Protein 4ZFO (pdb70)

Nearest PDB structures (foldseek):
  4zfo-assembly2_H  TM=1.005E+00  e=1.029E-42  Mus musculus
  4zfo-assembly1_A  TM=9.899E-01  e=5.109E-40  Mus musculus
  8qya-assembly1_H  TM=8.800E-01  e=1.101E-37  Mus musculus
  7t86-assembly1_H  TM=9.365E-01  e=1.621E-33  Homo sapiens
  6mxs-assembly1_H  TM=7.721E-01  e=2.731E-33  Homo sapiens

Solvent-accessible surface area: 40859 Å² total; per-residue (Å²): 80,180,39,74,82,80,59,22,76,1,42,7,5,30,16,37,0,39,0,106,84,6,38,116,29,106,52,45,26,93,96,0,71,100,92,70,137,8,90,8,70,6,74,87,119,88,44,78,8,40,82,46,60,172,3,43,1,68,2,113,3,76,87,71,0,82,6,36,0,0,0,4,14,9,56,64,200,99,31,4,97,0,1,0,2,1,3,32,20,112,3,52,77,8,47,74,42,4,73,9,60,22,48,19,42,83,2,33,0,10,0,50,63,0,70,72,108,1,46,5,18,0,0,0,2,0,3,58,60,105,14,10,24,28,2,49,0,1,74,6,12,41,139,73,104,83,20,45,11,59,11,38,20,2,58,12,14,118,74,2,29,191,88,36,42,0,2,0,0,0,0,0,8,51,0,10,31,91,148,22,104,26,45,7,44,8,62,124,55,104,39,106,85,44,51,73,83,13,26,17,92,44,35,111,190,56,16,6,8,0,3,8,3,27,0,61,20,53,94,58,77,9,63,132,73,105,47,0,8,0,34,0,56,6,127,29,33,128,71,73,50,68,88,63,32,41,85,79,119,132,122,33,50,9,35,4,58,55,21,30,24,9,45,64,50,14,67,27,109,0,30,0,33,3,3,43,59,74,0,23,160,24,45,3,12,0,6,14,58,17,99,87,132,19,11,70,10,0,0,7,0,17,36,107,45,88,52,61,29,30,10,87,90,10,123,120,30,1,104,1,41,27,46,57,104,136,13,13,0,35,0,52,0,23,111,0,129,75,112,2,27,2,68,0,14,0,1,0,13,12,43,56,206,52,64,4,42,28,57,39,0,102,10,10,58,1,18,6,16,84,16,56,14,82,17,13,47,12,24,19,4,32,5,80,127,99,85,9,2,0,0,0,6,0,14,35,0,2,11,74,83,17,82,26,41,2,33,100,40,93,35,103,90,35,37,24,55,3,65,26,39,94,25,131,74,21,31,25,13,15,4,0,0,0,28,7,80,43,104,18,34,80,110,89,53,13,51,0,28,3,38,0,116,33,3,8,36,140,45,98,53,122,5,90,60,139,118,3,89,8,67,10,75,86,191,79,43,75,12,38,85,40,73,169,8,45,1,66,2,114,4,74,91,63,0,91,14,36,0,0,0,3,14,8,54,66,213,98,32,3,82,0,0,0,3,2,2,33,18,112,2,50,73,6,41,74,42,4,69,10,62,21,48,20,48,77,2,36,0,14,0,38,87,0,64,74,110,2,45,7,24,0,0,0,3,0,6,58,56,100,19,11,27,27,2,77,4,0,54,7,10,37,146,76,103,74,21,40,9,58,12,26,30,4,58,13,16,108,68,2,31,185,85,30,40,0,2,0,0,0,0,0,4,51,0,12,22,66,119,29,107,27,51,6,30,10,62,132,55,115,48,105,83,45,49,71,87,16,30,15,85,38,39,114,193,56,18,5,10,0,3,8,3,23,0,55,25,52,84,73,62,6,76,137,67,120,48,1,8,0,40,0,57,8,130,31,33,129,72,70,45,62,82,60,31,46,84,80,180,102,46,36,8,45,6,63,44,17,30,28,15,54,67,57,20,65,13,104,0,25,0,40,4,6,45,25,75,1,49,123,15,54,0,9,0,6,14,59,12,104,92,117,18,9,42,8,0,0,6,0,15,31,106,46,89,50,58,31,25,9,81,80,5,107,120,32,1,102,1,38,24,51,49,99,141,39,11,0,39,0,48,0,30,120,0,148,80,111,1,23,6,66,0,5,0,0,0,12,16,41,29,177,55,70,6,42,26,59,40,0,102,14,12,63,1,14,8,16,88,16,56,13,80,17,12,45,9,24,18,4,46,53,113,67,61,61,10,4,0,0,0,5,0,14,36,0,1,8,75,85,17,84,25,43,2,34,100,41,91,34,99,85,34,40,22,55,4,68,23,30,97,23,132,75,20,32,22,9,15,3,0,0,0,30,9,76,36,106,17,38,84,114,92,60,12,42,0,18,1,45,0,102,32,3,5,29,118,49,98,58,140,4,108,112,185,39,58,98,75,48,19,76,0,35,10,5,32,19,37,0,51,0,106,79,3,42,114,37,96,57,43,20,96,81,0,68,105,107,72

GO terms:
  GO:0005886 plasma membrane (C, TAS)
  GO:0016020 membrane (C, TAS)
  GO:0038023 signaling receptor activity (F, TAS)
  GO:0007165 signal transduction (P, TAS)
  GO:0005515 protein binding (F, IPI)

Structure (mmCIF, N/CA/C/O backbone):
data_4ZFO
#
_entry.id   4ZFO
#
_cell.length_a   72.801
_cell.length_b   110.139
_cell.length_c   137.279
_cell.angle_alpha   90.00
_cell.angle_beta   90.00
_cell.angle_gamma   90.00
#
_symmetry.space_group_name_H-M   'P 21 21 21'
#
loop_
_entity.id
_entity.type
_entity.pdbx_description
1 polymer 'Tumor necrosis factor receptor superfamily member 17'
2 polymer 'J22.9-xi Fab, Light Chain'
3 polymer 'J22.9-xi Fab, Heavy Chain'
4 polymer 'J22.9-xi Fab, Light Chain'
5 non-polymer 'COPPER (II) ION'
6 non-polymer 2-[BIS-(2-HYDROXY-ETHYL)-AMINO]-2-HYDROXYMETHYL-PROPANE-1,3-DIOL
7 water water
#
loop_
_atom_site.group_PDB
_atom_site.id
_atom_site.type_symbol
_atom_site.label_atom_id
_atom_site.label_alt_id
_atom_site.label_comp_id
_atom_site.label_asym_id
_atom_site.label_entity_id
_atom_site.label_seq_id
_atom_site.pdbx_PDB_ins_code
_atom_site.Cartn_x
_atom_site.Cartn_y
_atom_site.Cartn_z
_atom_site.occupancy
_atom_site.B_iso_or_equiv
_atom_site.auth_seq_id
_atom_site.auth_comp_id
_atom_site.auth_asym_id
_atom_site.auth_atom_id
_atom_site.pdbx_PDB_model_num
ATOM 1 N N . GLY A 1 6 ? -56.947 4.964 -46.535 1.00 53.87 6 GLY F N 1
ATOM 2 C CA . GLY A 1 6 ? -56.066 5.638 -47.473 1.00 56.43 6 GLY F CA 1
ATOM 3 C C . GLY A 1 6 ? -56.610 5.695 -48.892 1.00 58.27 6 GLY F C 1
ATOM 4 O O . GLY A 1 6 ? -57.345 4.805 -49.323 1.00 59.19 6 GLY F O 1
ATOM 5 N N . GLN A 1 7 ? -56.243 6.748 -49.619 1.00 58.65 7 GLN F N 1
ATOM 6 C CA . GLN A 1 7 ? -56.674 6.952 -51.000 1.00 56.34 7 GLN F CA 1
ATOM 7 C C . GLN A 1 7 ? -55.812 6.164 -51.991 1.00 49.80 7 GLN F C 1
ATOM 8 O O . GLN A 1 7 ? -54.639 6.482 -52.184 1.00 52.09 7 GLN F O 1
ATOM 14 N N . CYS A 1 8 ? -56.390 5.141 -52.621 1.00 43.87 8 CYS F N 1
ATOM 15 C CA . CYS A 1 8 ? -55.682 4.367 -53.643 1.00 37.58 8 CYS F CA 1
ATOM 16 C C . CYS A 1 8 ? -56.365 4.481 -55.003 1.00 37.68 8 CYS F C 1
ATOM 17 O O . CYS A 1 8 ? -57.571 4.704 -55.076 1.00 40.54 8 CYS F O 1
ATOM 20 N N . SER A 1 9 ? -55.600 4.338 -56.082 1.00 37.27 9 SER F N 1
ATOM 21 C CA . SER A 1 9 ? -56.198 4.284 -57.419 1.00 40.09 9 SER F CA 1
ATOM 22 C C . SER A 1 9 ? -57.026 2.998 -57.558 1.00 38.83 9 SER F C 1
ATOM 23 O O . SER A 1 9 ? -56.911 2.090 -56.733 1.00 35.03 9 SER F O 1
ATOM 26 N N . GLN A 1 10 ? -57.850 2.923 -58.600 1.00 40.71 10 GLN F N 1
ATOM 27 C CA . GLN A 1 10 ? -58.799 1.823 -58.770 1.00 40.76 10 GLN F CA 1
ATOM 28 C C . GLN A 1 10 ? -58.106 0.469 -58.892 1.00 38.65 10 GLN F C 1
ATOM 29 O O . GLN A 1 10 ? -58.691 -0.558 -58.563 1.00 37.68 10 GLN F O 1
ATOM 31 N N . ASN A 1 11 ? -56.855 0.463 -59.342 1.00 38.66 11 ASN F N 1
ATOM 32 C CA . ASN A 1 11 ? -56.115 -0.789 -59.497 1.00 39.48 11 ASN F CA 1
ATOM 33 C C . ASN A 1 11 ? -55.411 -1.247 -58.212 1.00 36.10 11 ASN F C 1
ATOM 34 O O . ASN A 1 11 ? -54.749 -2.296 -58.183 1.00 32.12 11 ASN F O 1
ATOM 39 N N . GLU A 1 12 ? -55.567 -0.465 -57.146 1.00 23.11 12 GLU F N 1
ATOM 40 C CA . GLU A 1 12 ? -54.936 -0.802 -55.870 1.00 22.65 12 GLU F CA 1
ATOM 41 C C . GLU A 1 12 ? -55.950 -0.774 -54.723 1.00 20.60 12 GLU F C 1
ATOM 42 O O . GLU A 1 12 ? -57.058 -0.272 -54.883 1.00 22.70 12 GLU F O 1
ATOM 48 N N . TYR A 1 13 ? -55.567 -1.314 -53.572 1.00 17.53 13 TYR F N 1
ATOM 49 C CA . TYR A 1 13 ? -56.410 -1.291 -52.381 1.00 18.31 13 TYR F CA 1
ATOM 50 C C . TYR A 1 13 ? -55.539 -1.042 -51.152 1.00 18.59 13 TYR F C 1
ATOM 51 O O . TYR A 1 13 ? -54.351 -1.365 -51.145 1.00 20.04 13 TYR F O 1
ATOM 60 N N . PHE A 1 14 ? -56.123 -0.477 -50.107 1.00 17.19 14 PHE F N 1
ATOM 61 C CA . PHE A 1 14 ? -55.331 -0.055 -48.953 1.00 17.02 14 PHE F CA 1
ATOM 62 C C . PHE A 1 14 ? -55.241 -1.162 -47.920 1.00 16.08 14 PHE F C 1
ATOM 63 O O . PHE A 1 14 ? -56.251 -1.702 -47.512 1.00 18.78 14 PHE F O 1
ATOM 71 N N . ASP A 1 15 ? -54.024 -1.530 -47.527 1.00 16.25 15 ASP F N 1
ATOM 72 C CA . ASP A 1 15 ? -53.838 -2.471 -46.417 1.00 17.00 15 ASP F CA 1
ATOM 73 C C . ASP A 1 15 ? -53.367 -1.713 -45.180 1.00 15.52 15 ASP F C 1
ATOM 74 O O . ASP A 1 15 ? -52.304 -1.078 -45.204 1.00 16.43 15 ASP F O 1
ATOM 79 N N . SER A 1 16 ? -54.137 -1.793 -44.095 1.00 14.43 16 SER F N 1
ATOM 80 C CA . SER A 1 16 ? -53.883 -0.914 -42.950 1.00 13.34 16 SER F CA 1
ATOM 81 C C . SER A 1 16 ? -52.884 -1.488 -41.937 1.00 12.83 16 SER F C 1
ATOM 82 O O . SER A 1 16 ? -52.482 -0.795 -40.991 1.00 16.09 16 SER F O 1
ATOM 85 N N . LEU A 1 17 ? -52.484 -2.746 -42.104 1.00 11.30 17 LEU F N 1
ATOM 86 C CA . LEU A 1 17 ? -51.329 -3.263 -41.358 1.00 11.34 17 LEU F CA 1
ATOM 87 C C . LEU A 1 17 ? -50.032 -2.657 -41.896 1.00 15.23 17 LEU F C 1
ATOM 88 O O . LEU A 1 17 ? -49.149 -2.267 -41.123 1.00 17.12 17 LEU F O 1
ATOM 93 N N . LEU A 1 18 ? -49.904 -2.599 -43.218 1.00 13.34 18 LEU F N 1
ATOM 94 C CA . LEU A 1 18 ? -48.705 -2.022 -43.829 1.00 14.93 18 LEU F CA 1
ATOM 95 C C . LEU A 1 18 ? -48.886 -0.532 -44.089 1.00 13.17 18 LEU F C 1
ATOM 96 O O . LEU A 1 18 ? -47.918 0.184 -44.361 1.00 14.95 18 LEU F O 1
ATOM 101 N N . HIS A 1 19 ? -50.134 -0.085 -44.008 1.00 13.05 19 HIS F N 1
ATOM 102 C CA . HIS A 1 19 ? -50.483 1.320 -44.212 1.00 17.98 19 HIS F CA 1
ATOM 103 C C . HIS A 1 19 ? -50.035 1.760 -45.586 1.00 18.30 19 HIS F C 1
ATOM 104 O O . HIS A 1 19 ? -49.281 2.721 -45.732 1.00 19.94 19 HIS F O 1
ATOM 111 N N . ALA A 1 20 ? -50.496 1.045 -46.600 1.00 17.07 20 ALA F N 1
ATOM 112 C CA . ALA A 1 20 ? -50.024 1.280 -47.949 1.00 19.53 20 ALA F CA 1
ATOM 113 C C . ALA A 1 20 ? -51.031 0.792 -48.959 1.00 21.69 20 ALA F C 1
ATOM 114 O O . ALA A 1 20 ? -51.787 -0.142 -48.687 1.00 19.24 20 ALA F O 1
ATOM 116 N N . CYS A 1 21 ? -51.034 1.425 -50.129 1.00 22.03 21 CYS F N 1
ATOM 117 C CA . CYS A 1 21 ? -51.808 0.912 -51.250 1.00 22.69 21 CYS F CA 1
ATOM 118 C C . CYS A 1 21 ? -51.103 -0.279 -51.852 1.00 20.57 21 CYS F C 1
ATOM 119 O O . CYS A 1 21 ? -49.915 -0.216 -52.158 1.00 22.23 21 CYS F O 1
ATOM 122 N N . ILE A 1 22 ? -51.856 -1.349 -52.047 1.00 18.76 22 ILE F N 1
ATOM 123 C CA . ILE A 1 22 ? -51.324 -2.625 -52.526 1.00 18.39 22 ILE F CA 1
ATOM 124 C C . ILE A 1 22 ? -51.870 -2.899 -53.934 1.00 17.64 22 ILE F C 1
ATOM 125 O O . ILE A 1 22 ? -53.038 -2.626 -54.186 1.00 18.41 22 ILE F O 1
ATOM 130 N N . PRO A 1 23 ? -51.039 -3.420 -54.859 1.00 21.62 23 PRO F N 1
ATOM 131 C CA . PRO A 1 23 ? -51.632 -3.748 -56.174 1.00 23.38 23 PRO F CA 1
ATOM 132 C C . PRO A 1 23 ? -52.697 -4.836 -56.095 1.00 22.81 23 PRO F C 1
ATOM 133 O O . PRO A 1 23 ? -52.465 -5.880 -55.499 1.00 20.44 23 PRO F O 1
ATOM 137 N N . CYS A 1 24 ? -53.850 -4.591 -56.709 1.00 23.64 24 CYS F N 1
ATOM 138 C CA . CYS A 1 24 ? -54.888 -5.608 -56.855 1.00 24.56 24 CYS F CA 1
ATOM 139 C C . CYS A 1 24 ? -54.368 -6.896 -57.483 1.00 27.13 24 CYS F C 1
ATOM 140 O O . CYS A 1 24 ? -54.836 -7.990 -57.157 1.00 29.76 24 CYS F O 1
ATOM 143 N N . GLN A 1 25 ? -53.402 -6.760 -58.384 1.00 28.84 25 GLN F N 1
ATOM 144 C CA . GLN A 1 25 ? -52.870 -7.908 -59.112 1.00 32.02 25 GLN F CA 1
ATOM 145 C C . GLN A 1 25 ? -52.356 -8.990 -58.163 1.00 29.76 25 GLN F C 1
ATOM 146 O O . GLN A 1 25 ? -52.449 -10.182 -58.460 1.00 30.52 25 GLN F O 1
ATOM 152 N N . LEU A 1 26 ? -51.839 -8.571 -57.014 1.00 27.20 26 LEU F N 1
ATOM 153 C CA . LEU A 1 26 ? -51.371 -9.511 -56.013 1.00 26.74 26 LEU F CA 1
ATOM 154 C C . LEU A 1 26 ? -52.508 -10.391 -55.494 1.00 27.60 26 LEU F C 1
ATOM 155 O O . LEU A 1 26 ? -52.268 -11.521 -55.076 1.00 27.95 26 LEU F O 1
ATOM 160 N N . ARG A 1 27 ? -53.740 -9.884 -55.551 1.00 27.56 27 ARG F N 1
ATOM 161 C CA . ARG A 1 27 ? -54.893 -10.592 -54.972 1.00 30.94 27 ARG F CA 1
ATOM 162 C C . ARG A 1 27 ? -55.790 -11.318 -55.990 1.00 34.43 27 ARG F C 1
ATOM 163 O O . ARG A 1 27 ? -56.741 -12.010 -55.608 1.00 34.87 27 ARG F O 1
ATOM 171 N N . CYS A 1 28 ? -55.497 -11.163 -57.279 1.00 39.92 28 CYS F N 1
ATOM 172 C CA . CYS A 1 28 ? -56.380 -11.690 -58.317 1.00 43.10 28 CYS F CA 1
ATOM 173 C C . CYS A 1 28 ? -56.521 -13.213 -58.307 1.00 43.46 28 CYS F C 1
ATOM 174 O O . CYS A 1 28 ? -57.590 -13.741 -58.631 1.00 43.99 28 CYS F O 1
ATOM 177 N N . SER A 1 29 ? -55.452 -13.913 -57.932 1.00 41.53 29 SER F N 1
ATOM 178 C CA . SER A 1 29 ? -55.452 -15.380 -57.979 1.00 44.10 29 SER F CA 1
ATOM 179 C C . SER A 1 29 ? -56.219 -15.969 -56.798 1.00 45.20 29 SER F C 1
ATOM 180 O O . SER A 1 29 ? -56.632 -17.125 -56.825 1.00 47.94 29 SER F O 1
ATOM 183 N N . SER A 1 30 ? -56.407 -15.157 -55.764 1.00 43.81 30 SER F N 1
ATOM 184 C CA . SER A 1 30 ? -57.190 -15.556 -54.603 1.00 43.79 30 SER F CA 1
ATOM 185 C C . SER A 1 30 ? -58.664 -15.693 -54.969 1.00 45.93 30 SER F C 1
ATOM 186 O O . SER A 1 30 ? -59.168 -14.976 -55.842 1.00 47.58 30 SER F O 1
ATOM 189 N N . ASN A 1 31 ? -59.351 -16.615 -54.302 1.00 45.24 31 ASN F N 1
ATOM 190 C CA . ASN A 1 31 ? -60.792 -16.736 -54.458 1.00 46.47 31 ASN F CA 1
ATOM 191 C C . ASN A 1 31 ? -61.498 -15.519 -53.868 1.00 41.91 31 ASN F C 1
ATOM 192 O O . ASN A 1 31 ? -62.650 -15.258 -54.183 1.00 44.30 31 ASN F O 1
ATOM 194 N N . THR A 1 32 ? -60.801 -14.760 -53.025 1.00 38.84 32 THR F N 1
ATOM 195 C CA . THR A 1 32 ? -61.440 -13.656 -52.320 1.00 37.57 32 THR F CA 1
ATOM 196 C C . THR A 1 32 ? -60.642 -12.344 -52.372 1.00 35.72 32 THR F C 1
ATOM 197 O O . THR A 1 32 ? -60.139 -11.894 -51.357 1.00 33.38 32 THR F O 1
ATOM 201 N N . PRO A 1 33 ? -60.541 -11.726 -53.561 1.00 38.08 33 PRO F N 1
ATOM 202 C CA . PRO A 1 33 ? -59.900 -10.415 -53.690 1.00 38.08 33 PRO F CA 1
ATOM 203 C C . PRO A 1 33 ? -60.805 -9.320 -53.138 1.00 37.44 33 PRO F C 1
ATOM 204 O O . PRO A 1 33 ? -62.007 -9.554 -53.035 1.00 38.01 33 PRO F O 1
ATOM 208 N N . PRO A 1 34 ? -60.242 -8.146 -52.796 1.00 35.09 34 PRO F N 1
ATOM 209 C CA . PRO A 1 34 ? -61.054 -7.010 -52.340 1.00 36.45 34 PRO F CA 1
ATOM 210 C C . PRO A 1 34 ? -62.148 -6.691 -53.348 1.00 40.71 34 PRO F C 1
ATOM 211 O O . PRO A 1 34 ? -61.965 -6.956 -54.543 1.00 43.45 34 PRO F O 1
ATOM 215 N N . LEU A 1 35 ? -63.274 -6.158 -52.884 1.00 45.60 35 LEU F N 1
ATOM 216 C CA . LEU A 1 35 ? -64.401 -5.900 -53.778 1.00 50.25 35 LEU F CA 1
ATOM 217 C C . LEU A 1 35 ? -64.001 -4.873 -54.835 1.00 52.68 35 LEU F C 1
ATOM 218 O O . LEU A 1 35 ? -64.383 -4.991 -55.998 1.00 56.28 35 LEU F O 1
ATOM 220 N N . THR A 1 36 ? -63.204 -3.887 -54.424 1.00 49.87 36 THR F N 1
ATOM 221 C CA . THR A 1 36 ? -62.766 -2.801 -55.307 1.00 51.52 36 THR F CA 1
ATOM 222 C C . THR A 1 36 ? -61.777 -3.266 -56.378 1.00 49.67 36 THR F C 1
ATOM 223 O O . THR A 1 36 ? -61.548 -2.567 -57.372 1.00 49.85 36 THR F O 1
ATOM 227 N N . CYS A 1 37 ? -61.199 -4.449 -56.176 1.00 47.18 37 CYS F N 1
ATOM 228 C CA . CYS A 1 37 ? -60.286 -5.028 -57.156 1.00 46.62 37 CYS F CA 1
ATOM 229 C C . CYS A 1 37 ? -61.021 -5.864 -58.210 1.00 53.37 37 CYS F C 1
ATOM 230 O O . CYS A 1 37 ? -60.396 -6.409 -59.120 1.00 55.62 37 CYS F O 1
ATOM 233 N N . GLN A 1 38 ? -62.342 -5.955 -58.088 1.00 56.41 38 GLN F N 1
ATOM 234 C CA . GLN A 1 38 ? -63.153 -6.720 -59.035 1.00 62.21 38 GLN F CA 1
ATOM 235 C C . GLN A 1 38 ? -62.969 -6.215 -60.464 1.00 66.65 38 GLN F C 1
ATOM 236 O O . GLN A 1 38 ? -62.756 -7.010 -61.382 1.00 69.32 38 GLN F O 1
ATOM 238 N N . ARG A 1 39 ? -63.039 -4.896 -60.641 1.00 67.06 39 ARG F N 1
ATOM 239 C CA . ARG A 1 39 ? -62.927 -4.286 -61.966 1.00 70.21 39 ARG F CA 1
ATOM 240 C C . ARG A 1 39 ? -61.595 -4.633 -62.628 1.00 67.25 39 ARG F C 1
ATOM 241 O O . ARG A 1 39 ? -61.558 -5.025 -63.795 1.00 69.83 39 ARG F O 1
ATOM 243 N N . TYR A 1 40 ? -60.506 -4.502 -61.876 1.00 62.31 40 TYR F N 1
ATOM 244 C CA . TYR A 1 40 ? -59.180 -4.824 -62.397 1.00 59.55 40 TYR F CA 1
ATOM 245 C C . TYR A 1 40 ? -58.978 -6.325 -62.610 1.00 60.16 40 TYR F C 1
ATOM 246 O O . TYR A 1 40 ? -58.413 -6.737 -63.624 1.00 63.07 40 TYR F O 1
ATOM 255 N N . CYS A 1 41 ? -59.413 -7.134 -61.645 1.00 57.93 41 CYS F N 1
ATOM 256 C CA . CYS A 1 41 ? -59.272 -8.587 -61.738 1.00 57.04 41 CYS F CA 1
ATOM 257 C C . CYS A 1 41 ? -60.361 -9.193 -62.609 1.00 60.32 41 CYS F C 1
ATOM 258 O O . CYS A 1 41 ? -60.275 -9.144 -63.830 1.00 65.61 41 CYS F O 1
ATOM 261 N N . ASP B 2 1 ? 9.437 -1.700 -28.135 1.00 21.27 1 ASP L N 1
ATOM 262 C CA . ASP B 2 1 ? 8.228 -1.004 -28.541 1.00 19.99 1 ASP L CA 1
ATOM 263 C C . ASP B 2 1 ? 8.516 0.476 -28.544 1.00 21.20 1 ASP L C 1
ATOM 264 O O . ASP B 2 1 ? 9.192 0.963 -27.653 1.00 20.62 1 ASP L O 1
ATOM 269 N N . ILE B 2 2 ? 8.025 1.191 -29.541 1.00 18.55 2 ILE L N 1
ATOM 270 C CA . ILE B 2 2 ? 8.311 2.616 -29.614 1.00 18.30 2 ILE L CA 1
ATOM 271 C C . ILE B 2 2 ? 7.529 3.363 -28.538 1.00 19.96 2 ILE L C 1
ATOM 272 O O . ILE B 2 2 ? 6.346 3.118 -28.347 1.00 20.91 2 ILE L O 1
ATOM 277 N N . VAL B 2 3 ? 8.220 4.233 -27.810 1.00 18.49 3 VAL L N 1
ATOM 278 C CA . VAL B 2 3 ? 7.601 5.019 -26.763 1.00 18.35 3 VAL L CA 1
ATOM 279 C C . VAL B 2 3 ? 7.275 6.385 -27.333 1.00 17.60 3 VAL L C 1
ATOM 280 O O . VAL B 2 3 ? 8.139 7.041 -27.885 1.00 18.16 3 VAL L O 1
ATOM 284 N N . MET B 2 4 ? 6.014 6.777 -27.231 1.00 18.45 4 MET L N 1
ATOM 285 C CA . MET B 2 4 ? 5.552 8.098 -27.664 1.00 17.28 4 MET L CA 1
ATOM 286 C C . MET B 2 4 ? 5.312 8.935 -26.428 1.00 18.34 4 MET L C 1
ATOM 287 O O . MET B 2 4 ? 4.417 8.640 -25.642 1.00 19.68 4 MET L O 1
ATOM 292 N N . THR B 2 5 ? 6.113 9.974 -26.245 1.00 17.96 5 THR L N 1
ATOM 293 C CA . THR B 2 5 ? 6.040 10.754 -25.029 1.00 17.70 5 THR L CA 1
ATOM 294 C C . THR B 2 5 ? 5.291 12.067 -25.246 1.00 19.49 5 THR L C 1
ATOM 295 O O . THR B 2 5 ? 5.763 12.954 -25.969 1.00 17.24 5 THR L O 1
ATOM 299 N N . GLN B 2 6 ? 4.112 12.164 -24.630 1.00 16.26 6 GLN L N 1
ATOM 300 C CA . GLN B 2 6 ? 3.402 13.433 -24.493 1.00 18.76 6 GLN L CA 1
ATOM 301 C C . GLN B 2 6 ? 3.726 13.955 -23.110 1.00 21.28 6 GLN L C 1
ATOM 302 O O . GLN B 2 6 ? 3.181 13.478 -22.117 1.00 20.86 6 GLN L O 1
ATOM 308 N N . SER B 2 7 ? 4.644 14.915 -23.051 1.00 22.31 7 SER L N 1
ATOM 309 C CA . SER B 2 7 ? 5.179 15.382 -21.774 1.00 25.26 7 SER L CA 1
ATOM 310 C C . SER B 2 7 ? 4.143 16.124 -20.923 1.00 24.36 7 SER L C 1
ATOM 311 O O . SER B 2 7 ? 4.298 16.223 -19.700 1.00 24.59 7 SER L O 1
ATOM 314 N N . GLN B 2 8 ? 3.094 16.641 -21.561 1.00 21.56 8 GLN L N 1
ATOM 315 C CA . GLN B 2 8 ? 2.064 17.377 -20.834 1.00 23.71 8 GLN L CA 1
ATOM 316 C C . GLN B 2 8 ? 0.779 16.562 -20.717 1.00 24.00 8 GLN L C 1
ATOM 317 O O . GLN B 2 8 ? 0.015 16.466 -21.670 1.00 22.94 8 GLN L O 1
ATOM 323 N N . ARG B 2 9 ? 0.551 15.979 -19.543 1.00 24.07 9 ARG L N 1
ATOM 324 C CA . ARG B 2 9 ? -0.648 15.187 -19.293 1.00 23.89 9 ARG L CA 1
ATOM 325 C C . ARG B 2 9 ? -1.888 16.078 -19.243 1.00 20.71 9 ARG L C 1
ATOM 326 O O . ARG B 2 9 ? -2.983 15.679 -19.672 1.00 18.15 9 ARG L O 1
ATOM 334 N N . PHE B 2 10 ? -1.703 17.291 -18.726 1.00 18.88 10 PHE L N 1
ATOM 335 C CA . PHE B 2 10 ? -2.746 18.314 -18.729 1.00 18.89 10 PHE L CA 1
ATOM 336 C C . PHE B 2 10 ? -2.211 19.596 -19.346 1.00 18.29 10 PHE L C 1
ATOM 337 O O . PHE B 2 10 ? -1.076 19.989 -19.075 1.00 21.08 10 PHE L O 1
ATOM 345 N N . MET B 2 11 ? -3.027 20.268 -20.146 1.00 16.24 11 MET L N 1
ATOM 346 C CA . MET B 2 11 ? -2.653 21.597 -20.617 1.00 20.74 11 MET L CA 1
ATOM 347 C C . MET B 2 11 ? -3.762 22.569 -20.300 1.00 19.43 11 MET L C 1
ATOM 348 O O . MET B 2 11 ? -4.934 22.299 -20.590 1.00 18.09 11 MET L O 1
ATOM 353 N N . THR B 2 12 ? -3.379 23.706 -19.734 1.00 16.56 12 THR L N 1
ATOM 354 C CA . THR B 2 12 ? -4.333 24.741 -19.397 1.00 16.56 12 THR L CA 1
ATOM 355 C C . THR B 2 12 ? -4.470 25.686 -20.570 1.00 17.42 12 THR L C 1
ATOM 356 O O . THR B 2 12 ? -3.469 26.176 -21.079 1.00 19.29 12 THR L O 1
ATOM 360 N N . THR B 2 13 ? -5.700 25.924 -21.018 1.00 16.78 13 THR L N 1
ATOM 361 C CA . THR B 2 13 ? -5.947 26.733 -22.208 1.00 18.05 13 THR L CA 1
ATOM 362 C C . THR B 2 13 ? -7.190 27.628 -22.060 1.00 17.74 13 THR L C 1
ATOM 363 O O . THR B 2 13 ? -7.910 27.549 -21.062 1.00 19.19 13 THR L O 1
ATOM 367 N N . SER B 2 14 ? -7.424 28.499 -23.038 1.00 18.09 14 SER L N 1
ATOM 368 C CA . SER B 2 14 ? -8.615 29.348 -23.030 1.00 18.14 14 SER L CA 1
ATOM 369 C C . SER B 2 14 ? -9.311 29.231 -24.368 1.00 18.57 14 SER L C 1
ATOM 370 O O . SER B 2 14 ? -8.650 29.073 -25.396 1.00 17.90 14 SER L O 1
ATOM 373 N N . VAL B 2 15 ? -10.637 29.303 -24.360 1.00 18.15 15 VAL L N 1
ATOM 374 C CA . VAL B 2 15 ? -11.394 29.265 -25.611 1.00 16.23 15 VAL L CA 1
ATOM 375 C C . VAL B 2 15 ? -10.931 30.407 -26.522 1.00 16.25 15 VAL L C 1
ATOM 376 O O . VAL B 2 15 ? -10.840 31.555 -26.086 1.00 16.58 15 VAL L O 1
ATOM 380 N N . GLY B 2 16 ? -10.574 30.069 -27.766 1.00 13.78 16 GLY L N 1
ATOM 381 C CA . GLY B 2 16 ? -10.007 31.026 -28.706 1.00 17.64 16 GLY L CA 1
ATOM 382 C C . GLY B 2 16 ? -8.492 30.922 -28.882 1.00 19.40 16 GLY L C 1
ATOM 383 O O . GLY B 2 16 ? -7.953 31.402 -29.875 1.00 21.30 16 GLY L O 1
ATOM 384 N N . ASP B 2 17 ? -7.817 30.323 -27.902 1.00 18.04 17 ASP L N 1
ATOM 385 C CA . ASP B 2 17 ? -6.353 30.134 -27.886 1.00 20.71 17 ASP L CA 1
ATOM 386 C C . ASP B 2 17 ? -5.827 29.231 -28.985 1.00 18.02 17 ASP L C 1
ATOM 387 O O . ASP B 2 17 ? -6.483 28.263 -29.354 1.00 15.77 17 ASP L O 1
ATOM 392 N N . ARG B 2 18 ? -4.626 29.530 -29.467 1.00 17.30 18 ARG L N 1
ATOM 393 C CA . ARG B 2 18 ? -3.820 28.558 -30.192 1.00 18.68 18 ARG L CA 1
ATOM 394 C C . ARG B 2 18 ? -3.279 27.559 -29.185 1.00 19.24 18 ARG L C 1
ATOM 395 O O . ARG B 2 18 ? -2.713 27.959 -28.161 1.00 20.21 18 ARG L O 1
ATOM 403 N N . VAL B 2 19 ? -3.488 26.271 -29.443 1.00 14.94 19 VAL L N 1
ATOM 404 C CA . VAL B 2 19 ? -2.989 25.225 -28.552 1.00 17.93 19 VAL L CA 1
ATOM 405 C C . VAL B 2 19 ? -2.136 24.268 -29.365 1.00 16.60 19 VAL L C 1
ATOM 406 O O . VAL B 2 19 ? -2.543 23.851 -30.442 1.00 18.45 19 VAL L O 1
ATOM 410 N N . SER B 2 20 ? -0.951 23.939 -28.861 1.00 15.97 20 SER L N 1
ATOM 411 C CA . SER B 2 20 ? -0.109 22.932 -29.493 1.00 18.06 20 SER L CA 1
ATOM 412 C C . SER B 2 20 ? 0.217 21.796 -28.534 1.00 18.00 20 SER L C 1
ATOM 413 O O . SER B 2 20 ? 0.801 22.002 -27.472 1.00 17.47 20 SER L O 1
ATOM 416 N N . VAL B 2 21 ? -0.161 20.592 -28.926 1.00 17.43 21 VAL L N 1
ATOM 417 C CA . VAL B 2 21 ? 0.130 19.408 -28.132 1.00 18.28 21 VAL L CA 1
ATOM 418 C C . VAL B 2 21 ? 1.357 18.704 -28.697 1.00 18.91 21 VAL L C 1
ATOM 419 O O . VAL B 2 21 ? 1.393 18.386 -29.886 1.00 15.22 21 VAL L O 1
ATOM 423 N N . THR B 2 22 ? 2.354 18.449 -27.854 1.00 18.81 22 THR L N 1
ATOM 424 C CA . THR B 2 22 ? 3.580 17.837 -28.347 1.00 18.71 22 THR L CA 1
ATOM 425 C C . THR B 2 22 ? 3.639 16.332 -28.087 1.00 18.23 22 THR L C 1
ATOM 426 O O . THR B 2 22 ? 2.998 15.808 -27.184 1.00 16.93 22 THR L O 1
ATOM 430 N N . CYS B 2 23 ? 4.441 15.662 -28.899 1.00 16.03 23 CYS L N 1
ATOM 431 C CA . CYS B 2 23 ? 4.613 14.221 -28.810 1.00 16.90 23 CYS L CA 1
ATOM 432 C C . CYS B 2 23 ? 5.968 13.867 -29.409 1.00 19.95 23 CYS L C 1
ATOM 433 O O . CYS B 2 23 ? 6.284 14.278 -30.531 1.00 19.50 23 CYS L O 1
ATOM 436 N N . LYS B 2 24 ? 6.771 13.133 -28.641 1.00 20.93 24 LYS L N 1
ATOM 437 C CA . LYS B 2 24 ? 8.141 12.799 -29.021 1.00 20.12 24 LYS L CA 1
ATOM 438 C C . LYS B 2 24 ? 8.335 11.299 -29.046 1.00 22.44 24 LYS L C 1
ATOM 439 O O . LYS B 2 24 ? 8.102 10.622 -28.041 1.00 18.56 24 LYS L O 1
ATOM 445 N N . ALA B 2 25 ? 8.746 10.792 -30.206 1.00 19.14 25 ALA L N 1
ATOM 446 C CA . ALA B 2 25 ? 8.949 9.369 -30.394 1.00 21.41 25 ALA L CA 1
ATOM 447 C C . ALA B 2 25 ? 10.350 9.013 -29.937 1.00 23.02 25 ALA L C 1
ATOM 448 O O . ALA B 2 25 ? 11.287 9.784 -30.154 1.00 22.23 25 ALA L O 1
ATOM 450 N N . SER B 2 26 ? 10.483 7.829 -29.339 1.00 22.45 26 SER L N 1
ATOM 451 C CA . SER B 2 26 ? 11.756 7.337 -28.812 1.00 23.76 26 SER L CA 1
ATOM 452 C C . SER B 2 26 ? 12.743 7.013 -29.929 1.00 24.60 26 SER L C 1
ATOM 453 O O . SER B 2 26 ? 13.951 6.944 -29.707 1.00 27.26 26 SER L O 1
ATOM 456 N N . GLN B 2 27 ? 12.226 6.814 -31.131 1.00 23.16 27 GLN L N 1
ATOM 457 C CA . GLN B 2 27 ? 13.087 6.670 -32.290 1.00 23.83 27 GLN L CA 1
ATOM 458 C C . GLN B 2 27 ? 12.382 7.294 -33.484 1.00 25.93 27 GLN L C 1
ATOM 459 O O . GLN B 2 27 ? 11.193 7.589 -33.409 1.00 21.86 27 GLN L O 1
ATOM 465 N N . SER B 2 28 ? 13.119 7.506 -34.570 1.00 25.01 28 SER L N 1
ATOM 466 C CA . SER B 2 28 ? 12.558 8.141 -35.754 1.00 31.15 28 SER L CA 1
ATOM 467 C C . SER B 2 28 ? 11.442 7.293 -36.350 1.00 28.50 28 SER L C 1
ATOM 468 O O . SER B 2 28 ? 11.593 6.076 -36.520 1.00 28.39 28 SER L O 1
ATOM 471 N N . VAL B 2 29 ? 10.318 7.943 -36.647 1.00 26.44 29 VAL L N 1
ATOM 472 C CA . VAL B 2 29 ? 9.159 7.262 -37.213 1.00 24.29 29 VAL L CA 1
ATOM 473 C C . VAL B 2 29 ? 8.665 7.923 -38.501 1.00 23.92 29 VAL L C 1
ATOM 474 O O . VAL B 2 29 ? 7.497 7.785 -38.871 1.00 22.46 29 VAL L O 1
ATOM 478 N N . ASP B 2 30 ? 9.565 8.631 -39.180 1.00 25.06 30 ASP L N 1
ATOM 479 C CA . ASP B 2 30 ? 9.257 9.262 -40.449 1.00 27.84 30 ASP L CA 1
ATOM 480 C C . ASP B 2 30 ? 8.053 10.188 -40.253 1.00 25.41 30 ASP L C 1
ATOM 481 O O . ASP B 2 30 ? 8.031 11.009 -39.335 1.00 24.55 30 ASP L O 1
ATOM 486 N N . SER B 2 31 ? 7.037 10.035 -41.090 1.00 25.62 31 SER L N 1
ATOM 487 C CA . SER B 2 31 ? 5.800 10.777 -40.877 1.00 24.58 31 SER L CA 1
ATOM 488 C C . SER B 2 31 ? 4.635 9.850 -40.535 1.00 22.92 31 SER L C 1
ATOM 489 O O . SER B 2 31 ? 3.464 10.215 -40.671 1.00 22.58 31 SER L O 1
ATOM 492 N N . ASN B 2 32 ? 4.956 8.653 -40.069 1.00 22.14 32 ASN L N 1
ATOM 493 C CA . ASN B 2 32 ? 3.930 7.678 -39.739 1.00 21.04 32 ASN L CA 1
ATOM 494 C C . ASN B 2 32 ? 3.368 7.898 -38.343 1.00 19.07 32 ASN L C 1
ATOM 495 O O . ASN B 2 32 ? 3.536 7.085 -37.442 1.00 18.15 32 ASN L O 1
ATOM 500 N N . VAL B 2 33 ? 2.698 9.033 -38.183 1.00 16.14 33 VAL L N 1
ATOM 501 C CA . VAL B 2 33 ? 2.116 9.420 -36.909 1.00 15.58 33 VAL L CA 1
ATOM 502 C C . VAL B 2 33 ? 0.674 9.850 -37.103 1.00 15.45 33 VAL L C 1
ATOM 503 O O . VAL B 2 33 ? 0.336 10.540 -38.072 1.00 15.03 33 VAL L O 1
ATOM 507 N N . ALA B 2 34 ? -0.183 9.413 -36.185 1.00 15.47 34 ALA L N 1
ATOM 508 C CA . ALA B 2 34 ? -1.586 9.792 -36.205 1.00 14.71 34 ALA L CA 1
ATOM 509 C C . ALA B 2 34 ? -1.954 10.470 -34.898 1.00 14.44 34 ALA L C 1
ATOM 510 O O . ALA B 2 34 ? -1.270 10.290 -33.890 1.00 15.33 34 ALA L O 1
ATOM 512 N N . TRP B 2 35 ? -3.038 11.245 -34.925 1.00 12.99 35 TRP L N 1
ATOM 513 C CA . TRP B 2 35 ? -3.579 11.875 -33.721 1.00 12.95 35 TRP L CA 1
ATOM 514 C C . TRP B 2 35 ? -5.037 11.535 -33.550 1.00 12.36 35 TRP L C 1
ATOM 515 O O . TRP B 2 35 ? -5.803 11.506 -34.521 1.00 13.45 35 TRP L O 1
ATOM 526 N N . TYR B 2 36 ? -5.426 11.335 -32.303 1.00 11.27 36 TYR L N 1
ATOM 527 C CA . TYR B 2 36 ? -6.799 11.000 -31.980 1.00 12.62 36 TYR L CA 1
ATOM 528 C C . TYR B 2 36 ? -7.327 11.910 -30.895 1.00 11.48 36 TYR L C 1
ATOM 529 O O . TYR B 2 36 ? -6.557 12.409 -30.072 1.00 12.35 36 TYR L O 1
ATOM 538 N N . GLN B 2 37 ? -8.641 12.095 -30.895 1.00 9.52 37 GLN L N 1
ATOM 539 C CA . GLN B 2 37 ? -9.338 12.804 -29.840 1.00 11.47 37 GLN L CA 1
ATOM 540 C C . GLN B 2 37 ? -10.270 11.858 -29.083 1.00 11.22 37 GLN L C 1
ATOM 541 O O . GLN B 2 37 ? -10.871 10.957 -29.669 1.00 13.29 37 GLN L O 1
ATOM 547 N N . GLN B 2 38 ? -10.417 12.068 -27.789 1.00 10.41 38 GLN L N 1
ATOM 548 C CA . GLN B 2 38 ? -11.472 11.359 -27.088 1.00 12.22 38 GLN L CA 1
ATOM 549 C C . GLN B 2 38 ? -12.031 12.218 -25.972 1.00 14.95 38 GLN L C 1
ATOM 550 O O . GLN B 2 38 ? -11.301 12.939 -25.295 1.00 15.16 38 GLN L O 1
ATOM 556 N N . LYS B 2 39 ? -13.345 12.156 -25.816 1.00 19.17 39 LYS L N 1
ATOM 557 C CA . LYS B 2 39 ? -14.040 12.831 -24.727 1.00 23.10 39 LYS L CA 1
ATOM 558 C C . LYS B 2 39 ? -14.565 11.789 -23.779 1.00 25.06 39 LYS L C 1
ATOM 559 O O . LYS B 2 39 ? -14.680 10.628 -24.158 1.00 24.29 39 LYS L O 1
ATOM 565 N N . PRO B 2 40 ? -14.878 12.189 -22.536 1.00 25.41 40 PRO L N 1
ATOM 566 C CA . PRO B 2 40 ? -15.430 11.179 -21.635 1.00 26.05 40 PRO L CA 1
ATOM 567 C C . PRO B 2 40 ? -16.734 10.613 -22.179 1.00 24.60 40 PRO L C 1
ATOM 568 O O . PRO B 2 40 ? -17.523 11.341 -22.783 1.00 24.34 40 PRO L O 1
ATOM 572 N N . ARG B 2 41 ? -16.922 9.315 -21.988 1.00 23.68 41 ARG L N 1
ATOM 573 C CA . ARG B 2 41 ? -18.154 8.643 -22.381 1.00 24.33 41 ARG L CA 1
ATOM 574 C C . ARG B 2 41 ? -18.402 8.724 -23.884 1.00 19.65 41 ARG L C 1
ATOM 575 O O . ARG B 2 41 ? -19.521 8.499 -24.333 1.00 17.40 41 ARG L O 1
ATOM 583 N N . GLN B 2 42 ? -17.363 9.041 -24.654 1.00 20.08 42 GLN L N 1
ATOM 584 C CA . GLN B 2 42 ? -17.446 8.934 -26.108 1.00 19.04 42 GLN L CA 1
ATOM 585 C C . GLN B 2 42 ? -16.311 8.109 -26.673 1.00 18.02 42 GLN L C 1
ATOM 586 O O . GLN B 2 42 ? -15.267 7.949 -26.041 1.00 17.58 42 GLN L O 1
ATOM 592 N N . SER B 2 43 ? -16.514 7.599 -27.886 1.00 15.42 43 SER L N 1
ATOM 593 C CA A SER B 2 43 ? -15.481 6.824 -28.566 0.77 13.05 43 SER L CA 1
ATOM 594 C CA B SER B 2 43 ? -15.479 6.818 -28.555 0.23 13.30 43 SER L CA 1
ATOM 595 C C . SER B 2 43 ? -14.388 7.745 -29.079 1.00 12.49 43 SER L C 1
ATOM 596 O O . SER B 2 43 ? -14.603 8.947 -29.196 1.00 11.64 43 SER L O 1
ATOM 601 N N . PRO B 2 44 ? -13.199 7.189 -29.373 1.00 12.29 44 PRO L N 1
ATOM 602 C CA . PRO B 2 44 ? -12.147 8.005 -29.983 1.00 11.17 44 PRO L CA 1
ATOM 603 C C . PRO B 2 44 ? -12.569 8.498 -31.356 1.00 11.07 44 PRO L C 1
ATOM 604 O O . PRO B 2 44 ? -13.516 7.979 -31.954 1.00 11.99 44 PRO L O 1
ATOM 608 N N . LYS B 2 45 ? -11.870 9.512 -31.830 1.00 9.92 45 LYS L N 1
ATOM 609 C CA . LYS B 2 45 ? -12.094 10.051 -33.152 1.00 12.14 45 LYS L CA 1
ATOM 610 C C . LYS B 2 45 ? -10.730 10.308 -33.749 1.00 13.87 45 LYS L C 1
ATOM 611 O O . LYS B 2 45 ? -9.868 10.896 -33.091 1.00 12.10 45 LYS L O 1
ATOM 617 N N . ALA B 2 46 ? -10.513 9.860 -34.983 1.00 13.09 46 ALA L N 1
ATOM 618 C CA . ALA B 2 46 ? -9.225 10.059 -35.609 1.00 10.98 46 ALA L CA 1
ATOM 619 C C . ALA B 2 46 ? -9.166 11.472 -36.183 1.00 11.23 46 ALA L C 1
ATOM 620 O O . ALA B 2 46 ? -10.112 11.916 -36.819 1.00 12.16 46 ALA L O 1
ATOM 622 N N . LEU B 2 47 ? -8.055 12.169 -35.968 1.00 9.71 47 LEU L N 1
ATOM 623 C CA . LEU B 2 47 ? -7.920 13.553 -36.456 1.00 9.44 47 LEU L CA 1
ATOM 624 C C . LEU B 2 47 ? -6.929 13.664 -37.592 1.00 13.13 47 LEU L C 1
ATOM 625 O O . LEU B 2 47 ? -7.199 14.283 -38.610 1.00 13.94 47 LEU L O 1
ATOM 630 N N . ILE B 2 48 ? -5.764 13.054 -37.403 1.00 13.23 48 ILE L N 1
ATOM 631 C CA . ILE B 2 48 ? -4.638 13.239 -38.309 1.00 11.97 48 ILE L CA 1
ATOM 632 C C . ILE B 2 48 ? -4.035 11.888 -38.657 1.00 13.83 48 ILE L C 1
ATOM 633 O O . ILE B 2 48 ? -3.983 11.001 -37.814 1.00 13.08 48 ILE L O 1
ATOM 638 N N . PHE B 2 49 ? -3.566 11.732 -39.895 1.00 14.14 49 PHE L N 1
ATOM 639 C CA . PHE B 2 49 ? -2.696 10.606 -40.233 1.00 15.39 49 PHE L CA 1
ATOM 640 C C . PHE B 2 49 ? -1.565 11.161 -41.086 1.00 17.17 49 PHE L C 1
ATOM 641 O O . PHE B 2 49 ? -1.656 12.300 -41.566 1.00 16.44 49 PHE L O 1
ATOM 649 N N . SER B 2 50 ? -0.502 10.377 -41.259 1.00 17.33 50 SER L N 1
ATOM 650 C CA . SER B 2 50 ? 0.670 10.824 -42.016 1.00 17.95 50 SER L CA 1
ATOM 651 C C . SER B 2 50 ? 1.236 12.127 -41.455 1.00 18.12 50 SER L C 1
ATOM 652 O O . SER B 2 50 ? 1.698 12.968 -42.224 1.00 17.49 50 SER L O 1
ATOM 655 N N . ALA B 2 51 ? 1.151 12.294 -40.133 1.00 16.45 51 ALA L N 1
ATOM 656 C CA . ALA B 2 51 ? 1.652 13.463 -39.395 1.00 17.60 51 ALA L CA 1
ATOM 657 C C . ALA B 2 51 ? 0.882 14.762 -39.634 1.00 17.16 51 ALA L C 1
ATOM 658 O O . ALA B 2 51 ? 0.755 15.572 -38.715 1.00 17.95 51 ALA L O 1
ATOM 660 N N . SER B 2 52 ? 0.380 14.987 -40.842 1.00 18.00 52 SER L N 1
ATOM 661 C CA . SER B 2 52 ? -0.152 16.325 -41.145 1.00 17.15 52 SER L CA 1
ATOM 662 C C . SER B 2 52 ? -1.454 16.337 -41.934 1.00 17.30 52 SER L C 1
ATOM 663 O O . SER B 2 52 ? -1.932 17.423 -42.298 1.00 15.99 52 SER L O 1
ATOM 666 N N . LEU B 2 53 ? -2.009 15.156 -42.229 1.00 15.22 53 LEU L N 1
ATOM 667 C CA . LEU B 2 53 ? -3.197 15.089 -43.078 1.00 14.49 53 LEU L CA 1
ATOM 668 C C . LEU B 2 53 ? -4.445 14.793 -42.271 1.00 13.19 53 LEU L C 1
ATOM 669 O O . LEU B 2 53 ? -4.473 13.884 -41.456 1.00 12.94 53 LEU L O 1
ATOM 674 N N . ARG B 2 54 ? -5.487 15.578 -42.500 1.00 13.00 54 ARG L N 1
ATOM 675 C CA . ARG B 2 54 ? -6.703 15.433 -41.720 1.00 10.86 54 ARG L CA 1
ATOM 676 C C . ARG B 2 54 ? -7.577 14.293 -42.234 1.00 13.30 54 ARG L C 1
ATOM 677 O O . ARG B 2 54 ? -7.675 14.061 -43.444 1.00 11.19 54 ARG L O 1
ATOM 685 N N . PHE B 2 55 ? -8.254 13.629 -41.307 1.00 12.76 55 PHE L N 1
ATOM 686 C CA . PHE B 2 55 ? -9.318 12.696 -41.657 1.00 12.76 55 PHE L CA 1
ATOM 687 C C . PHE B 2 55 ? -10.506 13.485 -42.156 1.00 15.44 55 PHE L C 1
ATOM 688 O O . PHE B 2 55 ? -10.673 14.656 -41.808 1.00 16.04 55 PHE L O 1
ATOM 696 N N . SER B 2 56 ? -11.313 12.848 -42.990 1.00 15.98 56 SER L N 1
ATOM 697 C CA . SER B 2 56 ? -12.510 13.468 -43.512 1.00 17.98 56 SER L CA 1
ATOM 698 C C . SER B 2 56 ? -13.381 14.041 -42.403 1.00 19.08 56 SER L C 1
ATOM 699 O O . SER B 2 56 ? -13.608 13.392 -41.388 1.00 19.55 56 SER L O 1
ATOM 702 N N . GLY B 2 57 ? -13.845 15.272 -42.596 1.00 20.70 57 GLY L N 1
ATOM 703 C CA . GLY B 2 57 ? -14.751 15.918 -41.658 1.00 21.18 57 GLY L CA 1
ATOM 704 C C . GLY B 2 57 ? -14.101 16.552 -40.433 1.00 21.24 57 GLY L C 1
ATOM 705 O O . GLY B 2 57 ? -14.785 17.190 -39.639 1.00 23.21 57 GLY L O 1
ATOM 706 N N . VAL B 2 58 ? -12.797 16.376 -40.254 1.00 16.44 58 VAL L N 1
ATOM 707 C CA . VAL B 2 58 ? -12.085 17.062 -39.170 1.00 14.23 58 VAL L CA 1
ATOM 708 C C . VAL B 2 58 ? -11.963 18.560 -39.504 1.00 13.44 58 VAL L C 1
ATOM 709 O O . VAL B 2 58 ? -11.547 18.906 -40.598 1.00 11.83 58 VAL L O 1
ATOM 713 N N . PRO B 2 59 ? -12.324 19.448 -38.565 1.00 14.87 59 PRO L N 1
ATOM 714 C CA . PRO B 2 59 ? -12.280 20.890 -38.872 1.00 18.97 59 PRO L CA 1
ATOM 715 C C . PRO B 2 59 ? -10.886 21.409 -39.236 1.00 16.06 59 PRO L C 1
ATOM 716 O O . PRO B 2 59 ? -9.891 20.889 -38.758 1.00 13.28 59 PRO L O 1
ATOM 720 N N . ALA B 2 60 ? -10.824 22.474 -40.031 1.00 17.23 60 ALA L N 1
ATOM 721 C CA . ALA B 2 60 ? -9.546 22.979 -40.536 1.00 15.72 60 ALA L CA 1
ATOM 722 C C . ALA B 2 60 ? -8.654 23.564 -39.432 1.00 15.22 60 ALA L C 1
ATOM 723 O O . ALA B 2 60 ? -7.453 23.728 -39.623 1.00 15.21 60 ALA L O 1
ATOM 725 N N . ARG B 2 61 ? -9.227 23.870 -38.266 1.00 15.34 61 ARG L N 1
ATOM 726 C CA . ARG B 2 61 ? -8.429 24.479 -37.199 1.00 14.21 61 ARG L CA 1
ATOM 727 C C . ARG B 2 61 ? -7.419 23.484 -36.607 1.00 15.14 61 ARG L C 1
ATOM 728 O O . ARG B 2 61 ? -6.483 23.859 -35.879 1.00 14.54 61 ARG L O 1
ATOM 736 N N . PHE B 2 62 ? -7.595 22.208 -36.940 1.00 14.22 62 PHE L N 1
ATOM 737 C CA . PHE B 2 62 ? -6.670 21.156 -36.523 1.00 13.40 62 PHE L CA 1
ATOM 738 C C . PHE B 2 62 ? -5.591 20.990 -37.571 1.00 14.17 62 PHE L C 1
ATOM 739 O O . PHE B 2 62 ? -5.906 20.750 -38.734 1.00 15.18 62 PHE L O 1
ATOM 747 N N . THR B 2 63 ? -4.332 21.115 -37.168 1.00 15.23 63 THR L N 1
ATOM 748 C CA . THR B 2 63 ? -3.225 20.829 -38.076 1.00 15.92 63 THR L CA 1
ATOM 749 C C . THR B 2 63 ? -2.249 19.912 -37.382 1.00 15.92 63 THR L C 1
ATOM 750 O O . THR B 2 63 ? -2.197 19.867 -36.152 1.00 14.05 63 THR L O 1
ATOM 754 N N . GLY B 2 64 ? -1.478 19.170 -38.169 1.00 15.42 64 GLY L N 1
ATOM 755 C CA . GLY B 2 64 ? -0.478 18.291 -37.597 1.00 15.31 64 GLY L CA 1
ATOM 756 C C . GLY B 2 64 ? 0.827 18.635 -38.259 1.00 14.95 64 GLY L C 1
ATOM 757 O O . GLY B 2 64 ? 0.837 19.010 -39.432 1.00 14.14 64 GLY L O 1
ATOM 758 N N . SER B 2 65 ? 1.925 18.550 -37.518 1.00 15.79 65 SER L N 1
ATOM 759 C CA . SER B 2 65 ? 3.233 18.759 -38.123 1.00 19.19 65 SER L CA 1
ATOM 760 C C . SER B 2 65 ? 4.287 17.874 -37.490 1.00 17.68 65 SER L C 1
ATOM 761 O O . SER B 2 65 ? 4.066 17.282 -36.434 1.00 15.27 65 SER L O 1
ATOM 764 N N . GLY B 2 66 ? 5.436 17.798 -38.152 1.00 17.27 66 GLY L N 1
ATOM 765 C CA . GLY B 2 66 ? 6.596 17.117 -37.618 1.00 19.26 66 GLY L CA 1
ATOM 766 C C . GLY B 2 66 ? 6.987 15.922 -38.462 1.00 19.85 66 GLY L C 1
ATOM 767 O O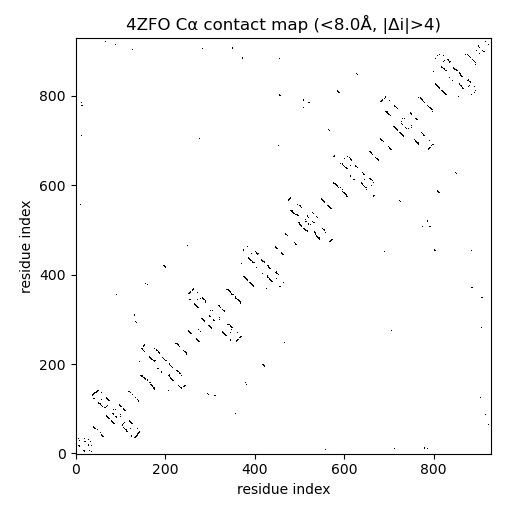 . GLY B 2 66 ? 6.161 15.374 -39.197 1.00 19.73 66 GLY L O 1
ATOM 768 N N A SER B 2 67 ? 8.257 15.556 -38.367 0.53 20.22 67 SER L N 1
ATOM 769 N N B SER B 2 67 ? 8.256 15.514 -38.353 0.47 20.19 67 SER L N 1
ATOM 770 C CA A SER B 2 67 ? 8.756 14.312 -38.916 0.53 19.87 67 SER L CA 1
ATOM 771 C CA B SER B 2 67 ? 8.796 14.334 -39.048 0.47 20.12 67 SER L CA 1
ATOM 772 C C A SER B 2 67 ? 9.956 13.892 -38.095 0.53 20.29 67 SER L C 1
ATOM 773 C C B SER B 2 67 ? 10.130 13.876 -38.448 0.47 20.66 67 SER L C 1
ATOM 774 O O A SER B 2 67 ? 10.632 14.721 -37.471 0.53 21.16 67 SER L O 1
ATOM 775 O O B SER B 2 67 ? 11.073 14.661 -38.348 0.47 21.58 67 SER L O 1
ATOM 780 N N . GLY B 2 68 ? 10.220 12.597 -38.083 1.00 20.12 68 GLY L N 1
ATOM 781 C CA . GLY B 2 68 ? 11.361 12.087 -37.351 1.00 22.25 68 GLY L CA 1
ATOM 782 C C . GLY B 2 68 ? 10.890 11.707 -35.967 1.00 23.37 68 GLY L C 1
ATOM 783 O O . GLY B 2 68 ? 10.292 10.643 -35.794 1.00 23.97 68 GLY L O 1
ATOM 784 N N . THR B 2 69 ? 11.130 12.575 -34.981 1.00 22.93 69 THR L N 1
ATOM 785 C CA . THR B 2 69 ? 10.752 12.256 -33.607 1.00 20.42 69 THR L CA 1
ATOM 786 C C . THR B 2 69 ? 9.830 13.267 -32.927 1.00 21.95 69 THR L C 1
ATOM 787 O O . THR B 2 69 ? 9.142 12.910 -31.977 1.00 23.15 69 THR L O 1
ATOM 791 N N . ASP B 2 70 ? 9.796 14.508 -33.402 1.00 21.74 70 ASP L N 1
ATOM 792 C CA . ASP B 2 70 ? 9.033 15.551 -32.710 1.00 22.15 70 ASP L CA 1
ATOM 793 C C . ASP B 2 70 ? 7.758 15.913 -33.462 1.00 20.24 70 ASP L C 1
ATOM 794 O O . ASP B 2 70 ? 7.816 16.454 -34.565 1.00 21.49 70 ASP L O 1
ATOM 799 N N . PHE B 2 71 ? 6.604 15.633 -32.864 1.00 17.85 71 PHE L N 1
ATOM 800 C CA . PHE B 2 71 ? 5.352 15.873 -33.552 1.00 16.09 71 PHE L CA 1
ATOM 801 C C . PHE B 2 71 ? 4.473 16.802 -32.756 1.00 17.47 71 PHE L C 1
ATOM 802 O O . PHE B 2 71 ? 4.565 16.868 -31.516 1.00 15.61 71 PHE L O 1
ATOM 810 N N . THR B 2 72 ? 3.639 17.538 -33.485 1.00 14.59 72 THR L N 1
ATOM 811 C CA . THR B 2 72 ? 2.786 18.529 -32.851 1.00 13.59 72 THR L CA 1
ATOM 812 C C . THR B 2 72 ? 1.413 18.528 -33.492 1.00 13.97 72 THR L C 1
ATOM 813 O O . THR B 2 72 ? 1.291 18.538 -34.708 1.00 16.07 72 THR L O 1
ATOM 817 N N . LEU B 2 73 ? 0.393 18.468 -32.653 1.00 13.36 73 LEU L N 1
ATOM 818 C CA . LEU B 2 73 ? -0.983 18.708 -33.059 1.00 13.82 73 LEU L CA 1
ATOM 819 C C . LEU B 2 73 ? -1.315 20.126 -32.649 1.00 13.22 73 LEU L C 1
ATOM 820 O O . LEU B 2 73 ? -1.190 20.458 -31.474 1.00 11.66 73 LEU L O 1
ATOM 825 N N . THR B 2 74 ? -1.718 20.965 -33.599 1.00 11.83 74 THR L N 1
ATOM 826 C CA . THR B 2 74 ? -2.074 22.342 -33.253 1.00 13.82 74 THR L CA 1
ATOM 827 C C . THR B 2 74 ? -3.544 22.637 -33.528 1.00 15.49 74 THR L C 1
ATOM 828 O O . THR B 2 74 ? -4.071 22.276 -34.581 1.00 14.55 74 THR L O 1
ATOM 832 N N . ILE B 2 75 ? -4.205 23.279 -32.569 1.00 15.15 75 ILE L N 1
ATOM 833 C CA . ILE B 2 75 ? -5.550 23.801 -32.780 1.00 15.34 75 ILE L CA 1
ATOM 834 C C . ILE B 2 75 ? -5.400 25.299 -32.885 1.00 13.38 75 ILE L C 1
ATOM 835 O O . ILE B 2 75 ? -4.928 25.918 -31.950 1.00 15.22 75 ILE L O 1
ATOM 840 N N . SER B 2 76 ? -5.761 25.867 -34.031 1.00 13.12 76 SER L N 1
ATOM 841 C CA . SER B 2 76 ? -5.454 27.267 -34.321 1.00 14.11 76 SER L CA 1
ATOM 842 C C . SER B 2 76 ? -6.198 28.213 -33.383 1.00 17.54 76 SER L C 1
ATOM 843 O O . SER B 2 76 ? -5.635 29.203 -32.899 1.00 17.32 76 SER L O 1
ATOM 846 N N . ASN B 2 77 ? -7.469 27.918 -33.136 1.00 14.73 77 ASN L N 1
ATOM 847 C CA . ASN B 2 77 ? -8.256 28.703 -32.203 1.00 13.96 77 ASN L CA 1
ATOM 848 C C . ASN B 2 77 ? -9.230 27.757 -31.509 1.00 15.01 77 ASN L C 1
ATOM 849 O O . ASN B 2 77 ? -10.179 27.265 -32.113 1.00 13.99 77 ASN L O 1
ATOM 854 N N . LEU B 2 78 ? -8.960 27.479 -30.241 1.00 13.21 78 LEU L N 1
ATOM 855 C CA . LEU B 2 78 ? -9.691 26.458 -29.506 1.00 14.62 78 LEU L CA 1
ATOM 856 C C . LEU B 2 78 ? -11.198 26.754 -29.399 1.00 15.82 78 LEU L C 1
ATOM 857 O O . LEU B 2 78 ? -11.589 27.821 -28.947 1.00 13.92 78 LEU L O 1
ATOM 862 N N . GLN B 2 79 ? -12.020 25.784 -29.782 1.00 13.16 79 GLN L N 1
ATOM 863 C CA . GLN B 2 79 ? -13.458 25.845 -29.539 1.00 14.73 79 GLN L CA 1
ATOM 864 C C . GLN B 2 79 ? -13.787 25.030 -28.293 1.00 17.24 79 GLN L C 1
ATOM 865 O O . GLN B 2 79 ? -13.072 24.061 -27.975 1.00 16.22 79 GLN L O 1
ATOM 871 N N . SER B 2 80 ? -14.855 25.416 -27.599 1.00 15.53 80 SER L N 1
ATOM 872 C CA . SER B 2 80 ? -15.318 24.689 -26.414 1.00 18.32 80 SER L CA 1
ATOM 873 C C . SER B 2 80 ? -15.324 23.193 -26.607 1.00 18.34 80 SER L C 1
ATOM 874 O O . SER B 2 80 ? -14.862 22.463 -25.745 1.00 20.03 80 SER L O 1
ATOM 877 N N . GLU B 2 81 ? -15.851 22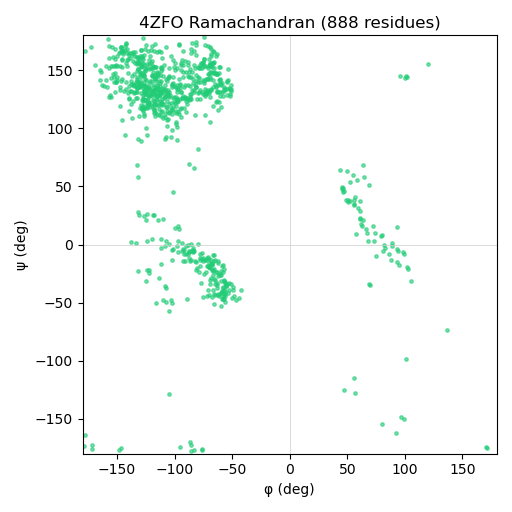.750 -27.740 1.00 17.74 81 GLU L N 1
ATOM 878 C CA . GLU B 2 81 ? -15.982 21.321 -28.012 1.00 20.04 81 GLU L CA 1
ATOM 879 C C . GLU B 2 81 ? -14.635 20.617 -28.162 1.00 19.94 81 GLU L C 1
ATOM 880 O O . GLU B 2 81 ? -14.587 19.382 -28.253 1.00 18.85 81 GLU L O 1
ATOM 886 N N . ASP B 2 82 ? -13.545 21.390 -28.216 1.00 15.85 82 ASP L N 1
ATOM 887 C CA . ASP B 2 82 ? -12.211 20.809 -28.348 1.00 15.45 82 ASP L CA 1
ATOM 888 C C . ASP B 2 82 ? -11.617 20.472 -26.985 1.00 15.72 82 ASP L C 1
ATOM 889 O O . ASP B 2 82 ? -10.528 19.872 -26.902 1.00 15.91 82 ASP L O 1
ATOM 894 N N . LEU B 2 83 ? -12.312 20.858 -25.917 1.00 15.97 83 LEU L N 1
ATOM 895 C CA . LEU B 2 83 ? -11.858 20.467 -24.581 1.00 16.85 83 LEU L CA 1
ATOM 896 C C . LEU B 2 83 ? -12.053 18.969 -24.444 1.00 18.75 83 LEU L C 1
ATOM 897 O O . LEU B 2 83 ? -13.179 18.463 -24.330 1.00 18.88 83 LEU L O 1
ATOM 902 N N . ALA B 2 84 ? -10.941 18.254 -24.503 1.00 16.13 84 ALA L N 1
ATOM 903 C CA . ALA B 2 84 ? -10.979 16.812 -24.631 1.00 14.15 84 ALA L CA 1
ATOM 904 C C . ALA B 2 84 ? -9.567 16.310 -24.460 1.00 13.38 84 ALA L C 1
ATOM 905 O O . ALA B 2 84 ? -8.659 17.095 -24.206 1.00 11.39 84 ALA L O 1
ATOM 907 N N . GLU B 2 85 ? -9.382 15.007 -24.624 1.00 11.25 85 GLU L N 1
ATOM 908 C CA . GLU B 2 85 ? -8.071 14.417 -24.488 1.00 12.24 85 GLU L CA 1
ATOM 909 C C . GLU B 2 85 ? -7.548 14.060 -25.871 1.00 13.29 85 GLU L C 1
ATOM 910 O O . GLU B 2 85 ? -8.320 13.662 -26.754 1.00 16.35 85 GLU L O 1
ATOM 916 N N . TYR B 2 86 ? -6.244 14.230 -26.068 1.00 11.46 86 TYR L N 1
ATOM 917 C CA . TYR B 2 86 ? -5.622 13.980 -27.363 1.00 11.18 86 TYR L CA 1
ATOM 918 C C . TYR B 2 86 ? -4.467 13.002 -27.228 1.00 13.41 86 TYR L C 1
ATOM 919 O O . TYR B 2 86 ? -3.638 13.131 -26.323 1.00 15.28 86 TYR L O 1
ATOM 928 N N . PHE B 2 87 ? -4.408 12.057 -28.163 1.00 11.22 87 PHE L N 1
ATOM 929 C CA . PHE B 2 87 ? -3.396 11.005 -28.160 1.00 12.77 87 PHE L CA 1
ATOM 930 C C . PHE B 2 87 ? -2.645 10.971 -29.479 1.00 13.81 87 PHE L C 1
ATOM 931 O O . PHE B 2 87 ? -3.272 10.927 -30.528 1.00 14.44 87 PHE L O 1
ATOM 939 N N . CYS B 2 88 ? -1.314 10.971 -29.433 1.00 13.20 88 CYS L N 1
ATOM 940 C CA . CYS B 2 88 ? -0.549 10.654 -30.626 1.00 10.98 88 CYS L CA 1
ATOM 941 C C . CYS B 2 88 ? -0.407 9.152 -30.705 1.00 11.64 88 CYS L C 1
ATOM 942 O O . CYS B 2 88 ? -0.668 8.438 -29.734 1.00 13.51 88 CYS L O 1
ATOM 945 N N . GLN B 2 89 ? -0.020 8.690 -31.885 1.00 12.23 89 GLN L N 1
ATOM 946 C CA . GLN B 2 89 ? 0.178 7.280 -32.137 1.00 14.16 89 GLN L CA 1
ATOM 947 C C . GLN B 2 89 ? 1.244 7.165 -33.205 1.00 16.12 89 GLN L C 1
ATOM 948 O O . GLN B 2 89 ? 1.230 7.952 -34.151 1.00 14.36 89 GLN L O 1
ATOM 954 N N . GLN B 2 90 ? 2.156 6.205 -33.078 1.00 16.91 90 GLN L N 1
ATOM 955 C CA . GLN B 2 90 ? 3.033 5.898 -34.203 1.00 18.31 90 GLN L CA 1
ATOM 956 C C . GLN B 2 90 ? 2.576 4.598 -34.843 1.00 17.64 90 GLN L C 1
ATOM 957 O O . GLN B 2 90 ? 2.126 3.676 -34.153 1.00 13.77 90 GLN L O 1
ATOM 963 N N . TYR B 2 91 ? 2.704 4.521 -36.163 1.00 13.10 91 TYR L N 1
ATOM 964 C CA . TYR B 2 91 ? 2.462 3.260 -36.848 1.00 13.37 91 TYR L CA 1
ATOM 965 C C . TYR B 2 91 ? 3.599 2.947 -37.811 1.00 16.68 91 TYR L C 1
ATOM 966 O O . TYR B 2 91 ? 3.409 2.252 -38.816 1.00 18.48 91 TYR L O 1
ATOM 975 N N . ASN B 2 92 ? 4.791 3.440 -37.490 1.00 15.85 92 ASN L N 1
ATOM 976 C CA . ASN B 2 92 ? 5.985 3.067 -38.240 1.00 17.22 92 ASN L CA 1
ATOM 977 C C . ASN B 2 92 ? 6.368 1.579 -38.072 1.00 16.77 92 ASN L C 1
ATOM 978 O O . ASN B 2 92 ? 6.798 0.917 -39.021 1.00 15.47 92 ASN L O 1
ATOM 983 N N . ASN B 2 93 ? 6.207 1.090 -36.843 1.00 13.82 93 ASN L N 1
ATOM 984 C CA . ASN B 2 93 ? 6.575 -0.253 -36.411 1.00 19.38 93 ASN L CA 1
ATOM 985 C C . ASN B 2 93 ? 5.357 -0.900 -35.775 1.00 19.39 93 ASN L C 1
ATOM 986 O O . ASN B 2 93 ? 4.569 -0.208 -35.117 1.00 21.04 93 ASN L O 1
ATOM 991 N N . TYR B 2 94 ? 5.203 -2.210 -35.944 1.00 18.66 94 TYR L N 1
ATOM 992 C CA . TYR B 2 94 ? 4.301 -2.974 -35.095 1.00 18.05 94 TYR L CA 1
ATOM 993 C C . TYR B 2 94 ? 5.014 -3.329 -33.797 1.00 18.54 94 TYR L C 1
ATOM 994 O O . TYR B 2 94 ? 6.180 -3.709 -33.825 1.00 18.10 94 TYR L O 1
ATOM 1003 N N . PRO B 2 95 ? 4.321 -3.212 -32.653 1.00 19.09 95 PRO L N 1
ATOM 1004 C CA . PRO B 2 95 ? 2.924 -2.795 -32.499 1.00 16.47 95 PRO L CA 1
ATOM 1005 C C . PRO B 2 95 ? 2.767 -1.287 -32.602 1.00 16.03 95 PRO L C 1
ATOM 1006 O O . PRO B 2 95 ? 3.701 -0.563 -32.256 1.00 13.58 95 PRO L O 1
ATOM 1010 N N . LEU B 2 96 ? 1.606 -0.826 -33.051 1.00 15.81 96 LEU L N 1
ATOM 1011 C CA . LEU B 2 96 ? 1.292 0.589 -32.956 1.00 12.23 96 LEU L CA 1
ATOM 1012 C C . LEU B 2 96 ? 1.195 0.951 -31.474 1.00 15.75 96 LEU L C 1
ATOM 1013 O O . LEU B 2 96 ? 0.624 0.212 -30.671 1.00 12.72 96 LEU L O 1
ATOM 1018 N N . THR B 2 97 ? 1.750 2.098 -31.120 1.00 14.01 97 THR L N 1
ATOM 1019 C CA . THR B 2 97 ? 1.751 2.550 -29.740 1.00 14.34 97 THR L CA 1
ATOM 1020 C C . THR B 2 97 ? 1.221 3.989 -29.641 1.00 15.13 97 THR L C 1
ATOM 1021 O O . THR B 2 97 ? 1.474 4.810 -30.527 1.00 15.09 97 THR L O 1
ATOM 1025 N N . PHE B 2 98 ? 0.500 4.262 -28.557 1.00 13.10 98 PHE L N 1
ATOM 1026 C CA . PHE B 2 98 ? -0.072 5.564 -28.233 1.00 16.98 98 PHE L CA 1
ATOM 1027 C C . PHE B 2 98 ? 0.771 6.317 -27.220 1.00 16.74 98 PHE L C 1
ATOM 1028 O O . PHE B 2 98 ? 1.401 5.710 -26.342 1.00 16.13 98 PHE L O 1
ATOM 1036 N N . GLY B 2 99 ? 0.733 7.641 -27.301 1.00 14.77 99 GLY L N 1
ATOM 1037 C CA . GLY B 2 99 ? 1.224 8.470 -26.220 1.00 15.17 99 GLY L CA 1
ATOM 1038 C C . GLY B 2 99 ? 0.242 8.333 -25.068 1.00 15.78 99 GLY L C 1
ATOM 1039 O O . GLY B 2 99 ? -0.840 7.755 -25.240 1.00 14.65 99 GLY L O 1
ATOM 1040 N N . ALA B 2 100 ? 0.600 8.872 -23.904 1.00 15.03 100 ALA L N 1
ATOM 1041 C CA . ALA B 2 100 ? -0.212 8.691 -22.694 1.00 16.38 100 ALA L CA 1
ATOM 1042 C C . ALA B 2 100 ? -1.445 9.595 -22.656 1.00 16.64 100 ALA L C 1
ATOM 1043 O O . ALA B 2 100 ? -2.301 9.445 -21.782 1.00 16.07 100 ALA L O 1
ATOM 1045 N N . GLY B 2 101 ? -1.549 10.535 -23.597 1.00 15.90 101 GLY L N 1
ATOM 1046 C CA . GLY B 2 101 ? -2.685 11.437 -23.619 1.00 13.11 101 GLY L CA 1
ATOM 1047 C C . GLY B 2 101 ? -2.393 12.813 -23.015 1.00 14.61 101 GLY L C 1
ATOM 1048 O O . GLY B 2 101 ? -1.642 12.959 -22.045 1.00 14.47 101 GLY L O 1
ATOM 1049 N N . THR B 2 102 ? -2.993 13.827 -23.622 1.00 13.42 102 THR L N 1
ATOM 1050 C CA . THR B 2 102 ? -2.949 15.203 -23.124 1.00 12.62 102 THR L CA 1
ATOM 1051 C C . THR B 2 102 ? -4.379 15.717 -22.989 1.00 14.27 102 THR L C 1
ATOM 1052 O O . THR B 2 102 ? -5.097 15.779 -23.978 1.00 16.75 102 THR L O 1
ATOM 1056 N N . LYS B 2 103 ? -4.804 16.040 -21.774 1.00 12.23 103 LYS L N 1
ATOM 1057 C CA . LYS B 2 103 ? -6.129 16.610 -21.560 1.00 13.77 103 LYS L CA 1
ATOM 1058 C C . LYS B 2 103 ? -6.098 18.139 -21.554 1.00 13.38 103 LYS L C 1
ATOM 1059 O O . LYS B 2 103 ? -5.357 18.747 -20.772 1.00 12.67 103 LYS L O 1
ATOM 1065 N N . LEU B 2 104 ? -6.919 18.750 -22.394 1.00 10.51 104 LEU L N 1
ATOM 1066 C CA . LEU B 2 104 ? -7.081 20.212 -22.369 1.00 12.01 104 LEU L CA 1
ATOM 1067 C C . LEU B 2 104 ? -8.146 20.598 -21.361 1.00 16.13 104 LEU L C 1
ATOM 1068 O O . LEU B 2 104 ? -9.245 20.046 -21.377 1.00 18.39 104 LEU L O 1
ATOM 1073 N N . GLU B 2 105 ? -7.812 21.543 -20.489 1.00 14.30 105 GLU L N 1
ATOM 1074 C CA . GLU B 2 105 ? -8.748 22.062 -19.493 1.00 14.60 105 GLU L CA 1
ATOM 1075 C C . GLU B 2 105 ? -8.755 23.593 -19.569 1.00 16.83 105 GLU L C 1
ATOM 1076 O O . GLU B 2 105 ? -7.890 24.192 -20.211 1.00 16.74 105 GLU L O 1
ATOM 1082 N N . LEU B 2 106 ? -9.739 24.213 -18.918 1.00 16.83 106 LEU L N 1
ATOM 1083 C CA . LEU B 2 106 ? -9.991 25.636 -19.072 1.00 17.92 106 LEU L CA 1
ATOM 1084 C C . LEU B 2 106 ? -9.371 26.442 -17.957 1.00 18.14 106 LEU L C 1
ATOM 1085 O O . LEU B 2 106 ? -9.547 26.128 -16.781 1.00 17.08 106 LEU L O 1
ATOM 1090 N N . LYS B 2 107 ? -8.653 27.490 -18.332 1.00 19.98 107 LYS L N 1
ATOM 1091 C CA . LYS B 2 107 ? -8.093 28.387 -17.351 1.00 20.26 107 LYS L CA 1
ATOM 1092 C C . LYS B 2 107 ? -9.231 29.122 -16.651 1.00 21.44 107 LYS L C 1
ATOM 1093 O O . LYS B 2 107 ? -10.237 29.459 -17.268 1.00 22.16 107 LYS L O 1
ATOM 1099 N N . ARG B 2 108 ? -9.087 29.325 -15.348 1.00 21.66 108 ARG L N 1
ATOM 1100 C CA . ARG B 2 108 ? -9.919 30.283 -14.644 1.00 20.93 108 ARG L CA 1
ATOM 1101 C C . ARG B 2 108 ? -9.075 30.844 -13.514 1.00 20.12 108 ARG L C 1
ATOM 1102 O O . ARG B 2 108 ? -7.897 30.506 -13.381 1.00 16.35 108 ARG L O 1
ATOM 1110 N N . THR B 2 109 ? -9.658 31.704 -12.698 1.00 18.40 109 THR L N 1
ATOM 1111 C CA . THR B 2 109 ? -8.884 32.294 -11.614 1.00 20.54 109 THR L CA 1
ATOM 1112 C C . THR B 2 109 ? -8.660 31.270 -10.508 1.00 19.32 109 THR L C 1
ATOM 1113 O O . THR B 2 109 ? -9.454 30.343 -10.331 1.00 18.27 109 THR L O 1
ATOM 1117 N N . VAL B 2 110 ? -7.581 31.441 -9.754 1.00 20.82 110 VAL L N 1
ATOM 1118 C CA . VAL B 2 110 ? -7.302 30.546 -8.641 1.00 20.91 110 VAL L CA 1
ATOM 1119 C C . VAL B 2 110 ? -8.417 30.593 -7.605 1.00 20.13 110 VAL L C 1
ATOM 1120 O O . VAL B 2 110 ? -8.860 31.669 -7.193 1.00 16.66 110 VAL L O 1
ATOM 1124 N N . ALA B 2 111 ? -8.881 29.411 -7.210 1.00 18.23 111 ALA L N 1
ATOM 1125 C CA . ALA B 2 111 ? -9.925 29.268 -6.204 1.00 19.47 111 ALA L CA 1
ATOM 1126 C C . ALA B 2 111 ? -9.490 28.265 -5.130 1.00 18.29 111 ALA L C 1
ATOM 1127 O O . ALA B 2 111 ? -9.266 27.113 -5.441 1.00 16.42 111 ALA L O 1
ATOM 1129 N N . ALA B 2 112 ? -9.349 28.696 -3.876 1.00 18.59 112 ALA L N 1
ATOM 1130 C CA . ALA B 2 112 ? -8.986 27.745 -2.821 1.00 17.04 112 ALA L CA 1
ATOM 1131 C C . ALA B 2 112 ? -10.148 26.792 -2.563 1.00 16.79 112 ALA L C 1
ATOM 1132 O O . ALA B 2 112 ? -11.295 27.168 -2.737 1.00 16.19 112 ALA L O 1
ATOM 1134 N N . PRO B 2 113 ? -9.854 25.544 -2.166 1.00 17.96 113 PRO L N 1
ATOM 1135 C CA . PRO B 2 113 ? -10.936 24.599 -1.845 1.00 18.25 113 PRO L CA 1
ATOM 1136 C C . PRO B 2 113 ? -11.644 24.968 -0.541 1.00 19.53 113 PRO L C 1
ATOM 1137 O O . PRO B 2 113 ? -10.988 25.477 0.373 1.00 19.55 113 PRO L O 1
ATOM 1141 N N . SER B 2 114 ? -12.962 24.778 -0.496 1.00 18.60 114 SER L N 1
ATOM 1142 C CA . SER B 2 114 ? -13.685 24.709 0.772 1.00 18.80 114 SER L CA 1
ATOM 1143 C C . SER B 2 114 ? -13.525 23.278 1.244 1.00 15.95 114 SER L C 1
ATOM 1144 O O . SER B 2 114 ? -13.738 22.360 0.470 1.00 17.27 114 SER L O 1
ATOM 1147 N N . VAL B 2 115 ? -13.142 23.097 2.503 1.00 17.38 115 VAL L N 1
ATOM 1148 C CA . VAL B 2 115 ? -12.749 21.784 3.008 1.00 16.47 115 VAL L CA 1
ATOM 1149 C C . VAL B 2 115 ? -13.705 21.361 4.107 1.00 18.19 115 VAL L C 1
ATOM 1150 O O . VAL B 2 115 ? -14.059 22.173 4.978 1.00 18.98 115 VAL L O 1
ATOM 1154 N N . PHE B 2 116 ? -14.153 20.111 4.030 1.00 17.54 116 PHE L N 1
ATOM 1155 C CA . PHE B 2 116 ? -15.121 19.567 4.977 1.00 17.31 116 PHE L CA 1
ATOM 1156 C C . PHE B 2 116 ? -14.681 18.198 5.385 1.00 15.66 116 PHE L C 1
ATOM 1157 O O . PHE B 2 116 ? -14.262 17.418 4.525 1.00 14.36 116 PHE L O 1
ATOM 1165 N N . ILE B 2 117 ? -14.803 17.875 6.677 1.00 14.94 117 ILE L N 1
ATOM 1166 C CA . ILE B 2 117 ? -14.533 16.498 7.110 1.00 14.51 117 ILE L CA 1
ATOM 1167 C C . ILE B 2 117 ? -15.799 15.857 7.670 1.00 15.21 117 ILE L C 1
ATOM 1168 O O . ILE B 2 117 ? -16.587 16.510 8.351 1.00 15.19 117 ILE L O 1
ATOM 1173 N N . PHE B 2 118 ? -15.992 14.576 7.352 1.00 15.94 118 PHE L N 1
ATOM 1174 C CA . PHE B 2 118 ? -17.170 13.819 7.774 1.00 15.50 118 PHE L CA 1
ATOM 1175 C C . PHE B 2 118 ? -16.793 12.555 8.550 1.00 15.80 118 PHE L C 1
ATOM 1176 O O . PHE B 2 118 ? -16.134 11.662 7.997 1.00 13.25 118 PHE L O 1
ATOM 1184 N N . PRO B 2 119 ? -17.220 12.460 9.822 1.00 14.51 119 PRO L N 1
ATOM 1185 C CA . PRO B 2 119 ? -16.959 11.214 10.561 1.00 13.39 119 PRO L CA 1
ATOM 1186 C C . PRO B 2 119 ? -17.770 10.065 9.980 1.00 12.36 119 PRO L C 1
ATOM 1187 O O . PRO B 2 119 ? -18.747 10.314 9.302 1.00 13.19 119 PRO L O 1
ATOM 1191 N N . PRO B 2 120 ? -17.394 8.823 10.274 1.00 17.39 120 PRO L N 1
ATOM 1192 C CA . PRO B 2 120 ? -18.301 7.745 9.847 1.00 15.64 120 PRO L CA 1
ATOM 1193 C C . PRO B 2 120 ? -19.643 7.862 10.554 1.00 16.38 120 PRO L C 1
ATOM 1194 O O . PRO B 2 120 ? -19.705 8.312 11.707 1.00 14.95 120 PRO L O 1
ATOM 1198 N N . SER B 2 121 ? -20.709 7.486 9.869 1.00 15.08 121 SER L N 1
ATOM 1199 C CA . SER B 2 121 ? -22.022 7.458 10.484 1.00 20.60 121 SER L CA 1
ATOM 1200 C C . SER B 2 121 ? -22.101 6.345 11.523 1.00 20.77 121 SER L C 1
ATOM 1201 O O . SER B 2 121 ? -21.352 5.364 11.464 1.00 16.10 121 SER L O 1
ATOM 1204 N N . ASP B 2 122 ? -23.005 6.513 12.480 1.00 20.49 122 ASP L N 1
ATOM 1205 C CA . ASP B 2 122 ? -23.267 5.480 13.463 1.00 19.90 122 ASP L CA 1
ATOM 1206 C C . ASP B 2 122 ? -23.722 4.195 12.776 1.00 20.16 122 ASP L C 1
ATOM 1207 O O . ASP B 2 122 ? -23.311 3.105 13.167 1.00 19.28 122 ASP L O 1
ATOM 1212 N N . GLU B 2 123 ? -24.568 4.335 11.756 1.00 22.89 123 GLU L N 1
ATOM 1213 C CA . GLU B 2 123 ? -25.083 3.176 11.021 1.00 26.30 123 GLU L CA 1
ATOM 1214 C C . GLU B 2 123 ? -23.952 2.322 10.452 1.00 22.53 123 GLU L C 1
ATOM 1215 O O . GLU B 2 123 ? -23.982 1.084 10.560 1.00 23.40 123 GLU L O 1
ATOM 1221 N N . GLN B 2 124 ? -22.958 2.985 9.864 1.00 19.33 124 GLN L N 1
ATOM 1222 C CA . GLN B 2 124 ? -21.837 2.266 9.286 1.00 18.99 124 GLN L CA 1
ATOM 1223 C C . GLN B 2 124 ? -21.070 1.487 10.346 1.00 19.22 124 GLN L C 1
ATOM 1224 O O . GLN B 2 124 ? -20.719 0.337 10.131 1.00 19.17 124 GLN L O 1
ATOM 1230 N N . LEU B 2 125 ? -20.827 2.094 11.500 1.00 20.48 125 LEU L N 1
ATOM 1231 C CA . LEU B 2 125 ? -20.101 1.389 12.562 1.00 23.72 125 LEU L CA 1
ATOM 1232 C C . LEU B 2 125 ? -20.792 0.082 12.995 1.00 26.20 125 LEU L C 1
ATOM 1233 O O . LEU B 2 125 ? -20.129 -0.838 13.458 1.00 29.46 125 LEU L O 1
ATOM 1238 N N . LYS B 2 126 ? -22.099 -0.044 12.788 1.00 28.36 126 LYS L N 1
ATOM 1239 C CA . LYS B 2 126 ? -22.767 -1.317 13.084 1.00 30.55 126 LYS L CA 1
ATOM 1240 C C . LYS B 2 126 ? -22.184 -2.525 12.332 1.00 31.51 126 LYS L C 1
ATOM 1241 O O . LYS B 2 126 ? -22.392 -3.660 12.754 1.00 33.57 126 LYS L O 1
ATOM 1247 N N . SER B 2 127 ? -21.476 -2.312 11.221 1.00 28.98 127 SER L N 1
ATOM 1248 C CA . SER B 2 127 ? -20.967 -3.464 10.464 1.00 32.43 127 SER L CA 1
ATOM 1249 C C . SER B 2 127 ? -19.434 -3.541 10.334 1.00 31.59 127 SER L C 1
ATOM 1250 O O . SER B 2 127 ? -18.923 -4.149 9.393 1.00 32.5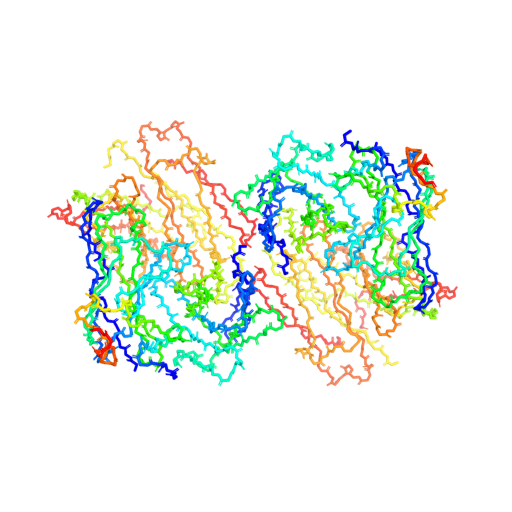0 127 SER L O 1
ATOM 1253 N N . GLY B 2 128 ? -18.710 -2.937 11.271 1.00 27.13 128 GLY L N 1
ATOM 1254 C CA . GLY B 2 128 ? -17.303 -3.269 11.451 1.00 27.47 128 GLY L CA 1
ATOM 1255 C C . GLY B 2 128 ? -16.288 -2.419 10.710 1.00 25.83 128 GLY L C 1
ATOM 1256 O O . GLY B 2 128 ? -15.070 -2.597 10.875 1.00 23.71 128 GLY L O 1
ATOM 1257 N N . THR B 2 129 ? -16.785 -1.491 9.898 1.00 24.44 129 THR L N 1
ATOM 1258 C CA . THR B 2 129 ? -15.923 -0.612 9.125 1.00 20.75 129 THR L CA 1
ATOM 1259 C C . THR B 2 129 ? -16.293 0.867 9.358 1.00 19.69 129 THR L C 1
ATOM 1260 O O . THR B 2 129 ? -17.439 1.200 9.655 1.00 18.99 129 THR L O 1
ATOM 1264 N N . ALA B 2 130 ? -15.286 1.733 9.299 1.00 14.54 130 ALA L N 1
ATOM 1265 C CA . ALA B 2 130 ? -15.482 3.164 9.421 1.00 13.68 130 ALA L CA 1
ATOM 1266 C C . ALA B 2 130 ? -14.862 3.853 8.215 1.00 18.22 130 ALA L C 1
ATOM 1267 O O . ALA B 2 130 ? -13.705 3.572 7.858 1.00 22.83 130 ALA L O 1
ATOM 1269 N N . SER B 2 131 ? -15.630 4.732 7.574 1.00 14.25 131 SER L N 1
ATOM 1270 C CA . SER B 2 131 ? -15.102 5.541 6.495 1.00 12.70 131 SER L CA 1
ATOM 1271 C C . SER B 2 131 ? -15.098 6.980 6.949 1.00 12.21 131 SER L C 1
ATOM 1272 O O . SER B 2 131 ? -16.135 7.494 7.397 1.00 13.27 131 SER L O 1
ATOM 1275 N N . VAL B 2 132 ? -13.947 7.629 6.832 1.00 11.93 132 VAL L N 1
ATOM 1276 C CA . VAL B 2 132 ? -13.847 9.044 7.148 1.00 12.60 132 VAL L CA 1
ATOM 1277 C C . VAL B 2 132 ? -13.690 9.795 5.830 1.00 12.48 132 VAL L C 1
ATOM 1278 O O . VAL B 2 132 ? -12.841 9.446 5.005 1.00 12.17 132 VAL L O 1
ATOM 1282 N N . VAL B 2 133 ? -14.539 10.786 5.594 1.00 12.98 133 VAL L N 1
ATOM 1283 C CA . VAL B 2 133 ? -14.533 11.414 4.266 1.00 13.22 133 VAL L CA 1
ATOM 1284 C C . VAL B 2 133 ? -14.046 12.846 4.367 1.00 13.45 133 VAL L C 1
ATOM 1285 O O . VAL B 2 133 ? -14.415 13.582 5.278 1.00 13.54 133 VAL L O 1
ATOM 1289 N N . CYS B 2 134 ? -13.191 13.242 3.434 1.00 13.94 134 CYS L N 1
ATOM 1290 C CA . CYS B 2 134 ? -12.760 14.623 3.404 1.00 14.07 134 CYS L CA 1
ATOM 1291 C C . CYS B 2 134 ? -13.108 15.192 2.046 1.00 14.82 134 CYS L C 1
ATOM 1292 O O . CYS B 2 134 ? -12.771 14.594 1.025 1.00 15.21 134 CYS L O 1
ATOM 1295 N N . LEU B 2 135 ? -13.796 16.334 2.033 1.00 13.78 135 LEU L N 1
ATOM 1296 C CA . LEU B 2 135 ? -14.267 16.908 0.778 1.00 14.19 135 LEU L CA 1
ATOM 1297 C C . LEU B 2 135 ? -13.536 18.215 0.500 1.00 13.95 135 LEU L C 1
ATOM 1298 O O . LEU B 2 135 ? -13.428 19.055 1.388 1.00 13.96 135 LEU L O 1
ATOM 1303 N N . LEU B 2 136 ? -13.002 18.349 -0.716 1.00 13.97 136 LEU L N 1
ATOM 1304 C CA . LEU B 2 136 ? -12.375 19.576 -1.175 1.00 14.36 136 LEU L CA 1
ATOM 1305 C C . LEU B 2 136 ? -13.283 20.098 -2.255 1.00 13.93 136 LEU L C 1
ATOM 1306 O O . LEU B 2 136 ? -13.397 19.493 -3.316 1.00 14.68 136 LEU L O 1
ATOM 1311 N N . ASN B 2 137 ? -13.963 21.202 -1.984 1.00 14.66 137 ASN L N 1
ATOM 1312 C CA . ASN B 2 137 ? -15.014 21.632 -2.889 1.00 15.28 137 ASN L CA 1
ATOM 1313 C C . ASN B 2 137 ? -14.634 22.836 -3.746 1.00 17.18 137 ASN L C 1
ATOM 1314 O O . ASN B 2 137 ? -14.087 23.819 -3.241 1.00 18.09 137 ASN L O 1
ATOM 1319 N N . ASN B 2 138 ? -14.922 22.733 -5.043 1.00 15.57 138 ASN L N 1
ATOM 1320 C CA . ASN B 2 138 ? -14.838 23.866 -5.975 1.00 17.14 138 ASN L CA 1
ATOM 1321 C C . ASN B 2 138 ? -13.541 24.655 -5.935 1.00 17.93 138 ASN L C 1
ATOM 1322 O O . ASN B 2 138 ? -13.533 25.847 -5.614 1.00 18.36 138 ASN L O 1
ATOM 1327 N N . PHE B 2 139 ? -12.440 23.996 -6.276 1.00 15.99 139 PHE L N 1
ATOM 1328 C CA . PHE B 2 139 ? -11.154 24.666 -6.292 1.00 15.05 139 PHE L CA 1
ATOM 1329 C C . PHE B 2 139 ? -10.549 24.671 -7.695 1.00 15.57 139 PHE L C 1
ATOM 1330 O O . PHE B 2 139 ? -11.025 23.968 -8.596 1.00 16.20 139 PHE L O 1
ATOM 1338 N N . TYR B 2 140 ? -9.513 25.489 -7.864 1.00 17.37 140 TYR L N 1
ATOM 1339 C CA . TYR B 2 140 ? -8.768 25.603 -9.118 1.00 16.20 140 TYR L CA 1
ATOM 1340 C C . TYR B 2 140 ? -7.407 26.189 -8.793 1.00 18.43 140 TYR L C 1
ATOM 1341 O O . TYR B 2 140 ? -7.330 27.166 -8.048 1.00 19.99 140 TYR L O 1
ATOM 1350 N N . PRO B 2 141 ? -6.330 25.625 -9.365 1.00 18.33 141 PRO L N 1
ATOM 1351 C CA . PRO B 2 141 ? -6.285 24.526 -10.347 1.00 19.15 141 PRO L CA 1
ATOM 1352 C C . PRO B 2 141 ? -6.528 23.157 -9.744 1.00 17.82 141 PRO L C 1
ATOM 1353 O O . PRO B 2 141 ? -6.795 23.025 -8.555 1.00 17.10 141 PRO L O 1
ATOM 1357 N N . ARG B 2 142 ? -6.411 22.142 -10.588 1.00 17.54 142 ARG L N 1
ATOM 1358 C CA . ARG B 2 142 ? -6.769 20.781 -10.232 1.00 17.62 142 ARG L CA 1
ATOM 1359 C C . ARG B 2 142 ? -5.841 20.167 -9.184 1.00 17.24 142 ARG L C 1
ATOM 1360 O O . ARG B 2 142 ? -6.253 19.288 -8.415 1.00 16.56 142 ARG L O 1
ATOM 1368 N N . GLU B 2 143 ? -4.589 20.612 -9.155 1.00 18.29 143 GLU L N 1
ATOM 1369 C CA . GLU B 2 143 ? -3.616 19.974 -8.282 1.00 21.12 143 GLU L CA 1
ATOM 1370 C C . GLU B 2 143 ? -3.935 20.271 -6.817 1.00 19.44 143 GLU L C 1
ATOM 1371 O O . GLU B 2 143 ? -4.084 21.416 -6.425 1.00 17.63 143 GLU L O 1
ATOM 1377 N N . ALA B 2 144 ? -4.039 19.215 -6.021 1.00 18.64 144 ALA L N 1
ATOM 1378 C CA . ALA B 2 144 ? -4.363 19.323 -4.609 1.00 19.08 144 ALA L CA 1
ATOM 1379 C C . ALA B 2 144 ? -3.774 18.128 -3.887 1.00 21.68 144 ALA L C 1
ATOM 1380 O O . ALA B 2 144 ? -3.693 17.037 -4.455 1.00 22.78 144 ALA L O 1
ATOM 1382 N N . LYS B 2 145 ? -3.358 18.321 -2.644 1.00 18.97 145 LYS L N 1
ATOM 1383 C CA . LYS B 2 145 ? -2.831 17.201 -1.895 1.00 22.27 145 LYS L CA 1
ATOM 1384 C C . LYS B 2 145 ? -3.628 17.054 -0.617 1.00 21.55 145 LYS L C 1
ATOM 1385 O O . LYS B 2 145 ? -3.918 18.045 0.067 1.00 20.87 145 LYS L O 1
ATOM 1391 N N . VAL B 2 146 ? -3.995 15.811 -0.313 1.00 16.80 146 VAL L N 1
ATOM 1392 C CA . VAL B 2 146 ? -4.685 15.489 0.929 1.00 17.61 146 VAL L CA 1
ATOM 1393 C C . VAL B 2 146 ? -3.802 14.585 1.766 1.00 21.11 146 VAL L C 1
ATOM 1394 O O . VAL B 2 146 ? -3.272 13.580 1.273 1.00 19.64 146 VAL L O 1
ATOM 1398 N N . GLN B 2 147 ? -3.653 14.954 3.031 1.00 23.39 147 GLN L N 1
ATOM 1399 C CA . GLN B 2 147 ? -2.898 14.180 3.993 1.00 27.12 147 GLN L CA 1
ATOM 1400 C C . GLN B 2 147 ? -3.800 13.841 5.176 1.00 22.55 147 GLN L C 1
ATOM 1401 O O . GLN B 2 147 ? -4.358 14.748 5.814 1.00 21.32 147 GLN L O 1
ATOM 1407 N N . TRP B 2 148 ? -3.967 12.553 5.465 1.00 19.19 148 TRP L N 1
ATOM 1408 C CA . TRP B 2 148 ? -4.714 12.151 6.657 1.00 19.34 148 TRP L CA 1
ATOM 1409 C C . TRP B 2 148 ? -3.788 11.959 7.848 1.00 18.59 148 TRP L C 1
ATOM 1410 O O . TRP B 2 148 ? -2.654 11.486 7.713 1.00 19.62 148 TRP L O 1
ATOM 1421 N N . LYS B 2 149 ? -4.301 12.320 9.018 1.00 18.54 149 LYS L N 1
ATOM 1422 C CA . LYS B 2 149 ? -3.617 12.131 10.290 1.00 21.59 149 LYS L CA 1
ATOM 1423 C C . LYS B 2 149 ? -4.604 11.561 11.275 1.00 19.14 149 LYS L C 1
ATOM 1424 O O . LYS B 2 149 ? -5.742 12.007 11.336 1.00 18.12 149 LYS L O 1
ATOM 1430 N N . VAL B 2 150 ? -4.153 10.578 12.039 1.00 20.04 150 VAL L N 1
ATOM 1431 C CA . VAL B 2 150 ? -4.959 9.946 13.077 1.00 19.00 150 VAL L CA 1
ATOM 1432 C C . VAL B 2 150 ? -4.121 10.012 14.343 1.00 21.05 150 VAL L C 1
ATOM 1433 O O . VAL B 2 150 ? -3.021 9.454 14.378 1.00 20.90 150 VAL L O 1
ATOM 1437 N N . ASP B 2 151 ? -4.625 10.710 15.364 1.00 20.70 151 ASP L N 1
ATOM 1438 C CA . ASP B 2 151 ? -3.815 11.032 16.545 1.00 22.78 151 ASP L CA 1
ATOM 1439 C C . ASP B 2 151 ? -2.420 11.534 16.120 1.00 26.65 151 ASP L C 1
ATOM 1440 O O . ASP B 2 151 ? -1.397 11.060 16.609 1.00 25.66 151 ASP L O 1
ATOM 1445 N N . ASN B 2 152 ? -2.412 12.469 15.168 1.00 27.17 152 ASN L N 1
ATOM 1446 C CA . ASN B 2 152 ? -1.192 13.011 14.555 1.00 33.84 152 ASN L CA 1
ATOM 1447 C C . ASN B 2 152 ? -0.248 12.009 13.884 1.00 34.49 152 ASN L C 1
ATOM 1448 O O . ASN B 2 152 ? 0.856 12.371 13.493 1.00 36.24 152 ASN L O 1
ATOM 1453 N N . ALA B 2 153 ? -0.670 10.761 13.736 1.00 31.82 153 ALA L N 1
ATOM 1454 C CA . ALA B 2 153 ? 0.113 9.806 12.971 1.00 27.33 153 ALA L CA 1
ATOM 1455 C C . ALA B 2 153 ? -0.252 9.907 11.485 1.00 26.75 153 ALA L C 1
ATOM 1456 O O . ALA B 2 153 ? -1.428 9.793 11.105 1.00 23.88 153 ALA L O 1
ATOM 1458 N N . LEU B 2 154 ? 0.759 10.121 10.651 1.00 26.02 154 LEU L N 1
ATOM 1459 C CA . LEU B 2 154 ? 0.573 10.179 9.205 1.00 27.32 154 LEU L CA 1
ATOM 1460 C C . LEU B 2 154 ? 0.037 8.878 8.601 1.00 23.36 154 LEU L C 1
ATOM 1461 O O . LEU B 2 154 ? 0.649 7.818 8.738 1.00 25.25 154 LEU L O 1
ATOM 1466 N N . GLN B 2 155 ? -1.098 8.959 7.924 1.00 19.90 155 GLN L N 1
ATOM 1467 C CA . GLN B 2 155 ? -1.694 7.772 7.326 1.00 21.79 155 GLN L CA 1
ATOM 1468 C C . GLN B 2 155 ? -1.143 7.521 5.937 1.00 26.20 155 GLN L C 1
ATOM 1469 O O . GLN B 2 155 ? -0.873 8.460 5.174 1.00 29.24 155 GLN L O 1
ATOM 1475 N N . SER B 2 156 ? -0.995 6.248 5.600 1.00 25.23 156 SER L N 1
ATOM 1476 C CA . SER B 2 156 ? -0.487 5.885 4.295 1.00 26.72 156 SER L CA 1
ATOM 1477 C C . SER B 2 156 ? -1.107 4.582 3.819 1.00 26.15 156 SER L C 1
ATOM 1478 O O . SER B 2 156 ? -1.168 3.606 4.574 1.00 28.45 156 SER L O 1
ATOM 1481 N N . GLY B 2 157 ? -1.570 4.564 2.571 1.00 23.92 157 GLY L N 1
ATOM 1482 C CA . GLY B 2 157 ? -2.028 3.328 1.958 1.00 24.56 157 GLY L CA 1
ATOM 1483 C C . GLY B 2 157 ? -3.456 2.922 2.285 1.00 24.34 157 GLY L C 1
ATOM 1484 O O . GLY B 2 157 ? -3.952 1.928 1.755 1.00 26.92 157 GLY L O 1
ATOM 1485 N N . ASN B 2 158 ? -4.131 3.684 3.140 1.00 20.61 158 ASN L N 1
ATOM 1486 C CA . ASN B 2 158 ? -5.491 3.327 3.557 1.00 19.00 158 ASN L CA 1
ATOM 1487 C C . ASN B 2 158 ? -6.535 4.378 3.169 1.00 17.80 158 ASN L C 1
ATOM 1488 O O . ASN B 2 158 ? -7.598 4.487 3.797 1.00 16.36 158 ASN L O 1
ATOM 1493 N N . SER B 2 159 ? -6.236 5.145 2.124 1.00 13.63 159 SER L N 1
ATOM 1494 C CA . SER B 2 159 ? -7.205 6.086 1.577 1.00 14.99 159 SER L CA 1
ATOM 1495 C C . SER B 2 159 ? -7.265 6.003 0.059 1.00 15.53 159 SER L C 1
ATOM 1496 O O . SER B 2 159 ? -6.309 5.571 -0.601 1.00 15.59 159 SER L O 1
ATOM 1499 N N . GLN B 2 160 ? -8.403 6.424 -0.479 1.00 16.60 160 GLN L N 1
ATOM 1500 C CA . GLN B 2 160 ? -8.584 6.578 -1.914 1.00 17.90 160 GLN L CA 1
ATOM 1501 C C . GLN B 2 160 ? -9.227 7.924 -2.196 1.00 17.79 160 GLN L C 1
ATOM 1502 O O . GLN B 2 160 ? -9.985 8.447 -1.381 1.00 19.06 160 GLN L O 1
ATOM 1508 N N . GLU B 2 161 ? -8.920 8.500 -3.347 1.00 18.23 161 GLU L N 1
ATOM 1509 C CA . GLU B 2 161 ? -9.577 9.749 -3.694 1.00 18.72 161 GLU L CA 1
ATOM 1510 C C . GLU B 2 161 ? -10.110 9.705 -5.116 1.00 17.90 161 GLU L C 1
ATOM 1511 O O . GLU B 2 161 ? -9.638 8.920 -5.941 1.00 12.06 161 GLU L O 1
ATOM 1517 N N . SER B 2 162 ? -11.109 10.533 -5.397 1.00 13.86 162 SER L N 1
ATOM 1518 C CA . SER B 2 162 ? -11.465 10.759 -6.783 1.00 15.52 162 SER L CA 1
ATOM 1519 C C . SER B 2 162 ? -11.798 12.230 -6.982 1.00 14.41 162 SER L C 1
ATOM 1520 O O . SER B 2 162 ? -12.070 12.960 -6.016 1.00 12.62 162 SER L O 1
ATOM 1523 N N . VAL B 2 163 ? -11.725 12.659 -8.237 1.00 15.39 163 VAL L N 1
ATOM 1524 C CA . VAL B 2 163 ? -11.798 14.064 -8.596 1.00 16.02 163 VAL L CA 1
ATOM 1525 C C . VAL B 2 163 ? -12.848 14.194 -9.678 1.00 16.26 163 VAL L C 1
ATOM 1526 O O . VAL B 2 163 ? -12.919 13.367 -10.588 1.00 13.69 163 VAL L O 1
ATOM 1530 N N . THR B 2 164 ? -13.680 15.216 -9.582 1.00 15.78 164 THR L N 1
ATOM 1531 C CA . THR B 2 164 ? -14.717 15.426 -10.588 1.00 14.63 164 THR L CA 1
ATOM 1532 C C . THR B 2 164 ? -14.096 15.958 -11.873 1.00 15.54 164 THR L C 1
ATOM 1533 O O . THR B 2 164 ? -12.979 16.475 -11.868 1.00 15.77 164 THR L O 1
ATOM 1537 N N . GLU B 2 165 ? -14.812 15.808 -12.982 1.00 17.75 165 GLU L N 1
ATOM 1538 C CA . GLU B 2 165 ? -14.461 16.497 -14.212 1.00 16.91 165 GLU L CA 1
ATOM 1539 C C . GLU B 2 165 ? -14.642 18.002 -14.005 1.00 17.54 165 GLU L C 1
ATOM 1540 O O . GLU B 2 165 ? -15.501 18.425 -13.225 1.00 18.69 165 GLU L O 1
ATOM 1546 N N . GLN B 2 166 ? -13.828 18.807 -14.682 1.00 17.31 166 GLN L N 1
ATOM 1547 C CA . GLN B 2 166 ? -13.915 20.257 -14.547 1.00 14.84 166 GLN L CA 1
ATOM 1548 C C . GLN B 2 166 ? -15.359 20.709 -14.751 1.00 14.69 166 GLN L C 1
ATOM 1549 O O . GLN B 2 166 ? -16.049 20.253 -15.662 1.00 17.49 166 GLN L O 1
ATOM 1555 N N . ASP B 2 167 ? -15.827 21.575 -13.878 1.00 13.90 167 ASP L N 1
ATOM 1556 C CA . ASP B 2 167 ? -17.234 21.946 -13.888 1.00 18.86 167 ASP L CA 1
ATOM 1557 C C . ASP B 2 167 ? -17.543 22.808 -15.106 1.00 18.45 167 ASP L C 1
ATOM 1558 O O . ASP B 2 167 ? -16.808 23.765 -15.391 1.00 17.36 167 ASP L O 1
ATOM 1563 N N . SER B 2 168 ? -18.622 22.483 -15.814 1.00 17.24 168 SER L N 1
ATOM 1564 C CA . SER B 2 168 ? -18.954 23.207 -17.031 1.00 22.81 168 SER L CA 1
ATOM 1565 C C . SER B 2 168 ? -19.353 24.658 -16.755 1.00 23.90 168 SER L C 1
ATOM 1566 O O . SER B 2 168 ? -19.178 25.514 -17.611 1.00 24.76 168 SER L O 1
ATOM 1569 N N . LYS B 2 169 ? -19.864 24.937 -15.559 1.00 24.39 169 LYS L N 1
ATOM 1570 C CA . LYS B 2 169 ? -20.348 26.279 -15.244 1.00 28.89 169 LYS L CA 1
ATOM 1571 C C . LYS B 2 169 ? -19.271 27.187 -14.661 1.00 27.10 169 LYS L C 1
ATOM 1572 O O . LYS B 2 169 ? -19.135 28.334 -15.099 1.00 27.96 169 LYS L O 1
ATOM 1578 N N . ASP B 2 170 ? -18.507 26.695 -13.684 1.00 23.53 170 ASP L N 1
ATOM 1579 C CA . ASP B 2 170 ? -17.562 27.567 -12.989 1.00 21.31 170 ASP L CA 1
ATOM 1580 C C . ASP B 2 170 ? -16.113 27.110 -13.117 1.00 19.98 170 ASP L C 1
ATOM 1581 O O . ASP B 2 170 ? -15.227 27.692 -12.501 1.00 22.93 170 ASP L O 1
ATOM 1586 N N . SER B 2 171 ? -15.891 26.063 -13.901 1.00 19.04 171 SER L N 1
ATOM 1587 C CA . SER B 2 171 ? -14.553 25.604 -14.258 1.00 18.04 171 SER L CA 1
ATOM 1588 C C . SER B 2 171 ? -13.702 25.170 -13.069 1.00 15.44 171 SER L C 1
ATOM 1589 O O . SER B 2 171 ? -12.463 25.164 -13.166 1.00 16.43 171 SER L O 1
ATOM 1592 N N . THR B 2 172 ? -14.356 24.804 -11.965 1.00 15.17 172 THR L N 1
ATOM 1593 C CA . THR B 2 172 ? -13.647 24.301 -10.784 1.00 14.68 172 THR L CA 1
ATOM 1594 C C . THR B 2 172 ? -13.594 22.761 -10.745 1.00 15.73 172 THR L C 1
ATOM 1595 O O . THR B 2 172 ? -14.218 22.087 -11.565 1.00 15.33 172 THR L O 1
ATOM 1599 N N . TYR B 2 173 ? -12.833 22.230 -9.781 1.00 12.82 173 TYR L N 1
ATOM 1600 C CA . TYR B 2 173 ? -12.737 20.793 -9.540 1.00 14.67 173 TYR L CA 1
ATOM 1601 C C . TYR B 2 173 ? -13.156 20.538 -8.101 1.00 16.49 173 TYR L C 1
ATOM 1602 O O . TYR B 2 173 ? -13.027 21.416 -7.249 1.00 14.72 173 TYR L O 1
ATOM 1611 N N . SER B 2 174 ? -13.623 19.326 -7.825 1.00 15.81 174 SER L N 1
ATOM 1612 C CA . SER B 2 174 ? -13.922 18.942 -6.456 1.00 15.00 174 SER L CA 1
ATOM 1613 C C . SER B 2 174 ? -13.260 17.592 -6.265 1.00 16.74 174 SER L C 1
ATOM 1614 O O . SER B 2 174 ? -13.046 16.850 -7.235 1.00 14.18 174 SER L O 1
ATOM 1617 N N . LEU B 2 175 ? -12.877 17.307 -5.032 1.00 17.02 175 LEU L N 1
ATOM 1618 C CA . LEU B 2 175 ? -12.156 16.080 -4.729 1.00 16.48 175 LEU L CA 1
ATOM 1619 C C . LEU B 2 175 ? -12.672 15.515 -3.429 1.00 18.29 175 LEU L C 1
ATOM 1620 O O . LEU B 2 175 ? -12.903 16.256 -2.467 1.00 17.66 175 LEU L O 1
ATOM 1625 N N A SER B 2 176 ? -12.865 14.203 -3.414 0.63 15.66 176 SER L N 1
ATOM 1626 N N B SER B 2 176 ? -12.810 14.189 -3.384 0.37 15.62 176 SER L N 1
ATOM 1627 C CA A SER B 2 176 ? -13.159 13.517 -2.179 0.63 14.81 176 SER L CA 1
ATOM 1628 C CA B SER B 2 176 ? -13.271 13.477 -2.193 0.37 14.86 176 SER L CA 1
ATOM 1629 C C A SER B 2 176 ? -11.991 12.623 -1.857 0.63 17.77 176 SER L C 1
ATOM 1630 C C B SER B 2 176 ? -12.285 12.376 -1.805 0.37 18.00 176 SER L C 1
ATOM 1631 O O A SER B 2 176 ? -11.294 12.136 -2.747 0.63 17.83 176 SER L O 1
ATOM 1632 O O B SER B 2 176 ? -11.995 11.498 -2.623 0.37 18.63 176 SER L O 1
ATOM 1637 N N . SER B 2 177 ? -11.771 12.425 -0.571 1.00 17.69 177 SER L N 1
ATOM 1638 C CA . SER B 2 177 ? -10.815 11.453 -0.098 1.00 18.37 177 SER L CA 1
ATOM 1639 C C . SER B 2 177 ? -11.483 10.652 1.033 1.00 17.13 177 SER L C 1
ATOM 1640 O O . SER B 2 177 ? -12.119 11.222 1.909 1.00 17.92 177 SER L O 1
ATOM 1643 N N . THR B 2 178 ? -11.385 9.333 0.967 1.00 15.61 178 THR L N 1
ATOM 1644 C CA . THR B 2 178 ? -11.965 8.482 1.985 1.00 15.14 178 THR L CA 1
ATOM 1645 C C . THR B 2 178 ? -10.897 7.663 2.667 1.00 14.72 178 THR L C 1
ATOM 1646 O O . THR B 2 178 ? -10.155 6.922 2.013 1.00 16.20 178 THR L O 1
ATOM 1650 N N . LEU B 2 179 ? -10.853 7.800 3.983 1.00 13.40 179 LEU L N 1
ATOM 1651 C CA . LEU B 2 179 ? -9.976 7.041 4.854 1.00 14.31 179 LEU L CA 1
ATOM 1652 C C . LEU B 2 179 ? -10.740 5.843 5.401 1.00 13.00 179 LEU L C 1
ATOM 1653 O O . LEU B 2 179 ? -11.813 6.012 5.980 1.00 15.38 179 LEU L O 1
ATOM 1658 N N . THR B 2 180 ? -10.206 4.642 5.217 1.00 13.69 180 THR L N 1
ATOM 1659 C CA . THR B 2 180 ? -10.901 3.432 5.640 1.00 20.09 180 THR L CA 1
ATOM 1660 C C . THR B 2 180 ? -10.175 2.791 6.817 1.00 18.63 180 THR L C 1
ATOM 1661 O O . THR B 2 180 ? -8.994 2.483 6.719 1.00 17.69 180 THR L O 1
ATOM 1665 N N . LEU B 2 181 ? -10.886 2.628 7.926 1.00 15.63 181 LEU L N 1
ATOM 1666 C CA . LEU B 2 181 ? -10.364 1.991 9.130 1.00 17.32 181 LEU L CA 1
ATOM 1667 C C . LEU B 2 181 ? -11.308 0.887 9.558 1.00 15.27 181 LEU L C 1
ATOM 1668 O O . LEU B 2 181 ? -12.506 0.944 9.258 1.00 15.60 181 LEU L O 1
ATOM 1673 N N . SER B 2 182 ? -10.800 -0.087 10.304 1.00 16.25 182 SER L N 1
ATOM 1674 C CA . SER B 2 182 ? -11.699 -1.028 10.957 1.00 17.48 182 SER L CA 1
ATOM 1675 C C . SER B 2 182 ? -12.447 -0.284 12.065 1.00 16.76 182 SER L C 1
ATOM 1676 O O . SER B 2 182 ? -11.941 0.699 12.598 1.00 14.38 182 SER L O 1
ATOM 1679 N N . LYS B 2 183 ? -13.639 -0.756 12.417 1.00 20.07 183 LYS L N 1
ATOM 1680 C CA . LYS B 2 183 ? -14.326 -0.263 13.617 1.00 19.45 183 LYS L CA 1
ATOM 1681 C C . LYS B 2 183 ? -13.376 -0.212 14.811 1.00 18.06 183 LYS L C 1
ATOM 1682 O O . LYS B 2 183 ? -13.312 0.795 15.539 1.00 17.17 183 LYS L O 1
ATOM 1688 N N . ALA B 2 184 ? -12.638 -1.305 15.021 1.00 16.97 184 ALA L N 1
ATOM 1689 C CA . ALA B 2 184 ? -11.783 -1.415 16.196 1.00 18.30 184 ALA L CA 1
ATOM 1690 C C . ALA B 2 184 ? -10.721 -0.326 16.217 1.00 17.33 184 ALA L C 1
ATOM 1691 O O . ALA B 2 184 ? -10.483 0.285 17.256 1.00 18.77 184 ALA L O 1
ATOM 1693 N N . ASP B 2 185 ? -10.087 -0.069 15.080 1.00 17.84 185 ASP L N 1
ATOM 1694 C CA . ASP B 2 185 ? -9.041 0.953 15.028 1.00 19.35 185 ASP L CA 1
ATOM 1695 C C . ASP B 2 185 ? -9.616 2.364 15.145 1.00 19.22 185 ASP L C 1
ATOM 1696 O O . ASP B 2 185 ? -9.021 3.238 15.795 1.00 20.34 185 ASP L O 1
ATOM 1701 N N . TYR B 2 186 ? -10.756 2.593 14.505 1.00 17.52 186 TYR L N 1
ATOM 1702 C CA . TYR B 2 186 ? -11.425 3.894 14.595 1.00 13.72 186 TYR L CA 1
ATOM 1703 C C . TYR B 2 186 ? -11.702 4.275 16.049 1.00 17.16 186 TYR L C 1
ATOM 1704 O O . TYR B 2 186 ? -11.491 5.423 16.480 1.00 17.08 186 TYR L O 1
ATOM 1713 N N . GLU B 2 187 ? -12.159 3.291 16.818 1.00 16.63 187 GLU L N 1
ATOM 1714 C CA . GLU B 2 187 ? -12.549 3.524 18.199 1.00 18.03 187 GLU L CA 1
ATOM 1715 C C . GLU B 2 187 ? -11.361 3.507 19.171 1.00 16.80 187 GLU L C 1
ATOM 1716 O O . GLU B 2 187 ? -11.507 3.809 20.352 1.00 17.83 187 GLU L O 1
ATOM 1722 N N . LYS B 2 188 ? -10.178 3.172 18.674 1.00 17.60 188 LYS L N 1
ATOM 1723 C CA . LYS B 2 188 ? -8.974 3.204 19.511 1.00 19.04 188 LYS L CA 1
ATOM 1724 C C . LYS B 2 188 ? -8.265 4.559 19.430 1.00 20.79 188 LYS L C 1
ATOM 1725 O O . LYS B 2 188 ? -7.319 4.813 20.168 1.00 24.33 188 LYS L O 1
ATOM 1731 N N . HIS B 2 189 ? -8.717 5.421 18.526 1.00 19.74 189 HIS L N 1
ATOM 1732 C CA . HIS B 2 189 ? -8.056 6.712 18.305 1.00 22.14 189 HIS L CA 1
ATOM 1733 C C . HIS B 2 189 ? -9.063 7.848 18.378 1.00 20.53 189 HIS L C 1
ATOM 1734 O O . HIS B 2 189 ? -10.258 7.619 18.271 1.00 18.62 189 HIS L O 1
ATOM 1741 N N . LYS B 2 190 ? -8.558 9.064 18.557 1.00 20.43 190 LYS L N 1
ATOM 1742 C CA . LYS B 2 190 ? -9.383 10.209 18.916 1.00 22.26 190 LYS L CA 1
ATOM 1743 C C . LYS B 2 190 ? -9.427 11.312 17.863 1.00 19.59 190 LYS L C 1
ATOM 1744 O O . LYS B 2 190 ? -10.510 11.763 17.478 1.00 19.56 190 LYS L O 1
ATOM 1750 N N . VAL B 2 191 ? -8.264 11.746 17.385 1.00 18.18 191 VAL L N 1
ATOM 1751 C CA . VAL B 2 191 ? -8.230 12.925 16.532 1.00 17.88 191 VAL L CA 1
ATOM 1752 C C . VAL B 2 191 ? -8.090 12.547 15.070 1.00 20.04 191 VAL L C 1
ATOM 1753 O O . VAL B 2 191 ? -7.088 11.939 14.693 1.00 19.57 191 VAL L O 1
ATOM 1757 N N . TYR B 2 192 ? -9.087 12.904 14.256 1.00 18.16 192 TYR L N 1
ATOM 1758 C CA . TYR B 2 192 ? -9.063 12.582 12.826 1.00 16.71 192 TYR L CA 1
ATOM 1759 C C . TYR B 2 192 ? -8.915 13.859 12.012 1.00 17.99 192 TYR L C 1
ATOM 1760 O O . TYR B 2 192 ? -9.728 14.768 12.146 1.00 18.90 192 TYR L O 1
ATOM 1769 N N . ALA B 2 193 ? -7.853 13.940 11.212 1.00 16.41 193 ALA L N 1
ATOM 1770 C CA . ALA B 2 193 ? -7.507 15.203 10.547 1.00 14.98 193 ALA L CA 1
ATOM 1771 C C . ALA B 2 193 ? -7.208 15.005 9.068 1.00 16.08 193 ALA L C 1
ATOM 1772 O O . ALA B 2 193 ? -6.496 14.064 8.656 1.00 16.00 193 ALA L O 1
ATOM 1774 N N . CYS B 2 194 ? -7.784 15.913 8.294 1.00 15.69 194 CYS L N 1
ATOM 1775 C CA . CYS B 2 194 ? -7.597 16.027 6.866 1.00 15.80 194 CYS L CA 1
ATOM 1776 C C . CYS B 2 194 ? -6.838 17.319 6.600 1.00 17.29 194 CYS L C 1
ATOM 1777 O O . CYS B 2 194 ? -7.360 18.397 6.871 1.00 17.33 194 CYS L O 1
ATOM 1780 N N . GLU B 2 195 ? -5.604 17.215 6.103 1.00 17.17 195 GLU L N 1
ATOM 1781 C CA . GLU B 2 195 ? -4.801 18.399 5.822 1.00 17.91 195 GLU L CA 1
ATOM 1782 C C . GLU B 2 195 ? -4.672 18.561 4.316 1.00 17.95 195 GLU L C 1
ATOM 1783 O O . GLU B 2 195 ? -4.336 17.607 3.596 1.00 16.47 195 GLU L O 1
ATOM 1789 N N . VAL B 2 196 ? -4.952 19.770 3.853 1.00 17.55 196 VAL L N 1
ATOM 1790 C CA . VAL B 2 196 ? -5.107 20.037 2.434 1.00 16.75 196 VAL L CA 1
ATOM 1791 C C . VAL B 2 196 ? -4.115 21.076 1.997 1.00 18.36 196 VAL L C 1
ATOM 1792 O O . VAL B 2 196 ? -3.989 22.148 2.618 1.00 20.33 196 VAL L O 1
ATOM 1796 N N . THR B 2 197 ? -3.384 20.742 0.943 1.00 18.59 197 THR L N 1
ATOM 1797 C CA . THR B 2 197 ? -2.428 21.661 0.358 1.00 20.29 197 THR L CA 1
ATOM 1798 C C . THR B 2 197 ? -2.925 22.052 -1.023 1.00 20.30 197 THR L C 1
ATOM 1799 O O . THR B 2 197 ? -3.251 21.188 -1.821 1.00 18.66 197 THR L O 1
ATOM 1803 N N . HIS B 2 198 ? -2.984 23.353 -1.296 1.00 22.65 198 HIS L N 1
ATOM 1804 C CA . HIS B 2 198 ? -3.461 23.858 -2.571 1.00 19.54 198 HIS L CA 1
ATOM 1805 C C . HIS B 2 198 ? -2.866 25.235 -2.807 1.00 22.96 198 HIS L C 1
ATOM 1806 O O . HIS B 2 198 ? -2.705 26.025 -1.883 1.00 21.74 198 HIS L O 1
ATOM 1813 N N . GLN B 2 199 ? -2.542 25.528 -4.052 1.00 22.34 199 GLN L N 1
ATOM 1814 C CA . GLN B 2 199 ? -1.850 26.772 -4.350 1.00 24.67 199 GLN L CA 1
ATOM 1815 C C . GLN B 2 199 ? -2.716 28.012 -4.052 1.00 24.64 199 GLN L C 1
ATOM 1816 O O . GLN B 2 199 ? -2.202 29.137 -3.989 1.00 27.87 199 GLN L O 1
ATOM 1822 N N . GLY B 2 200 ? -4.018 27.811 -3.857 1.00 22.33 200 GLY L N 1
ATOM 1823 C CA . GLY B 2 200 ? -4.895 28.899 -3.447 1.00 23.99 200 GLY L CA 1
ATOM 1824 C C . GLY B 2 200 ? -4.887 29.132 -1.942 1.00 26.94 200 GLY L C 1
ATOM 1825 O O . GLY B 2 200 ? -5.547 30.040 -1.447 1.00 29.99 200 GLY L O 1
ATOM 1826 N N . LEU B 2 201 ? -4.144 28.296 -1.213 1.00 24.28 201 LEU L N 1
ATOM 1827 C CA . LEU B 2 201 ? -3.991 28.437 0.231 1.00 25.55 201 LEU L CA 1
ATOM 1828 C C . LEU B 2 201 ? -2.569 28.848 0.552 1.00 30.05 201 LEU L C 1
ATOM 1829 O O . LEU B 2 201 ? -1.632 28.168 0.136 1.00 33.68 201 LEU L O 1
ATOM 1834 N N . SER B 2 202 ? -2.398 29.948 1.289 1.00 29.15 202 SER L N 1
ATOM 1835 C CA . SER B 2 202 ? -1.063 30.408 1.655 1.00 30.57 202 SER L CA 1
ATOM 1836 C C . SER B 2 202 ? -0.330 29.386 2.532 1.00 30.27 202 SER L C 1
ATOM 1837 O O . SER B 2 202 ? 0.880 29.236 2.430 1.00 33.14 202 SER L O 1
ATOM 1840 N N . SER B 2 203 ? -1.061 28.687 3.393 1.00 30.70 203 SER L N 1
ATOM 1841 C CA . SER B 2 203 ? -0.512 27.527 4.105 1.00 31.91 203 SER L CA 1
ATOM 1842 C C . SER B 2 203 ? -1.578 26.444 4.118 1.00 28.17 203 SER L C 1
ATOM 1843 O O . SER B 2 203 ? -2.753 26.747 3.891 1.00 25.44 203 SER L O 1
ATOM 1846 N N . PRO B 2 204 ? -1.181 25.175 4.354 1.00 27.79 204 PRO L N 1
ATOM 1847 C CA . PRO B 2 204 ? -2.169 24.088 4.306 1.00 23.09 204 PRO L CA 1
ATOM 1848 C C . PRO B 2 204 ? -3.271 24.259 5.348 1.00 23.71 204 PRO L C 1
ATOM 1849 O O . PRO B 2 204 ? -2.981 24.700 6.458 1.00 26.80 204 PRO L O 1
ATOM 1853 N N . VAL B 2 205 ? -4.507 23.932 4.985 1.00 20.58 205 VAL L N 1
ATOM 1854 C CA . VAL B 2 205 ? -5.636 24.001 5.906 1.00 22.89 205 VAL L CA 1
ATOM 1855 C C . VAL B 2 205 ? -5.942 22.618 6.481 1.00 21.67 205 VAL L C 1
ATOM 1856 O O . VAL B 2 205 ? -5.964 21.618 5.750 1.00 20.65 205 VAL L O 1
ATOM 1860 N N . THR B 2 206 ? -6.173 22.551 7.789 1.00 20.79 206 THR L N 1
ATOM 1861 C CA . THR B 2 206 ? -6.554 21.286 8.401 1.00 19.20 206 THR L CA 1
ATOM 1862 C C . THR B 2 206 ? -7.966 21.342 8.963 1.00 19.54 206 THR L C 1
ATOM 1863 O O . THR B 2 206 ? -8.299 22.239 9.736 1.00 21.87 206 THR L O 1
ATOM 1867 N N . LYS B 2 207 ? -8.786 20.375 8.573 1.00 18.09 207 LYS L N 1
ATOM 1868 C CA . LYS B 2 207 ? -10.089 20.157 9.191 1.00 16.15 207 LYS L CA 1
ATOM 1869 C C . LYS B 2 207 ? -10.039 18.849 9.991 1.00 18.89 207 LYS L C 1
ATOM 1870 O O . LYS B 2 207 ? -9.566 17.813 9.507 1.00 16.00 207 LYS L O 1
ATOM 1876 N N . SER B 2 208 ? -10.542 18.892 11.213 1.00 19.16 208 SER L N 1
ATOM 1877 C CA . SER B 2 208 ? -10.449 17.739 12.085 1.00 19.24 208 SER L CA 1
ATOM 1878 C C . SER B 2 208 ? -11.688 17.610 12.958 1.00 20.90 208 SER L C 1
ATOM 1879 O O . SER B 2 208 ? -12.442 18.564 13.117 1.00 20.57 208 SER L O 1
ATOM 1882 N N . PHE B 2 209 ? -11.872 16.430 13.545 1.00 16.28 209 PHE L N 1
ATOM 1883 C CA . PHE B 2 209 ? -12.840 16.249 14.614 1.00 17.69 209 PHE L CA 1
ATOM 1884 C C . PHE B 2 209 ? -12.268 15.281 15.641 1.00 18.03 209 PHE L C 1
ATOM 1885 O O . PHE B 2 209 ? -11.377 14.479 15.318 1.00 16.51 209 PHE L O 1
ATOM 1893 N N . ASN B 2 210 ? -12.775 15.380 16.867 1.00 18.82 210 ASN L N 1
ATOM 1894 C CA . ASN B 2 210 ? -12.487 14.416 17.922 1.00 21.20 210 ASN L CA 1
ATOM 1895 C C . ASN B 2 210 ? -13.613 13.413 18.008 1.00 19.82 210 ASN L C 1
ATOM 1896 O O . ASN B 2 210 ? -14.765 13.806 18.184 1.00 21.48 210 ASN L O 1
ATOM 1901 N N . ARG B 2 211 ? -13.293 12.127 17.905 1.00 18.85 211 ARG L N 1
ATOM 1902 C CA . ARG B 2 211 ? -14.334 11.105 17.893 1.00 18.00 211 ARG L CA 1
ATOM 1903 C C . ARG B 2 211 ? -15.221 11.253 19.138 1.00 21.08 211 ARG L C 1
ATOM 1904 O O . ARG B 2 211 ? -14.727 11.375 20.249 1.00 20.10 211 ARG L O 1
ATOM 1912 N N . GLY B 2 212 ? -16.535 11.313 18.951 1.00 21.77 212 GLY L N 1
ATOM 1913 C CA . GLY B 2 212 ? -17.422 11.404 20.094 1.00 23.85 212 GLY L CA 1
ATOM 1914 C C . GLY B 2 212 ? -17.983 12.785 20.393 1.00 26.96 212 GLY L C 1
ATOM 1915 O O . GLY B 2 212 ? -18.988 12.892 21.084 1.00 26.76 212 GLY L O 1
ATOM 1916 N N . GLU B 2 213 ? -17.349 13.837 19.882 1.00 32.42 213 GLU L N 1
ATOM 1917 C CA . GLU B 2 213 ? -17.850 15.202 20.099 1.00 42.54 213 GLU L CA 1
ATOM 1918 C C . GLU B 2 213 ? -19.061 15.513 19.219 1.00 44.68 213 GLU L C 1
ATOM 1919 O O . GLU B 2 213 ? -19.209 14.945 18.135 1.00 43.76 213 GLU L O 1
ATOM 1925 N N . ALA B 2 214 ? -19.919 16.416 19.688 1.00 48.27 214 ALA L N 1
ATOM 1926 C CA . ALA B 2 214 ? -21.124 16.801 18.951 1.00 49.70 214 ALA L CA 1
ATOM 1927 C C . ALA B 2 214 ? -20.774 17.467 17.626 1.00 49.13 214 ALA L C 1
ATOM 1928 O O . ALA B 2 214 ? -20.207 18.555 17.610 1.00 50.64 214 ALA L O 1
ATOM 1930 N N . GLN C 3 1 ? -25.230 7.198 -43.409 1.00 50.33 1 GLN H N 1
ATOM 1931 C CA . GLN C 3 1 ? -25.606 6.707 -42.088 1.00 46.86 1 GLN H CA 1
ATOM 1932 C C . GLN C 3 1 ? -24.886 5.377 -41.769 1.00 36.57 1 GLN H C 1
ATOM 1933 O O . GLN C 3 1 ? -25.407 4.299 -42.022 1.00 35.50 1 GLN H O 1
ATOM 1939 N N . VAL C 3 2 ? -23.685 5.462 -41.211 1.00 31.50 2 VAL H N 1
ATOM 1940 C CA . VAL C 3 2 ? -22.855 4.279 -40.980 1.00 22.37 2 VAL H CA 1
ATOM 1941 C C . VAL C 3 2 ? -22.689 4.015 -39.486 1.00 23.94 2 VAL H C 1
ATOM 1942 O O . VAL C 3 2 ? -22.409 4.934 -38.725 1.00 23.24 2 VAL H O 1
ATOM 1946 N N . GLN C 3 3 ? -22.898 2.764 -39.070 1.00 22.53 3 GLN H N 1
ATOM 1947 C CA . GLN C 3 3 ? -22.841 2.370 -37.658 1.00 22.44 3 GLN H CA 1
ATOM 1948 C C . GLN C 3 3 ? -21.975 1.115 -37.434 1.00 20.06 3 GLN H C 1
ATOM 1949 O O . GLN C 3 3 ? -22.083 0.146 -38.180 1.00 21.38 3 GLN H O 1
ATOM 1955 N N . LEU C 3 4 ? -21.136 1.135 -36.403 1.00 16.25 4 LEU H N 1
ATOM 1956 C CA . LEU C 3 4 ? -20.518 -0.091 -35.895 1.00 15.68 4 LEU H CA 1
ATOM 1957 C C . LEU C 3 4 ? -21.186 -0.433 -34.575 1.00 17.71 4 LEU H C 1
ATOM 1958 O O . LEU C 3 4 ? -20.968 0.249 -33.573 1.00 16.92 4 LEU H O 1
ATOM 1963 N N . GLN C 3 5 ? -22.019 -1.472 -34.580 1.00 18.58 5 GLN H N 1
ATOM 1964 C CA . GLN C 3 5 ? -22.808 -1.818 -33.403 1.00 19.10 5 GLN H CA 1
ATOM 1965 C C . GLN C 3 5 ? -22.098 -2.868 -32.557 1.00 20.57 5 GLN H C 1
ATOM 1966 O O . GLN C 3 5 ? -21.978 -4.025 -32.956 1.00 19.04 5 GLN H O 1
ATOM 1972 N N . GLN C 3 6 ? -21.622 -2.468 -31.388 1.00 14.60 6 GLN H N 1
ATOM 1973 C CA . GLN C 3 6 ? -20.938 -3.403 -30.510 1.00 14.13 6 GLN H CA 1
ATOM 1974 C C . GLN C 3 6 ? -21.904 -4.085 -29.544 1.00 16.84 6 GLN H C 1
ATOM 1975 O O . GLN C 3 6 ? -22.919 -3.518 -29.135 1.00 17.11 6 GLN H O 1
ATOM 1981 N N . SER C 3 7 ? -21.576 -5.319 -29.193 1.00 18.85 7 SER H N 1
ATOM 1982 C CA . SER C 3 7 ? -22.377 -6.078 -28.251 1.00 21.17 7 SER H CA 1
ATOM 1983 C C . SER C 3 7 ? -21.497 -7.142 -27.630 1.00 20.31 7 SER H C 1
ATOM 1984 O O . SER C 3 7 ? -20.361 -7.360 -28.064 1.00 17.94 7 SER H O 1
ATOM 1987 N N . GLY C 3 8 ? -22.025 -7.800 -26.605 1.00 21.14 8 GLY H N 1
ATOM 1988 C CA . GLY C 3 8 ? -21.244 -8.729 -25.834 1.00 20.54 8 GLY H CA 1
ATOM 1989 C C . GLY C 3 8 ? -20.642 -7.972 -24.659 1.00 23.18 8 GLY H C 1
ATOM 1990 O O . GLY C 3 8 ? -21.081 -6.860 -24.290 1.00 26.16 8 GLY H O 1
ATOM 1991 N N . GLY C 3 9 ? -19.626 -8.571 -24.068 1.00 20.75 9 GLY H N 1
ATOM 1992 C CA . GLY C 3 9 ? -18.947 -7.940 -22.960 1.00 16.09 9 GLY H CA 1
ATOM 1993 C C . GLY C 3 9 ? -19.712 -8.131 -21.668 1.00 17.54 9 GLY H C 1
ATOM 1994 O O . GLY C 3 9 ? -20.482 -9.100 -21.498 1.00 17.99 9 GLY H O 1
ATOM 1995 N N . GLY C 3 10 ? -19.506 -7.210 -20.733 1.00 15.35 10 GLY H N 1
ATOM 1996 C CA . GLY C 3 10 ? -20.200 -7.311 -19.461 1.00 15.63 10 GLY H CA 1
ATOM 1997 C C . GLY C 3 10 ? -19.303 -7.987 -18.438 1.00 16.36 10 GLY H C 1
ATOM 1998 O O . GLY C 3 10 ? -18.084 -7.867 -18.503 1.00 16.60 10 GLY H O 1
ATOM 1999 N N . LEU C 3 11 ? -19.907 -8.714 -17.505 1.00 17.04 11 LEU H N 1
ATOM 2000 C CA . LEU C 3 11 ? -19.169 -9.279 -16.389 1.00 16.98 11 LEU H CA 1
ATOM 2001 C C . LEU C 3 11 ? -18.519 -10.587 -16.775 1.00 17.84 11 LEU H C 1
ATOM 2002 O O . LEU C 3 11 ? -19.130 -11.398 -17.479 1.00 16.21 11 LEU H O 1
ATOM 2007 N N . VAL C 3 12 ? -17.283 -10.795 -16.326 1.00 17.37 12 VAL H N 1
ATOM 2008 C CA . VAL C 3 12 ? -16.608 -12.080 -16.528 1.00 16.74 12 VAL H CA 1
ATOM 2009 C C . VAL C 3 12 ? -15.633 -12.329 -15.363 1.00 16.50 12 VAL H C 1
ATOM 2010 O O . VAL C 3 12 ? -15.004 -11.400 -14.876 1.00 18.26 12 VAL H O 1
ATOM 2014 N N . GLN C 3 13 ? -15.519 -13.569 -14.891 1.00 14.81 13 GLN H N 1
ATOM 2015 C CA . GLN C 3 13 ? -14.560 -13.845 -13.813 1.00 16.82 13 GLN H CA 1
ATOM 2016 C C . GLN C 3 13 ? -13.141 -13.981 -14.355 1.00 16.33 13 GLN H C 1
ATOM 2017 O O . GLN C 3 13 ? -12.954 -14.333 -15.536 1.00 15.41 13 GLN H O 1
ATOM 2023 N N . PRO C 3 14 ? -12.137 -13.669 -13.514 1.00 17.45 14 PRO H N 1
ATOM 2024 C CA . PRO C 3 14 ? -10.735 -13.863 -13.882 1.00 18.42 14 PRO H CA 1
ATOM 2025 C C . PRO C 3 14 ? -10.513 -15.294 -14.391 1.00 21.05 14 PRO H C 1
ATOM 2026 O O . PRO C 3 14 ? -11.066 -16.234 -13.803 1.00 17.50 14 PRO H O 1
ATOM 2030 N N . GLY C 3 15 ? -9.745 -15.439 -15.470 1.00 17.71 15 GLY H N 1
ATOM 2031 C CA . GLY C 3 15 ? -9.522 -16.723 -16.110 1.00 19.30 15 GLY H CA 1
ATOM 2032 C C . GLY C 3 15 ? -10.580 -17.034 -17.151 1.00 22.31 15 GLY H C 1
ATOM 2033 O O . GLY C 3 15 ? -10.414 -17.942 -17.959 1.00 24.08 15 GLY H O 1
ATOM 2034 N N . GLY C 3 16 ? -11.662 -16.260 -17.134 1.00 16.60 16 GLY H N 1
ATOM 2035 C CA . GLY C 3 16 ? -12.791 -16.475 -18.017 1.00 16.14 16 GLY H CA 1
ATOM 2036 C C . GLY C 3 16 ? -12.589 -16.068 -19.465 1.00 17.19 16 GLY H C 1
ATOM 2037 O O . GLY C 3 16 ? -11.521 -15.573 -19.853 1.00 17.07 16 GLY H O 1
ATOM 2038 N N . SER C 3 17 ? -13.630 -16.295 -20.265 1.00 17.52 17 SER H N 1
ATOM 2039 C CA . SER C 3 17 ? -13.617 -15.969 -21.689 1.00 19.18 17 SER H CA 1
ATOM 2040 C C . SER C 3 17 ? -14.857 -15.179 -22.094 1.00 18.77 17 SER H C 1
ATOM 2041 O O . SER C 3 17 ? -15.950 -15.399 -21.560 1.00 19.78 17 SER H O 1
ATOM 2044 N N . LEU C 3 18 ? -14.676 -14.284 -23.063 1.00 21.50 18 LEU H N 1
ATOM 2045 C CA . LEU C 3 18 ? -15.739 -13.456 -23.596 1.00 22.36 18 LEU H CA 1
ATOM 2046 C C . LEU C 3 18 ? -15.477 -13.248 -25.073 1.00 20.51 18 LEU H C 1
ATOM 2047 O O . LEU C 3 18 ? -14.328 -13.074 -25.475 1.00 20.38 18 LEU H O 1
ATOM 2052 N N . LYS C 3 19 ? -16.527 -13.232 -25.883 1.00 17.92 19 LYS H N 1
ATOM 2053 C CA . LYS C 3 19 ? -16.360 -12.862 -27.286 1.00 17.31 19 LYS H CA 1
ATOM 2054 C C . LYS C 3 19 ? -17.167 -11.599 -27.630 1.00 16.59 19 LYS H C 1
ATOM 2055 O O . LYS C 3 19 ? -18.394 -11.608 -27.562 1.00 18.61 19 LYS H O 1
ATOM 2061 N N . LEU C 3 20 ? -16.474 -10.523 -28.000 1.00 15.97 20 LEU H N 1
ATOM 2062 C CA . LEU C 3 20 ? -17.118 -9.262 -28.366 1.00 16.76 20 LEU H CA 1
ATOM 2063 C C . LEU C 3 20 ? -17.466 -9.229 -29.848 1.00 18.19 20 LEU H C 1
ATOM 2064 O O . LEU C 3 20 ? -16.712 -9.754 -30.668 1.00 17.42 20 LEU H O 1
ATOM 2069 N N . SER C 3 21 ? -18.586 -8.593 -30.186 1.00 17.05 21 SER H N 1
ATOM 2070 C CA . SER C 3 21 ? -19.004 -8.466 -31.582 1.00 16.15 21 SER H CA 1
ATOM 2071 C C . SER C 3 21 ? -19.097 -7.015 -31.949 1.00 15.89 21 SER H C 1
ATOM 2072 O O . SER C 3 21 ? -19.362 -6.165 -31.094 1.00 14.18 21 SER H O 1
ATOM 2075 N N . CYS C 3 22 ? -18.885 -6.745 -33.230 1.00 14.57 22 CYS H N 1
ATOM 2076 C CA . CYS C 3 22 ? -18.879 -5.396 -33.762 1.00 13.06 22 CYS H CA 1
ATOM 2077 C C . CYS C 3 22 ? -19.511 -5.474 -35.132 1.00 13.94 22 CYS H C 1
ATOM 2078 O O . CYS C 3 22 ? -18.830 -5.812 -36.102 1.00 14.99 22 CYS H O 1
ATOM 2081 N N . ALA C 3 23 ? -20.814 -5.217 -35.198 1.00 14.03 23 ALA H N 1
ATOM 2082 C CA . ALA C 3 23 ? -21.576 -5.456 -36.419 1.00 16.77 23 ALA H CA 1
ATOM 2083 C C . ALA C 3 23 ? -21.748 -4.162 -37.169 1.00 18.51 23 ALA H C 1
ATOM 2084 O O . ALA C 3 23 ? -22.438 -3.259 -36.685 1.00 20.26 23 ALA H O 1
ATOM 2086 N N . ALA C 3 24 ? -21.123 -4.076 -38.346 1.00 18.50 24 ALA H N 1
ATOM 2087 C CA . ALA C 3 24 ? -21.153 -2.871 -39.180 1.00 17.09 24 ALA H CA 1
ATOM 2088 C C . ALA C 3 24 ? -22.394 -2.827 -40.054 1.00 19.33 24 ALA H C 1
ATOM 2089 O O . ALA C 3 24 ? -22.911 -3.873 -40.466 1.00 18.92 24 ALA H O 1
ATOM 2091 N N . SER C 3 25 ? -22.873 -1.616 -40.339 1.00 19.18 25 SER H N 1
ATOM 2092 C CA . SER C 3 25 ? -23.926 -1.435 -41.327 1.00 20.49 25 SER H CA 1
ATOM 2093 C C . SER C 3 25 ? -23.832 -0.049 -41.969 1.00 20.57 25 SER H C 1
ATOM 2094 O O . SER C 3 25 ? -23.209 0.864 -41.414 1.00 19.58 25 SER H O 1
ATOM 2097 N N . GLY C 3 26 ? -24.441 0.092 -43.138 1.00 19.04 26 GLY H N 1
ATOM 2098 C CA . GLY C 3 26 ? -24.502 1.375 -43.817 1.00 18.20 26 GLY H CA 1
ATOM 2099 C C . GLY C 3 26 ? -23.546 1.394 -44.987 1.00 17.21 26 GLY H C 1
ATOM 2100 O O . GLY C 3 26 ? -23.789 2.067 -45.980 1.00 18.06 26 GLY H O 1
ATOM 2101 N N . ILE C 3 27 ? -22.445 0.659 -44.858 1.00 16.85 27 ILE H N 1
ATOM 2102 C CA . ILE C 3 27 ? -21.552 0.352 -45.984 1.00 15.24 27 ILE H CA 1
ATOM 2103 C C . ILE C 3 27 ? -20.955 -1.014 -45.718 1.00 15.88 27 ILE H C 1
ATOM 2104 O O . ILE C 3 27 ? -21.009 -1.513 -44.586 1.00 14.89 27 ILE H O 1
ATOM 2109 N N . ASP C 3 28 ? -20.377 -1.611 -46.749 1.00 15.33 28 ASP H N 1
ATOM 2110 C CA A ASP C 3 28 ? -19.659 -2.876 -46.593 1.00 15.05 28 ASP H CA 1
ATOM 2111 C C . ASP C 3 28 ? -18.227 -2.580 -46.188 1.00 14.01 28 ASP H C 1
ATOM 2112 O O . ASP C 3 28 ? -17.549 -1.785 -46.848 1.00 17.52 28 ASP H O 1
ATOM 2117 N N . PHE C 3 29 ? -17.764 -3.184 -45.097 1.00 13.94 29 PHE H N 1
ATOM 2118 C CA . PHE C 3 29 ? -16.390 -2.953 -44.638 1.00 14.63 29 PHE H CA 1
ATOM 2119 C C . PHE C 3 29 ? -15.404 -4.039 -45.107 1.00 14.81 29 PHE H C 1
ATOM 2120 O O . PHE C 3 29 ? -14.200 -3.997 -44.777 1.00 13.94 29 PHE H O 1
ATOM 2128 N N . SER C 3 30 ? -15.906 -4.984 -45.905 1.00 15.21 30 SER H N 1
ATOM 2129 C CA . SER C 3 30 ? -15.129 -6.162 -46.309 1.00 16.07 30 SER H CA 1
ATOM 2130 C C . SER C 3 30 ? -13.833 -5.878 -47.049 1.00 18.41 30 SER H C 1
ATOM 2131 O O . SER C 3 30 ? -12.993 -6.766 -47.171 1.00 18.80 30 SER H O 1
ATOM 2134 N N . ARG C 3 31 ? -13.691 -4.682 -47.599 1.00 16.75 31 ARG H N 1
ATOM 2135 C CA . ARG C 3 31 ? -12.469 -4.340 -48.322 1.00 17.54 31 ARG H CA 1
ATOM 2136 C C . ARG C 3 31 ? -11.490 -3.559 -47.460 1.00 15.68 31 ARG H C 1
ATOM 2137 O O . ARG C 3 31 ? -10.408 -3.192 -47.918 1.00 14.88 31 ARG H O 1
ATOM 2145 N N . TYR C 3 32 ? -11.894 -3.288 -46.223 1.00 13.24 32 TYR H N 1
ATOM 2146 C CA . TYR C 3 32 ? -11.117 -2.448 -45.318 1.00 13.08 32 TYR H CA 1
ATOM 2147 C C . TYR C 3 32 ? -10.561 -3.264 -44.154 1.00 14.30 32 TYR H C 1
ATOM 2148 O O . TYR C 3 32 ? -11.155 -4.263 -43.757 1.00 14.73 32 TYR H O 1
ATOM 2157 N N . TRP C 3 33 ? -9.425 -2.829 -43.614 1.00 12.69 33 TRP H N 1
ATOM 2158 C CA . TRP C 3 33 ? -8.936 -3.355 -42.356 1.00 12.06 33 TRP H CA 1
ATOM 2159 C C . TRP C 3 33 ? -9.802 -2.892 -41.169 1.00 12.73 33 TRP H C 1
ATOM 2160 O O . TRP C 3 33 ? -10.328 -1.768 -41.152 1.00 13.45 33 TRP H O 1
ATOM 2171 N N . MET C 3 34 ? -9.929 -3.734 -40.158 1.00 11.42 34 MET H N 1
ATOM 2172 C CA . MET C 3 34 ? -10.670 -3.336 -38.972 1.00 13.17 34 MET H CA 1
ATOM 2173 C C . MET C 3 34 ? -9.785 -3.533 -37.743 1.00 15.29 34 MET H C 1
ATOM 2174 O O . MET C 3 34 ? -8.894 -4.404 -37.740 1.00 14.69 34 MET H O 1
ATOM 2179 N N . SER C 3 35 ? -10.001 -2.710 -36.717 1.00 12.19 35 SER H N 1
ATOM 2180 C CA . SER C 3 35 ? -9.101 -2.674 -35.564 1.00 12.68 35 SER H CA 1
ATOM 2181 C C . SER C 3 35 ? -9.842 -2.744 -34.247 1.00 9.96 35 SER H C 1
ATOM 2182 O O . SER C 3 35 ? -11.032 -2.430 -34.166 1.00 10.59 35 SER H O 1
ATOM 2185 N N . TRP C 3 36 ? -9.106 -3.111 -33.207 1.00 11.77 36 TRP H N 1
ATOM 2186 C CA . TRP C 3 36 ? -9.594 -3.067 -31.830 1.00 11.70 36 TRP H CA 1
ATOM 2187 C C . TRP C 3 36 ? -8.660 -2.219 -30.998 1.00 12.83 36 TRP H C 1
ATOM 2188 O O . TRP C 3 36 ? -7.435 -2.386 -31.066 1.00 12.12 36 TRP H O 1
ATOM 2199 N N . VAL C 3 37 ? -9.245 -1.332 -30.191 1.00 10.98 37 VAL H N 1
ATOM 2200 C CA . VAL C 3 37 ? -8.495 -0.523 -29.249 1.00 10.62 37 VAL H CA 1
ATOM 2201 C C . VAL C 3 37 ? -9.232 -0.652 -27.912 1.00 12.08 37 VAL H C 1
ATOM 2202 O O . VAL C 3 37 ? -10.423 -0.989 -27.895 1.00 14.81 37 VAL H O 1
ATOM 2206 N N . ARG C 3 38 ? -8.563 -0.394 -26.797 1.00 9.89 38 ARG H N 1
ATOM 2207 C CA . ARG C 3 38 ? -9.283 -0.369 -25.538 1.00 12.82 38 ARG H CA 1
ATOM 2208 C C . ARG C 3 38 ? -8.798 0.758 -24.660 1.00 14.97 38 ARG H C 1
ATOM 2209 O O . ARG C 3 38 ? -7.718 1.342 -24.872 1.00 17.30 38 ARG H O 1
ATOM 2217 N N . ARG C 3 39 ? -9.609 1.075 -23.667 1.00 12.35 39 ARG H N 1
ATOM 2218 C CA . ARG C 3 39 ? -9.145 2.001 -22.667 1.00 13.06 39 ARG H CA 1
ATOM 2219 C C . ARG C 3 39 ? -9.585 1.566 -21.276 1.00 13.58 39 ARG H C 1
ATOM 2220 O O . ARG C 3 39 ? -10.779 1.513 -20.969 1.00 13.71 39 ARG H O 1
ATOM 2228 N N . ALA C 3 40 ? -8.607 1.234 -20.447 1.00 15.28 40 ALA H N 1
ATOM 2229 C CA . ALA C 3 40 ? -8.847 0.776 -19.082 1.00 14.49 40 ALA H CA 1
ATOM 2230 C C . ALA C 3 40 ? -8.954 1.998 -18.163 1.00 16.96 40 ALA H C 1
ATOM 2231 O O . ALA C 3 40 ? -8.353 3.044 -18.450 1.00 15.24 40 ALA H O 1
ATOM 2233 N N . PRO C 3 41 ? -9.721 1.878 -17.069 1.00 18.20 41 PRO H N 1
ATOM 2234 C CA . PRO C 3 41 ? -9.871 2.983 -16.111 1.00 20.50 41 PRO H CA 1
ATOM 2235 C C . PRO C 3 41 ? -8.528 3.534 -15.663 1.00 22.92 41 PRO H C 1
ATOM 2236 O O . PRO C 3 41 ? -7.654 2.752 -15.312 1.00 21.81 41 PRO H O 1
ATOM 2240 N N . GLY C 3 42 ? -8.366 4.855 -15.684 1.00 23.55 42 GLY H N 1
ATOM 2241 C CA . GLY C 3 42 ? -7.112 5.461 -15.274 1.00 25.66 42 GLY H CA 1
ATOM 2242 C C . GLY C 3 42 ? -5.958 5.295 -16.255 1.00 25.29 42 GLY H C 1
ATOM 2243 O O . GLY C 3 42 ? -4.846 5.726 -15.970 1.00 24.38 42 GLY H O 1
ATOM 2244 N N . LYS C 3 43 ? -6.209 4.673 -17.407 1.00 22.87 43 LYS H N 1
ATOM 2245 C CA . LYS C 3 43 ? -5.174 4.531 -18.434 1.00 21.59 43 LYS H CA 1
ATOM 2246 C C . LYS C 3 43 ? -5.571 5.260 -19.715 1.00 18.97 43 LYS H C 1
ATOM 2247 O O . LYS C 3 43 ? -6.705 5.730 -19.843 1.00 17.21 43 LYS H O 1
ATOM 2253 N N . GLY C 3 44 ? -4.645 5.330 -20.671 1.00 16.59 44 GLY H N 1
ATOM 2254 C CA . GLY C 3 44 ? -4.945 5.863 -21.985 1.00 13.91 44 GLY H CA 1
ATOM 2255 C C . GLY C 3 44 ? -5.304 4.792 -23.002 1.00 16.43 44 GLY H C 1
ATOM 2256 O O . GLY C 3 44 ? -5.443 3.618 -22.667 1.00 16.60 44 GLY H O 1
ATOM 2257 N N . LEU C 3 45 ? -5.471 5.204 -24.253 1.00 13.56 45 LEU H N 1
ATOM 2258 C CA . LEU C 3 45 ? -5.805 4.281 -25.317 1.00 12.75 45 LEU H CA 1
ATOM 2259 C C . LEU C 3 45 ? -4.707 3.235 -25.446 1.00 13.15 45 LEU H C 1
ATOM 2260 O O . LEU C 3 45 ? -3.532 3.551 -25.315 1.00 14.13 45 LEU H O 1
ATOM 2265 N N . GLU C 3 46 ? -5.111 2.002 -25.714 1.00 11.07 46 GLU H N 1
ATOM 2266 C CA . GLU C 3 46 ? -4.164 0.908 -25.968 1.00 11.74 46 GLU H CA 1
ATOM 2267 C C . GLU C 3 46 ? -4.586 0.155 -27.212 1.00 14.84 46 GLU H C 1
ATOM 2268 O O . GLU C 3 46 ? -5.729 -0.276 -27.318 1.00 14.87 46 GLU H O 1
ATOM 2274 N N . TRP C 3 47 ? -3.667 0.010 -28.163 1.00 16.10 47 TRP H N 1
ATOM 2275 C CA . TRP C 3 47 ? -3.962 -0.703 -29.402 1.00 16.33 47 TRP H CA 1
ATOM 2276 C C . TRP C 3 47 ? -3.928 -2.216 -29.146 1.00 16.66 47 TRP H C 1
ATOM 2277 O O . TRP C 3 47 ? -3.003 -2.707 -28.525 1.00 15.64 47 TRP H O 1
ATOM 2288 N N . ILE C 3 48 ? -4.932 -2.941 -29.627 1.00 14.18 48 ILE H N 1
ATOM 2289 C CA . ILE C 3 48 ? -5.001 -4.378 -29.419 1.00 14.38 48 ILE H CA 1
ATOM 2290 C C . ILE C 3 48 ? -4.563 -5.127 -30.682 1.00 14.52 48 ILE H C 1
ATOM 2291 O O . ILE C 3 48 ? -3.727 -6.016 -30.618 1.00 14.32 48 ILE H O 1
ATOM 2296 N N . GLY C 3 49 ? -5.134 -4.762 -31.825 1.00 14.90 49 GLY H N 1
ATOM 2297 C CA . GLY C 3 49 ? -4.675 -5.310 -33.091 1.00 15.32 49 GLY H CA 1
ATOM 2298 C C . GLY C 3 49 ? -5.592 -4.938 -34.237 1.00 13.87 49 GLY H C 1
ATOM 2299 O O . GLY C 3 49 ? -6.546 -4.196 -34.054 1.00 12.89 49 GLY H O 1
ATOM 2300 N N . GLU C 3 50 ? -5.300 -5.480 -35.413 1.00 15.50 50 GLU H N 1
ATOM 2301 C CA . GLU C 3 50 ? -6.069 -5.203 -36.609 1.00 14.43 50 GLU H CA 1
ATOM 2302 C C . GLU C 3 50 ? -6.117 -6.464 -37.475 1.00 15.20 50 GLU H C 1
ATOM 2303 O O . GLU C 3 50 ? -5.274 -7.352 -37.346 1.00 17.72 50 GLU H O 1
ATOM 2309 N N . ILE C 3 51 ? -7.097 -6.526 -38.361 1.00 15.70 51 ILE H N 1
ATOM 2310 C CA . ILE C 3 51 ? -7.236 -7.648 -39.255 1.00 15.06 51 ILE H CA 1
ATOM 2311 C C . ILE C 3 51 ? -7.495 -7.131 -40.679 1.00 16.37 51 ILE H C 1
ATOM 2312 O O . ILE C 3 51 ? -8.242 -6.177 -40.870 1.00 14.08 51 ILE H O 1
ATOM 2317 N N . ASN C 3 52 ? -6.881 -7.769 -41.668 1.00 13.78 52 ASN H N 1
ATOM 2318 C CA . ASN C 3 52 ? -7.005 -7.328 -43.057 1.00 14.20 52 ASN H CA 1
ATOM 2319 C C . ASN C 3 52 ? -8.278 -7.918 -43.698 1.00 17.92 52 ASN H C 1
ATOM 2320 O O . ASN C 3 52 ? -8.984 -8.704 -43.052 1.00 19.58 52 ASN H O 1
ATOM 2325 N N . PRO C 3 53 ? -8.614 -7.503 -44.933 1.00 17.34 53 PRO H N 1
ATOM 2326 C CA . PRO C 3 53 ? -9.902 -7.920 -45.501 1.00 18.36 53 PRO H CA 1
ATOM 2327 C C . PRO C 3 53 ? -10.139 -9.432 -45.586 1.00 20.43 53 PRO H C 1
ATOM 2328 O O . PRO C 3 53 ? -11.245 -9.855 -45.273 1.00 21.26 53 PRO H O 1
ATOM 2332 N N . ASP C 3 54 ? -9.150 -10.225 -45.990 1.00 20.32 54 ASP H N 1
ATOM 2333 C CA . ASP C 3 54 ? -9.369 -11.658 -46.137 1.00 19.01 54 ASP H CA 1
ATOM 2334 C C . ASP C 3 54 ? -8.851 -12.461 -44.932 1.00 18.91 54 ASP H C 1
ATOM 2335 O O . ASP C 3 54 ? -8.736 -13.678 -44.994 1.00 19.27 54 ASP H O 1
ATOM 2340 N N . SER C 3 55 ? -8.555 -11.769 -43.837 1.00 17.79 55 SER H N 1
ATOM 2341 C CA . SER C 3 55 ? -8.104 -12.392 -42.584 1.00 19.43 55 SER H CA 1
ATOM 2342 C C . SER C 3 55 ? -6.769 -13.149 -42.677 1.00 23.41 55 SER H C 1
ATOM 2343 O O . SER C 3 55 ? -6.441 -13.912 -41.771 1.00 24.66 55 SER H O 1
ATOM 2346 N N . SER C 3 56 ? -5.993 -12.922 -43.739 1.00 23.86 56 SER H N 1
ATOM 2347 C CA . SER C 3 56 ? -4.690 -13.577 -43.882 1.00 23.40 56 SER H CA 1
ATOM 2348 C C . SER C 3 56 ? -3.597 -12.850 -43.096 1.00 22.04 56 SER H C 1
ATOM 2349 O O . SER C 3 56 ? -2.510 -13.375 -42.886 1.00 22.62 56 SER H O 1
ATOM 2352 N N . THR C 3 57 ? -3.891 -11.630 -42.668 1.00 19.77 57 THR H N 1
ATOM 2353 C CA . THR C 3 57 ? -2.967 -10.887 -41.824 1.00 21.26 57 THR H CA 1
ATOM 2354 C C . THR C 3 57 ? -3.684 -10.361 -40.589 1.00 20.80 57 THR H C 1
ATOM 2355 O O . THR C 3 57 ? -4.647 -9.601 -40.689 1.00 18.67 57 THR H O 1
ATOM 2359 N N . ILE C 3 58 ? -3.213 -10.782 -39.423 1.00 21.24 58 ILE H N 1
ATOM 2360 C CA . ILE C 3 58 ? -3.733 -10.273 -38.155 1.00 18.55 58 ILE H CA 1
ATOM 2361 C C . ILE C 3 58 ? -2.542 -9.795 -37.325 1.00 18.09 58 ILE H C 1
ATOM 2362 O O . ILE C 3 58 ? -1.646 -10.569 -37.007 1.00 18.58 58 ILE H O 1
ATOM 2367 N N . ASN C 3 59 ? -2.504 -8.503 -37.035 1.00 17.47 59 ASN H N 1
ATOM 2368 C CA . ASN C 3 59 ? -1.373 -7.911 -36.334 1.00 20.26 59 ASN H CA 1
ATOM 2369 C C . ASN C 3 59 ? -1.826 -7.610 -34.935 1.00 19.48 59 ASN H C 1
ATOM 2370 O O . ASN C 3 59 ? -2.873 -6.994 -34.774 1.00 13.84 59 ASN H O 1
ATOM 2375 N N . TYR C 3 60 ? -1.048 -8.058 -33.947 1.00 18.45 60 TYR H N 1
ATOM 2376 C CA . TYR C 3 60 ? -1.380 -7.890 -32.533 1.00 18.54 60 TYR H CA 1
ATOM 2377 C C . TYR C 3 60 ? -0.352 -7.079 -31.748 1.00 19.09 60 TYR H C 1
ATOM 2378 O O . TYR C 3 60 ? 0.832 -7.063 -32.085 1.00 19.94 60 TYR H O 1
ATOM 2387 N N . ALA C 3 61 ? -0.813 -6.444 -30.677 1.00 19.40 61 ALA H N 1
ATOM 2388 C CA . ALA C 3 61 ? 0.053 -6.102 -29.551 1.00 18.20 61 ALA H CA 1
ATOM 2389 C C . ALA C 3 61 ? 0.625 -7.403 -29.005 1.00 20.57 61 ALA H C 1
ATOM 2390 O O . ALA C 3 61 ? -0.150 -8.264 -28.576 1.00 19.97 61 ALA H O 1
ATOM 2392 N N . PRO C 3 62 ? 1.965 -7.571 -29.038 1.00 21.58 62 PRO H N 1
ATOM 2393 C CA . PRO C 3 62 ? 2.550 -8.862 -28.631 1.00 23.67 62 PRO H CA 1
ATOM 2394 C C . PRO C 3 62 ? 2.144 -9.309 -27.233 1.00 24.84 62 PRO H C 1
ATOM 2395 O O . PRO C 3 62 ? 1.940 -10.497 -27.029 1.00 26.06 62 PRO H O 1
ATOM 2399 N N . SER C 3 63 ? 1.996 -8.379 -26.297 1.00 24.83 63 SER H N 1
ATOM 2400 C CA . SER C 3 63 ? 1.674 -8.749 -24.919 1.00 28.38 63 SER H CA 1
ATOM 2401 C C . SER C 3 63 ? 0.237 -9.251 -24.767 1.00 27.29 63 SER H C 1
ATOM 2402 O O . SER C 3 63 ? -0.098 -9.907 -23.785 1.00 29.53 63 SER H O 1
ATOM 2405 N N . LEU C 3 64 ? -0.607 -8.940 -25.742 1.00 23.09 64 LEU H N 1
ATOM 2406 C CA . LEU C 3 64 ? -2.025 -9.279 -25.668 1.00 26.49 64 LEU H CA 1
ATOM 2407 C C . LEU C 3 64 ? -2.353 -10.496 -26.529 1.00 25.74 64 LEU H C 1
ATOM 2408 O O . LEU C 3 64 ? -3.426 -11.078 -26.414 1.00 26.02 64 LEU H O 1
ATOM 2413 N N . LYS C 3 65 ? -1.419 -10.877 -27.388 1.00 27.43 65 LYS H N 1
ATOM 2414 C CA . LYS C 3 65 ? -1.663 -11.941 -28.358 1.00 31.29 65 LYS H CA 1
ATOM 2415 C C . LYS C 3 65 ? -2.017 -13.295 -27.713 1.00 35.79 65 LYS H C 1
ATOM 2416 O O . LYS C 3 65 ? -2.702 -14.117 -28.323 1.00 35.35 65 LYS H O 1
ATOM 2422 N N . ASP C 3 66 ? -1.571 -13.524 -26.482 1.00 37.95 66 ASP H N 1
ATOM 2423 C CA . ASP C 3 66 ? -1.877 -14.786 -25.801 1.00 44.96 66 ASP H CA 1
ATOM 2424 C C . ASP C 3 66 ? -3.337 -14.870 -25.348 1.00 43.42 66 ASP H C 1
ATOM 2425 O O . ASP C 3 66 ? -3.876 -15.963 -25.166 1.00 46.66 66 ASP H O 1
ATOM 2430 N N . LYS C 3 67 ? -3.968 -13.716 -25.170 1.00 37.74 67 LYS H N 1
ATOM 2431 C CA . LYS C 3 67 ? -5.287 -13.656 -24.565 1.00 34.50 67 LYS H CA 1
ATOM 2432 C C . LYS C 3 67 ? -6.365 -13.228 -25.554 1.00 28.03 67 LYS H C 1
ATOM 2433 O O . LYS C 3 67 ? -7.549 -13.397 -25.292 1.00 28.09 67 LYS H O 1
ATOM 2439 N N . PHE C 3 68 ? -5.963 -12.652 -26.681 1.00 24.21 68 PHE H N 1
ATOM 2440 C CA . PHE C 3 68 ? -6.934 -12.035 -27.588 1.00 22.06 68 PHE H CA 1
ATOM 2441 C C . PHE C 3 68 ? -6.848 -12.634 -28.994 1.00 23.61 68 PHE H C 1
ATOM 2442 O O . PHE C 3 68 ? -5.772 -12.710 -29.576 1.00 25.32 68 PHE H O 1
ATOM 2450 N N . ILE C 3 69 ? -7.979 -13.060 -29.544 1.00 21.15 69 ILE H N 1
ATOM 2451 C CA . ILE C 3 69 ? -8.007 -13.460 -30.949 1.00 19.42 69 ILE H CA 1
ATOM 2452 C C . ILE C 3 69 ? -8.946 -12.576 -31.751 1.00 16.83 69 ILE H C 1
ATOM 2453 O O . ILE C 3 69 ? -10.133 -12.470 -31.427 1.00 16.11 69 ILE H O 1
ATOM 2458 N N . ILE C 3 70 ? -8.424 -11.949 -32.803 1.00 14.35 70 ILE H N 1
ATOM 2459 C CA . ILE C 3 70 ? -9.262 -11.146 -33.678 1.00 15.46 70 ILE H CA 1
ATOM 2460 C C . ILE C 3 70 ? -9.726 -11.970 -34.878 1.00 14.76 70 ILE H C 1
ATOM 2461 O O . ILE C 3 70 ? -8.952 -12.746 -35.453 1.00 14.86 70 ILE H O 1
ATOM 2466 N N . SER C 3 71 ? -10.999 -11.835 -35.232 1.00 13.93 71 SER H N 1
ATOM 2467 C CA . SER C 3 71 ? -11.522 -12.496 -36.423 1.00 15.20 71 SER H CA 1
ATOM 2468 C C . SER C 3 71 ? -12.587 -11.623 -37.036 1.00 13.88 71 SER H C 1
ATOM 2469 O O . SER C 3 71 ? -12.986 -10.623 -36.449 1.00 14.46 71 SER H O 1
ATOM 2472 N N . ARG C 3 72 ? -13.030 -11.973 -38.234 1.00 14.69 72 ARG H N 1
ATOM 2473 C CA . ARG C 3 72 ? -14.118 -11.222 -38.854 1.00 16.11 72 ARG H CA 1
ATOM 2474 C C . ARG C 3 72 ? -14.945 -12.166 -39.700 1.00 16.17 72 ARG H C 1
ATOM 2475 O O . ARG C 3 72 ? -14.450 -13.187 -40.157 1.00 16.18 72 ARG H O 1
ATOM 2483 N N . ASP C 3 73 ? -16.211 -11.824 -39.888 1.00 16.48 73 ASP H N 1
ATOM 2484 C CA . ASP C 3 73 ? -17.087 -12.539 -40.811 1.00 15.30 73 ASP H CA 1
ATOM 2485 C C . ASP C 3 73 ? -17.656 -11.520 -41.788 1.00 17.61 73 ASP H C 1
ATOM 2486 O O . ASP C 3 73 ? -18.606 -10.789 -41.455 1.00 19.90 73 ASP H O 1
ATOM 2491 N N . ASN C 3 74 ? -17.067 -11.469 -42.980 1.00 16.59 74 ASN H N 1
ATOM 2492 C CA . ASN C 3 74 ? -17.446 -10.488 -43.988 1.00 19.04 74 ASN H CA 1
ATOM 2493 C C . ASN C 3 74 ? -18.862 -10.652 -44.512 1.00 20.98 74 ASN H C 1
ATOM 2494 O O . ASN C 3 74 ? -19.471 -9.664 -44.904 1.00 20.66 74 ASN H O 1
ATOM 2499 N N . ALA C 3 75 ? -19.380 -11.886 -44.538 1.00 19.75 75 ALA H N 1
ATOM 2500 C CA . ALA C 3 75 ? -20.778 -12.112 -44.952 1.00 19.53 75 ALA H CA 1
ATOM 2501 C C . ALA C 3 75 ? -21.763 -11.449 -43.988 1.00 18.69 75 ALA H C 1
ATOM 2502 O O . ALA C 3 75 ? -22.916 -11.158 -44.348 1.00 19.23 75 ALA H O 1
ATOM 2504 N N . LYS C 3 76 ? -21.311 -11.223 -42.759 1.00 15.94 76 LYS H N 1
ATOM 2505 C CA . LYS C 3 76 ? -22.134 -10.563 -41.754 1.00 15.36 76 LYS H CA 1
ATOM 2506 C C . LYS C 3 76 ? -21.664 -9.155 -41.473 1.00 14.83 76 LYS H C 1
ATOM 2507 O O . LYS C 3 76 ? -22.197 -8.496 -40.562 1.00 15.32 76 LYS H O 1
ATOM 2513 N N . ASN C 3 77 ? -20.642 -8.705 -42.201 1.00 19.98 77 ASN H N 1
ATOM 2514 C CA . ASN C 3 77 ? -20.071 -7.381 -41.962 1.00 18.04 77 ASN H CA 1
ATOM 2515 C C . ASN C 3 77 ? -19.705 -7.182 -40.494 1.00 19.89 77 ASN H C 1
ATOM 2516 O O . ASN C 3 77 ? -19.864 -6.080 -39.955 1.00 16.19 77 ASN H O 1
ATOM 2521 N N . THR C 3 78 ? -19.205 -8.238 -39.845 1.00 16.27 78 THR H N 1
ATOM 2522 C CA . THR C 3 78 ? -18.979 -8.205 -38.394 1.00 15.00 78 THR H CA 1
ATOM 2523 C C . THR C 3 78 ? -17.558 -8.587 -37.984 1.00 15.40 78 THR H C 1
ATOM 2524 O O . THR C 3 78 ? -16.961 -9.532 -38.509 1.00 16.08 78 THR H O 1
ATOM 2528 N N . LEU C 3 79 ? -17.036 -7.827 -37.037 1.00 13.66 79 LEU H N 1
ATOM 2529 C CA . LEU C 3 79 ? -15.708 -8.010 -36.501 1.00 12.58 79 LEU H CA 1
ATOM 2530 C C . LEU C 3 79 ? -15.821 -8.578 -35.098 1.00 16.64 79 LEU H C 1
ATOM 2531 O O . LEU C 3 79 ? -16.716 -8.187 -34.342 1.00 16.80 79 LEU H O 1
ATOM 2536 N N . TYR C 3 80 ? -14.921 -9.485 -34.736 1.00 16.49 80 TYR H N 1
ATOM 2537 C CA . TYR C 3 80 ? -14.986 -10.058 -33.395 1.00 17.08 80 TYR H CA 1
ATOM 2538 C C . TYR C 3 80 ? -13.701 -9.905 -32.598 1.00 16.45 80 TYR H C 1
ATOM 2539 O O . TYR C 3 80 ? -12.612 -9.819 -33.168 1.00 15.31 80 TYR H O 1
ATOM 2548 N N . LEU C 3 81 ? -13.838 -9.931 -31.271 1.00 14.94 81 LEU H N 1
ATOM 2549 C CA . LEU C 3 81 ? -12.684 -10.023 -30.388 1.00 15.28 81 LEU H CA 1
ATOM 2550 C C . LEU C 3 81 ? -12.942 -11.123 -29.372 1.00 14.78 81 LEU H C 1
ATOM 2551 O O . LEU C 3 81 ? -13.827 -10.986 -28.545 1.00 15.01 81 LEU H O 1
ATOM 2556 N N . GLN C 3 82 ? -12.203 -12.220 -29.489 1.00 13.90 82 GLN H N 1
ATOM 2557 C CA . GLN C 3 82 ? -12.262 -13.325 -28.532 1.00 17.49 82 GLN H CA 1
ATOM 2558 C C . GLN C 3 82 ? -11.247 -13.119 -27.404 1.00 17.85 82 GLN H C 1
ATOM 2559 O O . GLN C 3 82 ? -10.027 -13.166 -27.622 1.00 20.13 82 GLN H O 1
ATOM 2565 N N . MET C 3 83 ? -11.767 -12.920 -26.200 1.00 16.44 83 MET H N 1
ATOM 2566 C CA . MET C 3 83 ? -10.954 -12.732 -25.008 1.00 17.18 83 MET H CA 1
ATOM 2567 C C . MET C 3 83 ? -10.932 -14.007 -24.185 1.00 18.83 83 MET H C 1
ATOM 2568 O O . MET C 3 83 ? -11.961 -14.651 -24.022 1.00 22.17 83 MET H O 1
ATOM 2573 N N . SER C 3 84 ? -9.766 -14.377 -23.672 1.00 18.66 84 SER H N 1
ATOM 2574 C CA . SER C 3 84 ? -9.656 -15.525 -22.775 1.00 23.03 84 SER H CA 1
ATOM 2575 C C . SER C 3 84 ? -8.589 -15.273 -21.709 1.00 23.32 84 SER H C 1
ATOM 2576 O O . SER C 3 84 ? -7.806 -14.326 -21.822 1.00 23.52 84 SER H O 1
ATOM 2579 N N . LYS C 3 85 ? -8.582 -16.108 -20.676 1.00 22.06 85 LYS H N 1
ATOM 2580 C CA . LYS C 3 85 ? -7.605 -16.008 -19.595 1.00 26.72 85 LYS H CA 1
ATOM 2581 C C . LYS C 3 85 ? -7.538 -14.571 -19.062 1.00 24.08 85 LYS H C 1
ATOM 2582 O O . LYS C 3 85 ? -6.466 -14.084 -18.696 1.00 24.11 85 LYS H O 1
ATOM 2588 N N . VAL C 3 86 ? -8.685 -13.905 -19.014 1.00 20.60 86 VAL H N 1
ATOM 2589 C CA . VAL C 3 86 ? -8.702 -12.474 -18.707 1.00 19.49 86 VAL H CA 1
ATOM 2590 C C . VAL C 3 86 ? -8.353 -12.215 -17.238 1.00 21.91 86 VAL H C 1
ATOM 2591 O O . VAL C 3 86 ? -8.583 -13.073 -16.372 1.00 22.02 86 VAL H O 1
ATOM 2595 N N . ARG C 3 87 ? -7.773 -11.041 -16.970 1.00 21.80 87 ARG H N 1
ATOM 2596 C CA . ARG C 3 87 ? -7.418 -10.633 -15.601 1.00 24.77 87 ARG H CA 1
ATOM 2597 C C . ARG C 3 87 ? -7.988 -9.262 -15.269 1.00 22.30 87 ARG H C 1
ATOM 2598 O O . ARG C 3 87 ? -8.604 -8.620 -16.116 1.00 19.23 87 ARG H O 1
ATOM 2606 N N . SER C 3 88 ? -7.772 -8.813 -14.030 1.00 24.53 88 SER H N 1
ATOM 2607 C CA . SER C 3 88 ? -8.269 -7.506 -13.599 1.00 24.79 88 SER H CA 1
ATOM 2608 C C . SER C 3 88 ? -7.928 -6.430 -14.599 1.00 22.53 88 SER H C 1
ATOM 2609 O O . SER C 3 88 ? -8.785 -5.634 -14.956 1.00 21.48 88 SER H O 1
ATOM 2612 N N . GLU C 3 89 ? -6.687 -6.448 -15.080 1.00 23.18 89 GLU H N 1
ATOM 2613 C CA . GLU C 3 89 ? -6.190 -5.435 -15.999 1.00 24.60 89 GLU H CA 1
ATOM 2614 C C . GLU C 3 89 ? -6.936 -5.381 -17.325 1.00 20.65 89 GLU H C 1
ATOM 2615 O O . GLU C 3 89 ? -6.771 -4.429 -18.075 1.00 23.04 89 GLU H O 1
ATOM 2621 N N . ASP C 3 90 ? -7.730 -6.398 -17.642 1.00 18.63 90 ASP H N 1
ATOM 2622 C CA . ASP C 3 90 ? -8.453 -6.385 -18.907 1.00 17.78 90 ASP H CA 1
ATOM 2623 C C . ASP C 3 90 ? -9.823 -5.721 -18.761 1.00 15.49 90 ASP H C 1
ATOM 2624 O O . ASP C 3 90 ? -10.568 -5.603 -19.734 1.00 18.25 90 ASP H O 1
ATOM 2629 N N . THR C 3 91 ? -10.146 -5.304 -17.539 1.00 15.62 91 THR H N 1
ATOM 2630 C CA . THR C 3 91 ? -11.323 -4.474 -17.288 1.00 15.12 91 THR H CA 1
ATOM 2631 C C . THR C 3 91 ? -11.146 -3.150 -18.033 1.00 16.24 91 THR H C 1
ATOM 2632 O O . THR C 3 91 ? -10.231 -2.392 -17.735 1.00 17.60 91 THR H O 1
ATOM 2636 N N . ALA C 3 92 ? -12.011 -2.879 -19.005 1.00 13.10 92 ALA H N 1
ATOM 2637 C CA . ALA C 3 92 ? -11.827 -1.734 -19.890 1.00 14.22 92 ALA H CA 1
ATOM 2638 C C . ALA C 3 92 ? -13.020 -1.534 -20.792 1.00 13.19 92 ALA H C 1
ATOM 2639 O O . ALA C 3 92 ? -13.912 -2.371 -20.859 1.00 12.52 92 ALA H O 1
ATOM 2641 N N . LEU C 3 93 ? -13.012 -0.399 -21.474 1.00 14.98 93 LEU H N 1
ATOM 2642 C CA A LEU C 3 93 ? -13.911 -0.168 -22.595 0.53 13.81 93 LEU H CA 1
ATOM 2643 C CA B LEU C 3 93 ? -13.909 -0.156 -22.593 0.47 13.81 93 LEU H CA 1
ATOM 2644 C C . LEU C 3 93 ? -13.171 -0.580 -23.847 1.00 13.51 93 LEU H C 1
ATOM 2645 O O . LEU C 3 93 ? -12.065 -0.115 -24.088 1.00 12.27 93 LEU H O 1
ATOM 2654 N N . TYR C 3 94 ? -13.787 -1.467 -24.620 1.00 10.32 94 TYR H N 1
ATOM 2655 C CA . TYR C 3 94 ? -13.206 -1.996 -25.847 1.00 11.34 94 TYR H CA 1
ATOM 2656 C C . TYR C 3 94 ? -13.913 -1.341 -27.040 1.00 12.35 94 TYR H C 1
ATOM 2657 O O . TYR C 3 94 ? -15.141 -1.373 -27.107 1.00 12.17 94 TYR H O 1
ATOM 2666 N N . TYR C 3 95 ? -13.152 -0.762 -27.969 1.00 10.02 95 TYR H N 1
ATOM 2667 C CA . TYR C 3 95 ? -13.753 -0.112 -29.151 1.00 9.33 95 TYR H CA 1
ATOM 2668 C C . TYR C 3 95 ? -13.281 -0.770 -30.423 1.00 10.99 95 TYR H C 1
ATOM 2669 O O . TYR C 3 95 ? -12.077 -0.938 -30.603 1.00 10.95 95 TYR H O 1
ATOM 2678 N N . CYS C 3 96 ? -14.211 -1.084 -31.326 1.00 9.23 96 CYS H N 1
ATOM 2679 C CA . CYS C 3 96 ? -13.826 -1.476 -32.676 1.00 10.22 96 CYS H CA 1
ATOM 2680 C C . CYS C 3 96 ? -13.782 -0.226 -33.547 1.00 12.35 96 CYS H C 1
ATOM 2681 O O . CYS C 3 96 ? -14.386 0.810 -33.212 1.00 12.53 96 CYS H O 1
ATOM 2684 N N . ALA C 3 97 ? -13.035 -0.325 -34.646 1.00 12.76 97 ALA H N 1
ATOM 2685 C CA . ALA C 3 97 ? -12.820 0.792 -35.552 1.00 13.35 97 ALA H CA 1
ATOM 2686 C C . ALA C 3 97 ? -12.452 0.291 -36.938 1.00 15.98 97 ALA H C 1
ATOM 2687 O O . ALA C 3 97 ? -12.012 -0.846 -37.105 1.00 15.12 97 ALA H O 1
ATOM 2689 N N . SER C 3 98 ? -12.629 1.153 -37.932 1.00 14.99 98 SER H N 1
ATOM 2690 C CA . SER C 3 98 ? -12.044 0.905 -39.242 1.00 11.94 98 SER H CA 1
ATOM 2691 C C . SER C 3 98 ? -11.514 2.218 -39.783 1.00 11.54 98 SER H C 1
ATOM 2692 O O . SER C 3 98 ? -12.250 3.215 -39.850 1.00 9.29 98 SER H O 1
ATOM 2695 N N . LEU C 3 99 ? -10.232 2.218 -40.141 1.00 9.92 99 LEU H N 1
ATOM 2696 C CA . LEU C 3 99 ? -9.585 3.378 -40.742 1.00 12.59 99 LEU H CA 1
ATOM 2697 C C . LEU C 3 99 ? -9.243 3.005 -42.183 1.00 13.37 99 LEU H C 1
ATOM 2698 O O . LEU C 3 99 ? -8.676 1.955 -42.424 1.00 13.72 99 LEU H O 1
ATOM 2703 N N . TYR C 3 100 ? -9.609 3.830 -43.147 1.00 13.52 100 TYR H N 1
ATOM 2704 C CA . TYR C 3 100 ? -9.364 3.446 -44.534 1.00 13.21 100 TYR H CA 1
ATOM 2705 C C . TYR C 3 100 ? -9.344 4.664 -45.410 1.00 13.08 100 TYR H C 1
ATOM 2706 O O . TYR C 3 100 ? -9.595 5.770 -44.951 1.00 14.38 100 TYR H O 1
ATOM 2715 N N . TYR C 3 101 ? -9.071 4.444 -46.684 1.00 16.06 101 TYR H N 1
ATOM 2716 C CA . TYR C 3 101 ? -8.980 5.526 -47.626 1.00 16.96 101 TYR H CA 1
ATOM 2717 C C . TYR C 3 101 ? -9.861 5.196 -48.823 1.00 19.31 101 TYR H C 1
ATOM 2718 O O . TYR C 3 101 ? -9.794 4.097 -49.369 1.00 21.21 101 TYR H O 1
ATOM 2727 N N . ASP C 3 102 ? -10.706 6.138 -49.218 1.00 19.87 102 ASP H N 1
ATOM 2728 C CA . ASP C 3 102 ? -11.681 5.892 -50.287 1.00 22.14 102 ASP H CA 1
ATOM 2729 C C . ASP C 3 102 ? -12.240 7.202 -50.789 1.00 22.83 102 ASP H C 1
ATOM 2730 O O . ASP C 3 102 ? -12.494 8.104 -49.997 1.00 20.30 102 ASP H O 1
ATOM 2735 N N . TYR C 3 103 ? -12.444 7.289 -52.104 1.00 26.71 103 TYR H N 1
ATOM 2736 C CA . TYR C 3 103 ? -12.902 8.513 -52.758 1.00 30.52 103 TYR H CA 1
ATOM 2737 C C . TYR C 3 103 ? -12.133 9.739 -52.288 1.00 30.63 103 TYR H C 1
ATOM 2738 O O . TYR C 3 103 ? -12.726 10.757 -51.930 1.00 31.02 103 TYR H O 1
ATOM 2747 N N . GLY C 3 104 ? -10.807 9.624 -52.282 1.00 29.49 104 GLY H N 1
ATOM 2748 C CA . GLY C 3 104 ? -9.939 10.732 -51.933 1.00 26.33 104 GLY H CA 1
ATOM 2749 C C . GLY C 3 104 ? -10.006 11.183 -50.482 1.00 24.61 104 GLY H C 1
ATOM 2750 O O . GLY C 3 104 ? -9.432 12.211 -50.130 1.00 27.38 104 GLY H O 1
ATOM 2751 N N . ASP C 3 105 ? -10.683 10.420 -49.631 1.00 21.41 105 ASP H N 1
ATOM 2752 C CA . ASP C 3 105 ? -10.839 10.807 -48.228 1.00 23.14 105 ASP H CA 1
ATOM 2753 C C . ASP C 3 105 ? -10.307 9.744 -47.290 1.00 18.28 105 ASP H C 1
ATOM 2754 O O . ASP C 3 105 ? -10.541 8.558 -47.504 1.00 18.12 105 ASP H O 1
ATOM 2759 N N . ALA C 3 106 ? -9.629 10.174 -46.233 1.00 15.96 106 ALA H N 1
ATOM 2760 C CA . ALA C 3 106 ? -9.330 9.278 -45.112 1.00 15.23 106 ALA H CA 1
ATOM 2761 C C . ALA C 3 106 ? -10.548 9.155 -44.171 1.00 15.53 106 ALA H C 1
ATOM 2762 O O . ALA C 3 106 ? -11.066 10.152 -43.692 1.00 15.62 106 ALA H O 1
ATOM 2764 N N . MET C 3 107 ? -11.002 7.930 -43.909 1.00 14.04 107 MET H N 1
ATOM 2765 C CA . MET C 3 107 ? -12.232 7.737 -43.155 1.00 14.24 107 MET H CA 1
ATOM 2766 C C . MET C 3 107 ? -11.976 6.981 -41.867 1.00 14.42 107 MET H C 1
ATOM 2767 O O . MET C 3 107 ? -11.077 6.125 -41.807 1.00 14.59 107 MET H O 1
ATOM 2772 N N . ASP C 3 108 ? -12.767 7.292 -40.841 1.00 13.27 108 ASP H N 1
ATOM 2773 C CA . ASP C 3 108 ? -12.699 6.547 -39.595 1.00 12.50 108 ASP H CA 1
ATOM 2774 C C . ASP C 3 108 ? -14.114 6.323 -39.071 1.00 13.79 108 ASP H C 1
ATOM 2775 O O . ASP C 3 108 ? -14.935 7.239 -39.073 1.00 15.31 108 ASP H O 1
ATOM 2780 N N . TYR C 3 109 ? -14.418 5.083 -38.697 1.00 10.95 109 TYR H N 1
ATOM 2781 C CA . TYR C 3 109 ? -15.666 4.759 -38.002 1.00 10.48 109 TYR H CA 1
ATOM 2782 C C . TYR C 3 109 ? -15.325 3.954 -36.771 1.00 12.28 109 TYR H C 1
ATOM 2783 O O . TYR C 3 109 ? -14.359 3.187 -36.778 1.00 9.70 109 TYR H O 1
ATOM 2792 N N . TRP C 3 110 ? -16.132 4.126 -35.735 1.00 11.82 110 TRP H N 1
ATOM 2793 C CA . TRP C 3 110 ? -15.872 3.565 -34.420 1.00 11.63 110 TRP H CA 1
ATOM 2794 C C . TRP C 3 110 ? -17.151 3.001 -33.828 1.00 11.23 110 TRP H C 1
ATOM 2795 O O . TRP C 3 110 ? -18.231 3.596 -33.972 1.00 11.58 110 TRP H O 1
ATOM 2806 N N . GLY C 3 111 ? -17.034 1.866 -33.154 1.00 13.37 111 GLY H N 1
ATOM 2807 C CA . GLY C 3 111 ? -18.144 1.347 -32.380 1.00 11.99 111 GLY H CA 1
ATOM 2808 C C . GLY C 3 111 ? -18.380 2.252 -31.182 1.00 12.31 111 GLY H C 1
ATOM 2809 O O . GLY C 3 111 ? -17.560 3.146 -30.890 1.00 12.08 111 GLY H O 1
ATOM 2810 N N . GLN C 3 112 ? -19.491 2.032 -30.477 1.00 12.49 112 GLN H N 1
ATOM 2811 C CA . GLN C 3 112 ? -19.822 2.880 -29.336 1.00 13.48 112 GLN H CA 1
ATOM 2812 C C . GLN C 3 112 ? -19.096 2.383 -28.071 1.00 16.28 112 GLN H C 1
ATOM 2813 O O . GLN C 3 112 ? -19.139 3.025 -27.020 1.00 14.37 112 GLN H O 1
ATOM 2819 N N . GLY C 3 113 ? -18.414 1.248 -28.198 1.00 16.63 113 GLY H N 1
ATOM 2820 C CA . GLY C 3 113 ? -17.630 0.686 -27.114 1.00 14.29 113 GLY H CA 1
ATOM 2821 C C . GLY C 3 113 ? -18.373 -0.376 -26.317 1.00 13.50 113 GLY H C 1
ATOM 2822 O O . GLY C 3 113 ? -19.573 -0.268 -26.131 1.00 12.46 113 GLY H O 1
ATOM 2823 N N . THR C 3 114 ? -17.676 -1.407 -25.840 1.00 12.85 114 THR H N 1
ATOM 2824 C CA . THR C 3 114 ? -18.320 -2.248 -24.841 1.00 11.81 114 THR H CA 1
ATOM 2825 C C . THR C 3 114 ? -17.448 -2.395 -23.613 1.00 11.40 114 THR H C 1
ATOM 2826 O O . THR C 3 114 ? -16.225 -2.554 -23.676 1.00 11.73 114 THR H O 1
ATOM 2830 N N . SER C 3 115 ? -18.128 -2.251 -22.486 1.00 11.51 115 SER H N 1
ATOM 2831 C CA . SER C 3 115 ? -17.554 -2.436 -21.180 1.00 12.64 115 SER H CA 1
ATOM 2832 C C . SER C 3 115 ? -17.362 -3.911 -20.874 1.00 14.85 115 SER H C 1
ATOM 2833 O O . SER C 3 115 ? -18.295 -4.707 -21.014 1.00 16.24 115 SER H O 1
ATOM 2836 N N . VAL C 3 116 ? -16.154 -4.255 -20.453 1.00 15.34 116 VAL H N 1
ATOM 2837 C CA . VAL C 3 116 ? -15.848 -5.559 -19.881 1.00 15.62 116 VAL H CA 1
ATOM 2838 C C . VAL C 3 116 ? -15.348 -5.344 -18.451 1.00 17.24 116 VAL H C 1
ATOM 2839 O O . VAL C 3 116 ? -14.445 -4.536 -18.218 1.00 15.93 116 VAL H O 1
ATOM 2843 N N . THR C 3 117 ? -15.956 -6.042 -17.501 1.00 14.52 117 THR H N 1
ATOM 2844 C CA . THR C 3 117 ? -15.517 -5.988 -16.113 1.00 16.04 117 THR H CA 1
ATOM 2845 C C . THR C 3 117 ? -15.073 -7.360 -15.661 1.00 18.92 117 THR H C 1
ATOM 2846 O O . THR C 3 117 ? -15.884 -8.282 -15.559 1.00 17.09 117 THR H O 1
ATOM 2850 N N . VAL C 3 118 ? -13.781 -7.482 -15.392 1.00 17.06 118 VAL H N 1
ATOM 2851 C CA . VAL C 3 118 ? -13.205 -8.747 -14.955 1.00 18.16 118 VAL H CA 1
ATOM 2852 C C . VAL C 3 118 ? -13.106 -8.757 -13.446 1.00 20.12 118 VAL H C 1
ATOM 2853 O O . VAL C 3 118 ? -12.345 -7.976 -12.872 1.00 20.44 118 VAL H O 1
ATOM 2857 N N . SER C 3 119 ? -13.875 -9.635 -12.802 1.00 15.55 119 SER H N 1
ATOM 2858 C CA . SER C 3 119 ? -13.971 -9.607 -11.343 1.00 15.39 119 SER H CA 1
ATOM 2859 C C . SER C 3 119 ? -14.584 -10.884 -10.782 1.00 16.84 119 SER H C 1
ATOM 2860 O O . SER C 3 119 ? -15.392 -11.533 -11.455 1.00 15.66 119 SER H O 1
ATOM 2863 N N . SER C 3 120 ? -14.170 -11.231 -9.555 1.00 15.06 120 SER H N 1
ATOM 2864 C CA . SER C 3 120 ? -14.714 -12.328 -8.774 1.00 22.91 120 SER H CA 1
ATOM 2865 C C . SER C 3 120 ? -15.924 -11.917 -7.964 1.00 18.43 120 SER H C 1
ATOM 2866 O O . SER C 3 120 ? -16.623 -12.763 -7.425 1.00 18.79 120 SER H O 1
ATOM 2869 N N . ALA C 3 121 ? -16.143 -10.614 -7.847 1.00 16.52 121 ALA H N 1
ATOM 2870 C CA . ALA C 3 121 ? -17.190 -10.074 -6.986 1.00 15.36 121 ALA H CA 1
ATOM 2871 C C . ALA C 3 121 ? -18.585 -10.499 -7.443 1.00 15.92 121 ALA H C 1
ATOM 2872 O O . ALA C 3 121 ? -18.838 -10.641 -8.636 1.00 17.07 121 ALA H O 1
ATOM 2874 N N . SER C 3 122 ? -19.489 -10.683 -6.486 1.00 14.77 122 SER H N 1
ATOM 2875 C CA . SER C 3 122 ? -20.892 -10.960 -6.799 1.00 16.55 122 SER H CA 1
ATOM 2876 C C . SER C 3 122 ? -21.662 -9.667 -6.838 1.00 14.48 122 SER H C 1
ATOM 2877 O O . SER C 3 122 ? -21.332 -8.738 -6.111 1.00 14.76 122 SER H O 1
ATOM 2880 N N . THR C 3 123 ? -22.690 -9.608 -7.674 1.00 14.97 123 THR H N 1
ATOM 2881 C CA . THR C 3 123 ? -23.542 -8.434 -7.749 1.00 13.52 123 THR H CA 1
ATOM 2882 C C . THR C 3 123 ? -24.106 -8.125 -6.370 1.00 15.70 123 THR H C 1
ATOM 2883 O O . THR C 3 123 ? -24.524 -9.032 -5.662 1.00 14.89 123 THR H O 1
ATOM 2887 N N . LYS C 3 124 ? -24.059 -6.848 -5.982 1.00 14.68 124 LYS H N 1
ATOM 2888 C CA . LYS C 3 124 ? -24.448 -6.410 -4.641 1.00 13.35 124 LYS H CA 1
ATOM 2889 C C . LYS C 3 124 ? -24.853 -4.933 -4.665 1.00 13.21 124 LYS H C 1
ATOM 2890 O O . LYS C 3 124 ? -24.107 -4.092 -5.161 1.00 13.42 124 LYS H O 1
ATOM 2896 N N . GLY C 3 125 ? -26.026 -4.617 -4.126 1.00 13.72 125 GLY H N 1
ATOM 2897 C CA . GLY C 3 125 ? -26.488 -3.234 -4.069 1.00 12.10 125 GLY H CA 1
ATOM 2898 C C . GLY C 3 125 ? -25.744 -2.495 -2.976 1.00 13.86 125 GLY H C 1
ATOM 2899 O O . GLY C 3 125 ? -25.244 -3.113 -2.050 1.00 13.48 125 GLY H O 1
ATOM 2900 N N . PRO C 3 126 ? -25.668 -1.165 -3.075 1.00 14.97 126 PRO H N 1
ATOM 2901 C CA . PRO C 3 126 ? -24.868 -0.412 -2.104 1.00 14.33 126 PRO H CA 1
ATOM 2902 C C . PRO C 3 126 ? -25.507 -0.318 -0.730 1.00 16.65 126 PRO H C 1
ATOM 2903 O O . PRO C 3 126 ? -26.737 -0.403 -0.618 1.00 16.94 126 PRO H O 1
ATOM 2907 N N . SER C 3 127 ? -24.680 -0.152 0.303 1.00 16.37 127 SER H N 1
ATOM 2908 C CA . SER C 3 127 ? -25.160 0.434 1.553 1.00 16.83 127 SER H CA 1
ATOM 2909 C C . SER C 3 127 ? -25.017 1.945 1.450 1.00 14.81 127 SER H C 1
ATOM 2910 O O . SER C 3 127 ? -23.990 2.435 0.993 1.00 14.53 127 SER H O 1
ATOM 2913 N N . VAL C 3 128 ? -26.019 2.692 1.896 1.00 13.95 128 VAL H N 1
ATOM 2914 C CA . VAL C 3 128 ? -25.926 4.143 1.799 1.00 15.41 128 VAL H CA 1
ATOM 2915 C C . VAL C 3 128 ? -25.887 4.783 3.191 1.00 16.07 128 VAL H C 1
ATOM 2916 O O . VAL C 3 128 ? -26.775 4.564 4.013 1.00 15.83 128 VAL H O 1
ATOM 2920 N N . PHE C 3 129 ? -24.841 5.572 3.437 1.00 13.74 129 PHE H N 1
ATOM 2921 C CA . PHE C 3 129 ? -24.635 6.204 4.731 1.00 11.88 129 PHE H CA 1
ATOM 2922 C C . PHE C 3 129 ? -24.674 7.727 4.624 1.00 13.49 129 PHE H C 1
ATOM 2923 O O . PHE C 3 129 ? -24.191 8.304 3.653 1.00 13.29 129 PHE H O 1
ATOM 2931 N N . PRO C 3 130 ? -25.248 8.375 5.637 1.00 15.13 130 PRO H N 1
ATOM 2932 C CA . PRO C 3 130 ? -25.277 9.835 5.637 1.00 17.24 130 PRO H CA 1
ATOM 2933 C C . PRO C 3 130 ? -23.884 10.434 5.836 1.00 17.89 130 PRO H C 1
ATOM 2934 O O . PRO C 3 130 ? -23.073 9.897 6.596 1.00 16.23 130 PRO H O 1
ATOM 2938 N N . LEU C 3 131 ? -23.619 11.533 5.135 1.00 16.58 131 LEU H N 1
ATOM 2939 C CA . LEU C 3 131 ? -22.518 12.418 5.470 1.00 16.27 131 LEU H CA 1
ATOM 2940 C C . LEU C 3 131 ? -23.162 13.655 6.059 1.00 19.44 131 LEU H C 1
ATOM 2941 O O . LEU C 3 131 ? -23.554 14.564 5.321 1.00 18.74 131 LEU H O 1
ATOM 2946 N N . ALA C 3 132 ? -23.303 13.671 7.384 1.00 20.02 132 ALA H N 1
ATOM 2947 C CA . ALA C 3 132 ? -24.133 14.676 8.024 1.00 22.71 132 ALA H CA 1
ATOM 2948 C C . ALA C 3 132 ? -23.429 16.016 8.023 1.00 24.56 132 ALA H C 1
ATOM 2949 O O . ALA C 3 132 ? -22.220 16.082 8.235 1.00 26.34 132 ALA H O 1
ATOM 2951 N N . PRO C 3 133 ? -24.190 17.090 7.787 1.00 24.88 133 PRO H N 1
ATOM 2952 C CA . PRO C 3 133 ? -23.612 18.431 7.821 1.00 25.72 133 PRO H CA 1
ATOM 2953 C C . PRO C 3 133 ? -23.079 18.736 9.219 1.00 31.03 133 PRO H C 1
ATOM 2954 O O . PRO C 3 133 ? -23.767 18.470 10.209 1.00 32.96 133 PRO H O 1
ATOM 2958 N N . SER C 3 134 ? -21.849 19.234 9.290 1.00 32.03 134 SER H N 1
ATOM 2959 C CA . SER C 3 134 ? -21.207 19.549 10.565 1.00 34.42 134 SER H CA 1
ATOM 2960 C C . SER C 3 134 ? -21.975 20.606 11.339 1.00 39.07 134 SER H C 1
ATOM 2961 O O . SER C 3 134 ? -22.675 21.441 10.757 1.00 39.95 134 SER H O 1
ATOM 2964 N N . SER C 3 135 ? -21.841 20.569 12.656 1.00 43.44 135 SER H N 1
ATOM 2965 C CA . SER C 3 135 ? -22.416 21.609 13.502 1.00 49.89 135 SER H CA 1
ATOM 2966 C C . SER C 3 135 ? -21.369 22.662 13.890 1.00 52.78 135 SER H C 1
ATOM 2967 O O . SER C 3 135 ? -20.546 23.077 13.066 1.00 53.03 135 SER H O 1
ATOM 2970 N N . GLY C 3 141 ? -21.603 31.013 5.631 1.00 43.53 141 GLY H N 1
ATOM 2971 C CA . GLY C 3 141 ? -22.862 30.346 5.891 1.00 42.77 141 GLY H CA 1
ATOM 2972 C C . GLY C 3 141 ? -23.169 29.296 4.839 1.00 40.56 141 GLY H C 1
ATOM 2973 O O . GLY C 3 141 ? -24.291 29.228 4.351 1.00 39.77 141 GLY H O 1
ATOM 2974 N N . THR C 3 142 ? -22.175 28.486 4.481 1.00 40.51 142 THR H N 1
ATOM 2975 C CA . THR C 3 142 ? -22.391 27.362 3.559 1.00 38.98 142 THR H CA 1
ATOM 2976 C C . THR C 3 142 ? -22.047 26.041 4.229 1.00 35.59 142 THR H C 1
ATOM 2977 O O . THR C 3 142 ? -20.966 25.897 4.793 1.00 36.19 142 THR H O 1
ATOM 2981 N N . ALA C 3 143 ? -22.968 25.081 4.158 1.00 31.55 143 ALA H N 1
ATOM 2982 C CA . ALA C 3 143 ? -22.779 23.768 4.760 1.00 28.29 143 ALA H CA 1
ATOM 2983 C C . ALA C 3 143 ? -22.632 22.705 3.681 1.00 24.96 143 ALA H C 1
ATOM 2984 O O . ALA C 3 143 ? -23.186 22.843 2.588 1.00 22.58 143 ALA H O 1
ATOM 2986 N N . ALA C 3 144 ? -21.906 21.634 3.982 1.00 18.93 144 ALA H N 1
ATOM 2987 C CA . ALA C 3 144 ? -21.821 20.532 3.012 1.00 17.62 144 ALA H CA 1
ATOM 2988 C C . ALA C 3 144 ? -22.372 19.263 3.634 1.00 19.20 144 ALA H C 1
ATOM 2989 O O . ALA C 3 144 ? -22.163 19.004 4.816 1.00 21.75 144 ALA H O 1
ATOM 2991 N N . LEU C 3 145 ? -23.100 18.484 2.847 1.00 19.46 145 LEU H N 1
ATOM 2992 C CA . LEU C 3 145 ? -23.645 17.221 3.330 1.00 18.99 145 LEU H CA 1
ATOM 2993 C C . LEU C 3 145 ? -23.666 16.235 2.169 1.00 17.43 145 LEU H C 1
ATOM 2994 O O . LEU C 3 145 ? -23.436 16.614 1.016 1.00 16.72 145 LEU H O 1
ATOM 2999 N N . GLY C 3 146 ? -23.925 14.966 2.447 1.00 16.94 146 GLY H N 1
ATOM 3000 C CA . GLY C 3 146 ? -23.977 14.035 1.351 1.00 17.00 146 GLY H CA 1
ATOM 3001 C C . GLY C 3 146 ? -24.330 12.625 1.733 1.00 16.61 146 GLY H C 1
ATOM 3002 O O . GLY C 3 146 ? -24.835 12.361 2.826 1.00 19.04 146 GLY H O 1
ATOM 3003 N N . CYS C 3 147 ? -24.053 11.723 0.807 1.00 13.66 147 CYS H N 1
ATOM 3004 C CA . CYS C 3 147 ? -24.265 10.295 0.991 1.00 14.76 147 CYS H CA 1
ATOM 3005 C C . CYS C 3 147 ? -23.058 9.534 0.488 1.00 14.94 147 CYS H C 1
ATOM 3006 O O . CYS C 3 147 ? -22.585 9.787 -0.644 1.00 14.12 147 CYS H O 1
ATOM 3009 N N . LEU C 3 148 ? -22.597 8.618 1.344 1.00 12.70 148 LEU H N 1
ATOM 3010 C CA . LEU C 3 148 ? -21.560 7.637 1.046 1.00 11.78 148 LEU H CA 1
ATOM 3011 C C . LEU C 3 148 ? -22.234 6.383 0.541 1.00 12.27 148 LEU H C 1
ATOM 3012 O O . LEU C 3 148 ? -23.030 5.765 1.270 1.00 13.21 148 LEU H O 1
ATOM 3017 N N . VAL C 3 149 ? -21.926 6.031 -0.712 1.00 11.33 149 VAL H N 1
ATOM 3018 C CA . VAL C 3 149 ? -22.568 4.935 -1.438 1.00 12.28 149 VAL H CA 1
ATOM 3019 C C . VAL C 3 149 ? -21.541 3.829 -1.546 1.00 12.17 149 VAL H C 1
ATOM 3020 O O . VAL C 3 149 ? -20.752 3.783 -2.481 1.00 12.55 149 VAL H O 1
ATOM 3024 N N . LYS C 3 150 ? -21.542 2.948 -0.563 1.00 9.29 150 LYS H N 1
ATOM 3025 C CA . LYS C 3 150 ? -20.424 2.050 -0.354 1.00 15.36 150 LYS H CA 1
ATOM 3026 C C . LYS C 3 150 ? -20.734 0.584 -0.678 1.00 15.03 150 LYS H C 1
ATOM 3027 O O . LYS C 3 150 ? -21.846 0.098 -0.448 1.00 15.24 150 LYS H O 1
ATOM 3033 N N . ASP C 3 151 ? -19.718 -0.098 -1.203 1.00 12.25 151 ASP H N 1
ATOM 3034 C CA . ASP C 3 151 ? -19.701 -1.546 -1.334 1.00 12.74 151 ASP H CA 1
ATOM 3035 C C . ASP C 3 151 ? -20.767 -2.088 -2.277 1.00 14.85 151 ASP H C 1
ATOM 3036 O O . ASP C 3 151 ? -21.601 -2.918 -1.889 1.00 14.85 151 ASP H O 1
ATOM 3041 N N . TYR C 3 152 ? -20.742 -1.630 -3.523 1.00 13.95 152 TYR H N 1
ATOM 3042 C CA . TYR C 3 152 ? -21.625 -2.195 -4.521 1.00 12.81 152 TYR H CA 1
ATOM 3043 C C . TYR C 3 152 ? -20.829 -2.768 -5.696 1.00 11.38 152 TYR H C 1
ATOM 3044 O O . TYR C 3 152 ? -19.653 -2.436 -5.890 1.00 11.82 152 TYR H O 1
ATOM 3053 N N . PHE C 3 153 ? -21.484 -3.620 -6.474 1.00 10.42 153 PHE H N 1
ATOM 3054 C CA . PHE C 3 153 ? -20.894 -4.193 -7.681 1.00 11.46 153 PHE H CA 1
ATOM 3055 C C . PHE C 3 153 ? -22.022 -4.700 -8.594 1.00 11.45 153 PHE H C 1
ATOM 3056 O O . PHE C 3 153 ? -23.020 -5.232 -8.114 1.00 12.57 153 PHE H O 1
ATOM 3064 N N . PRO C 3 154 ? -21.886 -4.526 -9.920 1.00 11.82 154 PRO H N 1
ATOM 3065 C CA . PRO C 3 154 ? -20.874 -3.759 -10.647 1.00 11.63 154 PRO H CA 1
ATOM 3066 C C . PRO C 3 154 ? -21.304 -2.298 -10.754 1.00 14.41 154 PRO H C 1
ATOM 3067 O O . PRO C 3 154 ? -22.309 -1.893 -10.146 1.00 14.05 154 PRO H O 1
ATOM 3071 N N . GLU C 3 155 ? -20.561 -1.518 -11.527 1.00 15.23 155 GLU H N 1
ATOM 3072 C CA . GLU C 3 155 ? -21.014 -0.178 -11.905 1.00 14.92 155 GLU H CA 1
ATOM 3073 C C . GLU C 3 155 ? -22.247 -0.327 -12.795 1.00 16.49 155 GLU H C 1
ATOM 3074 O O . GLU C 3 155 ? -22.430 -1.370 -13.414 1.00 17.77 155 GLU H O 1
ATOM 3080 N N . PRO C 3 156 ? -23.099 0.711 -12.884 1.00 16.27 156 PRO H N 1
ATOM 3081 C CA . PRO C 3 156 ? -23.028 2.001 -12.202 1.00 16.38 156 PRO H CA 1
ATOM 3082 C C . PRO C 3 156 ? -24.083 2.131 -11.105 1.00 17.17 156 PRO H C 1
ATOM 3083 O O . PRO C 3 156 ? -24.994 1.294 -11.005 1.00 16.54 156 PRO H O 1
ATOM 3087 N N . VAL C 3 157 ? -23.961 3.185 -10.308 1.00 16.30 157 VAL H N 1
ATOM 3088 C CA . VAL C 3 157 ? -25.080 3.690 -9.512 1.00 16.92 157 VAL H CA 1
ATOM 3089 C C . VAL C 3 157 ? -25.478 5.049 -10.059 1.00 17.78 157 VAL H C 1
ATOM 3090 O O . VAL C 3 157 ? -24.645 5.761 -10.646 1.00 16.41 157 VAL H O 1
ATOM 3094 N N . THR C 3 158 ? -26.743 5.421 -9.891 1.00 17.07 158 THR H N 1
ATOM 3095 C CA . THR C 3 158 ? -27.113 6.819 -10.109 1.00 19.33 158 THR H CA 1
ATOM 3096 C C . THR C 3 158 ? -27.492 7.445 -8.771 1.00 19.50 158 THR H C 1
ATOM 3097 O O . THR C 3 158 ? -27.976 6.767 -7.871 1.00 17.48 158 THR H O 1
ATOM 3101 N N . VAL C 3 159 ? -27.250 8.747 -8.630 1.00 18.85 159 VAL H N 1
ATOM 3102 C CA . VAL C 3 159 ? -27.607 9.426 -7.400 1.00 18.13 159 VAL H CA 1
ATOM 3103 C C . VAL C 3 159 ? -28.316 10.729 -7.737 1.00 18.61 159 VAL H C 1
ATOM 3104 O O . VAL C 3 159 ? -27.803 11.542 -8.519 1.00 17.64 159 VAL H O 1
ATOM 3108 N N . SER C 3 160 ? -29.509 10.910 -7.183 1.00 17.99 160 SER H N 1
ATOM 3109 C CA . SER C 3 160 ? -30.186 12.197 -7.293 1.00 20.33 160 SER H CA 1
ATOM 3110 C C . SER C 3 160 ? -30.423 12.728 -5.892 1.00 21.00 160 SER H C 1
ATOM 3111 O O . SER C 3 160 ? -30.255 12.001 -4.916 1.00 22.26 160 SER H O 1
ATOM 3114 N N . TRP C 3 161 ? -30.794 13.998 -5.789 1.00 20.24 161 TRP H N 1
ATOM 3115 C CA . TRP C 3 161 ? -31.124 14.569 -4.498 1.00 19.63 161 TRP H CA 1
ATOM 3116 C C . TRP C 3 161 ? -32.533 15.107 -4.544 1.00 21.80 161 TRP H C 1
ATOM 3117 O O . TRP C 3 161 ? -32.939 15.737 -5.536 1.00 20.51 161 TRP H O 1
ATOM 3128 N N . ASN C 3 162 ? -33.285 14.818 -3.485 1.00 23.09 162 ASN H N 1
ATOM 3129 C CA . ASN C 3 162 ? -34.674 15.246 -3.392 1.00 24.95 162 ASN H CA 1
ATOM 3130 C C . ASN C 3 162 ? -35.430 14.954 -4.675 1.00 26.59 162 ASN H C 1
ATOM 3131 O O . ASN C 3 162 ? -36.126 15.817 -5.224 1.00 28.21 162 ASN H O 1
ATOM 3136 N N . SER C 3 163 ? -35.234 13.729 -5.164 1.00 26.01 163 SER H N 1
ATOM 3137 C CA . SER C 3 163 ? -35.902 13.222 -6.356 1.00 28.30 163 SER H CA 1
ATOM 3138 C C . SER C 3 163 ? -35.674 14.110 -7.576 1.00 31.07 163 SER H C 1
ATOM 3139 O O . SER C 3 163 ? -36.562 14.255 -8.425 1.00 34.78 163 SER H O 1
ATOM 3142 N N . GLY C 3 164 ? -34.486 14.699 -7.668 1.00 28.25 164 GLY H N 1
ATOM 3143 C CA . GLY C 3 164 ? -34.122 15.472 -8.847 1.00 29.47 164 GLY H CA 1
ATOM 3144 C C . GLY C 3 164 ? -34.383 16.964 -8.744 1.00 29.54 164 GLY H C 1
ATOM 3145 O O . GLY C 3 164 ? -34.030 17.720 -9.648 1.00 29.22 164 GLY H O 1
ATOM 3146 N N . ALA C 3 165 ? -35.006 17.393 -7.649 1.00 28.89 165 ALA H N 1
ATOM 3147 C CA . ALA C 3 165 ? -35.326 18.810 -7.471 1.00 29.18 165 ALA H CA 1
ATOM 3148 C C . ALA C 3 165 ? -34.100 19.589 -7.021 1.00 28.01 165 ALA H C 1
ATOM 3149 O O . ALA C 3 165 ? -34.006 20.805 -7.212 1.00 29.62 165 ALA H O 1
ATOM 3151 N N . LEU C 3 166 ? -33.156 18.884 -6.412 1.00 25.40 166 LEU H N 1
ATOM 3152 C CA . LEU C 3 166 ? -31.927 19.516 -5.965 1.00 23.19 166 LEU H CA 1
ATOM 3153 C C . LEU C 3 166 ? -30.794 19.113 -6.906 1.00 23.46 166 LEU H C 1
ATOM 3154 O O . LEU C 3 166 ? -30.354 17.971 -6.883 1.00 21.48 166 LEU H O 1
ATOM 3159 N N . THR C 3 167 ? -30.334 20.045 -7.737 1.00 23.42 167 THR H N 1
ATOM 3160 C CA . THR C 3 167 ? -29.225 19.774 -8.646 1.00 23.52 167 THR H CA 1
ATOM 3161 C C . THR C 3 167 ? -28.074 20.751 -8.417 1.00 23.17 167 THR H C 1
ATOM 3162 O O . THR C 3 167 ? -26.917 20.459 -8.733 1.00 24.90 167 THR H O 1
ATOM 3166 N N . SER C 3 168 ? -28.395 21.919 -7.880 1.00 22.62 168 SER H N 1
ATOM 3167 C CA . SER C 3 168 ? -27.393 22.956 -7.712 1.00 24.83 168 SER H CA 1
ATOM 3168 C C . SER C 3 168 ? -26.425 22.617 -6.583 1.00 23.30 168 SER H C 1
ATOM 3169 O O . SER C 3 168 ? -26.851 22.281 -5.490 1.00 25.59 168 SER H O 1
ATOM 3172 N N . GLY C 3 169 ? -25.129 22.694 -6.857 1.00 21.63 169 GLY H N 1
ATOM 3173 C CA . GLY C 3 169 ? -24.113 22.464 -5.845 1.00 20.41 169 GLY H CA 1
ATOM 3174 C C . GLY C 3 169 ? -23.846 20.998 -5.568 1.00 20.81 169 GLY H C 1
ATOM 3175 O O . GLY C 3 169 ? -23.127 20.671 -4.634 1.00 22.56 169 GLY H O 1
ATOM 3176 N N . VAL C 3 170 ? -24.427 20.115 -6.377 1.00 21.28 170 VAL H N 1
ATOM 3177 C CA . VAL C 3 170 ? -24.243 18.676 -6.204 1.00 19.58 170 VAL H CA 1
ATOM 3178 C C . VAL C 3 170 ? -22.971 18.226 -6.900 1.00 18.58 170 VAL H C 1
ATOM 3179 O O . VAL C 3 170 ? -22.726 18.600 -8.029 1.00 19.94 170 VAL H O 1
ATOM 3183 N N . HIS C 3 171 ? -22.164 17.433 -6.219 1.00 17.80 171 HIS H N 1
ATOM 3184 C CA . HIS C 3 171 ? -21.040 16.753 -6.853 1.00 16.56 171 HIS H CA 1
ATOM 3185 C C . HIS C 3 171 ? -21.147 15.270 -6.558 1.00 15.35 171 HIS H C 1
ATOM 3186 O O . HIS C 3 171 ? -21.015 14.842 -5.416 1.00 13.46 171 HIS H O 1
ATOM 3193 N N . THR C 3 172 ? -21.406 14.476 -7.589 1.00 16.22 172 THR H N 1
ATOM 3194 C CA . THR C 3 172 ? -21.378 13.031 -7.410 1.00 12.94 172 THR H CA 1
ATOM 3195 C C . THR C 3 172 ? -20.062 12.541 -7.996 1.00 14.35 172 THR H C 1
ATOM 3196 O O . THR C 3 172 ? -19.792 12.705 -9.184 1.00 14.44 172 THR H O 1
ATOM 3200 N N . PHE C 3 173 ? -19.217 12.003 -7.136 1.00 13.46 173 PHE H N 1
ATOM 3201 C CA . PHE C 3 173 ? -17.860 11.640 -7.518 1.00 15.98 173 PHE H CA 1
ATOM 3202 C C . PHE C 3 173 ? -17.790 10.343 -8.292 1.00 14.96 173 PHE H C 1
ATOM 3203 O O . PHE C 3 173 ? -18.642 9.476 -8.119 1.00 14.37 173 PHE H O 1
ATOM 3211 N N . PRO C 3 174 ? -16.775 10.217 -9.160 1.00 16.33 174 PRO H N 1
ATOM 3212 C CA . PRO C 3 174 ? -16.394 8.944 -9.774 1.00 15.50 174 PRO H CA 1
ATOM 3213 C C . PRO C 3 174 ? -16.184 7.894 -8.698 1.00 16.78 174 PRO H C 1
ATOM 3214 O O . PRO C 3 174 ? -15.545 8.181 -7.693 1.00 15.06 174 PRO H O 1
ATOM 3218 N N . ALA C 3 175 ? -16.722 6.698 -8.900 1.00 17.47 175 ALA H N 1
ATOM 3219 C CA . ALA C 3 175 ? -16.504 5.618 -7.956 1.00 16.73 175 ALA H CA 1
ATOM 3220 C C . ALA C 3 175 ? -15.052 5.211 -7.919 1.00 14.20 175 ALA H C 1
ATOM 3221 O O . ALA C 3 175 ? -14.312 5.388 -8.890 1.00 13.48 175 ALA H O 1
ATOM 3223 N N A VAL C 3 176 ? -14.638 4.635 -6.797 0.16 11.69 176 VAL H N 1
ATOM 3224 N N B VAL C 3 176 ? -14.634 4.682 -6.781 0.84 12.06 176 VAL H N 1
ATOM 3225 C CA A VAL C 3 176 ? -13.291 4.095 -6.683 0.16 11.88 176 VAL H CA 1
ATOM 3226 C CA B VAL C 3 176 ? -13.334 4.064 -6.722 0.84 11.15 176 VAL H CA 1
ATOM 3227 C C A VAL C 3 176 ? -13.351 2.619 -6.303 0.16 11.65 176 VAL H C 1
ATOM 3228 C C B VAL C 3 176 ? -13.563 2.577 -6.540 0.84 11.62 176 VAL H C 1
ATOM 3229 O O A VAL C 3 176 ? -14.030 2.245 -5.344 0.16 11.04 176 VAL H O 1
ATOM 3230 O O B VAL C 3 176 ? -14.568 2.160 -5.968 0.84 11.33 176 VAL H O 1
ATOM 3237 N N . LEU C 3 177 ? -12.638 1.785 -7.054 1.00 11.37 177 LEU H N 1
ATOM 3238 C CA . LEU C 3 177 ? -12.680 0.345 -6.833 1.00 12.94 177 LEU H CA 1
ATOM 3239 C C . LEU C 3 177 ? -11.846 0.030 -5.595 1.00 12.35 177 LEU H C 1
ATOM 3240 O O . LEU C 3 177 ? -10.647 0.320 -5.550 1.00 12.58 177 LEU H O 1
ATOM 3245 N N . GLN C 3 178 ? -12.492 -0.525 -4.576 1.00 14.66 178 GLN H N 1
ATOM 3246 C CA . GLN C 3 178 ? -11.802 -0.818 -3.324 1.00 16.43 178 GLN H CA 1
ATOM 3247 C C . GLN C 3 178 ? -11.080 -2.147 -3.420 1.00 18.93 178 GLN H C 1
ATOM 3248 O O . GLN C 3 178 ? -11.348 -2.944 -4.318 1.00 17.33 178 GLN H O 1
ATOM 3254 N N . SER C 3 179 ? -10.198 -2.410 -2.463 1.00 20.09 179 SER H N 1
ATOM 3255 C CA . SER C 3 179 ? -9.384 -3.618 -2.516 1.00 21.56 179 SER H CA 1
ATOM 3256 C C . SER C 3 179 ? -10.234 -4.867 -2.314 1.00 20.13 179 SER H C 1
ATOM 3257 O O . SER C 3 179 ? -9.782 -5.984 -2.571 1.00 2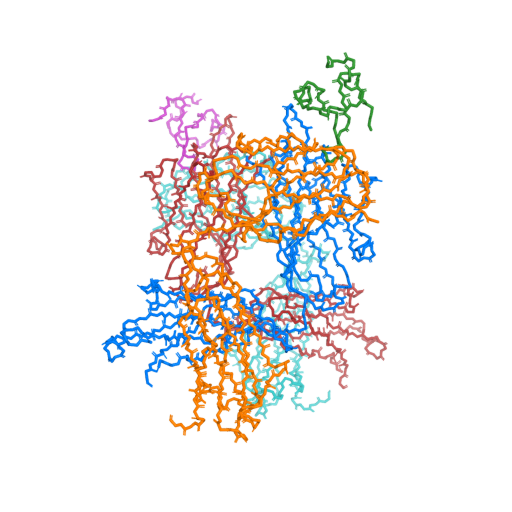2.29 179 SER H O 1
ATOM 3260 N N . SER C 3 180 ? -11.470 -4.664 -1.866 1.00 18.52 180 SER H N 1
ATOM 3261 C CA . SER C 3 180 ? -12.454 -5.740 -1.705 1.00 19.96 180 SER H CA 1
ATOM 3262 C C . SER C 3 180 ? -13.048 -6.186 -3.039 1.00 19.03 180 SER H C 1
ATOM 3263 O O . SER C 3 180 ? -13.738 -7.208 -3.111 1.00 18.69 180 SER H O 1
ATOM 3266 N N . GLY C 3 181 ? -12.812 -5.404 -4.086 1.00 16.20 181 GLY H N 1
ATOM 3267 C CA . GLY C 3 181 ? -13.439 -5.685 -5.367 1.00 14.11 181 GLY H CA 1
ATOM 3268 C C . GLY C 3 181 ? -14.789 -4.995 -5.483 1.00 16.01 181 GLY H C 1
ATOM 3269 O O . GLY C 3 181 ? -15.468 -5.156 -6.494 1.00 13.13 181 GLY H O 1
ATOM 3270 N N . LEU C 3 182 ? -15.190 -4.236 -4.454 1.00 10.63 182 LEU H N 1
ATOM 3271 C CA . LEU C 3 182 ? -16.461 -3.502 -4.511 1.00 13.42 182 LEU H CA 1
ATOM 3272 C C . LEU C 3 182 ? -16.200 -2.016 -4.749 1.00 13.33 182 LEU H C 1
ATOM 3273 O O . LEU C 3 182 ? -15.152 -1.493 -4.344 1.00 15.43 182 LEU H O 1
ATOM 3278 N N . TYR C 3 183 ? -17.165 -1.352 -5.377 1.00 9.55 183 TYR H N 1
ATOM 3279 C CA . TYR C 3 183 ? -17.078 0.084 -5.636 1.00 9.99 183 TYR H CA 1
ATOM 3280 C C . TYR C 3 183 ? -17.630 0.916 -4.490 1.00 11.98 183 TYR H C 1
ATOM 3281 O O . TYR C 3 183 ? -18.429 0.456 -3.685 1.00 11.27 183 TYR H O 1
ATOM 3290 N N . SER C 3 184 ? -17.177 2.154 -4.427 1.00 12.66 184 SER H N 1
ATOM 3291 C CA . SER C 3 184 ? -17.690 3.084 -3.449 1.00 13.37 184 SER H CA 1
ATOM 3292 C C . SER C 3 184 ? -17.589 4.481 -4.029 1.00 15.62 184 SER H C 1
ATOM 3293 O O . SER C 3 184 ? -16.638 4.800 -4.749 1.00 15.95 184 SER H O 1
ATOM 3296 N N . LEU C 3 185 ? -18.569 5.314 -3.716 1.00 14.62 185 LEU H N 1
ATOM 3297 C CA . LEU C 3 185 ? -18.520 6.699 -4.144 1.00 16.27 185 LEU H CA 1
ATOM 3298 C C . LEU C 3 185 ? -19.250 7.562 -3.150 1.00 17.30 185 LEU H C 1
ATOM 3299 O O . LEU C 3 185 ? -20.029 7.065 -2.320 1.00 16.27 185 LEU H O 1
ATOM 3304 N N A SER C 3 186 ? -18.976 8.861 -3.212 0.55 17.34 186 SER H N 1
ATOM 3305 N N B SER C 3 186 ? -19.001 8.861 -3.246 0.45 17.40 186 SER H N 1
ATOM 3306 C CA A SER C 3 186 ? -19.713 9.849 -2.438 0.55 18.23 186 SER H CA 1
ATOM 3307 C CA B SER C 3 186 ? -19.713 9.846 -2.457 0.45 18.24 186 SER H CA 1
ATOM 3308 C C A SER C 3 186 ? -20.433 10.818 -3.366 0.55 19.22 186 SER H C 1
ATOM 3309 C C B SER C 3 186 ? -20.436 10.821 -3.373 0.45 19.17 186 SER H C 1
ATOM 3310 O O A SER C 3 186 ? -19.965 11.099 -4.478 0.55 19.49 186 SER H O 1
ATOM 3311 O O B SER C 3 186 ? -19.974 11.110 -4.484 0.45 19.48 186 SER H O 1
ATOM 3316 N N . SER C 3 187 ? -21.576 11.314 -2.904 1.00 18.68 187 SER H N 1
ATOM 3317 C CA . SER C 3 187 ? -22.301 12.370 -3.595 1.00 16.33 187 SER H CA 1
ATOM 3318 C C . SER C 3 187 ? -22.557 13.428 -2.545 1.00 17.77 187 SER H C 1
ATOM 3319 O O . SER C 3 187 ? -23.068 13.119 -1.471 1.00 16.42 187 SER H O 1
ATOM 3322 N N . VAL C 3 188 ? -22.152 14.664 -2.830 1.00 18.58 188 VAL H N 1
ATOM 3323 C CA . VAL C 3 188 ? -22.201 15.716 -1.834 1.00 13.19 188 VAL H CA 1
ATOM 3324 C C . VAL C 3 188 ? -22.933 16.899 -2.429 1.00 14.06 188 VAL H C 1
ATOM 3325 O O . VAL C 3 188 ? -23.079 16.999 -3.650 1.00 17.66 188 VAL H O 1
ATOM 3329 N N . VAL C 3 189 ? -23.423 17.777 -1.566 1.00 14.77 189 VAL H N 1
ATOM 3330 C CA . VAL C 3 189 ? -24.093 18.986 -2.014 1.00 16.12 189 VAL H CA 1
ATOM 3331 C C . VAL C 3 189 ? -23.798 20.067 -0.995 1.00 19.07 189 VAL H C 1
ATOM 3332 O O . VAL C 3 189 ? -23.797 19.803 0.210 1.00 20.23 189 VAL H O 1
ATOM 3336 N N . THR C 3 190 ? -23.461 21.264 -1.467 1.00 19.42 190 THR H N 1
ATOM 3337 C CA . THR C 3 190 ? -23.322 22.379 -0.549 1.00 21.36 190 THR H CA 1
ATOM 3338 C C . THR C 3 190 ? -24.615 23.174 -0.553 1.00 22.64 190 THR H C 1
ATOM 3339 O O . THR C 3 190 ? -25.180 23.453 -1.610 1.00 22.93 190 THR H O 1
ATOM 3343 N N . VAL C 3 191 ? -25.087 23.519 0.641 1.00 22.91 191 VAL H N 1
ATOM 3344 C CA . VAL C 3 191 ? -26.361 24.216 0.810 1.00 25.10 191 VAL H CA 1
ATOM 3345 C C . VAL C 3 191 ? -26.182 25.341 1.831 1.00 26.77 191 VAL H C 1
ATOM 3346 O O . VAL C 3 191 ? -25.175 25.360 2.547 1.00 26.36 191 VAL H O 1
ATOM 3350 N N . PRO C 3 192 ? -27.138 26.299 1.888 1.00 28.49 192 PRO H N 1
ATOM 3351 C CA . PRO C 3 192 ? -27.021 27.351 2.909 1.00 29.95 192 PRO H CA 1
ATOM 3352 C C . PRO C 3 192 ? -27.067 26.777 4.319 1.00 29.88 192 PRO H C 1
ATOM 3353 O O . PRO C 3 192 ? -27.894 25.906 4.577 1.00 28.24 192 PRO H O 1
ATOM 3357 N N . SER C 3 193 ? -26.212 27.265 5.213 1.00 31.50 193 SER H N 1
ATOM 3358 C CA . SER C 3 193 ? -26.209 26.786 6.590 1.00 33.41 193 SER H CA 1
ATOM 3359 C C . SER C 3 193 ? -27.564 26.991 7.259 1.00 33.90 193 SER H C 1
ATOM 3360 O O . SER C 3 193 ? -28.042 26.127 7.992 1.00 32.98 193 SER H O 1
ATOM 3363 N N . SER C 3 194 ? -28.182 28.138 6.991 1.00 36.41 194 SER H N 1
ATOM 3364 C CA . SER C 3 194 ? -29.468 28.488 7.596 1.00 37.50 194 SER H CA 1
ATOM 3365 C C . SER C 3 194 ? -30.600 27.563 7.145 1.00 35.38 194 SER H C 1
ATOM 3366 O O . SER C 3 194 ? -31.700 27.595 7.681 1.00 34.94 194 SER H O 1
ATOM 3369 N N . SER C 3 195 ? -30.330 26.726 6.160 1.00 34.57 195 SER H N 1
ATOM 3370 C CA . SER C 3 195 ? -31.358 25.815 5.699 1.00 35.61 195 SER H CA 1
ATOM 3371 C C . SER C 3 195 ? -31.298 24.448 6.410 1.00 36.51 195 SER H C 1
ATOM 3372 O O . SER C 3 195 ? -32.248 23.660 6.325 1.00 36.44 195 SER H O 1
ATOM 3375 N N . LEU C 3 196 ? -30.195 24.171 7.109 1.00 36.38 196 LEU H N 1
ATOM 3376 C CA . LEU C 3 196 ? -29.992 22.857 7.736 1.00 35.75 196 LEU H CA 1
ATOM 3377 C C . LEU C 3 196 ? -31.137 22.469 8.665 1.00 38.29 196 LEU H C 1
ATOM 3378 O O . LEU C 3 196 ? -31.516 21.305 8.746 1.00 37.36 196 LEU H O 1
ATOM 3383 N N . GLY C 3 197 ? -31.694 23.450 9.359 1.00 42.18 197 GLY H N 1
ATOM 3384 C CA . GLY C 3 197 ? -32.770 23.178 10.290 1.00 47.06 197 GLY H CA 1
ATOM 3385 C C . GLY C 3 197 ? -34.157 23.107 9.681 1.00 48.89 197 GLY H C 1
ATOM 3386 O O . GLY C 3 197 ? -35.122 22.798 10.375 1.00 52.03 197 GLY H O 1
ATOM 3387 N N . THR C 3 198 ? -34.276 23.385 8.388 1.00 47.54 198 THR H N 1
ATOM 3388 C CA . THR C 3 198 ? -35.605 23.555 7.810 1.00 47.15 198 THR H CA 1
ATOM 3389 C C . THR C 3 198 ? -35.868 22.786 6.515 1.00 42.41 198 THR H C 1
ATOM 3390 O O . THR C 3 198 ? -37.018 22.518 6.174 1.00 44.94 198 THR H O 1
ATOM 3394 N N . GLN C 3 199 ? -34.809 22.437 5.800 1.00 35.96 199 GLN H N 1
ATOM 3395 C CA . GLN C 3 199 ? -34.948 21.829 4.487 1.00 31.45 199 GLN H CA 1
ATOM 3396 C C . GLN C 3 199 ? -34.551 20.356 4.523 1.00 29.53 199 GLN H C 1
ATOM 3397 O O . GLN C 3 199 ? -33.464 20.016 4.975 1.00 28.22 199 GLN H O 1
ATOM 3403 N N . THR C 3 200 ? -35.448 19.492 4.059 1.00 28.50 200 THR H N 1
ATOM 3404 C CA . THR C 3 200 ? -35.182 18.065 3.964 1.00 28.42 200 THR H CA 1
ATOM 3405 C C . THR C 3 200 ? -34.210 17.748 2.833 1.00 25.63 200 THR H C 1
ATOM 3406 O O . THR C 3 200 ? -34.397 18.213 1.711 1.00 26.51 200 THR H O 1
ATOM 3410 N N . TYR C 3 201 ? -33.180 16.957 3.129 1.00 23.63 201 TYR H N 1
ATOM 3411 C CA . TYR C 3 201 ? -32.243 16.503 2.109 1.00 22.16 201 TYR H CA 1
ATOM 3412 C C . TYR C 3 201 ? -32.217 14.982 2.053 1.00 22.47 201 TYR H C 1
ATOM 3413 O O . TYR C 3 201 ? -31.875 14.322 3.039 1.00 23.39 201 TYR H O 1
ATOM 3422 N N . ILE C 3 202 ? -32.585 14.433 0.899 1.00 22.18 202 ILE H N 1
ATOM 3423 C CA . ILE C 3 202 ? -32.630 12.982 0.704 1.00 19.96 202 ILE H CA 1
ATOM 3424 C C . ILE C 3 202 ? -31.837 12.590 -0.527 1.00 18.29 202 ILE H C 1
ATOM 3425 O O . ILE C 3 202 ? -32.081 13.116 -1.604 1.00 18.92 202 ILE H O 1
ATOM 3430 N N . CYS C 3 203 ? -30.883 11.666 -0.394 1.00 18.42 203 CYS H N 1
ATOM 3431 C CA . CYS C 3 203 ? -30.250 11.149 -1.601 1.00 16.69 203 CYS H CA 1
ATOM 3432 C C . CYS C 3 203 ? -30.980 9.906 -2.072 1.00 17.44 203 CYS H C 1
ATOM 3433 O O . CYS C 3 203 ? -31.341 9.042 -1.277 1.00 16.97 203 CYS H O 1
ATOM 3436 N N . ASN C 3 204 ? -31.214 9.849 -3.377 1.00 17.98 204 ASN H N 1
ATOM 3437 C CA . ASN C 3 204 ? -31.884 8.727 -4.005 1.00 19.09 204 ASN H CA 1
ATOM 3438 C C . ASN C 3 204 ? -30.871 7.944 -4.811 1.00 18.58 204 ASN H C 1
ATOM 3439 O O . ASN C 3 204 ? -30.373 8.429 -5.825 1.00 19.27 204 ASN H O 1
ATOM 3444 N N . VAL C 3 205 ? -30.583 6.734 -4.363 1.00 17.63 205 VAL H N 1
ATOM 3445 C CA . VAL C 3 205 ? -29.525 5.925 -4.953 1.00 16.77 205 VAL H CA 1
ATOM 3446 C C . VAL C 3 205 ? -30.121 4.724 -5.651 1.00 18.74 205 VAL H C 1
ATOM 3447 O O . VAL C 3 205 ? -30.835 3.935 -5.033 1.00 19.71 205 VAL H O 1
ATOM 3451 N N . ASN C 3 206 ? -29.815 4.593 -6.934 1.00 13.79 206 ASN H N 1
ATOM 3452 C CA . ASN C 3 206 ? -30.368 3.528 -7.752 1.00 18.11 206 ASN H CA 1
ATOM 3453 C C . ASN C 3 206 ? -29.250 2.603 -8.233 1.00 16.90 206 ASN H C 1
ATOM 3454 O O . ASN C 3 206 ? -28.223 3.060 -8.741 1.00 15.02 206 ASN H O 1
ATOM 3459 N N . HIS C 3 207 ? -29.425 1.303 -8.047 1.00 17.70 207 HIS H N 1
ATOM 3460 C CA . HIS C 3 207 ? -28.446 0.358 -8.563 1.00 15.30 207 HIS H CA 1
ATOM 3461 C C . HIS C 3 207 ? -29.164 -0.710 -9.362 1.00 14.60 207 HIS H C 1
ATOM 3462 O O . HIS C 3 207 ? -29.561 -1.733 -8.816 1.00 17.46 207 HIS H O 1
ATOM 3469 N N . LYS C 3 208 ? -29.342 -0.447 -10.655 1.00 15.29 208 LYS H N 1
ATOM 3470 C CA . LYS C 3 208 ? -30.035 -1.360 -11.566 1.00 19.26 208 LYS H CA 1
ATOM 3471 C C . LYS C 3 208 ? -29.561 -2.831 -11.539 1.00 16.58 208 LYS H C 1
ATOM 3472 O O . LYS C 3 208 ? -30.400 -3.752 -11.525 1.00 17.68 208 LYS H O 1
ATOM 3478 N N . PRO C 3 209 ? -28.232 -3.067 -11.557 1.00 15.53 209 PRO H N 1
ATOM 3479 C CA . PRO C 3 209 ? -27.783 -4.474 -11.610 1.00 16.72 209 PRO H CA 1
ATOM 3480 C C . PRO C 3 209 ? -28.295 -5.356 -10.461 1.00 15.91 209 PRO H C 1
ATOM 3481 O O . PRO C 3 209 ? -28.504 -6.541 -10.693 1.00 16.76 209 PRO H O 1
ATOM 3485 N N . SER C 3 210 ? -28.505 -4.793 -9.275 1.00 15.33 210 SER H N 1
ATOM 3486 C CA . SER C 3 210 ? -29.032 -5.547 -8.128 1.00 15.70 210 SER H CA 1
ATOM 3487 C C . SER C 3 210 ? -30.541 -5.379 -7.954 1.00 20.58 210 SER H C 1
ATOM 3488 O O . SER C 3 210 ? -31.161 -6.059 -7.109 1.00 17.68 210 SER H O 1
ATOM 3491 N N . ASN C 3 211 ? -31.121 -4.491 -8.765 1.00 14.55 211 ASN H N 1
ATOM 3492 C CA . ASN C 3 211 ? -32.528 -4.097 -8.652 1.00 14.90 211 ASN H CA 1
ATOM 3493 C C . ASN C 3 211 ? -32.811 -3.458 -7.300 1.00 18.47 211 ASN H C 1
ATOM 3494 O O . ASN C 3 211 ? -33.882 -3.661 -6.716 1.00 19.06 211 ASN H O 1
ATOM 3499 N N . THR C 3 212 ? -31.855 -2.678 -6.793 1.00 16.24 212 THR H N 1
ATOM 3500 C CA . THR C 3 212 ? -32.100 -1.998 -5.519 1.00 17.17 212 THR H CA 1
ATOM 3501 C C . THR C 3 212 ? -32.122 -0.462 -5.630 1.00 16.26 212 THR H C 1
ATOM 3502 O O . THR C 3 212 ? -31.545 0.144 -6.545 1.00 15.07 212 THR H O 1
ATOM 3506 N N . LYS C 3 213 ? -32.860 0.143 -4.705 1.00 18.18 213 LYS H N 1
ATOM 3507 C CA . LYS C 3 213 ? -33.017 1.586 -4.624 1.00 21.59 213 LYS H CA 1
ATOM 3508 C C . LYS C 3 213 ? -32.964 1.936 -3.167 1.00 21.98 213 LYS H C 1
ATOM 3509 O O . LYS C 3 213 ? -33.583 1.258 -2.345 1.00 21.73 213 LYS H O 1
ATOM 3515 N N . VAL C 3 214 ? -32.238 2.992 -2.834 1.00 20.20 214 VAL H N 1
ATOM 3516 C CA . VAL C 3 214 ? -32.175 3.415 -1.449 1.00 21.52 214 VAL H CA 1
ATOM 3517 C C . VAL C 3 214 ? -32.408 4.909 -1.418 1.00 21.96 214 VAL H C 1
ATOM 3518 O O . VAL C 3 214 ? -31.857 5.639 -2.242 1.00 19.98 214 VAL H O 1
ATOM 3522 N N . ASP C 3 215 ? -33.258 5.339 -0.493 1.00 23.39 215 ASP H N 1
ATOM 3523 C CA . ASP C 3 215 ? -33.461 6.748 -0.218 1.00 26.78 215 ASP H CA 1
ATOM 3524 C C . ASP C 3 215 ? -32.952 7.001 1.179 1.00 26.80 215 ASP H C 1
ATOM 3525 O O . ASP C 3 215 ? -33.426 6.401 2.143 1.00 29.18 215 ASP H O 1
ATOM 3530 N N . LYS C 3 216 ? -31.965 7.874 1.291 1.00 24.10 216 LYS H N 1
ATOM 3531 C CA . LYS C 3 216 ? -31.372 8.134 2.582 1.00 22.25 216 LYS H CA 1
ATOM 3532 C C . LYS C 3 216 ? -31.584 9.575 2.961 1.00 23.85 216 LYS H C 1
ATOM 3533 O O . LYS C 3 216 ? -31.084 10.467 2.279 1.00 21.32 216 LYS H O 1
ATOM 3539 N N . ARG C 3 217 ? -32.309 9.801 4.051 1.00 21.77 217 ARG H N 1
ATOM 3540 C CA . ARG C 3 217 ? -32.473 11.154 4.553 1.00 24.59 217 ARG H CA 1
ATOM 3541 C C . ARG C 3 217 ? -31.207 11.538 5.319 1.00 24.95 217 ARG H C 1
ATOM 3542 O O . ARG C 3 217 ? -30.703 10.763 6.136 1.00 24.43 217 ARG H O 1
ATOM 3550 N N . VAL C 3 218 ? -30.676 12.719 5.017 1.00 22.14 218 VAL H N 1
ATOM 3551 C CA . VAL C 3 218 ? -29.435 13.196 5.612 1.00 21.98 218 VAL H CA 1
ATOM 3552 C C . VAL C 3 218 ? -29.717 14.409 6.484 1.00 26.16 218 VAL H C 1
ATOM 3553 O O . VAL C 3 218 ? -30.150 15.440 5.975 1.00 28.93 218 VAL H O 1
ATOM 3557 N N . GLU C 3 219 ? -29.474 14.296 7.784 1.00 26.57 219 GLU H N 1
ATOM 3558 C CA . GLU C 3 219 ? -29.781 15.401 8.685 1.00 33.93 219 GLU H CA 1
ATOM 3559 C C . GLU C 3 219 ? -28.636 15.707 9.648 1.00 30.99 219 GLU H C 1
ATOM 3560 O O . GLU C 3 219 ? -27.737 14.886 9.824 1.00 26.56 219 GLU H O 1
ATOM 3566 N N . PRO C 3 220 ? -28.645 16.907 10.248 1.00 34.20 220 PRO H N 1
ATOM 3567 C CA . PRO C 3 220 ? -27.635 17.167 11.282 1.00 38.25 220 PRO H CA 1
ATOM 3568 C C . PRO C 3 220 ? -27.858 16.261 12.486 1.00 44.51 220 PRO H C 1
ATOM 3569 O O . PRO C 3 220 ? -29.003 15.904 12.766 1.00 44.60 220 PRO H O 1
ATOM 3573 N N . ALA C 3 221 ? -26.783 15.865 13.162 1.00 48.55 221 ALA H N 1
ATOM 3574 C CA . ALA C 3 221 ? -26.911 15.038 14.366 1.00 57.02 221 ALA H CA 1
ATOM 3575 C C . ALA C 3 221 ? -27.120 15.897 15.615 1.00 60.69 221 ALA H C 1
ATOM 3576 O O . ALA C 3 221 ? -27.243 17.123 15.530 1.00 61.83 221 ALA H O 1
ATOM 3578 N N . ASP D 4 1 ? -63.425 -5.626 -28.615 1.00 17.67 1 ASP B N 1
ATOM 3579 C CA . ASP D 4 1 ? -62.164 -6.072 -29.179 1.00 16.40 1 ASP B CA 1
ATOM 3580 C C . ASP D 4 1 ? -62.377 -7.436 -29.808 1.00 18.01 1 ASP B C 1
ATOM 3581 O O . ASP D 4 1 ? -62.978 -8.318 -29.187 1.00 18.58 1 ASP B O 1
ATOM 3586 N N . ILE D 4 2 ? -61.863 -7.610 -31.017 1.00 16.80 2 ILE B N 1
ATOM 3587 C CA . ILE D 4 2 ? -62.069 -8.838 -31.761 1.00 13.55 2 ILE B CA 1
ATOM 3588 C C . ILE D 4 2 ? -61.233 -9.966 -31.168 1.00 12.81 2 ILE B C 1
ATOM 3589 O O . ILE D 4 2 ? -60.040 -9.802 -30.922 1.00 12.13 2 ILE B O 1
ATOM 3594 N N . VAL D 4 3 ? -61.875 -11.105 -30.906 1.00 15.74 3 VAL B N 1
ATOM 3595 C CA . VAL D 4 3 ? -61.155 -12.290 -30.424 1.00 13.74 3 VAL B CA 1
ATOM 3596 C C . VAL D 4 3 ? -60.777 -13.151 -31.613 1.00 13.91 3 VAL B C 1
ATOM 3597 O O . VAL D 4 3 ? -61.616 -13.462 -32.456 1.00 15.68 3 VAL B O 1
ATOM 3601 N N . MET D 4 4 ? -59.498 -13.500 -31.706 1.00 13.38 4 MET B N 1
ATOM 3602 C CA . MET D 4 4 ? -59.027 -14.403 -32.755 1.00 13.06 4 MET B CA 1
ATOM 3603 C C . MET D 4 4 ? -58.769 -15.757 -32.105 1.00 14.49 4 MET B C 1
ATOM 3604 O O . MET D 4 4 ? -57.907 -15.867 -31.236 1.00 16.74 4 MET B O 1
ATOM 3609 N N . THR D 4 5 ? -59.548 -16.767 -32.477 1.00 14.84 5 THR B N 1
ATOM 3610 C CA . THR D 4 5 ? -59.458 -18.059 -31.812 1.00 15.37 5 THR B CA 1
ATOM 3611 C C . THR D 4 5 ? -58.675 -19.067 -32.663 1.00 11.18 5 THR B C 1
ATOM 3612 O O . THR D 4 5 ? -59.083 -19.406 -33.764 1.00 14.42 5 THR B O 1
ATOM 3616 N N . GLN D 4 6 ? -57.535 -19.508 -32.147 1.00 11.00 6 GLN B N 1
ATOM 3617 C CA . GLN D 4 6 ? -56.812 -20.668 -32.677 1.00 11.18 6 GLN B CA 1
ATOM 3618 C C . GLN D 4 6 ? -57.179 -21.856 -31.790 1.00 11.19 6 GLN B C 1
ATOM 3619 O O . GLN D 4 6 ? -56.715 -21.963 -30.662 1.00 10.64 6 GLN B O 1
ATOM 3625 N N . SER D 4 7 ? -58.054 -22.724 -32.285 1.00 11.27 7 SER B N 1
ATOM 3626 C CA . SER D 4 7 ? -58.637 -23.759 -31.428 1.00 12.34 7 SER B CA 1
ATOM 3627 C C . SER D 4 7 ? -57.604 -24.818 -31.072 1.00 13.86 7 SER B C 1
ATOM 3628 O O . SER D 4 7 ? -57.766 -25.560 -30.102 1.00 15.37 7 SER B O 1
ATOM 3631 N N . GLN D 4 8 ? -56.523 -24.880 -31.841 1.00 12.30 8 GLN B N 1
ATOM 3632 C CA . GLN D 4 8 ? -55.503 -25.900 -31.600 1.00 12.87 8 GLN B CA 1
ATOM 3633 C C . GLN D 4 8 ? -54.245 -25.286 -31.033 1.00 14.70 8 GLN B C 1
ATOM 3634 O O . GLN D 4 8 ? -53.473 -24.679 -31.771 1.00 15.13 8 GLN B O 1
ATOM 3640 N N A ARG D 4 9 ? -54.062 -25.435 -29.722 0.31 15.71 9 ARG B N 1
ATOM 3641 N N B ARG D 4 9 ? -54.018 -25.430 -29.736 0.69 15.81 9 ARG B N 1
ATOM 3642 C CA A ARG D 4 9 ? -52.874 -24.950 -29.026 0.31 16.20 9 ARG B CA 1
ATOM 3643 C CA B ARG D 4 9 ? -52.831 -24.829 -29.149 0.69 15.79 9 ARG B CA 1
ATOM 3644 C C A ARG D 4 9 ? -51.634 -25.628 -29.582 0.31 14.49 9 ARG B C 1
ATOM 3645 C C B ARG D 4 9 ? -51.583 -25.639 -29.519 0.69 14.17 9 ARG B C 1
ATOM 3646 O O A ARG D 4 9 ? -50.596 -25.001 -29.790 0.31 13.59 9 ARG B O 1
ATOM 3647 O O B ARG D 4 9 ? -50.479 -25.102 -29.548 0.69 13.35 9 ARG B O 1
ATOM 3662 N N . PHE D 4 10 ? -51.769 -26.926 -29.823 1.00 16.31 10 PHE B N 1
ATOM 3663 C CA . PHE D 4 10 ? -50.688 -27.754 -30.350 1.00 16.51 10 PHE B CA 1
ATOM 3664 C C . PHE D 4 10 ? -51.195 -28.478 -31.552 1.00 15.39 10 PHE B C 1
ATOM 3665 O O . PHE D 4 10 ? -52.350 -28.882 -31.577 1.00 15.00 10 PHE B O 1
ATOM 3673 N N . MET D 4 11 ? -50.327 -28.683 -32.529 1.00 14.71 11 MET B N 1
ATOM 3674 C CA . MET D 4 11 ? -50.663 -29.556 -33.632 1.00 14.80 11 MET B CA 1
ATOM 3675 C C . MET D 4 11 ? -49.546 -30.535 -33.883 1.00 14.83 11 MET B C 1
ATOM 3676 O O . MET D 4 11 ? -48.380 -30.167 -33.930 1.00 15.44 11 MET B O 1
ATOM 3681 N N . THR D 4 12 ? -49.927 -31.780 -34.091 1.00 14.26 12 THR B N 1
ATOM 3682 C CA . THR D 4 12 ? -48.964 -32.846 -34.328 1.00 14.58 12 THR B CA 1
ATOM 3683 C C . THR D 4 12 ? -48.784 -33.018 -35.835 1.00 16.39 12 THR B C 1
ATOM 3684 O O . THR D 4 12 ? -49.760 -33.091 -36.578 1.00 18.05 12 THR B O 1
ATOM 3688 N N . THR D 4 13 ? -47.539 -33.060 -36.288 1.00 17.40 13 THR B N 1
ATOM 3689 C CA . THR D 4 13 ? -47.267 -33.189 -37.709 1.00 17.96 13 THR B CA 1
ATOM 3690 C C . THR D 4 13 ? -45.993 -34.003 -37.952 1.00 19.22 13 THR B C 1
ATOM 3691 O O . THR D 4 13 ? -45.426 -34.579 -37.017 1.00 14.96 13 THR B O 1
ATOM 3695 N N . SER D 4 14 ? -45.585 -34.095 -39.213 1.00 18.45 14 SER B N 1
ATOM 3696 C CA . SER D 4 14 ? -44.383 -34.822 -39.595 1.00 19.96 14 SER B CA 1
ATOM 3697 C C . SER D 4 14 ? -43.645 -34.040 -40.684 1.00 21.51 14 SER B C 1
ATOM 3698 O O . SER D 4 14 ? -44.272 -33.346 -41.500 1.00 19.16 14 SER B O 1
ATOM 3701 N N . VAL D 4 15 ? -42.314 -34.133 -40.688 1.00 22.30 15 VAL B N 1
ATOM 3702 C CA . VAL D 4 15 ? -41.532 -33.482 -41.736 1.00 24.58 15 VAL B CA 1
ATOM 3703 C C . VAL D 4 15 ? -42.006 -34.001 -43.088 1.00 24.80 15 VAL B C 1
ATOM 3704 O O . VAL D 4 15 ? -42.214 -35.190 -43.242 1.00 25.04 15 VAL B O 1
ATOM 3708 N N . GLY D 4 16 ? -42.215 -33.105 -44.043 1.00 25.87 16 GLY B N 1
ATOM 3709 C CA . GLY D 4 16 ? -42.706 -33.496 -45.353 1.00 27.54 16 GLY B CA 1
ATOM 3710 C C . GLY D 4 16 ? -44.214 -33.392 -45.532 1.00 26.21 16 GLY B C 1
ATOM 3711 O O . GLY D 4 16 ? -44.709 -33.381 -46.656 1.00 27.88 16 GLY B O 1
ATOM 3712 N N . ASP D 4 17 ? -44.957 -33.309 -44.435 1.00 25.22 17 ASP B N 1
ATOM 3713 C CA . ASP D 4 17 ? -46.412 -33.277 -44.517 1.00 21.96 17 ASP B CA 1
ATOM 3714 C C . ASP D 4 17 ? -46.942 -31.860 -44.736 1.00 19.68 17 ASP B C 1
ATOM 3715 O O . ASP D 4 17 ? -46.201 -30.869 -44.656 1.00 20.95 17 ASP B O 1
ATOM 3720 N N . ARG D 4 18 ? -48.226 -31.783 -45.056 1.00 19.29 18 ARG B N 1
ATOM 3721 C CA . ARG D 4 18 ? -48.942 -30.522 -45.177 1.00 20.86 18 ARG B CA 1
ATOM 3722 C C . ARG D 4 18 ? -49.618 -30.269 -43.836 1.00 19.93 18 ARG B C 1
ATOM 3723 O O . ARG D 4 18 ? -50.175 -31.189 -43.246 1.00 19.38 18 ARG B O 1
ATOM 3731 N N . VAL D 4 19 ? -49.524 -29.042 -43.333 1.00 17.25 19 VAL B N 1
ATOM 3732 C CA . VAL D 4 19 ? -50.166 -28.672 -42.071 1.00 15.48 19 VAL B CA 1
ATOM 3733 C C . VAL D 4 19 ? -50.960 -27.396 -42.285 1.00 13.94 19 VAL B C 1
ATOM 3734 O O . VAL D 4 19 ? -50.457 -26.459 -42.915 1.00 14.81 19 VAL B O 1
ATOM 3738 N N . SER D 4 20 ? -52.172 -27.342 -41.735 1.00 13.91 20 SER B N 1
ATOM 3739 C CA . SER D 4 20 ? -52.988 -26.124 -41.784 1.00 13.30 20 SER B CA 1
ATOM 3740 C C . SER D 4 20 ? -53.383 -25.667 -40.385 1.00 12.53 20 SER B C 1
ATOM 3741 O O . SER D 4 20 ? -53.958 -26.423 -39.600 1.00 12.10 20 SER B O 1
ATOM 3744 N N . VAL D 4 21 ? -53.078 -24.420 -40.083 1.00 11.64 21 VAL B N 1
ATOM 3745 C CA . VAL D 4 21 ? -53.423 -23.848 -38.803 1.00 11.47 21 VAL B CA 1
ATOM 3746 C C . VAL D 4 21 ? -54.656 -22.980 -38.958 1.00 11.87 21 VAL B C 1
ATOM 3747 O O . VAL D 4 21 ? -54.678 -22.083 -39.817 1.00 12.45 21 VAL B O 1
ATOM 3751 N N . THR D 4 22 ? -55.682 -23.241 -38.144 1.00 11.33 22 THR B N 1
ATOM 3752 C CA . THR D 4 22 ? -56.912 -22.458 -38.227 1.00 12.56 22 THR B CA 1
ATOM 3753 C C . THR D 4 22 ? -56.949 -21.274 -37.262 1.00 12.60 22 THR B C 1
ATOM 3754 O O . THR D 4 22 ? -56.264 -21.241 -36.242 1.00 9.43 22 THR B O 1
ATOM 3758 N N . CYS D 4 23 ? -57.798 -20.313 -37.600 1.00 13.08 23 CYS B N 1
ATOM 3759 C CA . CYS D 4 23 ? -57.958 -19.111 -36.802 1.00 15.30 23 CYS B CA 1
ATOM 3760 C C . CYS D 4 23 ? -59.321 -18.569 -37.139 1.00 16.68 23 CYS B C 1
ATOM 3761 O O . CYS D 4 23 ? -59.633 -18.360 -38.321 1.00 16.62 23 CYS B O 1
ATOM 3764 N N . LYS D 4 24 ? -60.133 -18.339 -36.115 1.00 10.96 24 LYS B N 1
ATOM 3765 C CA . LYS D 4 24 ? -61.508 -17.898 -36.335 1.00 11.86 24 LYS B CA 1
ATOM 3766 C C . LYS D 4 24 ? -61.780 -16.572 -35.638 1.00 14.94 24 LYS B C 1
ATOM 3767 O O . LYS D 4 24 ? -61.613 -16.460 -34.430 1.00 15.35 24 LYS B O 1
ATOM 3773 N N . ALA D 4 25 ? -62.175 -15.564 -36.409 1.00 16.66 25 ALA B N 1
ATOM 3774 C CA . ALA D 4 25 ? -62.452 -14.236 -35.847 1.00 16.27 25 ALA B CA 1
ATOM 3775 C C . ALA D 4 25 ? -63.859 -14.197 -35.246 1.00 17.03 25 ALA B C 1
ATOM 3776 O O . ALA D 4 25 ? -64.795 -14.768 -35.816 1.00 15.72 25 ALA B O 1
ATOM 3778 N N . SER D 4 26 ? -64.006 -13.529 -34.103 1.00 17.52 26 SER B N 1
ATOM 3779 C CA . SER D 4 26 ? -65.284 -13.439 -33.391 1.00 19.85 26 SER B CA 1
ATOM 3780 C C . SER D 4 26 ? -66.309 -12.590 -34.161 1.00 20.65 26 SER B C 1
ATOM 3781 O O . SER D 4 26 ? -67.506 -12.664 -33.905 1.00 17.62 26 SER B O 1
ATOM 3784 N N . GLN D 4 27 ? -65.835 -11.803 -35.118 1.00 15.97 27 GLN B N 1
ATOM 3785 C CA . GLN D 4 27 ? -66.741 -11.040 -35.975 1.00 18.39 27 GLN B CA 1
ATOM 3786 C C . GLN D 4 27 ? -66.022 -10.843 -37.303 1.00 18.20 27 GLN B C 1
ATOM 3787 O O . GLN D 4 27 ? -64.834 -11.100 -37.384 1.00 17.74 27 GLN B O 1
ATOM 3793 N N . SER D 4 28 ? -66.705 -10.387 -38.341 1.00 19.29 28 SER B N 1
ATOM 3794 C CA . SER D 4 28 ? -66.041 -10.347 -39.645 1.00 21.46 28 SER B CA 1
ATOM 3795 C C . SER D 4 28 ? -64.850 -9.385 -39.664 1.00 19.65 28 SER B C 1
ATOM 3796 O O . SER D 4 28 ? -64.927 -8.289 -39.121 1.00 18.22 28 SER B O 1
ATOM 3799 N N . VAL D 4 29 ? -63.743 -9.815 -40.271 1.00 16.77 29 VAL B N 1
ATOM 3800 C CA . VAL D 4 29 ? -62.556 -8.966 -40.408 1.00 15.96 29 VAL B CA 1
ATOM 3801 C C . VAL D 4 29 ? -62.118 -8.830 -41.880 1.00 15.60 29 VAL B C 1
ATOM 3802 O O . VAL D 4 29 ? -60.972 -8.480 -42.165 1.00 15.92 29 VAL B O 1
ATOM 3806 N N . ASP D 4 30 ? -63.044 -9.096 -42.800 1.00 17.07 30 ASP B N 1
ATOM 3807 C CA . ASP D 4 30 ? -62.755 -9.107 -44.235 1.00 21.56 30 ASP B CA 1
ATOM 3808 C C . ASP D 4 30 ? -61.482 -9.899 -44.507 1.00 19.62 30 ASP B C 1
ATOM 3809 O O . ASP D 4 30 ? -61.379 -11.048 -44.082 1.00 19.27 30 ASP B O 1
ATOM 3814 N N . SER D 4 31 ? -60.510 -9.298 -45.187 1.00 17.52 31 SER B N 1
ATOM 3815 C CA . SER D 4 31 ? -59.233 -9.993 -45.381 1.00 18.14 31 SER B CA 1
ATOM 3816 C C . SER D 4 31 ? -58.080 -9.378 -44.590 1.00 17.12 31 SER B C 1
ATOM 3817 O O . SER D 4 31 ? -56.913 -9.574 -44.938 1.00 17.20 31 SER B O 1
ATOM 3820 N N . ASN D 4 32 ? -58.408 -8.641 -43.532 1.00 16.46 32 ASN B N 1
ATOM 3821 C CA . ASN D 4 32 ? -57.402 -7.937 -42.745 1.00 13.75 32 ASN B CA 1
ATOM 3822 C C . ASN D 4 32 ? -56.830 -8.827 -41.648 1.00 14.03 32 ASN B C 1
ATOM 3823 O O . ASN D 4 32 ? -57.057 -8.612 -40.454 1.00 14.34 32 ASN B O 1
ATOM 3828 N N . VAL D 4 33 ? -56.070 -9.828 -42.086 1.00 11.60 33 VAL B N 1
ATOM 3829 C CA . VAL D 4 33 ? -55.495 -10.850 -41.208 1.00 10.65 33 VAL B CA 1
ATOM 3830 C C . VAL D 4 33 ? -54.037 -11.086 -41.581 1.00 10.70 33 VAL B C 1
ATOM 3831 O O . VAL D 4 33 ? -53.679 -11.156 -42.771 1.00 13.03 33 VAL B O 1
ATOM 3835 N N . ALA D 4 34 ? -53.198 -11.185 -40.552 1.00 8.88 34 ALA B N 1
ATOM 3836 C CA . ALA D 4 34 ? -51.779 -11.454 -40.709 1.00 10.03 34 ALA B CA 1
ATOM 3837 C C . ALA D 4 34 ? -51.460 -12.742 -39.959 1.00 12.76 34 ALA B C 1
ATOM 3838 O O . ALA D 4 34 ? -52.185 -13.111 -39.024 1.00 12.48 34 ALA B O 1
ATOM 3840 N N . TRP D 4 35 ? -50.377 -13.400 -40.364 1.00 11.31 35 TRP B N 1
ATOM 3841 C CA . TRP D 4 35 ? -49.849 -14.548 -39.638 1.00 11.80 35 TRP B CA 1
ATOM 3842 C C . TRP D 4 35 ? -48.403 -14.288 -39.314 1.00 12.17 35 TRP B C 1
ATOM 3843 O O . TRP D 4 35 ? -47.676 -13.678 -40.114 1.00 13.45 35 TRP B O 1
ATOM 3854 N N . TYR D 4 36 ? -48.008 -14.721 -38.122 1.00 9.30 36 TYR B N 1
ATOM 3855 C CA . TYR D 4 36 ? -46.639 -14.579 -37.660 1.00 9.88 36 TYR B CA 1
ATOM 3856 C C . TYR D 4 36 ? -46.094 -15.900 -37.180 1.00 8.82 36 TYR B C 1
ATOM 3857 O O . TYR D 4 36 ? -46.841 -16.765 -36.694 1.00 12.41 36 TYR B O 1
ATOM 3866 N N . GLN D 4 37 ? -44.783 -16.022 -37.267 1.00 9.29 37 GLN B N 1
ATOM 3867 C CA . GLN D 4 37 ? -44.061 -17.181 -36.730 1.00 9.72 37 GLN B CA 1
ATOM 3868 C C . GLN D 4 37 ? -43.213 -16.723 -35.552 1.00 12.60 37 GLN B C 1
ATOM 3869 O O . GLN D 4 37 ? -42.653 -15.620 -35.594 1.00 14.68 37 GLN B O 1
ATOM 3875 N N . GLN D 4 38 ? -43.132 -17.518 -34.486 1.00 12.01 38 GLN B N 1
ATOM 3876 C CA . GLN D 4 38 ? -42.113 -17.257 -33.485 1.00 13.77 38 GLN B CA 1
ATOM 3877 C C . GLN D 4 38 ? -41.524 -18.542 -32.916 1.00 16.90 38 GLN B C 1
ATOM 3878 O O . GLN D 4 38 ? -42.237 -19.481 -32.546 1.00 15.11 38 GLN B O 1
ATOM 3884 N N . LYS D 4 39 ? -40.204 -18.551 -32.843 1.00 18.91 39 LYS B N 1
ATOM 3885 C CA . LYS D 4 39 ? -39.465 -19.613 -32.185 1.00 19.91 39 LYS B CA 1
ATOM 3886 C C . LYS D 4 39 ? -39.026 -19.158 -30.799 1.00 23.75 39 LYS B C 1
ATOM 3887 O O . LYS D 4 39 ? -38.956 -17.949 -30.538 1.00 24.54 39 LYS B O 1
ATOM 3893 N N . PRO D 4 40 ? -38.727 -20.116 -29.901 1.00 24.65 40 PRO B N 1
ATOM 3894 C CA . PRO D 4 40 ? -38.182 -19.726 -28.591 1.00 27.97 40 PRO B CA 1
ATOM 3895 C C . PRO D 4 40 ? -36.880 -18.928 -28.729 1.00 29.15 40 PRO B C 1
ATOM 3896 O O . PRO D 4 40 ? -36.057 -19.234 -29.593 1.00 29.76 40 PRO B O 1
ATOM 3900 N N . ARG D 4 41 ? -36.732 -17.892 -27.913 1.00 31.43 41 ARG B N 1
ATOM 3901 C CA . ARG D 4 41 ? -35.531 -17.057 -27.904 1.00 38.16 41 ARG B CA 1
ATOM 3902 C C . ARG D 4 41 ? -35.260 -16.348 -29.237 1.00 36.37 41 ARG B C 1
ATOM 3903 O O . ARG D 4 41 ? -34.124 -15.963 -29.514 1.00 37.98 41 ARG B O 1
ATOM 3911 N N . GLN D 4 42 ? -36.290 -16.187 -30.064 1.00 28.85 42 GLN B N 1
ATOM 3912 C CA . GLN D 4 42 ? -36.144 -15.417 -31.291 1.00 26.38 42 GLN B CA 1
ATOM 3913 C C . GLN D 4 42 ? -37.269 -14.393 -31.436 1.00 22.18 42 GLN B C 1
ATOM 3914 O O . GLN D 4 42 ? -38.351 -14.547 -30.861 1.00 19.36 42 GLN B O 1
ATOM 3920 N N . SER D 4 43 ? -37.003 -13.339 -32.200 1.00 19.14 43 SER B N 1
ATOM 3921 C CA . SER D 4 43 ? -38.029 -12.348 -32.505 1.00 17.23 43 SER B CA 1
ATOM 3922 C C . SER D 4 43 ? -39.086 -12.945 -33.392 1.00 15.01 43 SER B C 1
ATOM 3923 O O . SER D 4 43 ? -38.815 -13.879 -34.147 1.00 16.07 43 SER B O 1
ATOM 3926 N N . PRO D 4 44 ? -40.309 -12.402 -33.330 1.00 15.63 44 PRO B N 1
ATOM 3927 C CA . PRO D 4 44 ? -41.311 -12.947 -34.239 1.00 14.30 44 PRO B CA 1
ATOM 3928 C C . PRO D 4 44 ? -40.918 -12.640 -35.679 1.00 15.87 44 PRO B C 1
ATOM 3929 O O . PRO D 4 44 ? -40.030 -11.805 -35.900 1.00 14.57 44 PRO B O 1
ATOM 3933 N N . LYS D 4 45 ? -41.564 -13.319 -36.620 1.00 12.66 45 LYS B N 1
ATOM 3934 C CA . LYS D 4 45 ? -41.346 -13.096 -38.050 1.00 15.30 45 LYS B CA 1
ATOM 3935 C C . LYS D 4 45 ? -42.714 -12.987 -38.704 1.00 12.85 45 LYS B C 1
ATOM 3936 O O . LYS D 4 45 ? -43.578 -13.815 -38.428 1.00 13.28 45 LYS B O 1
ATOM 3942 N N . ALA D 4 46 ? -42.944 -11.961 -39.534 1.00 13.55 46 ALA B N 1
ATOM 3943 C CA . ALA D 4 46 ? -44.242 -11.858 -40.209 1.00 13.24 46 ALA B CA 1
ATOM 3944 C C . ALA D 4 46 ? -44.256 -12.766 -41.432 1.00 13.65 46 ALA B C 1
ATOM 3945 O O . ALA D 4 46 ? -43.287 -12.792 -42.199 1.00 14.97 46 ALA B O 1
ATOM 3947 N N . LEU D 4 47 ? -45.346 -13.510 -41.617 1.00 13.41 47 LEU B N 1
ATOM 3948 C CA . LEU D 4 47 ? -45.436 -14.443 -42.730 1.00 11.07 47 LEU B CA 1
ATOM 3949 C C . LEU D 4 47 ? -46.377 -13.989 -43.828 1.00 11.82 47 LEU B C 1
ATOM 3950 O O . LEU D 4 47 ? -46.040 -14.046 -45.024 1.00 11.77 47 LEU B O 1
ATOM 3955 N N . ILE D 4 48 ? -47.575 -13.598 -43.407 1.00 9.28 48 ILE B N 1
ATOM 3956 C CA . ILE D 4 48 ? -48.707 -13.355 -44.304 1.00 11.09 48 ILE B CA 1
ATOM 3957 C C . ILE D 4 48 ? -49.352 -12.044 -43.941 1.00 10.51 48 ILE B C 1
ATOM 3958 O O . ILE D 4 48 ? -49.461 -11.739 -42.757 1.00 9.96 48 ILE B O 1
ATOM 3963 N N . PHE D 4 49 ? -49.777 -11.267 -44.930 1.00 9.74 49 PHE B N 1
ATOM 3964 C CA . PHE D 4 49 ? -50.694 -10.159 -44.665 1.00 11.55 49 PHE B CA 1
ATOM 3965 C C . PHE D 4 49 ? -51.784 -10.228 -45.721 1.00 13.37 49 PHE B C 1
ATOM 3966 O O . PHE D 4 49 ? -51.642 -10.951 -46.729 1.00 13.75 49 PHE B O 1
ATOM 3974 N N . SER D 4 50 ? -52.871 -9.493 -45.487 1.00 10.55 50 SER B N 1
ATOM 3975 C CA . SER D 4 50 ? -54.000 -9.468 -46.406 1.00 15.80 50 SER B CA 1
ATOM 3976 C C . SER D 4 50 ? -54.577 -10.873 -46.592 1.00 13.77 50 SER B C 1
ATOM 3977 O O . SER D 4 50 ? -55.074 -11.216 -47.673 1.00 14.04 50 SER B O 1
ATOM 3980 N N . ALA D 4 51 ? -54.473 -11.664 -45.532 1.00 13.13 51 ALA B N 1
ATOM 3981 C CA . ALA D 4 51 ? -54.970 -13.045 -45.467 1.00 12.47 51 ALA B CA 1
ATOM 3982 C C . ALA D 4 51 ? -54.209 -14.037 -46.343 1.00 13.60 51 ALA B C 1
ATOM 3983 O O . ALA D 4 51 ? -54.081 -15.189 -45.937 1.00 12.72 51 ALA B O 1
ATOM 3985 N N . SER D 4 52 ? -53.708 -13.623 -47.512 1.00 11.40 52 SER B N 1
ATOM 3986 C CA . SER D 4 52 ? -53.093 -14.566 -48.457 1.00 13.38 52 SER B CA 1
ATOM 3987 C C . SER D 4 52 ? -51.735 -14.141 -49.077 1.00 15.76 52 SER B C 1
ATOM 3988 O O . SER D 4 52 ? -51.153 -14.877 -49.883 1.00 14.65 52 SER B O 1
ATOM 3991 N N . LEU D 4 53 ? -51.232 -12.977 -48.690 1.00 14.25 53 LEU B N 1
ATOM 3992 C CA . LEU D 4 53 ? -50.050 -12.401 -49.319 1.00 14.71 53 LEU B CA 1
ATOM 3993 C C . LEU D 4 53 ? -48.815 -12.564 -48.440 1.00 14.15 53 LEU B C 1
ATOM 3994 O O . LEU D 4 53 ? -48.832 -12.213 -47.269 1.00 14.64 53 LEU B O 1
ATOM 3999 N N . ARG D 4 54 ? -47.741 -13.099 -49.008 1.00 12.17 54 ARG B N 1
ATOM 4000 C CA . ARG D 4 54 ? -46.515 -13.316 -48.241 1.00 13.97 54 ARG B CA 1
ATOM 4001 C C . ARG D 4 54 ? -45.718 -12.043 -48.077 1.00 15.81 54 ARG B C 1
ATOM 4002 O O . ARG D 4 54 ? -45.657 -11.228 -48.995 1.00 15.72 54 ARG B O 1
ATOM 4010 N N . PHE D 4 55 ? -45.092 -11.885 -46.915 1.00 14.21 55 PHE B N 1
ATOM 4011 C CA . PHE D 4 55 ? -44.039 -10.895 -46.777 1.00 16.99 55 PHE B CA 1
ATOM 4012 C C . PHE D 4 55 ? -42.861 -11.335 -47.623 1.00 17.44 55 PHE B C 1
ATOM 4013 O O . PHE D 4 55 ? -42.702 -12.519 -47.939 1.00 12.51 55 PHE B O 1
ATOM 4021 N N . SER D 4 56 ? -42.057 -10.360 -47.997 1.00 15.88 56 SER B N 1
ATOM 4022 C CA . SER D 4 56 ? -40.814 -10.594 -48.706 1.00 19.52 56 SER B CA 1
ATOM 4023 C C . SER D 4 56 ? -39.937 -11.618 -47.993 1.00 20.49 56 SER B C 1
ATOM 4024 O O . SER D 4 56 ? -39.728 -11.521 -46.782 1.00 19.92 56 SER B O 1
ATOM 4027 N N . GLY D 4 57 ? -39.459 -12.619 -48.731 1.00 19.93 57 GLY B N 1
ATOM 4028 C CA . GLY D 4 57 ? -38.503 -13.564 -48.174 1.00 21.96 57 GLY B CA 1
ATOM 4029 C C . GLY D 4 57 ? -39.121 -14.820 -47.584 1.00 19.99 57 GLY B C 1
ATOM 4030 O O . GLY D 4 57 ? -38.429 -15.807 -47.325 1.00 23.24 57 GLY B O 1
ATOM 4031 N N . VAL D 4 58 ? -40.424 -14.780 -47.363 1.00 16.33 58 VAL B N 1
ATOM 4032 C CA . VAL D 4 58 ? -41.153 -15.943 -46.861 1.00 15.91 58 VAL B CA 1
ATOM 4033 C C . VAL D 4 58 ? -41.222 -17.014 -47.947 1.00 18.01 58 VAL B C 1
ATOM 4034 O O . VAL D 4 58 ? -41.605 -16.712 -49.075 1.00 19.57 58 VAL B O 1
ATOM 4038 N N . PRO D 4 59 ? -40.866 -18.270 -47.612 1.00 19.11 59 PRO B N 1
ATOM 4039 C CA . PRO D 4 59 ? -40.862 -19.359 -48.597 1.00 19.01 59 PRO B CA 1
ATOM 4040 C C . PRO D 4 59 ? -42.232 -19.629 -49.193 1.00 19.24 59 PRO B C 1
ATOM 4041 O O . PRO D 4 59 ? -43.239 -19.510 -48.511 1.00 15.60 59 PRO B O 1
ATOM 4045 N N . ALA D 4 60 ? -42.256 -20.046 -50.451 1.00 21.81 60 ALA B N 1
ATOM 4046 C CA . ALA D 4 60 ? -43.507 -20.304 -51.143 1.00 21.11 60 ALA B CA 1
ATOM 4047 C C . ALA D 4 60 ? -44.335 -21.424 -50.497 1.00 21.52 60 ALA B C 1
ATOM 4048 O O . ALA D 4 60 ? -45.513 -21.545 -50.781 1.00 23.60 60 ALA B O 1
ATOM 4050 N N . ARG D 4 61 ? -43.740 -22.238 -49.633 1.00 21.03 61 ARG B N 1
ATOM 4051 C CA . ARG D 4 61 ? -44.508 -23.315 -49.010 1.00 19.84 61 ARG B CA 1
ATOM 4052 C C . ARG D 4 61 ? -45.492 -22.771 -47.970 1.00 16.02 61 ARG B C 1
ATOM 4053 O O . ARG D 4 61 ? -46.393 -23.487 -47.537 1.00 14.76 61 ARG B O 1
ATOM 4061 N N . PHE D 4 62 ? -45.334 -21.505 -47.590 1.00 14.21 62 PHE B N 1
ATOM 4062 C CA . PHE D 4 62 ? -46.325 -20.852 -46.723 1.00 15.86 62 PHE B CA 1
ATOM 4063 C C . PHE D 4 62 ? -47.413 -20.184 -47.561 1.00 17.35 62 PHE B C 1
ATOM 4064 O O . PHE D 4 62 ? -47.116 -19.329 -48.394 1.00 18.51 62 PHE B O 1
ATOM 4072 N N . THR D 4 63 ? -48.660 -20.592 -47.357 1.00 16.73 63 THR B N 1
ATOM 4073 C CA . THR D 4 63 ? -49.797 -19.931 -47.987 1.00 16.13 63 THR B CA 1
ATOM 4074 C C . THR D 4 63 ? -50.858 -19.576 -46.952 1.00 16.19 63 THR B C 1
ATOM 4075 O O . THR D 4 63 ? -50.924 -20.180 -45.881 1.00 17.17 63 THR B O 1
ATOM 4079 N N . GLY D 4 64 ? -51.686 -18.587 -47.271 1.00 13.90 64 GLY B N 1
ATOM 4080 C CA . GLY D 4 64 ? -52.798 -18.232 -46.410 1.00 16.19 64 GLY B CA 1
ATOM 4081 C C . GLY D 4 64 ? -54.073 -18.105 -47.212 1.00 16.78 64 GLY B C 1
ATOM 4082 O O . GLY D 4 64 ? -54.028 -17.769 -48.401 1.00 17.73 64 GLY B O 1
ATOM 4083 N N . SER D 4 65 ? -55.207 -18.377 -46.573 1.00 16.36 65 SER B N 1
ATOM 4084 C CA . SER D 4 65 ? -56.510 -18.231 -47.217 1.00 16.29 65 SER B CA 1
ATOM 4085 C C . SER D 4 65 ? -57.560 -17.817 -46.212 1.00 16.57 65 SER B C 1
ATOM 4086 O O . SER D 4 65 ? -57.355 -17.921 -44.994 1.00 15.01 65 SER B O 1
ATOM 4089 N N . GLY D 4 66 ? -58.700 -17.372 -46.725 1.00 17.26 66 GLY B N 1
ATOM 4090 C CA . GLY D 4 66 ? -59.814 -17.009 -45.879 1.00 18.14 66 GLY B CA 1
ATOM 4091 C C . GLY D 4 66 ? -60.220 -15.561 -46.050 1.00 18.67 66 GLY B C 1
ATOM 4092 O O . GLY D 4 66 ? -59.432 -14.706 -46.459 1.00 16.20 66 GLY B O 1
ATOM 4093 N N . SER D 4 67 ? -61.477 -15.305 -45.729 1.00 20.52 67 SER B N 1
ATOM 4094 C CA A SER D 4 67 ? -62.025 -13.959 -45.737 0.46 21.72 67 SER B CA 1
ATOM 4095 C CA B SER D 4 67 ? -62.028 -13.963 -45.745 0.54 21.71 67 SER B CA 1
ATOM 4096 C C . SER D 4 67 ? -63.305 -13.990 -44.915 1.00 22.49 67 SER B C 1
ATOM 4097 O O . SER D 4 67 ? -64.083 -14.943 -45.007 1.00 24.60 67 SER B O 1
ATOM 4102 N N . GLY D 4 68 ? -63.511 -12.971 -44.091 1.00 20.51 68 GLY B N 1
ATOM 4103 C CA . GLY D 4 68 ? -64.688 -12.933 -43.241 1.00 19.81 68 GLY B CA 1
ATOM 4104 C C . GLY D 4 68 ? -64.318 -13.351 -41.829 1.00 19.95 68 GLY B C 1
ATOM 4105 O O . GLY D 4 68 ? -63.792 -12.525 -41.083 1.00 16.14 68 GLY B O 1
ATOM 4106 N N . THR D 4 69 ? -64.559 -14.617 -41.461 1.00 19.82 69 THR B N 1
ATOM 4107 C CA . THR 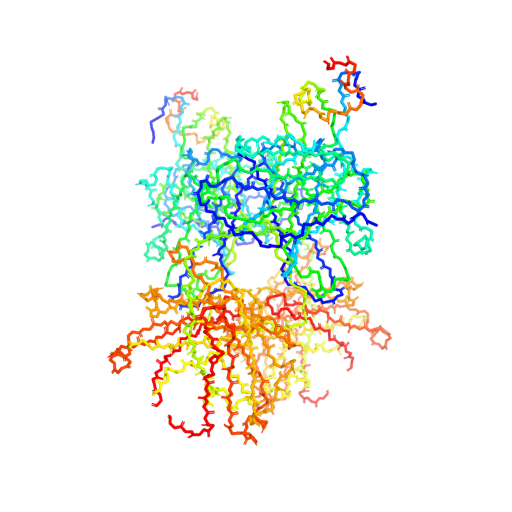D 4 69 ? -64.204 -15.067 -40.108 1.00 19.28 69 THR B CA 1
ATOM 4108 C C . THR D 4 69 ? -63.240 -16.265 -40.041 1.00 18.01 69 THR B C 1
ATOM 4109 O O . THR D 4 69 ? -62.564 -16.444 -39.038 1.00 18.57 69 THR B O 1
ATOM 4113 N N . ASP D 4 70 ? -63.140 -17.069 -41.093 1.00 15.91 70 ASP B N 1
ATOM 4114 C CA . ASP D 4 70 ? -62.286 -18.258 -41.002 1.00 16.19 70 ASP B CA 1
ATOM 4115 C C . ASP D 4 70 ? -61.017 -18.166 -41.825 1.00 14.40 70 ASP B C 1
ATOM 4116 O O . ASP D 4 70 ? -61.067 -18.013 -43.039 1.00 14.89 70 ASP B O 1
ATOM 4121 N N . PHE D 4 71 ? -59.880 -18.272 -41.160 1.00 13.49 71 PHE B N 1
ATOM 4122 C CA . PHE D 4 71 ? -58.598 -18.117 -41.835 1.00 14.50 71 PHE B CA 1
ATOM 4123 C C . PHE D 4 71 ? -57.697 -19.305 -41.589 1.00 16.40 71 PHE B C 1
ATOM 4124 O O . PHE D 4 71 ? -57.764 -19.928 -40.535 1.00 13.66 71 PHE B O 1
ATOM 4132 N N . THR D 4 72 ? -56.844 -19.593 -42.567 1.00 17.31 72 THR B N 1
ATOM 4133 C CA . THR D 4 72 ? -56.008 -20.779 -42.511 1.00 16.81 72 THR B CA 1
ATOM 4134 C C . THR D 4 72 ? -54.614 -20.468 -43.011 1.00 13.40 72 THR B C 1
ATOM 4135 O O . THR D 4 72 ? -54.447 -19.931 -44.107 1.00 15.01 72 THR B O 1
ATOM 4139 N N . LEU D 4 73 ? -53.622 -20.786 -42.190 1.00 11.03 73 LEU B N 1
ATOM 4140 C CA . LEU D 4 73 ? -52.237 -20.780 -42.627 1.00 10.33 73 LEU B CA 1
ATOM 4141 C C . LEU D 4 73 ? -51.830 -22.210 -43.011 1.00 13.01 73 LEU B C 1
ATOM 4142 O O . LEU D 4 73 ? -51.945 -23.133 -42.193 1.00 13.54 73 LEU B O 1
ATOM 4147 N N . THR D 4 74 ? -51.360 -22.400 -44.240 1.00 13.42 74 THR B N 1
ATOM 4148 C CA . THR D 4 74 ? -50.913 -23.728 -44.660 1.00 15.66 74 THR B CA 1
ATOM 4149 C C . THR D 4 74 ? -49.406 -23.773 -44.953 1.00 16.33 74 THR B C 1
ATOM 4150 O O . THR D 4 74 ? -48.843 -22.883 -45.597 1.00 19.96 74 THR B O 1
ATOM 4154 N N . ILE D 4 75 ? -48.758 -24.815 -44.445 1.00 15.19 75 ILE B N 1
ATOM 4155 C CA . ILE D 4 75 ? -47.384 -25.107 -44.797 1.00 15.94 75 ILE B CA 1
ATOM 4156 C C . ILE D 4 75 ? -47.350 -26.414 -45.579 1.00 17.93 75 ILE B C 1
ATOM 4157 O O . ILE D 4 75 ? -47.642 -27.476 -45.026 1.00 19.77 75 ILE B O 1
ATOM 4162 N N . SER D 4 76 ? -47.031 -26.344 -46.864 1.00 26.13 76 SER B N 1
ATOM 4163 C CA . SER D 4 76 ? -46.849 -27.565 -47.639 1.00 30.32 76 SER B CA 1
ATOM 4164 C C . SER D 4 76 ? -45.434 -28.082 -47.389 1.00 33.22 76 SER B C 1
ATOM 4165 O O . SER D 4 76 ? -44.540 -27.291 -47.085 1.00 35.47 76 SER B O 1
ATOM 4168 N N . ASN D 4 77 ? -45.228 -29.390 -47.494 1.00 33.57 77 ASN B N 1
ATOM 4169 C CA . ASN D 4 77 ? -43.892 -29.974 -47.316 1.00 35.44 77 ASN B CA 1
ATOM 4170 C C . ASN D 4 77 ? -43.120 -29.390 -46.120 1.00 33.60 77 ASN B C 1
ATOM 4171 O O . ASN D 4 77 ? -42.088 -28.735 -46.293 1.00 37.11 77 ASN B O 1
ATOM 4176 N N . LEU D 4 78 ? -43.636 -29.602 -44.918 1.00 27.84 78 LEU B N 1
ATOM 4177 C CA . LEU D 4 78 ? -43.049 -29.032 -43.712 1.00 21.40 78 LEU B CA 1
ATOM 4178 C C . LEU D 4 78 ? -41.568 -29.383 -43.553 1.00 22.45 78 LEU B C 1
ATOM 4179 O O . LEU D 4 78 ? -41.158 -30.536 -43.732 1.00 22.38 78 LEU B O 1
ATOM 4184 N N . GLN D 4 79 ? -40.758 -28.380 -43.234 1.00 22.17 79 GLN B N 1
ATOM 4185 C CA . GLN D 4 79 ? -39.351 -28.626 -42.927 1.00 23.96 79 GLN B CA 1
ATOM 4186 C C . GLN D 4 79 ? -39.152 -28.552 -41.441 1.00 22.88 79 GLN B C 1
ATOM 4187 O O . GLN D 4 79 ? -39.965 -27.969 -40.730 1.00 21.00 79 GLN B O 1
ATOM 4193 N N . SER D 4 80 ? -38.041 -29.106 -40.977 1.00 24.62 80 SER B N 1
ATOM 4194 C CA . SER D 4 80 ? -37.727 -29.069 -39.566 1.00 23.64 80 SER B CA 1
ATOM 4195 C C . SER D 4 80 ? -37.709 -27.625 -39.051 1.00 21.35 80 SER B C 1
ATOM 4196 O O . SER D 4 80 ? -38.211 -27.336 -37.974 1.00 19.59 80 SER B O 1
ATOM 4199 N N . GLU D 4 81 ? -37.160 -26.717 -39.846 1.00 22.40 81 GLU B N 1
ATOM 4200 C CA . GLU D 4 81 ? -37.069 -25.316 -39.437 1.00 25.26 81 GLU B CA 1
ATOM 4201 C C . GLU D 4 81 ? -38.452 -24.655 -39.281 1.00 23.88 81 GLU B C 1
ATOM 4202 O O . GLU D 4 81 ? -38.564 -23.566 -38.711 1.00 21.98 81 GLU B O 1
ATOM 4208 N N . ASP D 4 82 ? -39.500 -25.312 -39.782 1.00 22.61 82 ASP B N 1
ATOM 4209 C CA . ASP D 4 82 ? -40.864 -24.788 -39.661 1.00 19.39 82 ASP B CA 1
ATOM 4210 C C . ASP D 4 82 ? -41.526 -25.171 -38.346 1.00 16.70 82 ASP B C 1
ATOM 4211 O O . ASP D 4 82 ? -42.646 -24.747 -38.066 1.00 18.50 82 ASP B O 1
ATOM 4216 N N . LEU D 4 83 ? -40.855 -25.995 -37.549 1.00 14.94 83 LEU B N 1
ATOM 4217 C CA . LEU D 4 83 ? -41.389 -26.353 -36.246 1.00 14.65 83 LEU B CA 1
ATOM 4218 C C . LEU D 4 83 ? -41.223 -25.138 -35.364 1.00 17.01 83 LEU B C 1
ATOM 4219 O O . LEU D 4 83 ? -40.102 -24.758 -35.035 1.00 19.64 83 LEU B O 1
ATOM 4224 N N . ALA D 4 84 ? -42.343 -24.527 -35.005 1.00 14.79 84 ALA B N 1
ATOM 4225 C CA . ALA D 4 84 ? -42.342 -23.245 -34.303 1.00 15.40 84 ALA B CA 1
ATOM 4226 C C . ALA D 4 84 ? -43.757 -22.969 -33.878 1.00 12.26 84 ALA B C 1
ATOM 4227 O O . ALA D 4 84 ? -44.633 -23.816 -34.074 1.00 11.96 84 ALA B O 1
ATOM 4229 N N . GLU D 4 85 ? -43.994 -21.765 -33.356 1.00 10.34 85 GLU B N 1
ATOM 4230 C CA . GLU D 4 85 ? -45.327 -21.351 -32.980 1.00 10.70 85 GLU B CA 1
ATOM 4231 C C . GLU D 4 85 ? -45.868 -20.324 -33.973 1.00 11.13 85 GLU B C 1
ATOM 4232 O O . GLU D 4 85 ? -45.127 -19.453 -34.439 1.00 10.89 85 GLU B O 1
ATOM 4238 N N . TYR D 4 86 ? -47.161 -20.442 -34.290 1.00 9.51 86 TYR B N 1
ATOM 4239 C CA . TYR D 4 86 ? -47.821 -19.596 -35.278 1.00 11.83 86 TYR B CA 1
ATOM 4240 C C . TYR D 4 86 ? -49.001 -18.858 -34.675 1.00 13.10 86 TYR B C 1
ATOM 4241 O O . TYR D 4 86 ? -49.825 -19.450 -33.964 1.00 12.42 86 TYR B O 1
ATOM 4250 N N . PHE D 4 87 ? -49.075 -17.572 -34.997 1.00 10.93 87 PHE B N 1
ATOM 4251 C CA . PHE D 4 87 ? -50.082 -16.669 -34.465 1.00 10.64 87 PHE B CA 1
ATOM 4252 C C . PHE D 4 87 ? -50.803 -15.965 -35.597 1.00 12.17 87 PHE B C 1
ATOM 4253 O O . PHE D 4 87 ? -50.156 -15.401 -36.482 1.00 11.46 87 PHE B O 1
ATOM 4261 N N . CYS D 4 88 ? -52.124 -15.945 -35.549 1.00 9.42 88 CYS B N 1
ATOM 4262 C CA . CYS D 4 88 ? -52.859 -15.099 -36.477 1.00 10.47 88 CYS B CA 1
ATOM 4263 C C . CYS D 4 88 ? -53.099 -13.773 -35.785 1.00 11.31 88 CYS B C 1
ATOM 4264 O O . CYS D 4 88 ? -52.932 -13.663 -34.567 1.00 12.33 88 CYS B O 1
ATOM 4267 N N . GLN D 4 89 ? -53.513 -12.778 -36.560 1.00 9.78 89 GLN B N 1
ATOM 4268 C CA . GLN D 4 89 ? -53.769 -11.443 -36.024 1.00 10.13 89 GLN B CA 1
ATOM 4269 C C . GLN D 4 89 ? -54.803 -10.778 -36.901 1.00 12.62 89 GLN B C 1
ATOM 4270 O O . GLN D 4 89 ? -54.765 -10.945 -38.122 1.00 13.20 89 GLN B O 1
ATOM 4276 N N . GLN D 4 90 ? -55.750 -10.053 -36.305 1.00 11.45 90 GLN B N 1
ATOM 4277 C CA . GLN D 4 90 ? -56.642 -9.248 -37.120 1.00 10.75 90 GLN B CA 1
ATOM 4278 C C . GLN D 4 90 ? -56.203 -7.788 -36.982 1.00 10.66 90 GLN B C 1
ATOM 4279 O O . GLN D 4 90 ? -55.732 -7.368 -35.927 1.00 11.24 90 GLN B O 1
ATOM 4285 N N . TYR D 4 91 ? -56.322 -7.045 -38.063 1.00 10.88 91 TYR B N 1
ATOM 4286 C CA . TYR D 4 91 ? -56.115 -5.606 -38.028 1.00 14.79 91 TYR B CA 1
ATOM 4287 C C . TYR D 4 91 ? -57.262 -4.867 -38.704 1.00 15.25 91 TYR B C 1
ATOM 4288 O O . TYR D 4 91 ? -57.099 -3.736 -39.173 1.00 14.83 91 TYR B O 1
ATOM 4297 N N . ASN D 4 92 ? -58.426 -5.501 -38.732 1.00 11.85 92 ASN B N 1
ATOM 4298 C CA . ASN D 4 92 ? -59.634 -4.837 -39.219 1.00 14.70 92 ASN B CA 1
ATOM 4299 C C . ASN D 4 92 ? -60.050 -3.717 -38.251 1.00 15.14 92 ASN B C 1
ATOM 4300 O O . ASN D 4 92 ? -60.384 -2.603 -38.675 1.00 13.68 92 ASN B O 1
ATOM 4305 N N . ASN D 4 93 ? -60.031 -4.029 -36.955 1.00 14.45 93 ASN B N 1
ATOM 4306 C CA . ASN D 4 93 ? -60.373 -3.072 -35.887 1.00 17.78 93 ASN B CA 1
ATOM 4307 C C . ASN D 4 93 ? -59.144 -2.814 -35.021 1.00 18.05 93 ASN B C 1
ATOM 4308 O O . ASN D 4 93 ? -58.436 -3.768 -34.677 1.00 13.10 93 ASN B O 1
ATOM 4313 N N . TYR D 4 94 ? -58.904 -1.559 -34.651 1.00 18.65 94 TYR B N 1
ATOM 4314 C CA . TYR D 4 94 ? -58.042 -1.270 -33.507 1.00 18.79 94 TYR B CA 1
ATOM 4315 C C . TYR D 4 94 ? -58.854 -1.607 -32.260 1.00 19.36 94 TYR B C 1
ATOM 4316 O O . TYR D 4 94 ? -60.040 -1.284 -32.197 1.00 23.29 94 TYR B O 1
ATOM 4325 N N . PRO D 4 95 ? -58.233 -2.234 -31.253 1.00 15.60 95 PRO B N 1
ATOM 4326 C CA . PRO D 4 95 ? -56.835 -2.674 -31.173 1.00 14.59 95 PRO B CA 1
ATOM 4327 C C . PRO D 4 95 ? -56.564 -3.935 -31.996 1.00 14.42 95 PRO B C 1
ATOM 4328 O O . PRO D 4 95 ? -57.435 -4.807 -32.030 1.00 13.40 95 PRO B O 1
ATOM 4332 N N . LEU D 4 96 ? -55.409 -4.024 -32.646 1.00 14.37 96 LEU B N 1
ATOM 4333 C CA A LEU D 4 96 ? -55.032 -5.266 -33.308 0.53 14.80 96 LEU B CA 1
ATOM 4334 C CA B LEU D 4 96 ? -55.027 -5.262 -33.311 0.47 14.76 96 LEU B CA 1
ATOM 4335 C C . LEU D 4 96 ? -54.993 -6.322 -32.227 1.00 13.34 96 LEU B C 1
ATOM 4336 O O . LEU D 4 96 ? -54.557 -6.042 -31.100 1.00 11.87 96 LEU B O 1
ATOM 4345 N N . THR D 4 97 ? -55.466 -7.519 -32.552 1.00 11.80 97 THR B N 1
ATOM 4346 C CA . THR D 4 97 ? -55.473 -8.611 -31.583 1.00 12.32 97 THR B CA 1
ATOM 4347 C C . THR D 4 97 ? -54.867 -9.857 -32.197 1.00 12.30 97 THR B C 1
ATOM 4348 O O . THR D 4 97 ? -55.092 -10.141 -33.386 1.00 12.37 97 THR B O 1
ATOM 4352 N N . PHE D 4 98 ? -54.090 -10.575 -31.386 1.00 10.61 98 PHE B N 1
ATOM 4353 C CA . PHE D 4 98 ? -53.486 -11.856 -31.773 1.00 11.15 98 PHE B CA 1
ATOM 4354 C C . PHE D 4 98 ? -54.317 -13.040 -31.341 1.00 12.86 98 PHE B C 1
ATOM 4355 O O . PHE D 4 98 ? -54.968 -12.992 -30.295 1.00 13.83 98 PHE B O 1
ATOM 4363 N N . GLY D 4 99 ? -54.238 -14.131 -32.093 1.00 12.39 99 GLY B N 1
ATOM 4364 C CA . GLY D 4 99 ? -54.732 -15.402 -31.592 1.00 9.85 99 GLY B CA 1
ATOM 4365 C C . GLY D 4 99 ? -53.763 -15.925 -30.538 1.00 9.68 99 GLY B C 1
ATOM 4366 O O . GLY D 4 99 ? -52.670 -15.385 -30.369 1.00 9.77 99 GLY B O 1
ATOM 4367 N N . ALA D 4 100 ? -54.141 -16.995 -29.842 1.00 11.44 100 ALA B N 1
ATOM 4368 C CA . ALA D 4 100 ? -53.347 -17.480 -28.705 1.00 10.82 100 ALA B CA 1
ATOM 4369 C C . ALA D 4 100 ? -52.108 -18.264 -29.107 1.00 13.04 100 ALA B C 1
ATOM 4370 O O . ALA D 4 100 ? -51.256 -18.542 -28.264 1.00 13.40 100 ALA B O 1
ATOM 4372 N N . GLY D 4 101 ? -51.995 -18.624 -30.385 1.00 12.65 101 GLY B N 1
ATOM 4373 C CA . GLY D 4 101 ? -50.824 -19.352 -30.856 1.00 11.74 101 GLY B CA 1
ATOM 4374 C C . GLY D 4 101 ? -51.045 -20.847 -31.049 1.00 11.12 101 GLY B C 1
ATOM 4375 O O . GLY D 4 101 ? -51.794 -21.471 -30.292 1.00 9.72 101 GLY B O 1
ATOM 4376 N N . THR D 4 102 ? -50.399 -21.401 -32.073 1.00 8.96 102 THR B N 1
ATOM 4377 C CA . THR D 4 102 ? -50.457 -22.837 -32.384 1.00 11.73 102 THR B CA 1
ATOM 4378 C C . THR D 4 102 ? -49.023 -23.321 -32.514 1.00 12.74 102 THR B C 1
ATOM 4379 O O . THR D 4 102 ? -48.268 -22.847 -33.378 1.00 14.67 102 THR B O 1
ATOM 4383 N N . LYS D 4 103 ? -48.636 -24.236 -31.639 1.00 10.62 103 LYS B N 1
ATOM 4384 C CA . LYS D 4 103 ? -47.279 -24.763 -31.657 1.00 12.94 103 LYS B CA 1
ATOM 4385 C C . LYS D 4 103 ? -47.249 -26.097 -32.397 1.00 12.01 103 LYS B C 1
ATOM 4386 O O . LYS D 4 103 ? -47.966 -27.040 -32.042 1.00 12.73 103 LYS B O 1
ATOM 4392 N N . LEU D 4 104 ? -46.432 -26.184 -33.437 1.00 13.15 104 LEU B N 1
ATOM 4393 C CA . LEU D 4 104 ? -46.276 -27.458 -34.126 1.00 12.60 104 LEU B CA 1
ATOM 4394 C C . LEU D 4 104 ? -45.321 -28.378 -33.362 1.00 16.60 104 LEU B C 1
ATOM 4395 O O . LEU D 4 104 ? -44.329 -27.930 -32.770 1.00 17.75 104 LEU B O 1
ATOM 4400 N N . GLU D 4 105 ? -45.611 -29.671 -33.386 1.00 15.06 105 GLU B N 1
ATOM 4401 C CA . GLU D 4 105 ? -44.679 -30.644 -32.847 1.00 11.80 105 GLU B CA 1
ATOM 4402 C C . GLU D 4 105 ? -44.693 -31.882 -33.741 1.00 14.37 105 GLU B C 1
ATOM 4403 O O . GLU D 4 105 ? -45.553 -32.019 -34.616 1.00 12.86 105 GLU B O 1
ATOM 4409 N N . LEU D 4 106 ? -43.725 -32.768 -33.531 1.00 14.63 106 LEU B N 1
ATOM 4410 C CA . LEU D 4 106 ? -43.559 -33.932 -34.376 1.00 16.27 106 LEU B CA 1
ATOM 4411 C C . LEU D 4 106 ? -44.233 -35.157 -33.799 1.00 15.16 106 LEU B C 1
ATOM 4412 O O . LEU D 4 106 ? -44.139 -35.421 -32.600 1.00 16.84 106 LEU B O 1
ATOM 4417 N N . LYS D 4 107 ? -44.890 -35.922 -34.657 1.00 15.39 107 LYS B N 1
ATOM 4418 C CA . LYS D 4 107 ? -45.424 -37.207 -34.238 1.00 16.83 107 LYS B CA 1
ATOM 4419 C C . LYS D 4 107 ? -44.282 -38.194 -34.038 1.00 17.95 107 LYS B C 1
ATOM 4420 O O . LYS D 4 107 ? -43.310 -38.217 -34.811 1.00 18.19 107 LYS B O 1
ATOM 4426 N N . ARG D 4 108 ? -44.416 -39.035 -33.023 1.00 17.70 108 ARG B N 1
ATOM 4427 C CA . ARG D 4 108 ? -43.564 -40.213 -32.889 1.00 16.94 108 ARG B CA 1
ATOM 4428 C C . ARG D 4 108 ? -44.358 -41.311 -32.191 1.00 17.23 108 ARG B C 1
ATOM 4429 O O . ARG D 4 108 ? -45.509 -41.106 -31.808 1.00 14.99 108 ARG B O 1
ATOM 4437 N N A THR D 4 109 ? -43.747 -42.479 -32.040 0.30 18.68 109 THR B N 1
ATOM 4438 N N B THR D 4 109 ? -43.731 -42.473 -32.029 0.70 18.52 109 THR B N 1
ATOM 4439 C CA A THR D 4 109 ? -44.412 -43.585 -31.369 0.30 19.46 109 THR B CA 1
ATOM 4440 C CA B THR D 4 109 ? -44.347 -43.600 -31.335 0.70 19.42 109 THR B CA 1
ATOM 4441 C C A THR D 4 109 ? -44.547 -43.297 -29.882 0.30 19.41 109 THR B C 1
ATOM 4442 C C B THR D 4 109 ? -44.535 -43.288 -29.861 0.70 19.60 109 THR B C 1
ATOM 4443 O O A THR D 4 109 ? -43.652 -42.705 -29.268 0.30 19.14 109 THR B O 1
ATOM 4444 O O B THR D 4 109 ? -43.667 -42.654 -29.236 0.70 19.02 109 THR B O 1
ATOM 4451 N N . VAL D 4 110 ? -45.683 -43.703 -29.322 1.00 19.49 110 VAL B N 1
ATOM 4452 C CA . VAL D 4 110 ? -45.983 -43.508 -27.910 1.00 18.77 110 VAL B CA 1
ATOM 4453 C C . VAL D 4 110 ? -44.870 -44.104 -27.039 1.00 17.45 110 VAL B C 1
ATOM 4454 O O . VAL D 4 110 ? -44.383 -45.216 -27.306 1.00 18.71 110 VAL B O 1
ATOM 4458 N N . ALA D 4 111 ? -44.453 -43.336 -26.034 1.00 14.68 111 ALA B N 1
ATOM 4459 C CA . ALA D 4 111 ? -43.410 -43.744 -25.102 1.00 17.17 111 ALA B CA 1
ATOM 4460 C C . ALA D 4 111 ? -43.807 -43.348 -23.685 1.00 17.23 111 ALA B C 1
ATOM 4461 O O . ALA D 4 111 ? -44.041 -42.172 -23.399 1.00 13.96 111 ALA B O 1
ATOM 4463 N N . ALA D 4 112 ? -43.906 -44.341 -22.809 1.00 16.84 112 ALA B N 1
ATOM 4464 C CA . ALA D 4 112 ? -44.145 -44.090 -21.400 1.00 17.39 112 ALA B CA 1
ATOM 4465 C C . ALA D 4 112 ? -42.979 -43.334 -20.781 1.00 17.42 112 ALA B C 1
ATOM 4466 O O . ALA D 4 112 ? -41.827 -43.538 -21.170 1.00 15.78 112 ALA B O 1
ATOM 4468 N N . PRO D 4 113 ? -43.269 -42.475 -19.792 1.00 17.86 113 PRO B N 1
ATOM 4469 C CA . PRO D 4 113 ? -42.174 -41.838 -19.071 1.00 16.65 113 PRO B CA 1
ATOM 4470 C C . PRO D 4 113 ? -41.432 -42.841 -18.201 1.00 18.22 113 PRO B C 1
ATOM 4471 O O . PRO D 4 113 ? -42.038 -43.793 -17.698 1.00 16.35 113 PRO B O 1
ATOM 4475 N N . SER D 4 114 ? -40.128 -42.636 -18.049 1.00 18.45 114 SER B N 1
ATOM 4476 C CA . SER D 4 114 ? -39.375 -43.296 -16.997 1.00 22.08 114 SER B CA 1
ATOM 4477 C C . SER D 4 114 ? -39.483 -42.362 -15.808 1.00 21.39 114 SER B C 1
ATOM 4478 O O . SER D 4 114 ? -39.187 -41.159 -15.932 1.00 20.39 114 SER B O 1
ATOM 4481 N N . VAL D 4 115 ? -39.939 -42.881 -14.670 1.00 20.34 115 VAL B N 1
ATOM 4482 C CA . VAL D 4 115 ? -40.211 -42.003 -13.537 1.00 19.11 115 VAL B CA 1
ATOM 4483 C C . VAL D 4 115 ? -39.147 -42.164 -12.459 1.00 19.57 115 VAL B C 1
ATOM 4484 O O . VAL D 4 115 ? -38.803 -43.276 -12.076 1.00 21.21 115 VAL B O 1
ATOM 4488 N N . PHE D 4 116 ? -38.622 -41.043 -11.982 1.00 18.43 116 PHE B N 1
ATOM 4489 C CA . PHE D 4 116 ? -37.598 -41.034 -10.950 1.00 20.13 116 PHE B CA 1
ATOM 4490 C C . PHE D 4 116 ? -37.996 -40.032 -9.872 1.00 21.54 116 PHE B C 1
ATOM 4491 O O . PHE D 4 116 ? -38.481 -38.953 -10.181 1.00 19.47 116 PHE B O 1
ATOM 4499 N N . ILE D 4 117 ? -37.778 -40.375 -8.609 1.00 22.98 117 ILE B N 1
ATOM 4500 C CA . ILE D 4 117 ? -38.078 -39.438 -7.534 1.00 21.89 117 ILE B CA 1
ATOM 4501 C C . ILE D 4 117 ? -36.805 -39.175 -6.743 1.00 21.53 117 ILE B C 1
ATOM 4502 O O . ILE D 4 117 ? -35.999 -40.097 -6.523 1.00 20.82 117 ILE B O 1
ATOM 4507 N N . PHE D 4 118 ? -36.617 -37.916 -6.336 1.00 19.91 118 PHE B N 1
ATOM 4508 C CA . PHE D 4 118 ? -35.432 -37.499 -5.593 1.00 20.16 118 PHE B CA 1
ATOM 4509 C C . PHE D 4 118 ? -35.817 -36.864 -4.267 1.00 22.09 118 PHE B C 1
ATOM 4510 O O . PHE D 4 118 ? -36.510 -35.845 -4.254 1.00 21.68 118 PHE B O 1
ATOM 4518 N N . PRO D 4 119 ? -35.348 -37.432 -3.147 1.00 21.29 119 PRO B N 1
ATOM 4519 C CA . PRO D 4 119 ? -35.615 -36.753 -1.871 1.00 22.36 119 PRO B CA 1
ATOM 4520 C C . PRO D 4 119 ? -34.854 -35.439 -1.764 1.00 24.51 119 PRO B C 1
ATOM 4521 O O . PRO D 4 119 ? -33.918 -35.217 -2.522 1.00 21.44 119 PRO B O 1
ATOM 4525 N N . PRO D 4 120 ? -35.237 -34.566 -0.822 1.00 24.35 120 PRO B N 1
ATOM 4526 C CA . PRO D 4 120 ? -34.413 -33.363 -0.700 1.00 25.36 120 PRO B CA 1
ATOM 4527 C C . PRO D 4 120 ? -33.025 -33.761 -0.226 1.00 27.26 120 PRO B C 1
ATOM 4528 O O . PRO D 4 120 ? -32.889 -34.799 0.436 1.00 25.65 120 PRO B O 1
ATOM 4532 N N . SER D 4 121 ? -32.016 -32.981 -0.587 1.00 25.33 121 SER B N 1
ATOM 4533 C CA . SER D 4 121 ? -30.658 -33.254 -0.141 1.00 25.60 121 SER B CA 1
ATOM 4534 C C . SER D 4 121 ? -30.488 -32.797 1.290 1.00 28.57 121 SER B C 1
ATOM 4535 O O . SER D 4 121 ? -31.183 -31.872 1.744 1.00 26.57 121 SER B O 1
ATOM 4538 N N . ASP D 4 122 ? -29.544 -33.414 1.991 1.00 30.46 122 ASP B N 1
ATOM 4539 C CA . ASP D 4 122 ? -29.221 -32.995 3.345 1.00 33.32 122 ASP B CA 1
ATOM 4540 C C . ASP D 4 122 ? -28.788 -31.523 3.382 1.00 33.19 122 ASP B C 1
ATOM 4541 O O . ASP D 4 122 ? -29.117 -30.803 4.331 1.00 32.50 122 ASP B O 1
ATOM 4546 N N . GLU D 4 123 ? -28.058 -31.076 2.359 1.00 34.82 123 GLU B N 1
ATOM 4547 C CA . GLU D 4 123 ? -27.646 -29.665 2.292 1.00 39.29 123 GLU B CA 1
ATOM 4548 C C . GLU D 4 123 ? -28.866 -28.762 2.366 1.00 35.01 123 GLU B C 1
ATOM 4549 O O . GLU D 4 123 ? -28.906 -27.819 3.155 1.00 35.12 123 GLU B O 1
ATOM 4555 N N . GLN D 4 124 ? -29.872 -29.060 1.551 1.00 31.10 124 GLN B N 1
ATOM 4556 C CA . GLN D 4 124 ? -31.044 -28.202 1.514 1.00 30.68 124 GLN B CA 1
ATOM 4557 C C . GLN D 4 124 ? -31.776 -28.224 2.853 1.00 32.36 124 GLN B C 1
ATOM 4558 O O . GLN D 4 124 ? -32.170 -27.171 3.368 1.00 34.32 124 GLN B O 1
ATOM 4564 N N . LEU D 4 125 ? -31.930 -29.416 3.422 1.00 30.97 125 LEU B N 1
ATOM 4565 C CA . LEU D 4 125 ? -32.560 -29.573 4.729 1.00 34.71 125 LEU B CA 1
ATOM 4566 C C . LEU D 4 125 ? -31.920 -28.687 5.787 1.00 40.47 125 LEU B C 1
ATOM 4567 O O . LEU D 4 125 ? -32.626 -28.115 6.617 1.00 42.89 125 LEU B O 1
ATOM 4572 N N . LYS D 4 126 ? -30.595 -28.557 5.746 1.00 43.62 126 LYS B N 1
ATOM 4573 C CA . LYS D 4 126 ? -29.881 -27.671 6.671 1.00 49.33 126 LYS B CA 1
ATOM 4574 C C . LYS D 4 126 ? -30.426 -26.243 6.621 1.00 49.17 126 LYS B C 1
ATOM 4575 O O . LYS D 4 126 ? -30.443 -25.550 7.633 1.00 51.93 126 LYS B O 1
ATOM 4581 N N . SER D 4 127 ? -30.864 -25.809 5.441 1.00 46.13 127 SER B N 1
ATOM 4582 C CA . SER D 4 127 ? -31.377 -24.451 5.267 1.00 45.63 127 SER B CA 1
ATOM 4583 C C . SER D 4 127 ? -32.862 -24.314 5.650 1.00 42.45 127 SER B C 1
ATOM 4584 O O . SER D 4 127 ? -33.412 -23.211 5.676 1.00 41.75 127 SER B O 1
ATOM 4587 N N . GLY D 4 128 ? -33.516 -25.429 5.948 1.00 39.94 128 GLY B N 1
ATOM 4588 C CA . GLY D 4 128 ? -34.871 -25.370 6.462 1.00 38.48 128 GLY B CA 1
ATOM 4589 C C . GLY D 4 128 ? -35.981 -25.480 5.436 1.00 37.61 128 GLY B C 1
ATOM 4590 O O . GLY D 4 128 ? -37.136 -25.170 5.739 1.00 39.30 128 GLY B O 1
ATOM 4591 N N . THR D 4 129 ? -35.642 -25.917 4.223 1.00 34.86 129 THR B N 1
ATOM 4592 C CA . THR D 4 129 ? -36.650 -26.195 3.203 1.00 31.36 129 THR B CA 1
ATOM 4593 C C . THR D 4 129 ? -36.405 -27.576 2.601 1.00 29.05 129 THR B C 1
ATOM 4594 O O . THR D 4 129 ? -35.267 -28.044 2.533 1.00 29.37 129 THR B O 1
ATOM 4598 N N . ALA D 4 130 ? -37.487 -28.236 2.200 1.00 28.63 130 ALA B N 1
ATOM 4599 C CA . ALA D 4 130 ? -37.408 -29.523 1.524 1.00 25.96 130 ALA B CA 1
ATOM 4600 C C . ALA D 4 130 ? -37.993 -29.430 0.117 1.00 26.44 130 ALA B C 1
ATOM 4601 O O . ALA D 4 130 ? -39.167 -29.077 -0.058 1.00 29.31 130 ALA B O 1
ATOM 4603 N N . SER D 4 131 ? -37.180 -29.730 -0.889 1.00 23.11 131 SER B N 1
ATOM 4604 C CA . SER D 4 131 ? -37.697 -29.824 -2.244 1.00 21.72 131 SER B CA 1
ATOM 4605 C C . SER D 4 131 ? -37.643 -31.277 -2.665 1.00 21.58 131 SER B C 1
ATOM 4606 O O . SER D 4 131 ? -36.565 -31.875 -2.693 1.00 22.47 131 SER B O 1
ATOM 4609 N N . VAL D 4 132 ? -38.804 -31.840 -2.980 1.00 20.86 132 VAL B N 1
ATOM 4610 C CA . VAL D 4 132 ? -38.880 -33.217 -3.462 1.00 20.38 132 VAL B CA 1
ATOM 4611 C C . VAL D 4 132 ? -39.164 -33.152 -4.954 1.00 21.72 132 VAL B C 1
ATOM 4612 O O . VAL D 4 132 ? -40.083 -32.444 -5.388 1.00 20.54 132 VAL B O 1
ATOM 4616 N N . VAL D 4 133 ? -38.353 -33.846 -5.746 1.00 18.19 133 VAL B N 1
ATOM 4617 C CA . VAL D 4 133 ? -38.434 -33.687 -7.195 1.00 16.99 133 VAL B CA 1
ATOM 4618 C C . VAL D 4 133 ? -38.806 -35.011 -7.844 1.00 21.59 133 VAL B C 1
ATOM 4619 O O . VAL D 4 133 ? -38.238 -36.065 -7.535 1.00 19.96 133 VAL B O 1
ATOM 4623 N N . CYS D 4 134 ? -39.784 -34.945 -8.732 1.00 19.07 134 CYS B N 1
ATOM 4624 C CA . CYS D 4 134 ? -40.169 -36.102 -9.491 1.00 18.60 134 CYS B CA 1
ATOM 4625 C C . CYS D 4 134 ? -39.922 -35.799 -10.957 1.00 21.07 134 CYS B C 1
ATOM 4626 O O . CYS D 4 134 ? -40.256 -34.717 -11.448 1.00 19.73 134 CYS B O 1
ATOM 4629 N N . LEU D 4 135 ? -39.290 -36.755 -11.633 1.00 20.76 135 LEU B N 1
ATOM 4630 C CA . LEU D 4 135 ? -38.912 -36.601 -13.018 1.00 17.21 135 LEU B CA 1
ATOM 4631 C C . LEU D 4 135 ? -39.635 -37.618 -13.881 1.00 17.21 135 LEU B C 1
ATOM 4632 O O . LEU D 4 135 ? -39.630 -38.814 -13.572 1.00 18.81 135 LEU B O 1
ATOM 4637 N N . LEU D 4 136 ? -40.276 -37.128 -14.940 1.00 16.34 136 LEU B N 1
ATOM 4638 C CA . LEU D 4 136 ? -40.879 -37.972 -15.963 1.00 17.21 136 LEU B CA 1
ATOM 4639 C C . LEU D 4 136 ? -40.018 -37.780 -17.204 1.00 18.29 136 LEU B C 1
ATOM 4640 O O . LEU D 4 136 ? -40.011 -36.694 -17.799 1.00 18.63 136 LEU B O 1
ATOM 4645 N N . ASN D 4 137 ? -39.256 -38.799 -17.575 1.00 18.16 137 ASN B N 1
ATOM 4646 C CA . ASN D 4 137 ? -38.266 -38.614 -18.627 1.00 17.43 137 ASN B CA 1
ATOM 4647 C C . ASN D 4 137 ? -38.610 -39.287 -19.959 1.00 16.48 137 ASN B C 1
ATOM 4648 O O . ASN D 4 137 ? -39.017 -40.452 -19.996 1.00 17.30 137 ASN B O 1
ATOM 4653 N N . ASN D 4 138 ? -38.437 -38.528 -21.039 1.00 16.91 138 ASN B N 1
ATOM 4654 C CA . ASN D 4 138 ? -38.502 -39.035 -22.409 1.00 15.39 138 ASN B CA 1
ATOM 4655 C C . ASN D 4 138 ? -39.789 -39.774 -22.741 1.00 17.51 138 ASN B C 1
ATOM 4656 O O . ASN D 4 138 ? -39.760 -40.963 -23.122 1.00 17.23 138 ASN B O 1
ATOM 4661 N N . PHE D 4 139 ? -40.910 -39.075 -22.610 1.00 16.44 139 PHE B N 1
ATOM 4662 C CA . PHE D 4 139 ? -42.218 -39.650 -22.925 1.00 16.08 139 PHE B CA 1
ATOM 4663 C C . PHE D 4 139 ? -42.860 -38.980 -24.137 1.00 15.37 139 PHE B C 1
ATOM 4664 O O . PHE D 4 139 ? -42.425 -37.926 -24.557 1.00 15.00 139 PHE B O 1
ATOM 4672 N N . TYR D 4 140 ? -43.901 -39.600 -24.674 1.00 14.26 140 TYR B N 1
ATOM 4673 C CA . TYR D 4 140 ? -44.674 -39.048 -25.788 1.00 14.55 140 TYR B CA 1
ATOM 4674 C C . TYR D 4 140 ? -46.016 -39.771 -25.811 1.00 18.25 140 TYR B C 1
ATOM 4675 O O . TYR D 4 140 ? -46.044 -40.996 -25.708 1.00 19.81 140 TYR B O 1
ATOM 4684 N N . PRO D 4 141 ? -47.128 -39.036 -26.000 1.00 18.71 141 PRO B N 1
ATOM 4685 C CA . PRO D 4 141 ? -47.209 -37.590 -26.268 1.00 18.21 141 PRO B CA 1
ATOM 4686 C C . PRO D 4 141 ? -46.971 -36.737 -25.030 1.00 16.73 141 PRO B C 1
ATOM 4687 O O . PRO D 4 141 ? -46.700 -37.266 -23.960 1.00 15.49 141 PRO B O 1
ATOM 4691 N N . ARG D 4 142 ? -47.088 -35.422 -25.187 1.00 16.50 142 ARG B N 1
ATOM 4692 C CA . ARG D 4 142 ? -46.715 -34.487 -24.124 1.00 18.25 142 ARG B CA 1
ATOM 4693 C C . ARG D 4 142 ? -47.660 -34.530 -22.928 1.00 20.05 142 ARG B C 1
ATOM 4694 O O . ARG D 4 142 ? -47.228 -34.289 -21.813 1.00 19.39 142 ARG B O 1
ATOM 4702 N N . GLU D 4 143 ? -48.935 -34.849 -23.156 1.00 22.82 143 GLU B N 1
ATOM 4703 C CA . GLU D 4 143 ? -49.927 -34.831 -22.084 1.00 25.13 143 GLU B CA 1
ATOM 4704 C C . GLU D 4 143 ? -49.594 -35.863 -21.014 1.00 23.09 143 GLU B C 1
ATOM 4705 O O . GLU D 4 143 ? -49.502 -37.054 -21.295 1.00 21.34 143 GLU B O 1
ATOM 4711 N N . ALA D 4 144 ? -49.438 -35.388 -19.782 1.00 19.73 144 ALA B N 1
ATOM 4712 C CA . ALA D 4 144 ? -49.098 -36.249 -18.663 1.00 20.02 144 ALA B CA 1
ATOM 4713 C C . ALA D 4 144 ? -49.650 -35.622 -17.401 1.00 25.16 144 ALA B C 1
ATOM 4714 O O . ALA D 4 144 ? -49.821 -34.402 -17.329 1.00 28.59 144 ALA B O 1
ATOM 4716 N N . LYS D 4 145 ? -49.933 -36.452 -16.409 1.00 23.16 145 LYS B N 1
ATOM 4717 C CA . LYS D 4 145 ? -50.510 -35.975 -15.166 1.00 26.50 145 LYS B CA 1
ATOM 4718 C C . LYS D 4 145 ? -49.661 -36.468 -13.997 1.00 26.69 145 LYS B C 1
ATOM 4719 O O . LYS D 4 145 ? -49.390 -37.664 -13.884 1.00 24.79 145 LYS B O 1
ATOM 4725 N N . VAL D 4 146 ? -49.210 -35.544 -13.151 1.00 25.21 146 VAL B N 1
ATOM 4726 C CA . VAL D 4 146 ? -48.514 -35.934 -11.928 1.00 26.61 146 VAL B CA 1
ATOM 4727 C C . VAL D 4 146 ? -49.322 -35.571 -10.693 1.00 27.49 146 VAL B C 1
ATOM 4728 O O . VAL D 4 146 ? -49.834 -34.452 -10.579 1.00 28.68 146 VAL B O 1
ATOM 4732 N N . GLN D 4 147 ? -49.454 -36.527 -9.775 1.00 25.83 147 GLN B N 1
ATOM 4733 C CA . GLN D 4 147 ? -50.058 -36.258 -8.477 1.00 28.24 147 GLN B CA 1
ATOM 4734 C C . GLN D 4 147 ? -49.046 -36.536 -7.390 1.00 28.79 147 GLN B C 1
ATOM 4735 O O . GLN D 4 147 ? -48.338 -37.538 -7.442 1.00 29.74 147 GLN B O 1
ATOM 4741 N N . TRP D 4 148 ? -48.984 -35.656 -6.400 1.00 27.93 148 TRP B N 1
ATOM 4742 C CA . TRP D 4 148 ? -48.139 -35.884 -5.238 1.00 26.62 148 TRP B CA 1
ATOM 4743 C C . TRP D 4 148 ? -48.973 -36.482 -4.118 1.00 30.55 148 TRP B C 1
ATOM 4744 O O . TRP D 4 148 ? -50.136 -36.119 -3.937 1.00 34.16 148 TRP B O 1
ATOM 4755 N N . LYS D 4 149 ? -48.383 -37.411 -3.375 1.00 31.19 149 LYS B N 1
ATOM 4756 C CA . LYS D 4 149 ? -49.042 -37.963 -2.199 1.00 35.40 149 LYS B CA 1
ATOM 4757 C C . LYS D 4 149 ? -48.078 -38.009 -1.017 1.00 34.30 149 LYS B C 1
ATOM 4758 O O . LYS D 4 149 ? -46.952 -38.489 -1.142 1.00 35.33 149 LYS B O 1
ATOM 4764 N N . VAL D 4 150 ? -48.528 -37.511 0.128 1.00 35.29 150 VAL B N 1
ATOM 4765 C CA . VAL D 4 150 ? -47.724 -37.525 1.339 1.00 34.70 150 VAL B CA 1
ATOM 4766 C C . VAL D 4 150 ? -48.434 -38.381 2.384 1.00 36.97 150 VAL B C 1
ATOM 4767 O O . VAL D 4 150 ? -49.516 -38.021 2.852 1.00 40.18 150 VAL B O 1
ATOM 4771 N N . ASP D 4 151 ? -47.819 -39.509 2.737 1.00 35.54 151 ASP B N 1
ATOM 4772 C CA . ASP D 4 151 ? -48.491 -40.585 3.474 1.00 40.94 151 ASP B CA 1
ATOM 4773 C C . ASP D 4 151 ? -49.864 -40.854 2.857 1.00 41.44 151 ASP B C 1
ATOM 4774 O O . ASP D 4 151 ? -50.877 -40.886 3.556 1.00 43.22 151 ASP B O 1
ATOM 4779 N N . ASN D 4 152 ? -49.876 -41.005 1.534 1.00 40.90 152 ASN B N 1
ATOM 4780 C CA . ASN D 4 152 ? -51.071 -41.355 0.765 1.00 44.96 152 ASN B CA 1
ATOM 4781 C C . ASN D 4 152 ? -52.160 -40.286 0.709 1.00 46.95 152 ASN B C 1
ATOM 4782 O O . ASN D 4 152 ? -53.220 -40.516 0.136 1.00 49.87 152 ASN B O 1
ATOM 4787 N N . ALA D 4 153 ? -51.906 -39.123 1.296 1.00 47.52 153 ALA B N 1
ATOM 4788 C CA . ALA D 4 153 ? -52.825 -37.994 1.170 1.00 46.36 153 ALA B CA 1
ATOM 4789 C C . ALA D 4 153 ? -52.520 -37.212 -0.110 1.00 44.55 153 ALA B C 1
ATOM 4790 O O . ALA D 4 153 ? -51.385 -36.789 -0.325 1.00 42.23 153 ALA B O 1
ATOM 4792 N N . LEU D 4 154 ? -53.533 -37.024 -0.952 1.00 44.34 154 LEU B N 1
ATOM 4793 C CA . LEU D 4 154 ? -53.379 -36.252 -2.182 1.00 43.60 154 LEU B CA 1
ATOM 4794 C C . LEU D 4 154 ? -53.023 -34.802 -1.888 1.00 40.27 154 LEU B C 1
ATOM 4795 O O . LEU D 4 154 ? -53.751 -34.109 -1.171 1.00 40.62 154 LEU B O 1
ATOM 4800 N N . GLN D 4 155 ? -51.902 -34.357 -2.448 1.00 37.48 155 GLN B N 1
ATOM 4801 C CA . GLN D 4 155 ? -51.411 -32.997 -2.245 1.00 36.67 155 GLN B CA 1
ATOM 4802 C C . GLN D 4 155 ? -52.006 -32.044 -3.256 1.00 37.16 155 GLN B C 1
ATOM 4803 O O . GLN D 4 155 ? -52.272 -32.414 -4.402 1.00 35.99 155 GLN B O 1
ATOM 4809 N N . SER D 4 156 ? -52.190 -30.803 -2.834 1.00 38.39 156 SER B N 1
ATOM 4810 C CA . SER D 4 156 ? -52.726 -29.793 -3.726 1.00 39.15 156 SER B CA 1
ATOM 4811 C C . SER D 4 156 ? -52.100 -28.434 -3.465 1.00 37.34 156 SER B C 1
ATOM 4812 O O . SER D 4 156 ? -52.002 -28.005 -2.316 1.00 37.73 156 SER B O 1
ATOM 4815 N N . GLY D 4 157 ? -51.669 -27.766 -4.531 1.00 34.19 157 GLY B N 1
ATOM 4816 C CA . GLY D 4 157 ? -51.259 -26.377 -4.431 1.00 35.60 157 GLY B CA 1
ATOM 4817 C C . GLY D 4 157 ? -49.866 -26.114 -3.882 1.00 34.60 157 GLY B C 1
ATOM 4818 O O . GLY D 4 157 ? -49.506 -24.963 -3.659 1.00 36.85 157 GLY B O 1
ATOM 4819 N N . ASN D 4 158 ? -49.078 -27.163 -3.668 1.00 31.16 158 ASN B N 1
ATOM 4820 C CA . ASN D 4 158 ? -47.724 -26.989 -3.148 1.00 29.51 158 ASN B CA 1
ATOM 4821 C C . ASN D 4 158 ? -46.667 -27.618 -4.064 1.00 26.90 158 ASN B C 1
ATOM 4822 O O . ASN D 4 158 ? -45.587 -28.011 -3.621 1.00 25.59 158 ASN B O 1
ATOM 4827 N N . SER D 4 159 ? -46.990 -27.712 -5.348 1.00 23.81 159 SER B N 1
ATOM 4828 C CA . SER D 4 159 ? -46.040 -28.223 -6.322 1.00 23.04 159 SER B CA 1
ATOM 4829 C C . SER D 4 159 ? -46.005 -27.306 -7.528 1.00 24.04 159 SER B C 1
ATOM 4830 O O . SER D 4 159 ? -46.950 -26.553 -7.776 1.00 25.87 159 SER B O 1
ATOM 4833 N N . GLN D 4 160 ? -44.903 -27.344 -8.264 1.00 23.14 160 GLN B N 1
ATOM 4834 C CA . GLN D 4 160 ? -44.822 -26.653 -9.541 1.00 20.34 160 GLN B CA 1
ATOM 4835 C C . GLN D 4 160 ? -44.177 -27.593 -10.539 1.00 19.17 160 GLN B C 1
ATOM 4836 O O . GLN D 4 160 ? -43.324 -28.395 -10.174 1.00 19.52 160 GLN B O 1
ATOM 4842 N N . GLU D 4 161 ? -44.582 -27.512 -11.797 1.00 19.77 161 GLU B N 1
ATOM 4843 C CA . GLU D 4 161 ? -43.948 -28.357 -12.804 1.00 18.27 161 GLU B CA 1
ATOM 4844 C C . GLU D 4 161 ? -43.517 -27.563 -14.018 1.00 15.56 161 GLU B C 1
ATOM 4845 O O . GLU D 4 161 ? -43.966 -26.439 -14.230 1.00 16.26 161 GLU B O 1
ATOM 4851 N N . SER D 4 162 ? -42.629 -28.132 -14.812 1.00 14.57 162 SER B N 1
ATOM 4852 C CA . SER D 4 162 ? -42.349 -27.548 -16.112 1.00 21.76 162 SER B CA 1
ATOM 4853 C C . SER D 4 162 ? -41.943 -28.662 -17.038 1.00 16.27 162 SER B C 1
ATOM 4854 O O . SER D 4 162 ? -41.633 -29.785 -16.592 1.00 15.08 162 SER B O 1
ATOM 4857 N N . VAL D 4 163 ? -42.020 -28.362 -18.324 1.00 13.53 163 VAL B N 1
ATOM 4858 C CA . VAL D 4 163 ? -41.829 -29.359 -19.375 1.00 14.91 163 VAL B CA 1
ATOM 4859 C C . VAL D 4 163 ? -40.816 -28.841 -20.375 1.00 13.62 163 VAL B C 1
ATOM 4860 O O . VAL D 4 163 ? -40.806 -27.664 -20.708 1.00 15.21 163 VAL B O 1
ATOM 4864 N N . THR D 4 164 ? -39.932 -29.713 -20.826 1.00 14.72 164 THR B N 1
ATOM 4865 C CA . THR D 4 164 ? -38.983 -29.346 -21.851 1.00 14.65 164 THR B CA 1
ATOM 4866 C C . THR D 4 164 ? -39.680 -29.159 -23.187 1.00 17.12 164 THR B C 1
ATOM 4867 O O . THR D 4 164 ? -40.801 -29.631 -23.391 1.00 15.97 164 THR B O 1
ATOM 4871 N N . GLU D 4 165 ? -39.023 -28.434 -24.088 1.00 17.93 165 GLU B N 1
ATOM 4872 C CA . GLU D 4 165 ? -39.430 -28.419 -25.482 1.00 18.03 165 GLU B CA 1
ATOM 4873 C C . GLU D 4 165 ? -39.181 -29.815 -26.063 1.00 18.24 165 GLU B C 1
ATOM 4874 O O . GLU D 4 165 ? -38.361 -30.573 -25.537 1.00 16.88 165 GLU B O 1
ATOM 4880 N N . GLN D 4 166 ? -39.907 -30.157 -27.121 1.00 16.14 166 GLN B N 1
ATOM 4881 C CA . GLN D 4 166 ? -39.786 -31.480 -27.712 1.00 16.40 166 GLN B CA 1
ATOM 4882 C C . GLN D 4 166 ? -38.339 -31.713 -28.114 1.00 16.03 166 GLN B C 1
ATOM 4883 O O . GLN D 4 166 ? -37.692 -30.822 -28.663 1.00 15.96 166 GLN B O 1
ATOM 4889 N N . ASP D 4 167 ? -37.821 -32.899 -27.815 1.00 15.52 167 ASP B N 1
ATOM 4890 C CA . ASP D 4 167 ? -36.404 -33.174 -28.013 1.00 15.91 167 ASP B CA 1
ATOM 4891 C C . ASP D 4 167 ? -36.062 -33.217 -29.490 1.00 17.29 167 ASP B C 1
ATOM 4892 O O . ASP D 4 167 ? -36.755 -33.848 -30.284 1.00 13.47 167 ASP B O 1
ATOM 4897 N N . SER D 4 168 ? -34.977 -32.547 -29.857 1.00 19.04 168 SER B N 1
ATOM 4898 C CA . SER D 4 168 ? -34.650 -32.379 -31.257 1.00 22.08 168 SER B CA 1
ATOM 4899 C C . SER D 4 168 ? -34.121 -33.678 -31.855 1.00 21.85 168 SER B C 1
ATOM 4900 O O . SER D 4 168 ? -34.043 -33.809 -33.068 1.00 21.73 168 SER B O 1
ATOM 4903 N N . LYS D 4 169 ? -33.771 -34.647 -31.011 1.00 21.13 169 LYS B N 1
ATOM 4904 C CA . LYS D 4 169 ? -33.208 -35.890 -31.528 1.00 22.84 169 LYS B CA 1
ATOM 4905 C C . LYS D 4 169 ? -34.167 -37.084 -31.423 1.00 20.94 169 LYS B C 1
ATOM 4906 O O . LYS D 4 169 ? -34.178 -37.941 -32.310 1.00 20.86 169 LYS B O 1
ATOM 4912 N N . ASP D 4 170 ? -34.975 -37.153 -30.369 1.00 17.79 170 ASP B N 1
ATOM 4913 C CA . ASP D 4 170 ? -35.847 -38.324 -30.238 1.00 17.32 170 ASP B CA 1
ATOM 4914 C C . ASP D 4 170 ? -37.339 -37.967 -30.123 1.00 16.59 170 ASP B C 1
ATOM 4915 O O . ASP D 4 170 ? -38.175 -38.859 -29.940 1.00 15.25 170 ASP B O 1
ATOM 4920 N N . SER D 4 171 ? -37.654 -36.671 -30.212 1.00 16.05 171 SER B N 1
ATOM 4921 C CA . SER D 4 171 ? -39.043 -36.184 -30.245 1.00 13.46 171 SER B CA 1
ATOM 4922 C C . SER D 4 171 ? -39.848 -36.471 -28.975 1.00 13.37 171 SER B C 1
ATOM 4923 O O . SER D 4 171 ? -41.081 -36.454 -29.005 1.00 15.45 171 SER B O 1
ATOM 4926 N N . THR D 4 172 ? -39.159 -36.700 -27.860 1.00 13.37 172 THR B N 1
ATOM 4927 C CA . THR D 4 172 ? -39.836 -36.903 -26.594 1.00 14.30 172 THR B CA 1
ATOM 4928 C C . THR D 4 172 ? -39.912 -35.627 -25.766 1.00 15.18 172 THR B C 1
ATOM 4929 O O . THR D 4 172 ? -39.323 -34.591 -26.101 1.00 14.43 172 THR B O 1
ATOM 4933 N N . TYR D 4 173 ? -40.667 -35.716 -24.686 1.00 15.05 173 TYR B N 1
ATOM 4934 C CA . TYR D 4 173 ? -40.783 -34.621 -23.745 1.00 15.34 173 TYR B CA 1
ATOM 4935 C C . TYR D 4 173 ? -40.290 -35.134 -22.410 1.00 15.98 173 TYR B C 1
ATOM 4936 O O . TYR D 4 173 ? -40.292 -36.350 -22.174 1.00 14.12 173 TYR B O 1
ATOM 4945 N N . SER D 4 174 ? -39.880 -34.223 -21.533 1.00 14.84 174 SER B N 1
ATOM 4946 C CA . SER D 4 174 ? -39.625 -34.612 -20.151 1.00 15.74 174 SER B CA 1
ATOM 4947 C C . SER D 4 174 ? -40.305 -33.598 -19.256 1.00 17.06 174 SER B C 1
ATOM 4948 O O . SER D 4 174 ? -40.528 -32.470 -19.665 1.00 18.84 174 SER B O 1
ATOM 4951 N N . LEU D 4 175 ? -40.637 -34.011 -18.037 1.00 17.60 175 LEU B N 1
ATOM 4952 C CA . LEU D 4 175 ? -41.381 -33.162 -17.118 1.00 16.32 175 LEU B CA 1
ATOM 4953 C C . LEU D 4 175 ? -40.781 -33.284 -15.728 1.00 16.58 175 LEU B C 1
ATOM 4954 O O . LEU D 4 175 ? -40.463 -34.389 -15.270 1.00 16.32 175 LEU B O 1
ATOM 4959 N N . SER D 4 176 ? -40.656 -32.159 -15.043 1.00 15.32 176 SER B N 1
ATOM 4960 C CA . SER D 4 176 ? -40.242 -32.214 -13.662 1.00 18.37 176 SER B CA 1
ATOM 4961 C C . SER D 4 176 ? -41.266 -31.498 -12.806 1.00 20.24 176 SER B C 1
ATOM 4962 O O . SER D 4 176 ? -41.747 -30.419 -13.155 1.00 22.33 176 SER B O 1
ATOM 4965 N N . SER D 4 177 ? -41.596 -32.120 -11.689 1.00 20.23 177 SER B N 1
ATOM 4966 C CA . SER D 4 177 ? -42.529 -31.570 -10.736 1.00 20.87 177 SER B CA 1
ATOM 4967 C C . SER D 4 177 ? -41.797 -31.486 -9.417 1.00 22.18 177 SER B C 1
ATOM 4968 O O . SER D 4 177 ? -41.140 -32.446 -9.008 1.00 22.65 177 SER B O 1
ATOM 4971 N N . THR D 4 178 ? -41.886 -30.332 -8.768 1.00 21.21 178 THR B N 1
ATOM 4972 C CA . THR D 4 178 ? -41.210 -30.115 -7.496 1.00 19.77 178 THR B CA 1
ATOM 4973 C C . THR D 4 178 ? -42.243 -29.876 -6.413 1.00 21.19 178 THR B C 1
ATOM 4974 O O . THR D 4 178 ? -43.046 -28.949 -6.522 1.00 19.66 178 THR B O 1
ATOM 4978 N N . LEU D 4 179 ? -42.227 -30.719 -5.384 1.00 21.16 179 LEU B N 1
ATOM 4979 C CA . LEU D 4 179 ? -43.024 -30.493 -4.183 1.00 23.78 179 LEU B CA 1
ATOM 4980 C C . LEU D 4 179 ? -42.167 -29.733 -3.161 1.00 22.15 179 LEU B C 1
ATOM 4981 O O . LEU D 4 179 ? -41.057 -30.162 -2.839 1.00 21.90 179 LEU B O 1
ATOM 4986 N N . THR D 4 180 ? -42.658 -28.603 -2.661 1.00 23.21 180 THR B N 1
ATOM 4987 C CA . THR D 4 180 ? -41.862 -27.826 -1.717 1.00 24.09 180 THR B CA 1
ATOM 4988 C C . THR D 4 180 ? -42.542 -27.776 -0.367 1.00 28.23 180 THR B C 1
ATOM 4989 O O . THR D 4 180 ? -43.703 -27.390 -0.283 1.00 26.86 180 THR B O 1
ATOM 4993 N N . LEU D 4 181 ? -41.818 -28.176 0.676 1.00 26.67 181 LEU B N 1
ATOM 4994 C CA . LEU D 4 181 ? -42.304 -28.087 2.050 1.00 31.88 181 LEU B CA 1
ATOM 4995 C C . LEU D 4 181 ? -41.264 -27.431 2.932 1.00 31.46 181 LEU B C 1
ATOM 4996 O O . LEU D 4 181 ? -40.082 -27.386 2.587 1.00 31.84 181 LEU B O 1
ATOM 5001 N N . SER D 4 182 ? -41.700 -26.934 4.081 1.00 33.61 182 SER B N 1
ATOM 5002 C CA . SER D 4 182 ? -40.759 -26.550 5.107 1.00 35.20 182 SER B CA 1
ATOM 5003 C C . SER D 4 182 ? -40.132 -27.830 5.653 1.00 36.94 182 SER B C 1
ATOM 5004 O O . SER D 4 182 ? -40.732 -28.907 5.577 1.00 32.46 182 SER B O 1
ATOM 5007 N N . LYS D 4 183 ? -38.926 -27.698 6.195 1.00 35.63 183 LYS B N 1
ATOM 5008 C CA . LYS D 4 183 ? -38.229 -28.793 6.837 1.00 35.03 183 LYS B CA 1
ATOM 5009 C C . LYS D 4 183 ? -39.117 -29.418 7.916 1.00 36.40 183 LYS B C 1
ATOM 5010 O O . LYS D 4 183 ? -39.196 -30.636 8.023 1.00 35.25 183 LYS B O 1
ATOM 5016 N N . ALA D 4 184 ? -39.807 -28.571 8.684 1.00 37.32 184 ALA B N 1
ATOM 5017 C CA . ALA D 4 184 ? -40.705 -29.028 9.742 1.00 39.92 184 ALA B CA 1
ATOM 5018 C C . ALA D 4 184 ? -41.832 -29.906 9.207 1.00 41.02 184 ALA B C 1
ATOM 5019 O O . ALA D 4 184 ? -42.056 -31.014 9.706 1.00 41.78 184 ALA B O 1
ATOM 5021 N N . ASP D 4 185 ? -42.547 -29.399 8.205 1.00 40.18 185 ASP B N 1
ATOM 5022 C CA . ASP D 4 185 ? -43.618 -30.159 7.582 1.00 41.32 185 ASP B CA 1
ATOM 5023 C C . ASP D 4 185 ? -43.078 -31.447 6.989 1.00 38.07 185 ASP B C 1
ATOM 5024 O O . ASP D 4 185 ? -43.701 -32.504 7.112 1.00 38.90 185 ASP B O 1
ATOM 5029 N N . TYR D 4 186 ? -41.913 -31.354 6.356 1.00 36.01 186 TYR B N 1
ATOM 5030 C CA . TYR D 4 186 ? -41.305 -32.516 5.706 1.00 35.24 186 TYR B CA 1
ATOM 5031 C C . TYR D 4 186 ? -41.083 -33.651 6.714 1.00 38.52 186 TYR B C 1
ATOM 5032 O O . TYR D 4 186 ? -41.397 -34.807 6.438 1.00 34.06 186 TYR B O 1
ATOM 5041 N N . GLU D 4 187 ? -40.565 -33.306 7.885 1.00 40.34 187 GLU B N 1
ATOM 5042 C CA . GLU D 4 187 ? -40.210 -34.308 8.891 1.00 44.93 187 GLU B CA 1
ATOM 5043 C C . GLU D 4 187 ? -41.400 -34.843 9.700 1.00 47.43 187 GLU B C 1
ATOM 5044 O O . GLU D 4 187 ? -41.222 -35.686 10.578 1.00 49.27 187 GLU B O 1
ATOM 5050 N N . LYS D 4 188 ? -42.605 -34.363 9.405 1.00 48.03 188 LYS B N 1
ATOM 5051 C CA . LYS D 4 188 ? -43.812 -34.870 10.056 1.00 50.57 188 LYS B CA 1
ATOM 5052 C C . LYS D 4 188 ? -44.395 -36.074 9.326 1.00 50.07 188 LYS B C 1
ATOM 5053 O O . LYS D 4 188 ? -45.368 -36.681 9.781 1.00 50.36 188 LYS B O 1
ATOM 5059 N N . HIS D 4 189 ? -43.813 -36.414 8.184 1.00 48.08 189 HIS B N 1
ATOM 5060 C CA . HIS D 4 189 ? -44.401 -37.442 7.344 1.00 47.14 189 HIS B CA 1
ATOM 5061 C C . HIS D 4 189 ? -43.332 -38.390 6.822 1.00 42.52 189 HIS B C 1
ATOM 5062 O O . HIS D 4 189 ? -42.152 -38.044 6.777 1.00 41.60 189 HIS B O 1
ATOM 5069 N N . LYS D 4 190 ? -43.753 -39.590 6.443 1.00 40.39 190 LYS B N 1
ATOM 5070 C CA . LYS D 4 190 ? -42.824 -40.663 6.121 1.00 37.23 190 LYS B CA 1
ATOM 5071 C C . LYS D 4 190 ? -42.715 -40.921 4.622 1.00 37.53 190 LYS B C 1
ATOM 5072 O O . LYS D 4 190 ? -41.632 -40.872 4.045 1.00 33.53 190 LYS B O 1
ATOM 5078 N N . VAL D 4 191 ? -43.847 -41.215 3.996 1.00 35.10 191 VAL B N 1
ATOM 5079 C CA . VAL D 4 191 ? -43.824 -41.675 2.626 1.00 34.36 191 VAL B CA 1
ATOM 5080 C C . VAL D 4 191 ? -44.109 -40.538 1.651 1.00 33.50 191 VAL B C 1
ATOM 5081 O O . VAL D 4 191 ? -45.127 -39.847 1.756 1.00 34.02 191 VAL B O 1
ATOM 5085 N N . TYR D 4 192 ? -43.193 -40.353 0.706 1.00 30.52 192 TYR B N 1
ATOM 5086 C CA . TYR D 4 192 ? -43.323 -39.312 -0.299 1.00 30.01 192 TYR B CA 1
ATOM 5087 C C . TYR D 4 192 ? -43.459 -39.951 -1.662 1.00 32.54 192 TYR B C 1
ATOM 5088 O O . TYR D 4 192 ? -42.574 -40.683 -2.094 1.00 36.26 192 TYR B O 1
ATOM 5097 N N . ALA D 4 193 ? -44.577 -39.682 -2.329 1.00 30.44 193 ALA B N 1
ATOM 5098 C CA . ALA D 4 193 ? -44.921 -40.404 -3.543 1.00 27.73 193 ALA B CA 1
ATOM 5099 C C . ALA D 4 193 ? -45.326 -39.494 -4.692 1.00 26.98 193 ALA B C 1
ATOM 5100 O O . ALA D 4 193 ? -46.083 -38.528 -4.529 1.00 28.13 193 ALA B O 1
ATOM 5102 N N . CYS D 4 194 ? -44.804 -39.841 -5.859 1.00 25.11 194 CYS B N 1
ATOM 5103 C CA . CYS D 4 194 ? -45.115 -39.216 -7.126 1.00 23.87 194 CYS B CA 1
ATOM 5104 C C . CYS D 4 194 ? -45.896 -40.223 -7.973 1.00 25.51 194 CYS B C 1
ATOM 5105 O O . CYS D 4 194 ? -45.354 -41.278 -8.299 1.00 26.84 194 CYS B O 1
ATOM 5108 N N . GLU D 4 195 ? -47.169 -39.936 -8.278 1.00 26.60 195 GLU B N 1
ATOM 5109 C CA . GLU D 4 195 ? -48.001 -40.836 -9.102 1.00 26.28 195 GLU B CA 1
ATOM 5110 C C . GLU D 4 195 ? -48.239 -40.228 -10.479 1.00 26.36 195 GLU B C 1
ATOM 5111 O O . GLU D 4 195 ? -48.668 -39.069 -10.607 1.00 25.06 195 GLU B O 1
ATOM 5117 N N . VAL D 4 196 ? -47.950 -41.020 -11.503 1.00 21.33 196 VAL B N 1
ATOM 5118 C CA . VAL D 4 196 ? -47.907 -40.526 -12.863 1.00 20.07 196 VAL B CA 1
ATOM 5119 C C . VAL D 4 196 ? -48.930 -41.212 -13.763 1.00 23.17 196 VAL B C 1
ATOM 5120 O O . VAL D 4 196 ? -49.030 -42.443 -13.787 1.00 23.85 196 VAL B O 1
ATOM 5124 N N . THR D 4 197 ? -49.690 -40.404 -14.498 1.00 20.69 197 THR B N 1
ATOM 5125 C CA . THR D 4 197 ? -50.641 -40.912 -15.481 1.00 21.45 197 THR B CA 1
ATOM 5126 C C . THR D 4 197 ? -50.199 -40.491 -16.884 1.00 21.85 197 THR B C 1
ATOM 5127 O O . THR D 4 197 ? -49.851 -39.332 -17.119 1.00 18.96 197 THR B O 1
ATOM 5131 N N . HIS D 4 198 ? -50.223 -41.440 -17.812 1.00 23.52 198 HIS B N 1
ATOM 5132 C CA . HIS D 4 198 ? -49.780 -41.199 -19.175 1.00 21.68 198 HIS B CA 1
ATOM 5133 C C . HIS D 4 198 ? -50.289 -42.319 -20.059 1.00 22.96 198 HIS B C 1
ATOM 5134 O O . HIS D 4 198 ? -50.426 -43.459 -19.612 1.00 24.03 198 HIS B O 1
ATOM 5141 N N . GLN D 4 199 ? -50.567 -41.990 -21.312 1.00 23.62 199 GLN B N 1
ATOM 5142 C CA . GLN D 4 199 ? -51.046 -42.955 -22.287 1.00 26.32 199 GLN B CA 1
ATOM 5143 C C . GLN D 4 199 ? -50.174 -44.214 -22.370 1.00 25.48 199 GLN B C 1
ATOM 5144 O O . GLN D 4 199 ? -50.687 -45.307 -22.610 1.00 26.83 199 GLN B O 1
ATOM 5150 N N . GLY D 4 200 ? -48.865 -44.060 -22.179 1.00 20.77 200 GLY B N 1
ATOM 5151 C CA . GLY D 4 200 ? -47.951 -45.187 -22.288 1.00 22.34 200 GLY B CA 1
ATOM 5152 C C . GLY D 4 200 ? -47.994 -46.135 -21.098 1.00 25.57 200 GLY B C 1
ATOM 5153 O O . GLY D 4 200 ? -47.425 -47.231 -21.144 1.00 25.96 200 GLY B O 1
ATOM 5154 N N . LEU D 4 201 ? -48.654 -45.701 -20.025 1.00 25.12 201 LEU B N 1
ATOM 5155 C CA . LEU D 4 201 ? -48.806 -46.495 -18.808 1.00 24.61 201 LEU B CA 1
ATOM 5156 C C . LEU D 4 201 ? -50.203 -47.087 -18.740 1.00 29.59 201 LEU B C 1
ATOM 5157 O O . LEU D 4 201 ? -51.187 -46.353 -18.779 1.00 32.37 201 LEU B O 1
ATOM 5162 N N . SER D 4 202 ? -50.298 -48.413 -18.663 1.00 29.05 202 SER B N 1
ATOM 5163 C CA . SER D 4 202 ? -51.600 -49.075 -18.722 1.00 31.06 202 SER B CA 1
ATOM 5164 C C . SER D 4 202 ? -52.369 -48.914 -17.401 1.00 30.09 202 SER B C 1
ATOM 5165 O O . SER D 4 202 ? -53.572 -49.174 -17.327 1.00 31.99 202 SER B O 1
ATOM 5168 N N . SER D 4 203 ? -51.661 -48.483 -16.363 1.00 29.23 203 SER B N 1
ATOM 5169 C CA . SER D 4 203 ? -52.295 -47.922 -15.178 1.00 29.99 203 SER B CA 1
ATOM 5170 C C . SER D 4 203 ? -51.267 -46.980 -14.551 1.00 28.04 203 SER B C 1
ATOM 5171 O O . SER D 4 203 ? -50.085 -47.045 -14.892 1.00 26.60 203 SER B O 1
ATOM 5174 N N . PRO D 4 204 ? -51.712 -46.057 -13.685 1.00 28.91 204 PRO B N 1
ATOM 5175 C CA . PRO D 4 204 ? -50.764 -45.065 -13.151 1.00 27.55 204 PRO B CA 1
ATOM 5176 C C . PRO D 4 204 ? -49.594 -45.695 -12.390 1.00 28.82 204 PRO B C 1
ATOM 5177 O O . PRO D 4 204 ? -49.787 -46.642 -11.628 1.00 31.57 204 PRO B O 1
ATOM 5181 N N . VAL D 4 205 ? -48.391 -45.185 -12.627 1.00 28.06 205 VAL B N 1
ATOM 5182 C CA . VAL D 4 205 ? -47.194 -45.653 -11.933 1.00 28.39 205 VAL B CA 1
ATOM 5183 C C . VAL D 4 205 ? -46.872 -44.731 -10.766 1.00 26.64 205 VAL B C 1
ATOM 5184 O O . VAL D 4 205 ? -46.964 -43.511 -10.892 1.00 24.94 205 VAL B O 1
ATOM 5188 N N . THR D 4 206 ? -46.502 -45.322 -9.632 1.00 26.51 206 THR B N 1
ATOM 5189 C CA . THR D 4 206 ? -46.066 -44.561 -8.473 1.00 27.39 206 THR B CA 1
ATOM 5190 C C . THR D 4 206 ? -44.597 -44.836 -8.140 1.00 26.52 206 THR B C 1
ATOM 5191 O O . THR D 4 206 ? -44.183 -45.987 -8.043 1.00 29.55 206 THR B O 1
ATOM 5195 N N . LYS D 4 207 ? -43.810 -43.774 -8.003 1.00 24.26 207 LYS B N 1
ATOM 5196 C CA . LYS D 4 207 ? -42.482 -43.849 -7.388 1.00 25.70 207 LYS B CA 1
ATOM 5197 C C . LYS D 4 207 ? -42.522 -43.181 -6.015 1.00 27.24 207 LYS B C 1
ATOM 5198 O O . LYS D 4 207 ? -43.036 -42.068 -5.869 1.00 27.56 207 LYS B O 1
ATOM 5204 N N . SER D 4 208 ? -41.963 -43.838 -5.012 1.00 27.98 208 SER B N 1
ATOM 5205 C CA . SER D 4 208 ? -41.969 -43.269 -3.670 1.00 27.46 208 SER B CA 1
ATOM 5206 C C . SER D 4 208 ? -40.681 -43.552 -2.915 1.00 28.27 208 SER B C 1
ATOM 5207 O O . SER D 4 208 ? -39.874 -44.386 -3.328 1.00 28.95 208 SER B O 1
ATOM 5210 N N . PHE D 4 209 ? -40.511 -42.858 -1.796 1.00 28.14 209 PHE B N 1
ATOM 5211 C CA . PHE D 4 209 ? -39.448 -43.166 -0.850 1.00 29.42 209 PHE B CA 1
ATOM 5212 C C . PHE D 4 209 ? -39.931 -42.890 0.574 1.00 30.56 209 PHE B C 1
ATOM 5213 O O . PHE D 4 209 ? -40.874 -42.111 0.780 1.00 30.53 209 PHE B O 1
ATOM 5221 N N . ASN D 4 210 ? -39.281 -43.512 1.553 1.00 31.85 210 ASN B N 1
ATOM 5222 C CA . ASN D 4 210 ? -39.520 -43.182 2.953 1.00 34.44 210 ASN B CA 1
ATOM 5223 C C . ASN D 4 210 ? -38.419 -42.276 3.465 1.00 36.97 210 ASN B C 1
ATOM 5224 O O . ASN D 4 210 ? -37.240 -42.619 3.346 1.00 37.42 210 ASN B O 1
ATOM 5229 N N . ARG D 4 211 ? -38.807 -41.135 4.040 1.00 38.14 211 ARG B N 1
ATOM 5230 C CA . ARG D 4 211 ? -37.854 -40.149 4.547 1.00 42.95 211 ARG B CA 1
ATOM 5231 C C . ARG D 4 211 ? -36.821 -40.784 5.485 1.00 51.03 211 ARG B C 1
ATOM 5232 O O . ARG D 4 211 ? -37.175 -41.495 6.430 1.00 50.37 211 ARG B O 1
ATOM 5240 N N . GLY D 4 212 ? -35.544 -40.534 5.194 1.00 55.81 212 GLY B N 1
ATOM 5241 C CA . GLY D 4 212 ? -34.447 -41.091 5.967 1.00 63.79 212 GLY B CA 1
ATOM 5242 C C . GLY D 4 212 ? -34.378 -42.607 5.907 1.00 69.91 212 GLY B C 1
ATOM 5243 O O . GLY D 4 212 ? -34.621 -43.286 6.909 1.00 73.47 212 GLY B O 1
ATOM 5244 N N . GLU D 4 213 ? -34.038 -43.141 4.735 1.00 71.39 213 GLU B N 1
ATOM 5245 C CA . GLU D 4 213 ? -33.993 -44.589 4.541 1.00 72.01 213 GLU B CA 1
ATOM 5246 C C . GLU D 4 213 ? -33.242 -44.956 3.265 1.00 70.05 213 GLU B C 1
ATOM 5247 O O . GLU D 4 213 ? -32.703 -44.085 2.581 1.00 68.40 213 GLU B O 1
ATOM 5253 N N . GLN E 3 1 ? -27.168 -3.007 -44.100 1.00 35.69 1 GLN A N 1
ATOM 5254 C CA . GLN E 3 1 ? -27.945 -4.058 -43.448 1.00 34.02 1 GLN A CA 1
ATOM 5255 C C . GLN E 3 1 ? -28.895 -3.407 -42.483 1.00 31.78 1 GLN A C 1
ATOM 5256 O O . GLN E 3 1 ? -28.508 -2.477 -41.783 1.00 32.37 1 GLN A O 1
ATOM 5262 N N . VAL E 3 2 ? -30.137 -3.879 -42.448 1.00 27.54 2 VAL A N 1
ATOM 5263 C CA . VAL E 3 2 ? -31.127 -3.268 -41.588 1.00 26.30 2 VAL A CA 1
ATOM 5264 C C . VAL E 3 2 ? -30.928 -3.756 -40.162 1.00 25.85 2 VAL A C 1
ATOM 5265 O O . VAL E 3 2 ? -30.621 -4.927 -39.919 1.00 25.66 2 VAL A O 1
ATOM 5269 N N . GLN E 3 3 ? -31.083 -2.837 -39.220 1.00 23.14 3 GLN A N 1
ATOM 5270 C CA . GLN E 3 3 ? -30.896 -3.148 -37.828 1.00 22.11 3 GLN A CA 1
ATOM 5271 C C . GLN E 3 3 ? -31.846 -2.303 -37.002 1.00 20.42 3 GLN A C 1
ATOM 5272 O O . GLN E 3 3 ? -31.808 -1.071 -37.072 1.00 20.91 3 GLN A O 1
ATOM 5278 N N . LEU E 3 4 ? -32.736 -2.965 -36.267 1.00 17.91 4 LEU A N 1
ATOM 5279 C CA . LEU E 3 4 ? -33.484 -2.315 -35.195 1.00 16.12 4 LEU A CA 1
ATOM 5280 C C . LEU E 3 4 ? -32.769 -2.683 -33.914 1.00 18.15 4 LEU A C 1
ATOM 5281 O O . LEU E 3 4 ? -32.873 -3.824 -33.458 1.00 15.84 4 LEU A O 1
ATOM 5286 N N . GLN E 3 5 ? -32.032 -1.728 -33.340 1.00 16.72 5 GLN A N 1
ATOM 5287 C CA . GLN E 3 5 ? -31.250 -2.007 -32.140 1.00 16.05 5 GLN A CA 1
ATOM 5288 C C . GLN E 3 5 ? -32.000 -1.600 -30.874 1.00 15.68 5 GLN A C 1
ATOM 5289 O O . GLN E 3 5 ? -32.221 -0.406 -30.624 1.00 16.96 5 GLN A O 1
ATOM 5295 N N . GLN E 3 6 ? -32.391 -2.584 -30.072 1.00 13.28 6 GLN A N 1
ATOM 5296 C CA . GLN E 3 6 ? -33.103 -2.296 -28.832 1.00 16.72 6 GLN A CA 1
ATOM 5297 C C . GLN E 3 6 ? -32.175 -2.142 -27.630 1.00 17.84 6 GLN A C 1
ATOM 5298 O O . GLN E 3 6 ? -31.128 -2.776 -27.554 1.00 16.12 6 GLN A O 1
ATOM 5304 N N A SER E 3 7 ? -32.579 -1.285 -26.696 0.72 18.41 7 SER A N 1
ATOM 5305 N N B SER E 3 7 ? -32.579 -1.280 -26.702 0.28 18.12 7 SER A N 1
ATOM 5306 C CA A SER E 3 7 ? -31.838 -1.053 -25.459 0.72 17.86 7 SER A CA 1
ATOM 5307 C CA B SER E 3 7 ? -31.852 -1.054 -25.456 0.28 18.14 7 SER A CA 1
ATOM 5308 C C A SER E 3 7 ? -32.821 -0.590 -24.384 0.72 16.84 7 SER A C 1
ATOM 5309 C C B SER E 3 7 ? -32.830 -0.593 -24.380 0.28 16.80 7 SER A C 1
ATOM 5310 O O A SER E 3 7 ? -33.992 -0.338 -24.676 0.72 15.11 7 SER A O 1
ATOM 5311 O O B SER E 3 7 ? -34.000 -0.333 -24.664 0.28 15.63 7 SER A O 1
ATOM 5316 N N . GLY E 3 8 ? -32.348 -0.503 -23.145 1.00 18.87 8 GLY A N 1
ATOM 5317 C CA . GLY E 3 8 ? -33.100 0.132 -22.071 1.00 23.20 8 GLY A CA 1
ATOM 5318 C C . GLY E 3 8 ? -34.115 -0.590 -21.188 1.00 28.15 8 GLY A C 1
ATOM 5319 O O . GLY E 3 8 ? -34.960 0.069 -20.575 1.00 34.72 8 GLY A O 1
ATOM 5320 N N . GLY E 3 9 ? -34.058 -1.905 -21.074 1.00 25.07 9 GLY A N 1
ATOM 5321 C CA . GLY E 3 9 ? -35.030 -2.562 -20.208 1.00 22.08 9 GLY A CA 1
ATOM 5322 C C . GLY E 3 9 ? -34.397 -3.005 -18.906 1.00 21.18 9 GLY A C 1
ATOM 5323 O O . GLY E 3 9 ? -33.721 -2.213 -18.220 1.00 19.79 9 GLY A O 1
ATOM 5324 N N . GLY E 3 10 ? -34.592 -4.277 -18.569 1.00 17.52 10 GLY A N 1
ATOM 5325 C CA . GLY E 3 10 ? -33.918 -4.844 -17.428 1.00 16.36 10 GLY A CA 1
ATOM 5326 C C . GLY E 3 10 ? -34.820 -4.887 -16.215 1.00 16.37 10 GLY A C 1
ATOM 5327 O O . GLY E 3 10 ? -36.052 -4.984 -16.334 1.00 13.69 10 GLY A O 1
ATOM 5328 N N . LEU E 3 11 ? -34.196 -4.782 -15.048 1.00 13.61 11 LEU A N 1
ATOM 5329 C CA . LEU E 3 11 ? -34.882 -4.936 -13.774 1.00 18.39 11 LEU A CA 1
ATOM 5330 C C . LEU E 3 11 ? -35.550 -3.643 -13.326 1.00 17.89 11 LEU A C 1
ATOM 5331 O O . LEU E 3 11 ? -35.006 -2.551 -13.514 1.00 16.49 11 LEU A O 1
ATOM 5336 N N . VAL E 3 12 ? -36.731 -3.777 -12.730 1.00 15.86 12 VAL A N 1
ATOM 5337 C CA . VAL E 3 12 ? -37.464 -2.636 -12.183 1.00 14.36 12 VAL A CA 1
ATOM 5338 C C . VAL E 3 12 ? -38.378 -3.178 -11.088 1.00 18.67 12 VAL A C 1
ATOM 5339 O O . VAL E 3 12 ? -38.728 -4.357 -11.097 1.00 20.01 12 VAL A O 1
ATOM 5343 N N . GLN E 3 13 ? -38.732 -2.350 -10.117 1.00 18.75 13 GLN A N 1
ATOM 5344 C CA . GLN E 3 13 ? -39.629 -2.793 -9.058 1.00 18.06 13 GLN A CA 1
ATOM 5345 C C . GLN E 3 13 ? -41.079 -2.425 -9.415 1.00 17.59 13 GLN A C 1
ATOM 5346 O O . GLN E 3 13 ? -41.311 -1.532 -10.232 1.00 17.03 13 GLN A O 1
ATOM 5352 N N . PRO E 3 14 ? -42.058 -3.149 -8.849 1.00 18.82 14 PRO A N 1
ATOM 5353 C CA . PRO E 3 14 ? -43.459 -2.821 -9.131 1.00 19.41 14 PRO A CA 1
ATOM 5354 C C . PRO E 3 14 ? -43.746 -1.351 -8.851 1.00 21.02 14 PRO A C 1
ATOM 5355 O O . PRO E 3 14 ? -43.201 -0.808 -7.890 1.00 18.90 14 PRO A O 1
ATOM 5359 N N . GLY E 3 15 ? -44.569 -0.726 -9.687 1.00 19.10 15 GLY A N 1
ATOM 5360 C CA . GLY E 3 15 ? -44.853 0.691 -9.536 1.00 20.34 15 GLY A CA 1
ATOM 5361 C C . GLY E 3 15 ? -43.833 1.583 -10.231 1.00 20.18 15 GLY A C 1
ATOM 5362 O O . GLY E 3 15 ? -44.039 2.794 -10.345 1.00 20.08 15 GLY A O 1
ATOM 5363 N N . GLY E 3 16 ? -42.744 0.989 -10.722 1.00 18.81 16 GLY A N 1
ATOM 5364 C CA . GLY E 3 16 ? -41.652 1.765 -11.296 1.00 15.88 16 GLY A CA 1
ATOM 5365 C C . GLY E 3 16 ? -41.832 2.121 -12.761 1.00 16.90 16 GLY A C 1
ATOM 5366 O O . GLY E 3 16 ? -42.845 1.787 -13.378 1.00 17.06 16 GLY A O 1
ATOM 5367 N N . SER E 3 17 ? -40.829 2.792 -13.324 1.00 15.55 17 SER A N 1
ATOM 5368 C CA . SER E 3 17 ? -40.863 3.196 -14.720 1.00 17.27 17 SER A CA 1
ATOM 5369 C C . SER E 3 17 ? -39.607 2.775 -15.444 1.00 15.17 17 SER A C 1
ATOM 5370 O O . SER E 3 17 ? -38.552 2.654 -14.841 1.00 17.61 17 SER A O 1
ATOM 5373 N N . LEU E 3 18 ? -39.733 2.572 -16.749 1.00 14.59 18 LEU A N 1
ATOM 5374 C CA . LEU E 3 18 ? -38.645 2.112 -17.586 1.00 18.20 18 LEU A CA 1
ATOM 5375 C C . LEU E 3 18 ? -38.904 2.682 -18.963 1.00 15.60 18 LEU A C 1
ATOM 5376 O O . LEU E 3 18 ? -40.037 2.670 -19.404 1.00 15.85 18 LEU A O 1
ATOM 5381 N N . LYS E 3 19 ? -37.872 3.132 -19.657 1.00 15.10 19 LYS A N 1
ATOM 5382 C CA . LYS E 3 19 ? -38.057 3.601 -21.029 1.00 15.75 19 LYS A CA 1
ATOM 5383 C C . LYS E 3 19 ? -37.250 2.742 -21.991 1.00 16.73 19 LYS A C 1
ATOM 5384 O O . LYS E 3 19 ? -36.019 2.747 -21.942 1.00 19.16 19 LYS A O 1
ATOM 5390 N N . LEU E 3 20 ? -37.939 2.030 -22.881 1.00 13.76 20 LEU A N 1
ATOM 5391 C CA . LEU E 3 20 ? -37.261 1.190 -23.864 1.00 13.91 20 LEU A CA 1
ATOM 5392 C C . LEU E 3 20 ? -36.985 1.966 -25.150 1.00 15.97 20 LEU A C 1
ATOM 5393 O O . LEU E 3 20 ? -37.783 2.821 -25.542 1.00 15.33 20 LEU A O 1
ATOM 5398 N N A SER E 3 21 ? -35.853 1.649 -25.790 0.64 15.74 21 SER A N 1
ATOM 5399 N N B SER E 3 21 ? -35.863 1.675 -25.803 0.36 15.57 21 SER A N 1
ATOM 5400 C CA A SER E 3 21 ? -35.423 2.300 -27.025 0.64 14.81 21 SER A CA 1
ATOM 5401 C CA B SER E 3 21 ? -35.538 2.357 -27.046 0.36 15.08 21 SER A CA 1
ATOM 5402 C C A SER E 3 21 ? -35.287 1.287 -28.144 0.64 13.57 21 SER A C 1
ATOM 5403 C C B SER E 3 21 ? -35.224 1.354 -28.142 0.36 13.79 21 SER A C 1
ATOM 5404 O O A SER E 3 21 ? -34.886 0.141 -27.915 0.64 13.18 21 SER A O 1
ATOM 5405 O O B SER E 3 21 ? -34.658 0.288 -27.896 0.36 13.34 21 SER A O 1
ATOM 5410 N N . CYS E 3 22 ? -35.608 1.723 -29.355 1.00 13.18 22 CYS A N 1
ATOM 5411 C CA . CYS E 3 22 ? -35.457 0.896 -30.541 1.00 13.32 22 CYS A CA 1
ATOM 5412 C C . CYS E 3 22 ? -34.927 1.789 -31.665 1.00 13.04 22 CYS A C 1
ATOM 5413 O O . CYS E 3 22 ? -35.672 2.591 -32.238 1.00 14.27 22 CYS A O 1
ATOM 5416 N N . ALA E 3 23 ? -33.627 1.679 -31.932 1.00 14.07 23 ALA A N 1
ATOM 5417 C CA . ALA E 3 23 ? -32.947 2.581 -32.858 1.00 18.39 23 ALA A CA 1
ATOM 5418 C C . ALA E 3 23 ? -32.775 1.919 -34.224 1.00 21.44 23 ALA A C 1
ATOM 5419 O O . ALA E 3 23 ? -32.174 0.859 -34.330 1.00 21.18 23 ALA A O 1
ATOM 5421 N N . ALA E 3 24 ? -33.320 2.547 -35.263 1.00 21.68 24 ALA A N 1
ATOM 5422 C CA . ALA E 3 24 ? -33.352 1.949 -36.590 1.00 22.12 24 ALA A CA 1
ATOM 5423 C C . ALA E 3 24 ? -32.284 2.524 -37.488 1.00 24.23 24 ALA A C 1
ATOM 5424 O O . ALA E 3 24 ? -31.984 3.706 -37.426 1.00 24.16 24 ALA A O 1
ATOM 5426 N N . SER E 3 25 ? -31.717 1.674 -38.337 1.00 26.58 25 SER A N 1
ATOM 5427 C CA . SER E 3 25 ? -30.782 2.110 -39.368 1.00 25.26 25 SER A CA 1
ATOM 5428 C C . SER E 3 25 ? -30.871 1.135 -40.538 1.00 25.22 25 SER A C 1
ATOM 5429 O O . SER E 3 25 ? -31.137 -0.048 -40.331 1.00 23.52 25 SER A O 1
ATOM 5432 N N . GLY E 3 26 ? -30.661 1.627 -41.754 1.00 27.72 26 GLY A N 1
ATOM 5433 C CA . GLY E 3 26 ? -30.718 0.772 -42.925 1.00 29.96 26 GLY A CA 1
ATOM 5434 C C . GLY E 3 26 ? -32.052 0.889 -43.638 1.00 32.27 26 GLY A C 1
ATOM 5435 O O . GLY E 3 26 ? -32.237 0.339 -44.718 1.00 34.51 26 GLY A O 1
ATOM 5436 N N . ILE E 3 27 ? -32.996 1.589 -43.019 1.00 32.59 27 ILE A N 1
ATOM 5437 C CA . ILE E 3 27 ? -34.249 1.924 -43.679 1.00 32.00 27 ILE A CA 1
ATOM 5438 C C . ILE E 3 27 ? -34.538 3.400 -43.444 1.00 30.53 27 ILE A C 1
ATOM 5439 O O . ILE E 3 27 ? -33.958 4.018 -42.550 1.00 29.33 27 ILE A O 1
ATOM 5444 N N . ASP E 3 28 ? -35.411 3.972 -44.265 1.00 29.41 28 ASP A N 1
ATOM 5445 C CA . ASP E 3 28 ? -35.863 5.326 -44.026 1.00 28.62 28 ASP A CA 1
ATOM 5446 C C . ASP E 3 28 ? -36.936 5.294 -42.943 1.00 26.92 28 ASP A C 1
ATOM 5447 O O . ASP E 3 28 ? -38.145 5.290 -43.238 1.00 25.16 28 ASP A O 1
ATOM 5452 N N . PHE E 3 29 ? -36.466 5.254 -41.693 1.00 23.90 29 PHE A N 1
ATOM 5453 C CA . PHE E 3 29 ? -37.296 5.214 -40.490 1.00 22.36 29 PHE A CA 1
ATOM 5454 C C . PHE E 3 29 ? -38.486 6.156 -40.555 1.00 23.70 29 PHE A C 1
ATOM 5455 O O . PHE E 3 29 ? -39.592 5.800 -40.132 1.00 21.45 29 PHE A O 1
ATOM 5463 N N . SER E 3 30 ? -38.254 7.338 -41.120 1.00 23.88 30 SER A N 1
ATOM 5464 C CA . SER E 3 30 ? -39.214 8.424 -41.103 1.00 27.40 30 SER A CA 1
ATOM 5465 C C . SER E 3 30 ? -40.448 8.182 -41.974 1.00 26.46 30 SER A C 1
ATOM 5466 O O . SER E 3 30 ? -41.458 8.856 -41.791 1.00 26.69 30 SER A O 1
ATOM 5469 N N . ARG E 3 31 ? -40.353 7.248 -42.922 1.00 23.57 31 ARG A N 1
ATOM 5470 C CA . ARG E 3 31 ? -41.462 6.903 -43.827 1.00 22.72 31 ARG A CA 1
ATOM 5471 C C . ARG E 3 31 ? -42.500 5.959 -43.229 1.00 20.61 31 ARG A C 1
ATOM 5472 O O . ARG E 3 31 ? -43.620 5.857 -43.741 1.00 19.07 31 ARG A O 1
ATOM 5480 N N . TYR E 3 32 ? -42.116 5.235 -42.179 1.00 17.93 32 TYR A N 1
ATOM 5481 C CA . TYR E 3 32 ? -42.859 4.038 -41.770 1.00 17.02 32 TYR A CA 1
ATOM 5482 C C . TYR E 3 32 ? -43.523 4.125 -40.398 1.00 16.42 32 TYR A C 1
ATOM 5483 O O . TYR E 3 32 ? -43.059 4.823 -39.484 1.00 16.18 32 TYR A O 1
ATOM 5492 N N . TRP E 3 33 ? -44.652 3.442 -40.283 1.00 14.87 33 TRP A N 1
ATOM 5493 C CA . TRP E 3 33 ? -45.263 3.197 -38.982 1.00 13.48 33 TRP A CA 1
ATOM 5494 C C . TRP E 3 33 ? -44.404 2.226 -38.180 1.00 12.57 33 TRP A C 1
ATOM 5495 O O . TRP E 3 33 ? -43.815 1.293 -38.735 1.00 14.73 33 TRP A O 1
ATOM 5506 N N . MET E 3 34 ? -44.347 2.427 -36.874 1.00 11.97 34 MET A N 1
ATOM 5507 C CA . MET E 3 34 ? -43.576 1.550 -35.981 1.00 12.57 34 MET A CA 1
ATOM 5508 C C . MET E 3 34 ? -44.488 0.907 -34.949 1.00 14.50 34 MET A C 1
ATOM 5509 O O . MET E 3 34 ? -45.447 1.541 -34.465 1.00 13.28 34 MET A O 1
ATOM 5514 N N . SER E 3 35 ? -44.158 -0.332 -34.595 1.00 12.25 35 SER A N 1
ATOM 5515 C CA . SER E 3 35 ? -44.971 -1.123 -33.686 1.00 12.94 35 SER A CA 1
ATOM 5516 C C . SER E 3 35 ? -44.204 -1.635 -32.469 1.00 10.43 35 SER A C 1
ATOM 5517 O O . SER E 3 35 ? -42.992 -1.864 -32.539 1.00 11.51 35 SER A O 1
ATOM 5520 N N . TRP E 3 36 ? -44.936 -1.840 -31.376 1.00 9.85 36 TRP A N 1
ATOM 5521 C CA . TRP E 3 36 ? -44.474 -2.600 -30.228 1.00 8.30 36 TRP A CA 1
ATOM 5522 C C . TRP E 3 36 ? -45.351 -3.832 -29.984 1.00 8.21 36 TRP A C 1
ATOM 5523 O O . TRP E 3 36 ? -46.584 -3.738 -30.010 1.00 10.87 36 TRP A O 1
ATOM 5534 N N . VAL E 3 37 ? -44.713 -4.969 -29.726 1.00 10.16 37 VAL A N 1
ATOM 5535 C CA . VAL E 3 37 ? -45.400 -6.158 -29.228 1.00 10.22 37 VAL A CA 1
ATOM 5536 C C . VAL E 3 37 ? -44.576 -6.756 -28.087 1.00 8.92 37 VAL A C 1
ATOM 5537 O O . VAL E 3 37 ? -43.387 -6.469 -27.963 1.00 13.26 37 VAL A O 1
ATOM 5541 N N . ARG E 3 38 ? -45.185 -7.608 -27.269 1.00 8.43 38 ARG A N 1
ATOM 5542 C CA . ARG E 3 38 ? -44.419 -8.283 -26.229 1.00 10.07 38 ARG A CA 1
ATOM 5543 C C . ARG E 3 38 ? -44.805 -9.755 -26.109 1.00 9.09 38 ARG A C 1
ATOM 5544 O O . ARG E 3 38 ? -45.852 -10.183 -26.619 1.00 12.63 38 ARG A O 1
ATOM 5552 N N . ARG E 3 39 ? -43.960 -10.517 -25.429 1.00 9.40 39 ARG A N 1
ATOM 5553 C CA . ARG E 3 39 ? -44.265 -11.927 -25.169 1.00 13.97 39 ARG A CA 1
ATOM 5554 C C . ARG E 3 39 ? -43.896 -12.223 -23.734 1.00 13.70 39 ARG A C 1
ATOM 5555 O O . ARG E 3 39 ? -42.719 -12.210 -23.392 1.00 13.52 39 ARG A O 1
ATOM 5563 N N . ALA E 3 40 ? -44.907 -12.412 -22.890 1.00 13.64 40 ALA A N 1
ATOM 5564 C CA . ALA E 3 40 ? -44.701 -12.702 -21.474 1.00 13.29 40 ALA A CA 1
ATOM 5565 C C . ALA E 3 40 ? -44.576 -14.202 -21.270 1.00 14.22 40 ALA A C 1
ATOM 5566 O O . ALA E 3 40 ? -45.100 -14.968 -22.053 1.00 13.49 40 ALA A O 1
ATOM 5568 N N . PRO E 3 41 ? -43.890 -14.625 -20.196 1.00 16.36 41 PRO A N 1
ATOM 5569 C CA . PRO E 3 41 ? -43.780 -16.067 -19.946 1.00 18.72 41 PRO A CA 1
ATOM 5570 C C . PRO E 3 41 ? -45.162 -16.714 -19.836 1.00 20.83 41 PRO A C 1
ATOM 5571 O O . PRO E 3 41 ? -46.043 -16.179 -19.154 1.00 20.47 41 PRO A O 1
ATOM 5575 N N . GLY E 3 42 ? -45.358 -17.821 -20.546 1.00 22.54 42 GLY A N 1
ATOM 5576 C CA . GLY E 3 42 ? -46.604 -18.555 -20.490 1.00 23.80 42 GLY A CA 1
ATOM 5577 C C . GLY E 3 42 ? -47.759 -17.897 -21.221 1.00 22.11 42 GLY A C 1
ATOM 5578 O O . GLY E 3 42 ? -48.909 -18.319 -21.094 1.00 22.61 42 GLY A O 1
ATOM 5579 N N . LYS E 3 43 ? -47.471 -16.858 -21.990 1.00 18.37 43 LYS A N 1
ATOM 5580 C CA . LYS E 3 43 ? -48.525 -16.166 -22.716 1.00 19.60 43 LYS A CA 1
ATOM 5581 C C . LYS E 3 43 ? -48.142 -16.107 -24.181 1.00 17.75 43 LYS A C 1
ATOM 5582 O O . LYS E 3 43 ? -46.985 -16.342 -24.522 1.00 18.26 43 LYS A O 1
ATOM 5588 N N . GLY E 3 44 ? -49.113 -15.839 -25.045 1.00 14.97 44 GLY A N 1
ATOM 5589 C CA . GLY E 3 44 ? -48.829 -15.643 -26.448 1.00 14.31 44 GLY A CA 1
ATOM 5590 C C . GLY E 3 44 ? -48.380 -14.223 -26.742 1.00 15.67 44 GLY A C 1
ATOM 5591 O O . GLY E 3 44 ? -48.224 -13.386 -25.840 1.00 15.48 44 GLY A O 1
ATOM 5592 N N . LEU E 3 45 ? -48.171 -13.946 -28.024 1.00 11.53 45 LEU A N 1
ATOM 5593 C CA . LEU E 3 45 ? -47.801 -12.612 -28.483 1.00 12.78 45 LEU A CA 1
ATOM 5594 C C . LEU E 3 45 ? -48.895 -11.616 -28.125 1.00 13.04 45 LEU A C 1
ATOM 5595 O O . LEU E 3 45 ? -50.087 -11.922 -28.300 1.00 11.19 45 LEU A O 1
ATOM 5600 N N . GLU E 3 46 ? -48.501 -10.426 -27.674 1.00 10.00 46 GLU A N 1
ATOM 5601 C CA . GLU E 3 46 ? -49.466 -9.396 -27.309 1.00 11.47 46 GLU A CA 1
ATOM 5602 C C . GLU E 3 46 ? -49.112 -8.099 -28.014 1.00 10.97 46 GLU A C 1
ATOM 5603 O O . GLU E 3 46 ? -47.996 -7.605 -27.910 1.00 13.65 46 GLU A O 1
ATOM 5609 N N . TRP E 3 47 ? -50.062 -7.558 -28.757 1.00 9.75 47 TRP A N 1
ATOM 5610 C CA . TRP E 3 47 ? -49.853 -6.270 -29.396 1.00 12.44 47 TRP A CA 1
ATOM 5611 C C . TRP E 3 47 ? -49.904 -5.161 -28.361 1.00 15.22 47 TRP A C 1
ATOM 5612 O O . TRP E 3 47 ? -50.817 -5.137 -27.536 1.00 15.99 47 TRP A O 1
ATOM 5623 N N . ILE E 3 48 ? -48.950 -4.233 -28.407 1.00 12.52 48 ILE A N 1
ATOM 5624 C CA . ILE E 3 48 ? -48.936 -3.126 -27.454 1.00 12.50 48 ILE A CA 1
ATOM 5625 C C . ILE E 3 48 ? -49.429 -1.837 -28.097 1.00 11.71 48 ILE A C 1
ATOM 5626 O O . ILE E 3 48 ? -50.313 -1.138 -27.560 1.00 13.26 48 ILE A O 1
ATOM 5631 N N . GLY E 3 49 ? -48.905 -1.537 -29.281 1.00 12.95 49 GLY A N 1
ATOM 5632 C CA . GLY E 3 49 ? -49.428 -0.395 -30.026 1.00 13.04 49 GLY A CA 1
ATOM 5633 C C . GLY E 3 49 ? -48.589 -0.041 -31.237 1.00 11.87 49 GLY A C 1
ATOM 5634 O O . GLY E 3 49 ? -47.632 -0.727 -31.543 1.00 9.30 49 GLY A O 1
ATOM 5635 N N . GLU E 3 50 ? -48.936 1.055 -31.903 1.00 13.86 50 GLU A N 1
ATOM 5636 C CA . GLU E 3 50 ? -48.217 1.483 -33.098 1.00 15.42 50 GLU A CA 1
ATOM 5637 C C . GLU E 3 50 ? -48.352 2.995 -33.274 1.00 15.73 50 GLU A C 1
ATOM 5638 O O . GLU E 3 50 ? -49.312 3.616 -32.808 1.00 15.73 50 GLU A O 1
ATOM 5644 N N . ILE E 3 51 ? -47.374 3.582 -33.944 1.00 14.18 51 ILE A N 1
ATOM 5645 C CA . ILE E 3 51 ? -47.314 5.024 -34.066 1.00 16.78 51 ILE A CA 1
ATOM 5646 C C . ILE E 3 51 ? -46.964 5.326 -35.513 1.00 14.80 51 ILE A C 1
ATOM 5647 O O . ILE E 3 51 ? -46.124 4.632 -36.107 1.00 14.83 51 ILE A O 1
ATOM 5652 N N . ASN E 3 52 ? -47.638 6.321 -36.097 1.00 15.73 52 ASN A N 1
ATOM 5653 C CA . ASN E 3 52 ? -47.403 6.663 -37.494 1.00 15.92 52 ASN A CA 1
ATOM 5654 C C . ASN E 3 52 ? -46.143 7.562 -37.634 1.00 20.64 52 ASN A C 1
ATOM 5655 O O . ASN E 3 52 ? -45.547 7.922 -36.624 1.00 19.02 52 ASN A O 1
ATOM 5660 N N . PRO E 3 53 ? -45.710 7.881 -38.873 1.00 21.24 53 PRO A N 1
ATOM 5661 C CA . PRO E 3 53 ? -44.423 8.582 -39.022 1.00 22.05 53 PRO A CA 1
ATOM 5662 C C . PRO E 3 53 ? -44.331 9.951 -38.324 1.00 25.00 53 PRO A C 1
ATOM 5663 O O . PRO E 3 53 ? -43.289 10.222 -37.701 1.00 24.51 53 PRO A O 1
ATOM 5667 N N . ASP E 3 54 ? -45.380 10.780 -38.389 1.00 19.19 54 ASP A N 1
ATOM 5668 C CA . ASP E 3 54 ? -45.310 12.095 -37.771 1.00 23.81 54 ASP A CA 1
ATOM 5669 C C . ASP E 3 54 ? -45.923 12.147 -36.368 1.00 24.90 54 ASP A C 1
ATOM 5670 O O . ASP E 3 54 ? -46.148 13.237 -35.844 1.00 24.94 54 ASP A O 1
ATOM 5675 N N . SER E 3 55 ? -46.185 10.981 -35.777 1.00 18.04 55 SER A N 1
ATOM 5676 C CA . SER E 3 55 ? -46.653 10.879 -34.391 1.00 25.30 55 SER A CA 1
ATOM 5677 C C . SER E 3 55 ? -48.060 11.468 -34.133 1.00 23.77 55 SER A C 1
ATOM 5678 O O . SER E 3 55 ? -48.455 11.617 -32.975 1.00 24.18 55 SER A O 1
ATOM 5681 N N . SER E 3 56 ? -48.823 11.764 -35.185 1.00 21.73 56 SER A N 1
ATOM 5682 C CA . SER E 3 56 ? -50.175 12.301 -35.002 1.00 22.34 56 SER A CA 1
ATOM 5683 C C . SER E 3 56 ? -51.205 11.201 -34.722 1.00 21.60 56 SER A C 1
ATOM 5684 O O . SER E 3 56 ? -52.324 11.479 -34.299 1.00 22.86 56 SER A O 1
ATOM 5687 N N . THR E 3 57 ? -50.824 9.956 -34.977 1.00 17.91 57 THR A N 1
ATOM 5688 C CA . THR E 3 57 ? -51.694 8.824 -34.670 1.00 20.13 57 THR A CA 1
ATOM 5689 C C . THR E 3 57 ? -50.923 7.814 -33.828 1.00 20.11 57 THR A C 1
ATOM 569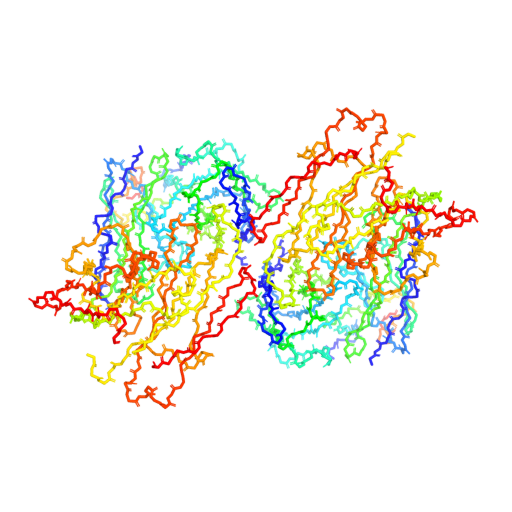0 O O . THR E 3 57 ? -49.842 7.348 -34.221 1.00 20.06 57 THR A O 1
ATOM 5694 N N . ILE E 3 58 ? -51.473 7.504 -32.657 1.00 18.90 58 ILE A N 1
ATOM 5695 C CA . ILE E 3 58 ? -50.931 6.467 -31.794 1.00 16.96 58 ILE A CA 1
ATOM 5696 C C . ILE E 3 58 ? -52.089 5.625 -31.278 1.00 18.14 58 ILE A C 1
ATOM 5697 O O . ILE E 3 58 ? -53.032 6.152 -30.690 1.00 17.61 58 ILE A O 1
ATOM 5702 N N . ASN E 3 59 ? -52.032 4.319 -31.525 1.00 17.66 59 ASN A N 1
ATOM 5703 C CA . ASN E 3 59 ? -53.042 3.398 -31.016 1.00 20.70 59 ASN A CA 1
ATOM 5704 C C . ASN E 3 59 ? -52.433 2.396 -30.056 1.00 18.26 59 ASN A C 1
ATOM 5705 O O . ASN E 3 59 ? -51.306 1.965 -30.256 1.00 16.06 59 ASN A O 1
ATOM 5710 N N . TYR E 3 60 ? -53.184 2.045 -29.019 1.00 19.14 60 TYR A N 1
ATOM 5711 C CA . TYR E 3 60 ? -52.702 1.197 -27.947 1.00 18.66 60 TYR A CA 1
ATOM 5712 C C . TYR E 3 60 ? -53.637 0.018 -27.729 1.00 18.42 60 TYR A C 1
ATOM 5713 O O . TYR E 3 60 ? -54.821 0.123 -27.996 1.00 17.58 60 TYR A O 1
ATOM 5722 N N . ALA E 3 61 ? -53.109 -1.069 -27.188 1.00 15.54 61 ALA A N 1
ATOM 5723 C CA . ALA E 3 61 ? -53.948 -2.078 -26.562 1.00 18.65 61 ALA A CA 1
ATOM 5724 C C . ALA E 3 61 ? -54.676 -1.379 -25.410 1.00 21.29 61 ALA A C 1
ATOM 5725 O O . ALA E 3 61 ? -54.077 -0.565 -24.702 1.00 18.93 61 ALA A O 1
ATOM 5727 N N . PRO E 3 62 ? -55.974 -1.668 -25.231 1.00 24.43 62 PRO A N 1
ATOM 5728 C CA . PRO E 3 62 ? -56.708 -0.833 -24.276 1.00 25.75 62 PRO A CA 1
ATOM 5729 C C . PRO E 3 62 ? -56.195 -0.986 -22.855 1.00 25.86 62 PRO A C 1
ATOM 5730 O O . PRO E 3 62 ? -56.174 -0.006 -22.133 1.00 25.63 62 PRO A O 1
ATOM 5734 N N . SER E 3 63 ? -55.753 -2.179 -22.478 1.00 28.31 63 SER A N 1
ATOM 5735 C CA . SER E 3 63 ? -55.259 -2.402 -21.127 1.00 32.97 63 SER A CA 1
ATOM 5736 C C . SER E 3 63 ? -53.954 -1.642 -20.840 1.00 30.48 63 SER A C 1
ATOM 5737 O O . SER E 3 63 ? -53.568 -1.476 -19.684 1.00 32.73 63 SER A O 1
ATOM 5740 N N . LEU E 3 64 ? -53.282 -1.168 -21.884 1.00 25.89 64 LEU A N 1
ATOM 5741 C CA . LEU E 3 64 ? -51.964 -0.569 -21.707 1.00 25.48 64 LEU A CA 1
ATOM 5742 C C . LEU E 3 64 ? -51.947 0.935 -21.970 1.00 25.02 64 LEU A C 1
ATOM 5743 O O . LEU E 3 64 ? -50.919 1.576 -21.816 1.00 23.20 64 LEU A O 1
ATOM 5748 N N . LYS E 3 65 ? -53.088 1.488 -22.372 1.00 27.99 65 LYS A N 1
ATOM 5749 C CA . LYS E 3 65 ? -53.151 2.872 -22.845 1.00 32.76 65 LYS A CA 1
ATOM 5750 C C . LYS E 3 65 ? -52.843 3.892 -21.762 1.00 35.38 65 LYS A C 1
ATOM 5751 O O . LYS E 3 65 ? -52.495 5.036 -22.057 1.00 37.24 65 LYS A O 1
ATOM 5757 N N . ASP E 3 66 ? -52.979 3.495 -20.507 1.00 36.19 66 ASP A N 1
ATOM 5758 C CA . ASP E 3 66 ? -52.750 4.436 -19.421 1.00 40.43 66 ASP A CA 1
ATOM 5759 C C . ASP E 3 66 ? -51.449 4.142 -18.671 1.00 39.93 66 ASP A C 1
ATOM 5760 O O . ASP E 3 66 ? -51.105 4.852 -17.734 1.00 46.43 66 ASP A O 1
ATOM 5765 N N . LYS E 3 67 ? -50.739 3.097 -19.080 1.00 33.71 67 LYS A N 1
ATOM 5766 C CA . LYS E 3 67 ? -49.463 2.731 -18.459 1.00 31.78 67 LYS A CA 1
ATOM 5767 C C . LYS E 3 67 ? -48.286 3.041 -19.353 1.00 26.22 67 LYS A C 1
ATOM 5768 O O . LYS E 3 67 ? -47.199 3.379 -18.885 1.00 28.07 67 LYS A O 1
ATOM 5774 N N . PHE E 3 68 ? -48.502 2.820 -20.642 1.00 20.60 68 PHE A N 1
ATOM 5775 C CA . PHE E 3 68 ? -47.444 2.842 -21.638 1.00 18.96 68 PHE A CA 1
ATOM 5776 C C . PHE E 3 68 ? -47.638 4.010 -22.587 1.00 20.00 68 PHE A C 1
ATOM 5777 O O . PHE E 3 68 ? -48.775 4.353 -22.964 1.00 20.09 68 PHE A O 1
ATOM 5785 N N . ILE E 3 69 ? -46.526 4.633 -22.948 1.00 16.91 69 ILE A N 1
ATOM 5786 C CA . ILE E 3 69 ? -46.546 5.741 -23.886 1.00 16.12 69 ILE A CA 1
ATOM 5787 C C . ILE E 3 69 ? -45.589 5.421 -25.012 1.00 15.24 69 ILE A C 1
ATOM 5788 O O . ILE E 3 69 ? -44.415 5.163 -24.783 1.00 16.71 69 ILE A O 1
ATOM 5793 N N . ILE E 3 70 ? -46.099 5.447 -26.232 1.00 12.49 70 ILE A N 1
ATOM 5794 C CA . ILE E 3 70 ? -45.282 5.199 -27.393 1.00 11.22 70 ILE A CA 1
ATOM 5795 C C . ILE E 3 70 ? -44.887 6.545 -27.992 1.00 13.95 70 ILE A C 1
ATOM 5796 O O . ILE E 3 70 ? -45.721 7.424 -28.128 1.00 14.52 70 ILE A O 1
ATOM 5801 N N . SER E 3 71 ? -43.614 6.714 -28.337 1.00 12.86 71 SER A N 1
ATOM 5802 C CA . SER E 3 71 ? -43.179 7.934 -28.994 1.00 14.84 71 SER A CA 1
ATOM 5803 C C . SER E 3 71 ? -42.058 7.608 -29.967 1.00 15.78 71 SER A C 1
ATOM 5804 O O . SER E 3 71 ? -41.500 6.506 -29.936 1.00 15.72 71 SER A O 1
ATOM 5807 N N . ARG E 3 72 ? -41.704 8.584 -30.792 1.00 16.12 72 ARG A N 1
ATOM 5808 C CA . ARG E 3 72 ? -40.572 8.418 -31.684 1.00 13.15 72 ARG A CA 1
ATOM 5809 C C . ARG E 3 72 ? -39.857 9.743 -31.865 1.00 13.37 72 ARG A C 1
ATOM 5810 O O . ARG E 3 72 ? -40.450 10.819 -31.740 1.00 13.74 72 ARG A O 1
ATOM 5818 N N . ASP E 3 73 ? -38.567 9.651 -32.152 1.00 15.16 73 ASP A N 1
ATOM 5819 C CA . ASP E 3 73 ? -37.756 10.807 -32.488 1.00 16.26 73 ASP A CA 1
ATOM 5820 C C . ASP E 3 73 ? -37.139 10.516 -33.843 1.00 17.67 73 ASP A C 1
ATOM 5821 O O . ASP E 3 73 ? -36.108 9.857 -33.912 1.00 17.83 73 ASP A O 1
ATOM 5826 N N . ASN E 3 74 ? -37.769 10.976 -34.920 1.00 19.30 74 ASN A N 1
ATOM 5827 C CA . ASN E 3 74 ? -37.260 10.665 -36.248 1.00 20.02 74 ASN A CA 1
ATOM 5828 C C . ASN E 3 74 ? -35.862 11.247 -36.505 1.00 21.02 74 ASN A C 1
ATOM 5829 O O . ASN E 3 74 ? -35.128 10.751 -37.369 1.00 21.37 74 ASN A O 1
ATOM 5834 N N . ALA E 3 75 ? -35.489 12.300 -35.780 1.00 21.33 75 ALA A N 1
ATOM 5835 C CA . ALA E 3 75 ? -34.164 12.892 -35.977 1.00 20.54 75 ALA A CA 1
ATOM 5836 C C . ALA E 3 75 ? -33.081 11.949 -35.448 1.00 21.19 75 ALA A C 1
ATOM 5837 O O . ALA E 3 75 ? -31.906 12.066 -35.812 1.00 23.33 75 ALA A O 1
ATOM 5839 N N . LYS E 3 76 ? -33.487 11.022 -34.586 1.00 18.72 76 LYS A N 1
ATOM 5840 C CA . LYS E 3 76 ? -32.574 10.016 -34.055 1.00 19.15 76 LYS A CA 1
ATOM 5841 C C . LYS E 3 76 ? -32.916 8.630 -34.577 1.00 18.75 76 LYS A C 1
ATOM 5842 O O . LYS E 3 76 ? -32.315 7.637 -34.152 1.00 19.34 76 LYS A O 1
ATOM 5848 N N . ASN E 3 77 ? -33.888 8.567 -35.480 1.00 19.43 77 ASN A N 1
ATOM 5849 C CA . ASN E 3 77 ? -34.366 7.289 -36.005 1.00 21.84 77 ASN A CA 1
ATOM 5850 C C . ASN E 3 77 ? -34.697 6.316 -34.896 1.00 20.78 77 ASN A C 1
ATOM 5851 O O . ASN E 3 77 ? -34.436 5.122 -35.021 1.00 19.99 77 ASN A O 1
ATOM 5856 N N . THR E 3 78 ? -35.274 6.824 -33.811 1.00 17.74 78 THR A N 1
ATOM 5857 C CA . THR E 3 78 ? -35.514 5.980 -32.651 1.00 16.59 78 THR A CA 1
ATOM 5858 C C . THR E 3 78 ? -36.956 5.987 -32.196 1.00 17.57 78 THR A C 1
ATOM 5859 O O . THR E 3 78 ? -37.623 7.039 -32.130 1.00 19.14 78 THR A O 1
ATOM 5863 N N . LEU E 3 79 ? -37.430 4.779 -31.913 1.00 12.69 79 LEU A N 1
ATOM 5864 C CA . LEU E 3 79 ? -38.725 4.529 -31.330 1.00 12.13 79 LEU A CA 1
ATOM 5865 C C . LEU E 3 79 ? -38.617 4.243 -29.838 1.00 15.21 79 LEU A C 1
ATOM 5866 O O . LEU E 3 79 ? -37.721 3.492 -29.392 1.00 12.92 79 LEU A O 1
ATOM 5871 N N . TYR E 3 80 ? -39.549 4.798 -29.067 1.00 14.49 80 TYR A N 1
ATOM 5872 C CA . TYR E 3 80 ? -39.555 4.562 -27.624 1.00 13.09 80 TYR A CA 1
ATOM 5873 C C . TYR E 3 80 ? -40.817 3.917 -27.104 1.00 14.11 80 TYR A C 1
ATOM 5874 O O . TYR E 3 80 ? -41.902 4.105 -27.648 1.00 13.30 80 TYR A O 1
ATOM 5883 N N . LEU E 3 81 ? -40.654 3.177 -26.009 1.00 14.12 81 LEU A N 1
ATOM 5884 C CA . LEU E 3 81 ? -41.772 2.710 -25.203 1.00 13.04 81 LEU A CA 1
ATOM 5885 C C . LEU E 3 81 ? -41.553 3.116 -23.753 1.00 12.90 81 LEU A C 1
ATOM 5886 O O . LEU E 3 81 ? -40.635 2.622 -23.107 1.00 13.96 81 LEU A O 1
ATOM 5891 N N . GLN E 3 82 ? -42.363 4.048 -23.253 1.00 14.97 82 GLN A N 1
ATOM 5892 C CA . GLN E 3 82 ? -42.231 4.460 -21.867 1.00 15.68 82 GLN A CA 1
ATOM 5893 C C . GLN E 3 82 ? -43.220 3.663 -21.027 1.00 17.22 82 GLN A C 1
ATOM 5894 O O . GLN E 3 82 ? -44.437 3.783 -21.222 1.00 17.48 82 GLN A O 1
ATOM 5900 N N . MET E 3 83 ? -42.693 2.855 -20.104 1.00 15.99 83 MET A N 1
ATOM 5901 C CA . MET E 3 83 ? -43.498 2.029 -19.215 1.00 16.08 83 MET A CA 1
ATOM 5902 C C . MET E 3 83 ? -43.610 2.688 -17.862 1.00 17.59 83 MET A C 1
ATOM 5903 O O . MET E 3 83 ? -42.611 3.191 -17.343 1.00 17.91 83 MET A O 1
ATOM 5908 N N . SER E 3 84 ? -44.800 2.691 -17.280 1.00 14.49 84 SER A N 1
ATOM 5909 C CA . SER E 3 84 ? -44.936 3.155 -15.903 1.00 18.90 84 SER A CA 1
ATOM 5910 C C . SER E 3 84 ? -45.933 2.291 -15.136 1.00 19.82 84 SER A C 1
ATOM 5911 O O . SER E 3 84 ? -46.668 1.504 -15.738 1.00 20.17 84 SER A O 1
ATOM 5914 N N . LYS E 3 85 ? -45.916 2.410 -13.809 1.00 18.43 85 LYS A N 1
ATOM 5915 C CA . LYS E 3 85 ? -46.863 1.707 -12.946 1.00 18.76 85 LYS A CA 1
ATOM 5916 C C . LYS E 3 85 ? -46.794 0.213 -13.209 1.00 17.08 85 LYS A C 1
ATOM 5917 O O . LYS E 3 85 ? -47.804 -0.487 -13.219 1.00 19.68 85 LYS A O 1
ATOM 5923 N N . VAL E 3 86 ? -45.583 -0.272 -13.432 1.00 15.27 86 VAL A N 1
ATOM 5924 C CA . VAL E 3 86 ? -45.403 -1.630 -13.919 1.00 14.23 86 VAL A CA 1
ATOM 5925 C C . VAL E 3 86 ? -45.777 -2.661 -12.867 1.00 16.63 86 VAL A C 1
ATOM 5926 O O . VAL E 3 86 ? -45.789 -2.376 -11.665 1.00 19.80 86 VAL A O 1
ATOM 5930 N N . ARG E 3 87 ? -46.113 -3.861 -13.327 1.00 17.10 87 ARG A N 1
ATOM 5931 C CA . ARG E 3 87 ? -46.544 -4.938 -12.442 1.00 17.52 87 ARG A CA 1
ATOM 5932 C C . ARG E 3 87 ? -45.984 -6.244 -12.977 1.00 14.76 87 ARG A C 1
ATOM 5933 O O . ARG E 3 87 ? -45.433 -6.262 -14.074 1.00 14.10 87 ARG A O 1
ATOM 5941 N N . SER E 3 88 ? -46.148 -7.329 -12.223 1.00 15.86 88 SER A N 1
ATOM 5942 C CA . SER E 3 88 ? -45.671 -8.666 -12.639 1.00 16.57 88 SER A CA 1
ATOM 5943 C C . SER E 3 88 ? -46.083 -9.049 -14.046 1.00 15.31 88 SER A C 1
ATOM 5944 O O . SER E 3 88 ? -45.297 -9.657 -14.775 1.00 17.58 88 SER A O 1
ATOM 5947 N N . GLU E 3 89 ? -47.313 -8.710 -14.429 1.00 16.33 89 GLU A N 1
ATOM 5948 C CA . GLU E 3 89 ? -47.785 -8.959 -15.797 1.00 21.14 89 GLU A CA 1
ATOM 5949 C C . GLU E 3 89 ? -46.933 -8.298 -16.877 1.00 18.53 89 GLU A C 1
ATOM 5950 O O . GLU E 3 89 ? -47.045 -8.658 -18.044 1.00 16.58 89 GLU A O 1
ATOM 5956 N N . ASP E 3 90 ? -46.110 -7.313 -16.509 1.00 14.07 90 ASP A N 1
ATOM 5957 C CA . ASP E 3 90 ? -45.342 -6.572 -17.503 1.00 11.44 90 ASP A CA 1
ATOM 5958 C C . ASP E 3 90 ? -43.954 -7.160 -17.725 1.00 14.12 90 ASP A C 1
ATOM 5959 O O . ASP E 3 90 ? -43.192 -6.683 -18.577 1.00 11.39 90 ASP A O 1
ATOM 5964 N N . THR E 3 91 ? -43.632 -8.180 -16.933 1.00 12.95 91 THR A N 1
ATOM 5965 C CA . THR E 3 91 ? -42.415 -8.946 -17.113 1.00 12.03 91 THR A CA 1
ATOM 5966 C C . THR E 3 91 ? -42.532 -9.698 -18.424 1.00 11.58 91 THR A C 1
ATOM 5967 O O . THR E 3 91 ? -43.430 -10.522 -18.573 1.00 12.65 91 THR A O 1
ATOM 5971 N N . ALA E 3 92 ? -41.633 -9.426 -19.366 1.00 9.83 92 ALA A N 1
ATOM 5972 C CA . ALA E 3 92 ? -41.810 -9.932 -20.725 1.00 14.06 92 ALA A CA 1
ATOM 5973 C C . ALA E 3 92 ? -40.636 -9.539 -21.596 1.00 13.02 92 ALA A C 1
ATOM 5974 O O . ALA E 3 92 ? -39.817 -8.701 -21.197 1.00 12.12 92 ALA A O 1
ATOM 5976 N N . LEU E 3 93 ? -40.552 -10.172 -22.768 1.00 13.24 93 LEU A N 1
ATOM 5977 C CA . LEU E 3 93 ? -39.700 -9.719 -23.853 1.00 13.13 93 LEU A CA 1
ATOM 5978 C C . LEU E 3 93 ? -40.479 -8.748 -24.726 1.00 12.99 93 LEU A C 1
ATOM 5979 O O . LEU E 3 93 ? -41.560 -9.088 -25.216 1.00 14.68 93 LEU A O 1
ATOM 5984 N N . TYR E 3 94 ? -39.918 -7.555 -24.921 1.00 11.31 94 TYR A N 1
ATOM 5985 C CA . TYR E 3 94 ? -40.543 -6.499 -25.713 1.00 9.94 94 TYR A CA 1
ATOM 5986 C C . TYR E 3 94 ? -39.816 -6.384 -27.052 1.00 12.04 94 TYR A C 1
ATOM 5987 O O . TYR E 3 94 ? -38.587 -6.296 -27.098 1.00 13.73 94 TYR A O 1
ATOM 5996 N N . TYR E 3 95 ? -40.589 -6.390 -28.125 1.00 10.66 95 TYR A N 1
ATOM 5997 C CA . TYR E 3 95 ? -40.070 -6.300 -29.480 1.00 10.34 95 TYR A CA 1
ATOM 5998 C C . TYR E 3 95 ? -40.630 -5.073 -30.193 1.00 10.56 95 TYR A C 1
ATOM 5999 O O . TYR E 3 95 ? -41.831 -4.808 -30.143 1.00 12.00 95 TYR A O 1
ATOM 6008 N N . CYS E 3 96 ? -39.754 -4.316 -30.847 1.00 11.24 96 CYS A N 1
ATOM 6009 C CA . CYS E 3 96 ? -40.196 -3.284 -31.770 1.00 11.73 96 CYS A CA 1
ATOM 6010 C C . CYS E 3 96 ? -40.227 -3.858 -33.182 1.00 12.12 96 CYS A C 1
ATOM 6011 O O . CYS E 3 96 ? -39.530 -4.821 -33.482 1.00 13.14 96 CYS A O 1
ATOM 6014 N N . ALA E 3 97 ? -41.057 -3.292 -34.049 1.00 10.47 97 ALA A N 1
ATOM 6015 C CA . ALA E 3 97 ? -41.112 -3.797 -35.409 1.00 12.63 97 ALA A CA 1
ATOM 6016 C C . ALA E 3 97 ? -41.475 -2.698 -36.368 1.00 11.86 97 ALA A C 1
ATOM 6017 O O . ALA E 3 97 ? -42.105 -1.706 -35.985 1.00 11.65 97 ALA A O 1
ATOM 6019 N N . SER E 3 98 ? -41.050 -2.861 -37.618 1.00 11.13 98 SER A N 1
ATOM 6020 C CA . SER E 3 98 ? -41.601 -2.019 -38.679 1.00 11.10 98 SER A CA 1
ATOM 6021 C C . SER E 3 98 ? -42.183 -2.930 -39.740 1.00 9.82 98 SER A C 1
ATOM 6022 O O . SER E 3 98 ? -41.469 -3.766 -40.298 1.00 12.35 98 SER A O 1
ATOM 6025 N N . LEU E 3 99 ? -43.480 -2.779 -39.992 1.00 9.58 99 LEU A N 1
ATOM 6026 C CA . LEU E 3 99 ? -44.156 -3.501 -41.063 1.00 11.47 99 LEU A CA 1
ATOM 6027 C C . LEU E 3 99 ? -44.553 -2.481 -42.121 1.00 13.47 99 LEU A C 1
ATOM 6028 O O . LEU E 3 99 ? -45.247 -1.519 -41.819 1.00 15.62 99 LEU A O 1
ATOM 6033 N N . TYR E 3 100 ? -44.096 -2.671 -43.350 1.00 12.33 100 TYR A N 1
ATOM 6034 C CA . TYR E 3 100 ? -44.390 -1.695 -44.383 1.00 13.69 100 TYR A CA 1
ATOM 6035 C C . TYR E 3 100 ? -44.368 -2.280 -45.773 1.00 15.20 100 TYR A C 1
ATOM 6036 O O . TYR E 3 100 ? -43.952 -3.425 -46.001 1.00 16.82 100 TYR A O 1
ATOM 6045 N N . TYR E 3 101 ? -44.828 -1.467 -46.712 1.00 13.00 101 TYR A N 1
ATOM 6046 C CA . TYR E 3 101 ? -44.808 -1.829 -48.106 1.00 15.37 101 TYR A CA 1
ATOM 6047 C C . TYR E 3 101 ? -44.126 -0.698 -48.854 1.00 16.96 101 TYR A C 1
ATOM 6048 O O . TYR E 3 101 ? -44.574 0.444 -48.805 1.00 16.05 101 TYR A O 1
ATOM 6057 N N . ASP E 3 102 ? -43.023 -1.009 -49.512 1.00 16.55 102 ASP A N 1
ATOM 6058 C CA . ASP E 3 102 ? -42.261 0.013 -50.225 1.00 18.04 102 ASP A CA 1
ATOM 6059 C C . ASP E 3 102 ? -41.401 -0.693 -51.263 1.00 18.38 102 ASP A C 1
ATOM 6060 O O . ASP E 3 102 ? -41.069 -1.883 -51.096 1.00 17.38 102 ASP A O 1
ATOM 6065 N N . TYR E 3 103 ? -41.065 0.034 -52.329 1.00 20.18 103 TYR A N 1
ATOM 6066 C CA . TYR E 3 103 ? -40.276 -0.489 -53.444 1.00 22.87 103 TYR A CA 1
ATOM 6067 C C . TYR E 3 103 ? -40.829 -1.827 -53.939 1.00 23.63 103 TYR A C 1
ATOM 6068 O O . TYR E 3 103 ? -40.063 -2.734 -54.270 1.00 22.73 103 TYR A O 1
ATOM 6077 N N . GLY E 3 104 ? -42.156 -1.937 -53.959 1.00 22.82 104 GLY A N 1
ATOM 6078 C CA . GLY E 3 104 ? -42.845 -3.105 -54.494 1.00 22.81 104 GLY A CA 1
ATOM 6079 C C . GLY E 3 104 ? -42.795 -4.388 -53.674 1.00 25.48 104 GLY A C 1
ATOM 6080 O O . GLY E 3 104 ? -43.116 -5.451 -54.186 1.00 26.31 104 GLY A O 1
ATOM 6081 N N . ASP E 3 105 ? -42.418 -4.294 -52.400 1.00 25.70 105 ASP A N 1
ATOM 6082 C CA . ASP E 3 105 ? -42.335 -5.470 -51.527 1.00 26.04 105 ASP A CA 1
ATOM 6083 C C . ASP E 3 105 ? -42.904 -5.198 -50.142 1.00 19.78 105 ASP A C 1
ATOM 6084 O O . ASP E 3 105 ? -42.772 -4.092 -49.627 1.00 18.73 105 ASP A O 1
ATOM 6089 N N . ALA E 3 106 ? -43.531 -6.203 -49.544 1.00 16.70 106 ALA A N 1
ATOM 6090 C CA . ALA E 3 106 ? -43.975 -6.106 -48.150 1.00 16.35 106 ALA A CA 1
ATOM 6091 C C . ALA E 3 106 ? -42.855 -6.537 -47.239 1.00 16.06 106 ALA A C 1
ATOM 6092 O O . ALA E 3 106 ? -42.356 -7.649 -47.365 1.00 18.35 106 ALA A O 1
ATOM 6094 N N . MET E 3 107 ? -42.476 -5.663 -46.310 1.00 16.90 107 MET A N 1
ATOM 6095 C CA . MET E 3 107 ? -41.278 -5.851 -45.500 1.00 15.12 107 MET A CA 1
ATOM 6096 C C . MET E 3 107 ? -41.644 -5.927 -44.026 1.00 13.65 107 MET A C 1
ATOM 6097 O O . MET E 3 107 ? -42.582 -5.252 -43.577 1.00 15.17 107 MET A O 1
ATOM 6102 N N . ASP E 3 108 ? -40.911 -6.750 -43.284 1.00 12.30 108 ASP A N 1
ATOM 6103 C CA . ASP E 3 108 ? -40.986 -6.721 -41.823 1.00 13.95 108 ASP A CA 1
ATOM 6104 C C . ASP E 3 108 ? -39.591 -6.774 -41.227 1.00 14.71 108 ASP A C 1
ATOM 6105 O O . ASP E 3 108 ? -38.780 -7.627 -41.616 1.00 16.10 108 ASP A O 1
ATOM 6110 N N . TYR E 3 109 ? -39.311 -5.862 -40.293 1.00 13.79 109 TYR A N 1
ATOM 6111 C CA . TYR E 3 109 ? -38.052 -5.877 -39.525 1.00 12.92 109 TYR A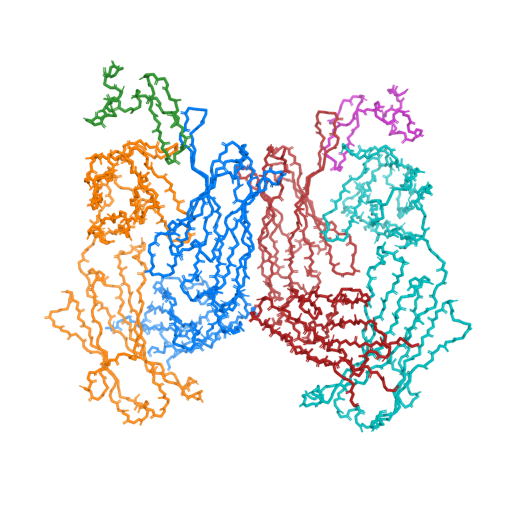 CA 1
ATOM 6112 C C . TYR E 3 109 ? -38.347 -5.831 -38.036 1.00 13.37 109 TYR A C 1
ATOM 6113 O O . TYR E 3 109 ? -39.322 -5.215 -37.617 1.00 14.44 109 TYR A O 1
ATOM 6122 N N . TRP E 3 110 ? -37.519 -6.505 -37.244 1.00 11.06 110 TRP A N 1
ATOM 6123 C CA . TRP E 3 110 ? -37.763 -6.653 -35.813 1.00 10.83 110 TRP A CA 1
ATOM 6124 C C . TRP E 3 110 ? -36.502 -6.345 -35.026 1.00 11.00 110 TRP A C 1
ATOM 6125 O O . TRP E 3 110 ? -35.407 -6.672 -35.455 1.00 11.54 110 TRP A O 1
ATOM 6136 N N . GLY E 3 111 ? -36.649 -5.697 -33.880 1.00 11.60 111 GLY A N 1
ATOM 6137 C CA . GLY E 3 111 ? -35.540 -5.638 -32.958 1.00 12.03 111 GLY A CA 1
ATOM 6138 C C . GLY E 3 111 ? -35.247 -7.014 -32.367 1.00 12.78 111 GLY A C 1
ATOM 6139 O O . GLY E 3 111 ? -36.025 -7.965 -32.518 1.00 12.10 111 GLY A O 1
ATOM 6140 N N . GLN E 3 112 ? -34.108 -7.109 -31.696 1.00 13.65 112 GLN A N 1
ATOM 6141 C CA . GLN E 3 112 ? -33.628 -8.363 -31.140 1.00 14.33 112 GLN A CA 1
ATOM 6142 C C . GLN E 3 112 ? -34.386 -8.694 -29.852 1.00 17.44 112 GLN A C 1
ATOM 6143 O O . GLN E 3 112 ? -34.313 -9.805 -29.345 1.00 16.67 112 GLN A O 1
ATOM 6149 N N . GLY E 3 113 ? -35.115 -7.715 -29.329 1.00 15.93 113 GLY A N 1
ATOM 6150 C CA . GLY E 3 113 ? -35.901 -7.941 -28.133 1.00 16.62 113 GLY A CA 1
ATOM 6151 C C . GLY E 3 113 ? -35.235 -7.391 -26.893 1.00 15.45 113 GLY A C 1
ATOM 6152 O O . GLY E 3 113 ? -34.008 -7.403 -26.766 1.00 15.85 113 GLY A O 1
ATOM 6153 N N . THR E 3 114 ? -36.064 -6.889 -25.983 1.00 14.57 114 THR A N 1
ATOM 6154 C CA . THR E 3 114 ? -35.603 -6.341 -24.718 1.00 13.63 114 THR A CA 1
ATOM 6155 C C . THR E 3 114 ? -36.326 -7.025 -23.575 1.00 11.80 114 THR A C 1
ATOM 6156 O O . THR E 3 114 ? -37.555 -7.009 -23.517 1.00 11.13 114 THR A O 1
ATOM 6160 N N . SER E 3 115 ? -35.567 -7.590 -22.650 1.00 10.39 115 SER A N 1
ATOM 6161 C CA . SER E 3 115 ? -36.157 -8.254 -21.501 1.00 12.15 115 SER A CA 1
ATOM 6162 C C . SER E 3 115 ? -36.478 -7.224 -20.432 1.00 11.65 115 SER A C 1
ATOM 6163 O O . SER E 3 115 ? -35.650 -6.359 -20.122 1.00 13.16 115 SER A O 1
ATOM 6166 N N . VAL E 3 116 ? -37.686 -7.297 -19.887 1.00 12.01 116 VAL A N 1
ATOM 6167 C CA . VAL E 3 116 ? -38.026 -6.543 -18.676 1.00 12.60 116 VAL A CA 1
ATOM 6168 C C . VAL E 3 116 ? -38.476 -7.510 -17.577 1.00 13.11 116 VAL A C 1
ATOM 6169 O O . VAL E 3 116 ? -39.307 -8.376 -17.810 1.00 13.20 116 VAL A O 1
ATOM 6173 N N . THR E 3 117 ? -37.914 -7.374 -16.380 1.00 14.81 117 THR A N 1
ATOM 6174 C CA . THR E 3 117 ? -38.420 -8.139 -15.248 1.00 15.07 117 THR A CA 1
ATOM 6175 C C . THR E 3 117 ? -38.899 -7.200 -14.148 1.00 13.80 117 THR A C 1
ATOM 6176 O O . THR E 3 117 ? -38.119 -6.408 -13.626 1.00 11.65 117 THR A O 1
ATOM 6180 N N . VAL E 3 118 ? -40.181 -7.295 -13.815 1.00 11.57 118 VAL A N 1
ATOM 6181 C CA . VAL E 3 118 ? -40.774 -6.465 -12.769 1.00 14.80 118 VAL A CA 1
ATOM 6182 C C . VAL E 3 118 ? -40.835 -7.272 -11.483 1.00 14.50 118 VAL A C 1
ATOM 6183 O O . VAL E 3 118 ? -41.470 -8.331 -11.435 1.00 16.34 118 VAL A O 1
ATOM 6187 N N . SER E 3 119 ? -40.164 -6.802 -10.441 1.00 15.62 119 SER A N 1
ATOM 6188 C CA . SER E 3 119 ? -40.088 -7.587 -9.214 1.00 13.73 119 SER A CA 1
ATOM 6189 C C . SER E 3 119 ? -39.513 -6.789 -8.070 1.00 17.37 119 SER A C 1
ATOM 6190 O O . SER E 3 119 ? -38.745 -5.853 -8.285 1.00 13.63 119 SER A O 1
ATOM 6193 N N . SER E 3 120 ? -39.878 -7.179 -6.853 1.00 16.36 120 SER A N 1
ATOM 6194 C CA . SER E 3 120 ? -39.274 -6.619 -5.658 1.00 21.08 120 SER A CA 1
ATOM 6195 C C . SER E 3 120 ? -37.991 -7.345 -5.283 1.00 19.02 120 SER A C 1
ATOM 6196 O O . SER E 3 120 ? -37.234 -6.851 -4.449 1.00 19.49 120 SER A O 1
ATOM 6199 N N . ALA E 3 121 ? -37.742 -8.504 -5.891 1.00 14.87 121 ALA A N 1
ATOM 6200 C CA . ALA E 3 121 ? -36.579 -9.304 -5.511 1.00 17.10 121 ALA A CA 1
ATOM 6201 C C . ALA E 3 121 ? -35.278 -8.605 -5.881 1.00 17.74 121 ALA A C 1
ATOM 6202 O O . ALA E 3 121 ? -35.232 -7.880 -6.866 1.00 18.44 121 ALA A O 1
ATOM 6204 N N . SER E 3 122 ? -34.226 -8.804 -5.088 1.00 16.39 122 SER A N 1
ATOM 6205 C CA A SER E 3 122 ? -32.920 -8.278 -5.470 0.56 17.14 122 SER A CA 1
ATOM 6206 C CA B SER E 3 122 ? -32.902 -8.291 -5.431 0.44 16.84 122 SER A CA 1
ATOM 6207 C C . SER E 3 122 ? -32.130 -9.367 -6.177 1.00 16.20 122 SER A C 1
ATOM 6208 O O . SER E 3 122 ? -32.402 -10.555 -6.003 1.00 16.87 122 SER A O 1
ATOM 6213 N N . THR E 3 123 ? -31.171 -8.965 -7.002 1.00 14.53 123 THR A N 1
ATOM 6214 C CA . THR E 3 123 ? -30.387 -9.957 -7.748 1.00 13.20 123 THR A CA 1
ATOM 6215 C C . THR E 3 123 ? -29.665 -10.929 -6.805 1.00 19.47 123 THR A C 1
ATOM 6216 O O . THR E 3 123 ? -29.034 -10.516 -5.828 1.00 17.60 123 THR A O 1
ATOM 6220 N N . LYS E 3 124 ? -29.789 -12.225 -7.086 1.00 17.40 124 LYS A N 1
ATOM 6221 C CA . LYS E 3 124 ? -29.270 -13.248 -6.181 1.00 17.66 124 LYS A CA 1
ATOM 6222 C C . LYS E 3 124 ? -28.901 -14.508 -6.952 1.00 15.10 124 LYS A C 1
ATOM 6223 O O . LYS E 3 124 ? -29.687 -14.995 -7.757 1.00 14.98 124 LYS A O 1
ATOM 6229 N N . GLY E 3 125 ? -27.704 -15.024 -6.704 1.00 15.71 125 GLY A N 1
ATOM 6230 C CA . GLY E 3 125 ? -27.259 -16.249 -7.349 1.00 18.02 125 GLY A CA 1
ATOM 6231 C C . GLY E 3 125 ? -27.925 -17.474 -6.735 1.00 16.95 125 GLY A C 1
ATOM 6232 O O . GLY E 3 125 ? -28.373 -17.441 -5.593 1.00 17.04 125 GLY A O 1
ATOM 6233 N N . PRO E 3 126 ? -28.008 -18.562 -7.496 1.00 15.73 126 PRO A N 1
ATOM 6234 C CA . PRO E 3 126 ? -28.746 -19.727 -7.004 1.00 17.28 126 PRO A CA 1
ATOM 6235 C C . PRO E 3 126 ? -28.002 -20.536 -5.967 1.00 21.66 126 PRO A C 1
ATOM 6236 O O . PRO E 3 126 ? -26.767 -20.532 -5.921 1.00 22.83 126 PRO A O 1
ATOM 6240 N N . SER E 3 127 ? -28.769 -21.245 -5.150 1.00 20.72 127 SER A N 1
ATOM 6241 C CA . SER E 3 127 ? -28.229 -22.325 -4.362 1.00 21.09 127 SER A CA 1
ATOM 6242 C C . SER E 3 127 ? -28.387 -23.583 -5.193 1.00 20.04 127 SER A C 1
ATOM 6243 O O . SER E 3 127 ? -29.426 -23.775 -5.830 1.00 20.79 127 SER A O 1
ATOM 6246 N N . VAL E 3 128 ? -27.359 -24.421 -5.214 1.00 17.01 128 VAL A N 1
ATOM 6247 C CA . VAL E 3 128 ? -27.389 -25.606 -6.057 1.00 18.42 128 VAL A CA 1
ATOM 6248 C C . VAL E 3 128 ? -27.299 -26.858 -5.201 1.00 22.49 128 VAL A C 1
ATOM 6249 O O . VAL E 3 128 ? -26.333 -27.048 -4.460 1.00 22.82 128 VAL A O 1
ATOM 6253 N N . PHE E 3 129 ? -28.318 -27.707 -5.306 1.00 23.09 129 PHE A N 1
ATOM 6254 C CA . PHE E 3 129 ? -28.398 -28.920 -4.509 1.00 18.97 129 PHE A CA 1
ATOM 6255 C C . PHE E 3 129 ? -28.364 -30.123 -5.419 1.00 19.61 129 PHE A C 1
ATOM 6256 O O . PHE E 3 129 ? -28.890 -30.069 -6.536 1.00 17.03 129 PHE A O 1
ATOM 6264 N N . PRO E 3 130 ? -27.739 -31.217 -4.955 1.00 22.11 130 PRO A N 1
ATOM 6265 C CA . PRO E 3 130 ? -27.709 -32.436 -5.762 1.00 20.39 130 PRO A CA 1
ATOM 6266 C C . PRO E 3 130 ? -29.058 -33.139 -5.796 1.00 21.71 130 PRO A C 1
ATOM 6267 O O . PRO E 3 130 ? -29.777 -33.164 -4.786 1.00 20.56 130 PRO A O 1
ATOM 6271 N N . LEU E 3 131 ? -29.389 -33.687 -6.962 1.00 21.36 131 LEU A N 1
ATOM 6272 C CA . LEU E 3 131 ? -30.446 -34.682 -7.111 1.00 22.13 131 LEU A CA 1
ATOM 6273 C C . LEU E 3 131 ? -29.746 -36.033 -7.269 1.00 20.63 131 LEU A C 1
ATOM 6274 O O . LEU E 3 131 ? -29.375 -36.416 -8.375 1.00 19.10 131 LEU A O 1
ATOM 6279 N N . ALA E 3 132 ? -29.535 -36.739 -6.160 1.00 24.29 132 ALA A N 1
ATOM 6280 C CA . ALA E 3 132 ? -28.644 -37.900 -6.140 1.00 26.83 132 ALA A CA 1
ATOM 6281 C C . ALA E 3 132 ? -29.305 -39.126 -6.735 1.00 27.80 132 ALA A C 1
ATOM 6282 O O . ALA E 3 132 ? -30.479 -39.368 -6.482 1.00 30.51 132 ALA A O 1
ATOM 6284 N N . PRO E 3 133 ? -28.547 -39.917 -7.514 1.00 27.10 133 PRO A N 1
ATOM 6285 C CA . PRO E 3 133 ? -29.090 -41.132 -8.150 1.00 29.68 133 PRO A CA 1
ATOM 6286 C C . PRO E 3 133 ? -29.550 -42.207 -7.155 1.00 32.29 133 PRO A C 1
ATOM 6287 O O . PRO E 3 133 ? -28.865 -42.364 -6.147 1.00 35.19 133 PRO A O 1
ATOM 6291 N N . SER E 3 139 ? -36.003 -48.666 -14.435 1.00 44.07 139 SER A N 1
ATOM 6292 C CA . SER E 3 139 ? -34.679 -48.049 -14.391 1.00 39.51 139 SER A CA 1
ATOM 6293 C C . SER E 3 139 ? -33.603 -49.008 -14.929 1.00 34.66 139 SER A C 1
ATOM 6294 O O . SER E 3 139 ? -33.113 -48.813 -16.042 1.00 32.72 139 SER A O 1
ATOM 6297 N N . GLY E 3 140 ? -33.247 -50.034 -14.150 1.00 33.15 140 GLY A N 1
ATOM 6298 C CA . GLY E 3 140 ? -32.247 -51.013 -14.558 1.00 28.27 140 GLY A CA 1
ATOM 6299 C C . GLY E 3 140 ? -30.896 -50.400 -14.928 1.00 27.48 140 GLY A C 1
ATOM 6300 O O . GLY E 3 140 ? -30.219 -49.804 -14.089 1.00 25.82 140 GLY A O 1
ATOM 6301 N N . GLY E 3 141 ? -30.515 -50.516 -16.199 1.00 25.42 141 GLY A N 1
ATOM 6302 C CA . GLY E 3 141 ? -29.215 -50.049 -16.654 1.00 26.14 141 GLY A CA 1
ATOM 6303 C C . GLY E 3 141 ? -29.095 -48.542 -16.811 1.00 27.95 141 GLY A C 1
ATOM 6304 O O . GLY E 3 141 ? -28.003 -48.039 -17.068 1.00 27.54 141 GLY A O 1
ATOM 6305 N N . THR E 3 142 ? -30.212 -47.823 -16.665 1.00 26.34 142 THR A N 1
ATOM 6306 C CA . THR E 3 142 ? -30.209 -46.362 -16.742 1.00 24.82 142 THR A CA 1
ATOM 6307 C C . THR E 3 142 ? -30.497 -45.728 -15.394 1.00 24.18 142 THR A C 1
ATOM 6308 O O . THR E 3 142 ? -31.446 -46.112 -14.715 1.00 26.80 142 THR A O 1
ATOM 6312 N N . ALA E 3 143 ? -29.674 -44.757 -15.011 1.00 20.38 143 ALA A N 1
ATOM 6313 C CA . ALA E 3 143 ? -29.916 -43.990 -13.795 1.00 20.44 143 ALA A CA 1
ATOM 6314 C C . ALA E 3 143 ? -30.139 -42.520 -14.146 1.00 20.04 143 ALA A C 1
ATOM 6315 O O . ALA E 3 143 ? -29.635 -42.035 -15.171 1.00 17.66 143 ALA A O 1
ATOM 6317 N N . ALA E 3 144 ? -30.890 -41.815 -13.302 1.00 18.46 144 ALA A N 1
ATOM 6318 C CA . ALA E 3 144 ? -31.105 -40.382 -13.489 1.00 20.56 144 ALA A CA 1
ATOM 6319 C C . ALA E 3 144 ? -30.474 -39.635 -12.324 1.00 20.04 144 ALA A C 1
ATOM 6320 O O . ALA E 3 144 ? -30.600 -40.056 -11.178 1.00 18.54 144 ALA A O 1
ATOM 6322 N N . LEU E 3 145 ? -29.782 -38.549 -12.614 1.00 16.58 145 LEU A N 1
ATOM 6323 C CA . LEU E 3 145 ? -29.205 -37.714 -11.556 1.00 19.32 145 LEU A CA 1
ATOM 6324 C C . LEU E 3 145 ? -29.336 -36.277 -12.023 1.00 17.55 145 LEU A C 1
ATOM 6325 O O . LEU E 3 145 ? -29.724 -36.044 -13.173 1.00 16.63 145 LEU A O 1
ATOM 6330 N N . GLY E 3 146 ? -29.055 -35.312 -11.144 1.00 17.52 146 GLY A N 1
ATOM 6331 C CA . GLY E 3 146 ? -29.220 -33.928 -11.522 1.00 17.17 146 GLY A CA 1
ATOM 6332 C C . GLY E 3 146 ? -28.849 -32.902 -10.465 1.00 19.31 146 GLY A C 1
ATOM 6333 O O . GLY E 3 146 ? -28.291 -33.238 -9.415 1.00 19.16 146 GLY A O 1
ATOM 6334 N N . CYS E 3 147 ? -29.140 -31.642 -10.784 1.00 18.59 147 CYS A N 1
ATOM 6335 C CA . CYS E 3 147 ? -28.967 -30.521 -9.862 1.00 19.92 147 CYS A CA 1
ATOM 6336 C C . CYS E 3 147 ? -30.238 -29.695 -9.799 1.00 18.13 147 CYS A C 1
ATOM 6337 O O . CYS E 3 147 ? -30.874 -29.418 -10.824 1.00 13.03 147 CYS A O 1
ATOM 6340 N N . LEU E 3 148 ? -30.592 -29.323 -8.578 1.00 17.59 148 LEU A N 1
ATOM 6341 C CA . LEU E 3 148 ? -31.694 -28.432 -8.318 1.00 16.84 148 LEU A CA 1
ATOM 6342 C C . LEU E 3 148 ? -31.086 -27.049 -8.109 1.00 15.98 148 LEU A C 1
ATOM 6343 O O . LEU E 3 148 ? -30.314 -26.834 -7.174 1.00 17.24 148 LEU A O 1
ATOM 6348 N N . VAL E 3 149 ? -31.400 -26.141 -9.016 1.00 15.40 149 VAL A N 1
ATOM 6349 C CA . VAL E 3 149 ? -30.838 -24.788 -9.034 1.00 15.75 149 VAL A CA 1
ATOM 6350 C C . VAL E 3 149 ? -31.897 -23.856 -8.460 1.00 16.59 149 VAL A C 1
ATOM 6351 O O . VAL E 3 149 ? -32.838 -23.471 -9.153 1.00 17.71 149 VAL A O 1
ATOM 6355 N N . LYS E 3 150 ? -31.769 -23.511 -7.188 1.00 15.34 150 LYS A N 1
ATOM 6356 C CA . LYS E 3 150 ? -32.891 -22.912 -6.486 1.00 15.80 150 LYS A CA 1
ATOM 6357 C C . LYS E 3 150 ? -32.625 -21.473 -6.028 1.00 16.77 150 LYS A C 1
ATOM 6358 O O . LYS E 3 150 ? -31.499 -21.111 -5.645 1.00 15.48 150 LYS A O 1
ATOM 6364 N N . ASP E 3 151 ? -33.685 -20.667 -6.091 1.00 13.80 151 ASP A N 1
ATOM 6365 C CA . ASP E 3 151 ? -33.753 -19.389 -5.410 1.00 14.13 151 ASP A CA 1
ATOM 6366 C C . ASP E 3 151 ? -32.802 -18.344 -5.990 1.00 17.57 151 ASP A C 1
ATOM 6367 O O . ASP E 3 151 ? -32.043 -17.703 -5.259 1.00 18.93 151 ASP A O 1
ATOM 6372 N N . TYR E 3 152 ? -32.857 -18.162 -7.304 1.00 15.46 152 TYR A N 1
ATOM 6373 C CA . TYR E 3 152 ? -32.063 -17.122 -7.927 1.00 13.93 152 TYR A CA 1
ATOM 6374 C C . TYR E 3 152 ? -32.944 -16.049 -8.551 1.00 13.83 152 TYR A C 1
ATOM 6375 O O . TYR E 3 152 ? -34.147 -16.230 -8.736 1.00 14.23 152 TYR A O 1
ATOM 6384 N N . PHE E 3 153 ? -32.333 -14.921 -8.887 1.00 12.45 153 PHE A N 1
ATOM 6385 C CA . PHE E 3 153 ? -33.064 -13.833 -9.508 1.00 13.23 153 PHE A CA 1
ATOM 6386 C C . PHE E 3 153 ? -32.062 -12.889 -10.134 1.00 12.23 153 PHE A C 1
ATOM 6387 O O . PHE E 3 153 ? -31.041 -12.595 -9.523 1.00 12.77 153 PHE A O 1
ATOM 6395 N N . PRO E 3 154 ? -32.331 -12.410 -11.354 1.00 12.51 154 PRO A N 1
ATOM 6396 C CA . PRO E 3 154 ? -33.407 -12.745 -12.299 1.00 13.51 154 PRO A CA 1
ATOM 6397 C C . PRO E 3 154 ? -33.024 -13.938 -13.168 1.00 13.62 154 PRO A C 1
ATOM 6398 O O . PRO E 3 154 ? -32.007 -14.558 -12.912 1.00 12.29 154 PRO A O 1
ATOM 6402 N N . GLU E 3 155 ? -33.817 -14.206 -14.199 1.00 13.51 155 GLU A N 1
ATOM 6403 C CA . GLU E 3 155 ? -33.421 -15.103 -15.277 1.00 14.12 155 GLU A CA 1
ATOM 6404 C C . GLU E 3 155 ? -32.285 -14.462 -16.062 1.00 14.09 155 GLU A C 1
ATOM 6405 O O . GLU E 3 155 ? -32.212 -13.230 -16.139 1.00 12.98 155 GLU A O 1
ATOM 6411 N N . PRO E 3 156 ? -31.421 -15.267 -16.705 1.00 14.55 156 PRO A N 1
ATOM 6412 C CA . PRO E 3 156 ? -31.390 -16.724 -16.791 1.00 15.49 156 PRO A CA 1
ATOM 6413 C C . PRO E 3 156 ? -30.196 -17.358 -16.058 1.00 14.58 156 PRO A C 1
ATOM 6414 O O . PRO E 3 156 ? -29.245 -16.666 -15.694 1.00 14.51 156 PRO A O 1
ATOM 6418 N N . VAL E 3 157 ? -30.252 -18.668 -15.846 1.00 15.18 157 VAL A N 1
ATOM 6419 C CA . VAL E 3 157 ? -29.050 -19.431 -15.487 1.00 15.02 157 VAL A CA 1
ATOM 6420 C C . VAL E 3 157 ? -28.685 -20.287 -16.676 1.00 14.52 157 VAL A C 1
ATOM 6421 O O . VAL E 3 157 ? -29.555 -20.603 -17.489 1.00 15.93 157 VAL A O 1
ATOM 6425 N N . THR E 3 158 ? -27.410 -20.647 -16.786 1.00 16.04 158 THR A N 1
ATOM 6426 C CA . THR E 3 158 ? -26.988 -21.715 -17.687 1.00 18.64 158 THR A CA 1
ATOM 6427 C C . THR E 3 158 ? -26.492 -22.874 -16.841 1.00 19.42 158 THR A C 1
ATOM 6428 O O . THR E 3 158 ? -25.915 -22.669 -15.768 1.00 19.77 158 THR A O 1
ATOM 6432 N N . VAL E 3 159 ? -26.729 -24.089 -17.330 1.00 16.99 159 VAL A N 1
ATOM 6433 C CA . VAL E 3 159 ? -26.224 -25.286 -16.707 1.00 17.24 159 VAL A CA 1
ATOM 6434 C C . VAL E 3 159 ? -25.486 -26.115 -17.749 1.00 17.60 159 VAL A C 1
ATOM 6435 O O . VAL E 3 159 ? -26.013 -26.353 -18.827 1.00 18.33 159 VAL A O 1
ATOM 6439 N N . SER E 3 160 ? -24.261 -26.515 -17.434 1.00 17.50 160 SER A N 1
ATOM 6440 C CA . SER E 3 160 ? -23.567 -27.521 -18.225 1.00 19.98 160 SER A CA 1
ATOM 6441 C C . SER E 3 160 ? -23.242 -28.720 -17.324 1.00 19.65 160 SER A C 1
ATOM 6442 O O . SER E 3 160 ? -23.410 -28.647 -16.103 1.00 19.05 160 SER A O 1
ATOM 6445 N N . TRP E 3 161 ? -22.783 -29.818 -17.919 1.00 18.73 161 TRP A N 1
ATOM 6446 C CA . TRP E 3 161 ? -22.381 -30.988 -17.142 1.00 18.15 161 TRP A CA 1
ATOM 6447 C C . TRP E 3 161 ? -20.957 -31.378 -17.500 1.00 20.35 161 TRP A C 1
ATOM 6448 O O . TRP E 3 161 ? -20.612 -31.420 -18.675 1.00 20.96 161 TRP A O 1
ATOM 6459 N N . ASN E 3 162 ? -20.141 -31.658 -16.479 1.00 20.27 162 ASN A N 1
ATOM 6460 C CA . ASN E 3 162 ? -18.731 -31.983 -16.659 1.00 22.62 162 ASN A CA 1
ATOM 6461 C C . ASN E 3 162 ? -18.050 -31.020 -17.617 1.00 23.67 162 ASN A C 1
ATOM 6462 O O . ASN E 3 162 ? -17.311 -31.430 -18.516 1.00 25.94 162 ASN A O 1
ATOM 6467 N N . SER E 3 163 ? -18.329 -29.732 -17.409 1.00 24.33 163 SER A N 1
ATOM 6468 C CA . SER E 3 163 ? -17.706 -28.643 -18.143 1.00 26.19 163 SER A CA 1
ATOM 6469 C C . SER E 3 163 ? -17.994 -28.725 -19.632 1.00 26.64 163 SER A C 1
ATOM 6470 O O . SER E 3 163 ? -17.213 -28.253 -20.452 1.00 29.52 163 SER A O 1
ATOM 6473 N N . GLY E 3 164 ? -19.135 -29.305 -19.979 1.00 24.60 164 GLY A N 1
ATOM 6474 C CA . GLY E 3 164 ? -19.533 -29.387 -21.372 1.00 25.46 164 GLY A CA 1
ATOM 6475 C C . GLY E 3 164 ? -19.218 -30.727 -22.002 1.00 26.89 164 GLY A C 1
ATOM 6476 O O . GLY E 3 164 ? -19.607 -30.979 -23.139 1.00 28.43 164 GLY A O 1
ATOM 6477 N N . ALA E 3 165 ? -18.525 -31.592 -21.267 1.00 28.19 165 ALA A N 1
ATOM 6478 C CA . ALA E 3 165 ? -18.156 -32.921 -21.779 1.00 30.49 165 ALA A CA 1
ATOM 6479 C C . ALA E 3 165 ? -19.344 -33.884 -21.818 1.00 29.29 165 ALA A C 1
ATOM 6480 O O . ALA E 3 165 ? -19.365 -34.850 -22.601 1.00 29.40 165 ALA A O 1
ATOM 6482 N N . LEU E 3 166 ? -20.320 -33.632 -20.956 1.00 24.27 166 LEU A N 1
ATOM 6483 C CA . LEU E 3 166 ? -21.503 -34.467 -20.874 1.00 22.87 166 LEU A CA 1
ATOM 6484 C C . LEU E 3 166 ? -22.716 -33.733 -21.440 1.00 22.92 166 LEU A C 1
ATOM 6485 O O . LEU E 3 166 ? -23.209 -32.789 -20.831 1.00 22.50 166 LEU A O 1
ATOM 6490 N N . THR E 3 167 ? -23.199 -34.171 -22.598 1.00 23.68 167 THR A N 1
ATOM 6491 C CA . THR E 3 167 ? -24.344 -33.524 -23.229 1.00 23.60 167 THR A CA 1
ATOM 6492 C C . THR E 3 167 ? -25.488 -34.496 -23.540 1.00 22.21 167 THR A C 1
ATOM 6493 O O . THR E 3 167 ? -26.661 -34.113 -23.512 1.00 20.70 167 THR A O 1
ATOM 6497 N N . SER E 3 168 ? -25.165 -35.751 -23.823 1.00 21.23 168 SER A N 1
ATOM 6498 C CA . SER E 3 168 ? -26.223 -36.721 -24.104 1.00 24.41 168 SER A CA 1
ATOM 6499 C C . SER E 3 168 ? -27.064 -37.032 -22.869 1.00 23.07 168 SER A C 1
ATOM 6500 O O . SER E 3 168 ? -26.532 -37.265 -21.776 1.00 22.98 168 SER A O 1
ATOM 6503 N N . GLY E 3 169 ? -28.380 -37.020 -23.049 1.00 21.43 169 GLY A N 1
ATOM 6504 C CA . GLY E 3 169 ? -29.287 -37.300 -21.950 1.00 19.97 169 GLY A CA 1
ATOM 6505 C C . GLY E 3 169 ? -29.561 -36.126 -21.032 1.00 18.48 169 GLY A C 1
ATOM 6506 O O . GLY E 3 169 ? -30.329 -36.243 -20.076 1.00 18.66 169 GLY A O 1
ATOM 6507 N N . VAL E 3 170 ? -28.961 -34.979 -21.312 1.00 16.42 170 VAL A N 1
ATOM 6508 C CA . VAL E 3 170 ? -29.174 -33.820 -20.432 1.00 15.55 170 VAL A CA 1
ATOM 6509 C C . VAL E 3 170 ? -30.516 -33.151 -20.746 1.00 18.52 170 VAL A C 1
ATOM 6510 O O . VAL E 3 170 ? -30.811 -32.873 -21.906 1.00 19.78 170 VAL A O 1
ATOM 6514 N N . HIS E 3 171 ? -31.327 -32.905 -19.716 1.00 18.03 171 HIS A N 1
ATOM 6515 C CA . HIS E 3 171 ? -32.526 -32.077 -19.852 1.00 18.18 171 HIS A CA 1
ATOM 6516 C C . HIS E 3 171 ? -32.505 -30.994 -18.780 1.00 17.18 171 HIS A C 1
ATOM 6517 O O . HIS E 3 171 ? -32.539 -31.285 -17.586 1.00 16.52 171 HIS A O 1
ATOM 6524 N N . THR E 3 172 ? -32.438 -29.740 -19.212 1.00 17.73 172 THR A N 1
ATOM 6525 C CA . THR E 3 172 ? -32.490 -28.609 -18.293 1.00 16.64 172 THR A CA 1
ATOM 6526 C C . THR E 3 172 ? -33.844 -27.962 -18.456 1.00 15.66 172 THR A C 1
ATOM 6527 O O . THR E 3 172 ? -34.191 -27.534 -19.546 1.00 15.51 172 THR A O 1
ATOM 6531 N N . PHE E 3 173 ? -34.629 -27.941 -17.386 1.00 12.01 173 PHE A N 1
ATOM 6532 C CA . PHE E 3 173 ? -36.014 -27.513 -17.490 1.00 13.90 173 PHE A CA 1
ATOM 6533 C C . PHE E 3 173 ? -36.140 -26.004 -17.429 1.00 13.55 173 PHE A C 1
ATOM 6534 O O . PHE E 3 173 ? -35.272 -25.334 -16.857 1.00 12.64 173 PHE A O 1
ATOM 6542 N N . PRO E 3 174 ? -37.213 -25.479 -18.027 1.00 14.38 174 PRO A N 1
ATOM 6543 C CA . PRO E 3 174 ? -37.585 -24.066 -17.852 1.00 14.94 174 PRO A CA 1
ATOM 6544 C C . PRO E 3 174 ? -37.722 -23.751 -16.373 1.00 15.21 174 PRO A C 1
ATOM 6545 O O . PRO E 3 174 ? -38.258 -24.570 -15.639 1.00 14.48 174 PRO A O 1
ATOM 6549 N N . ALA E 3 175 ? -37.254 -22.586 -15.943 1.00 13.86 175 ALA A N 1
ATOM 6550 C CA . ALA E 3 175 ? -37.414 -22.203 -14.560 1.00 15.30 175 ALA A CA 1
ATOM 6551 C C . ALA E 3 175 ? -38.882 -21.989 -14.247 1.00 16.75 175 ALA A C 1
ATOM 6552 O O . ALA E 3 175 ? -39.694 -21.720 -15.150 1.00 18.47 175 ALA A O 1
ATOM 6554 N N . VAL E 3 176 ? -39.222 -22.114 -12.970 1.00 15.30 176 VAL A N 1
ATOM 6555 C CA . VAL E 3 176 ? -40.543 -21.737 -12.493 1.00 14.85 176 VAL A CA 1
ATOM 6556 C C . VAL E 3 176 ? -40.334 -20.555 -11.561 1.00 16.73 176 VAL A C 1
ATOM 6557 O O . VAL E 3 176 ? -39.291 -20.449 -10.904 1.00 16.77 176 VAL A O 1
ATOM 6561 N N . LEU E 3 177 ? -41.302 -19.648 -11.526 1.00 16.47 177 LEU A N 1
ATOM 6562 C CA . LEU E 3 177 ? -41.217 -18.505 -10.639 1.00 16.37 177 LEU A CA 1
ATOM 6563 C C . LEU E 3 177 ? -41.953 -18.890 -9.373 1.00 16.39 177 LEU A C 1
ATOM 6564 O O . LEU E 3 177 ? -43.151 -19.202 -9.411 1.00 17.83 177 LEU A O 1
ATOM 6569 N N . GLN E 3 178 ? -41.231 -18.935 -8.261 1.00 15.64 178 GLN A N 1
ATOM 6570 C CA . GLN E 3 178 ? -41.827 -19.328 -6.985 1.00 20.71 178 GLN A CA 1
ATOM 6571 C C . GLN E 3 178 ? -42.560 -18.162 -6.343 1.00 22.98 178 GLN A C 1
ATOM 6572 O O . GLN E 3 178 ? -42.314 -16.999 -6.689 1.00 18.70 178 GLN A O 1
ATOM 6578 N N . SER E 3 179 ? -43.427 -18.470 -5.379 1.00 25.71 179 SER A N 1
ATOM 6579 C CA . SER E 3 179 ? -44.217 -17.448 -4.701 1.00 29.27 179 SER A CA 1
ATOM 6580 C C . SER E 3 179 ? -43.333 -16.409 -4.001 1.00 29.43 179 SER A C 1
ATOM 6581 O O . SER E 3 179 ? -43.764 -15.279 -3.756 1.00 28.31 179 SER A O 1
ATOM 6584 N N . SER E 3 180 ? -42.093 -16.801 -3.706 1.00 28.07 180 SER A N 1
ATOM 6585 C CA . SER E 3 180 ? -41.098 -15.916 -3.095 1.00 26.80 180 SER A CA 1
ATOM 6586 C C . SER E 3 180 ? -40.566 -14.844 -4.043 1.00 24.39 180 SER A C 1
ATOM 6587 O O . SER E 3 180 ? -39.864 -13.927 -3.627 1.00 25.60 180 SER A O 1
ATOM 6590 N N . GLY E 3 181 ? -40.866 -14.976 -5.330 1.00 22.32 181 GLY A N 1
ATOM 6591 C CA . GLY E 3 181 ? -40.314 -14.074 -6.328 1.00 18.59 181 GLY A CA 1
ATOM 6592 C C . GLY E 3 181 ? -38.978 -14.553 -6.867 1.00 16.03 181 GLY A C 1
ATOM 6593 O O . GLY E 3 181 ? -38.378 -13.931 -7.751 1.00 14.39 181 GLY A O 1
ATOM 6594 N N . LEU E 3 182 ? -38.499 -15.675 -6.346 1.00 14.72 182 LEU A N 1
ATOM 6595 C CA . LEU E 3 182 ? -37.251 -16.242 -6.833 1.00 15.48 182 LEU A CA 1
ATOM 6596 C C . LEU E 3 182 ? -37.536 -17.389 -7.796 1.00 16.12 182 LEU A C 1
ATOM 6597 O O . LEU E 3 182 ? -38.558 -18.076 -7.682 1.00 16.84 182 LEU A O 1
ATOM 6602 N N . TYR E 3 183 ? -36.608 -17.615 -8.712 1.00 14.48 183 TYR A N 1
ATOM 6603 C CA . TYR E 3 183 ? -36.744 -18.688 -9.687 1.00 13.81 183 TYR A CA 1
ATOM 6604 C C . TYR E 3 183 ? -36.093 -19.970 -9.218 1.00 16.05 183 TYR A C 1
ATOM 6605 O O . TYR E 3 183 ? -35.146 -19.955 -8.418 1.00 15.09 183 TYR A O 1
ATOM 6614 N N . SER E 3 184 ? -36.600 -21.083 -9.740 1.00 15.79 184 SER A N 1
ATOM 6615 C CA . SER E 3 184 ? -36.001 -22.377 -9.469 1.00 16.02 184 SER A CA 1
ATOM 6616 C C . SER E 3 184 ? -36.055 -23.240 -10.717 1.00 16.17 184 SER A C 1
ATOM 6617 O O . SER E 3 184 ? -37.050 -23.219 -11.449 1.00 15.03 184 SER A O 1
ATOM 6620 N N . LEU E 3 185 ? -34.983 -23.981 -10.981 1.00 16.85 185 LEU A N 1
ATOM 6621 C CA . LEU E 3 185 ? -35.063 -25.007 -12.007 1.00 17.87 185 LEU A CA 1
ATOM 6622 C C . LEU E 3 185 ? -34.240 -26.248 -11.672 1.00 17.45 185 LEU A C 1
ATOM 6623 O O . LEU E 3 185 ? -33.373 -26.223 -10.800 1.00 15.66 185 LEU A O 1
ATOM 6628 N N . SER E 3 186 ? -34.510 -27.318 -12.410 1.00 16.24 186 SER A N 1
ATOM 6629 C CA . SER E 3 186 ? -33.742 -28.547 -12.311 1.00 16.52 186 SER A CA 1
ATOM 6630 C C . SER E 3 186 ? -33.069 -28.884 -13.626 1.00 14.03 186 SER A C 1
ATOM 6631 O O . SER E 3 186 ? -33.597 -28.609 -14.707 1.00 15.31 186 SER A O 1
ATOM 6634 N N . SER E 3 187 ? -31.882 -29.461 -13.528 1.00 13.55 187 SER A N 1
ATOM 6635 C CA . SER E 3 187 ? -31.197 -29.981 -14.694 1.00 13.73 187 SER A CA 1
ATOM 6636 C C . SER E 3 187 ? -30.909 -31.433 -14.397 1.00 14.81 187 SER A C 1
ATOM 6637 O O . SER E 3 187 ? -30.305 -31.728 -13.378 1.00 16.12 187 SER A O 1
ATOM 6640 N N . VAL E 3 188 ? -31.352 -32.332 -15.266 1.00 14.93 188 VAL A N 1
ATOM 6641 C CA . VAL E 3 188 ? -31.125 -33.749 -15.024 1.00 15.62 188 VAL A CA 1
ATOM 6642 C C . VAL E 3 188 ? -30.382 -34.378 -16.183 1.00 16.66 188 VAL A C 1
ATOM 6643 O O . VAL E 3 188 ? -30.270 -33.794 -17.262 1.00 16.67 188 VAL A O 1
ATOM 6647 N N . VAL E 3 189 ? -29.882 -35.581 -15.959 1.00 17.40 189 VAL A N 1
ATOM 6648 C CA . VAL E 3 189 ? -29.245 -36.334 -17.015 1.00 16.73 189 VAL A CA 1
ATOM 6649 C C . VAL E 3 189 ? -29.389 -37.815 -16.688 1.00 18.10 189 VAL A C 1
ATOM 6650 O O . VAL E 3 189 ? -29.373 -38.219 -15.514 1.00 16.07 189 VAL A O 1
ATOM 6654 N N . THR E 3 190 ? -29.576 -38.622 -17.722 1.00 17.02 190 THR A N 1
ATOM 6655 C CA . THR E 3 190 ? -29.563 -40.062 -17.541 1.00 17.48 190 THR A CA 1
ATOM 6656 C C . THR E 3 190 ? -28.226 -40.609 -18.015 1.00 18.70 190 THR A C 1
ATOM 6657 O O . THR E 3 190 ? -27.706 -40.200 -19.060 1.00 19.33 190 THR A O 1
ATOM 6661 N N . VAL E 3 191 ? -27.687 -41.541 -17.234 1.00 19.28 191 VAL A N 1
ATOM 6662 C CA . VAL E 3 191 ? -26.364 -42.102 -17.436 1.00 20.74 191 VAL A CA 1
ATOM 6663 C C . VAL E 3 191 ? -26.441 -43.611 -17.164 1.00 21.60 191 VAL A C 1
ATOM 6664 O O . VAL E 3 191 ? -27.412 -44.075 -16.570 1.00 21.76 191 VAL A O 1
ATOM 6668 N N . PRO E 3 192 ? -25.424 -44.381 -17.594 1.00 22.62 192 PRO A N 1
ATOM 6669 C CA . PRO E 3 192 ? -25.463 -45.801 -17.235 1.00 20.38 192 PRO A CA 1
ATOM 6670 C C . PRO E 3 192 ? -25.300 -45.998 -15.730 1.00 21.40 192 PRO A C 1
ATOM 6671 O O . PRO E 3 192 ? -24.428 -45.368 -15.113 1.00 21.22 192 PRO A O 1
ATOM 6675 N N . SER E 3 193 ? -26.129 -46.867 -15.156 1.00 21.61 193 SER A N 1
ATOM 6676 C CA . SER E 3 193 ? -26.088 -47.170 -13.734 1.00 25.48 193 SER A CA 1
ATOM 6677 C C . SER E 3 193 ? -24.719 -47.688 -13.344 1.00 24.70 193 SER A C 1
ATOM 6678 O O . SER E 3 193 ? -24.204 -47.385 -12.270 1.00 24.57 193 SER A O 1
ATOM 6681 N N . SER E 3 194 ? -24.134 -48.459 -14.247 1.00 24.11 194 SER A N 1
ATOM 6682 C CA . SER E 3 194 ? -22.866 -49.119 -13.991 1.00 25.50 194 SER A CA 1
ATOM 6683 C C . SER E 3 194 ? -21.730 -48.110 -13.953 1.00 29.03 194 SER A C 1
ATOM 6684 O O . SER E 3 194 ? -20.619 -48.430 -13.550 1.00 34.08 194 SER A O 1
ATOM 6687 N N . SER E 3 195 ? -22.014 -46.880 -14.358 1.00 26.31 195 SER A N 1
ATOM 6688 C CA . SER E 3 195 ? -20.989 -45.843 -14.351 1.00 27.88 195 SER A CA 1
ATOM 6689 C C . SER E 3 195 ? -20.964 -45.080 -13.024 1.00 30.01 195 SER A C 1
ATOM 6690 O O . SER E 3 195 ? -20.069 -44.275 -12.786 1.00 32.86 195 SER A O 1
ATOM 6693 N N . LEU E 3 196 ? -21.939 -45.329 -12.160 1.00 32.00 196 LEU A N 1
ATOM 6694 C CA . LEU E 3 196 ? -22.144 -44.446 -11.011 1.00 32.39 196 LEU A CA 1
ATOM 6695 C C . LEU E 3 196 ? -20.994 -44.473 -10.004 1.00 36.77 196 LEU A C 1
ATOM 6696 O O . LEU E 3 196 ? -20.725 -43.477 -9.333 1.00 35.01 196 LEU A O 1
ATOM 6701 N N . GLY E 3 197 ? -20.314 -45.608 -9.900 1.00 39.24 197 GLY A N 1
ATOM 6702 C CA . GLY E 3 197 ? -19.206 -45.714 -8.973 1.00 45.42 197 GLY A CA 1
ATOM 6703 C C . GLY E 3 197 ? -17.918 -45.128 -9.522 1.00 46.54 197 GLY A C 1
ATOM 6704 O O . GLY E 3 197 ? -17.031 -44.748 -8.767 1.00 47.32 197 GLY A O 1
ATOM 6705 N N . THR E 3 198 ? -17.824 -45.032 -10.842 1.00 44.50 198 THR A N 1
ATOM 6706 C CA . THR E 3 198 ? -16.534 -44.804 -11.478 1.00 44.69 198 THR A CA 1
ATOM 6707 C C . THR E 3 198 ? -16.436 -43.439 -12.166 1.00 42.24 198 THR A C 1
ATOM 6708 O O . THR E 3 198 ? -15.354 -42.865 -12.264 1.00 44.64 198 THR A O 1
ATOM 6712 N N . GLN E 3 199 ? -17.567 -42.915 -12.620 1.00 36.85 199 GLN A N 1
ATOM 6713 C CA . GLN E 3 199 ? -17.579 -41.648 -13.333 1.00 35.86 199 GLN A CA 1
ATOM 6714 C C . GLN E 3 199 ? -18.059 -40.489 -12.450 1.00 33.28 199 GLN A C 1
ATOM 6715 O O . GLN E 3 199 ? -19.050 -40.605 -11.731 1.00 32.76 199 GLN A O 1
ATOM 6721 N N . THR E 3 200 ? -17.356 -39.363 -12.520 1.00 31.89 200 THR A N 1
ATOM 6722 C CA . THR E 3 200 ? -17.745 -38.178 -11.768 1.00 30.88 200 THR A CA 1
ATOM 6723 C C . THR E 3 200 ? -18.747 -37.339 -12.549 1.00 28.60 200 THR A C 1
ATOM 6724 O O . THR E 3 200 ? -18.589 -37.135 -13.753 1.00 28.57 200 THR A O 1
ATOM 6728 N N . TYR E 3 201 ? -19.779 -36.858 -11.860 1.00 25.95 201 TYR A N 1
ATOM 6729 C CA . TYR E 3 201 ? -20.779 -36.020 -12.478 1.00 21.63 201 TYR A CA 1
ATOM 6730 C C . TYR E 3 201 ? -20.863 -34.708 -11.710 1.00 25.18 201 TYR A C 1
ATOM 6731 O O . TYR E 3 201 ? -21.179 -34.678 -10.517 1.00 24.74 201 TYR A O 1
ATOM 6740 N N . ILE E 3 202 ? -20.538 -33.632 -12.409 1.00 23.13 202 ILE A N 1
ATOM 6741 C CA . ILE E 3 202 ? -20.598 -32.290 -11.855 1.00 21.89 202 ILE A CA 1
ATOM 6742 C C . ILE E 3 202 ? -21.450 -31.376 -12.729 1.00 20.72 202 ILE A C 1
ATOM 6743 O O . ILE E 3 202 ? -21.249 -31.316 -13.941 1.00 20.92 202 ILE A O 1
ATOM 6748 N N . CYS E 3 203 ? -22.401 -30.669 -12.125 1.00 18.95 203 CYS A N 1
ATOM 6749 C CA . CYS E 3 203 ? -23.134 -29.660 -12.861 1.00 17.90 203 CYS A CA 1
ATOM 6750 C C . CYS E 3 203 ? -22.487 -28.283 -12.647 1.00 18.98 203 CYS A C 1
ATOM 6751 O O . CYS E 3 203 ? -22.188 -27.890 -11.523 1.00 19.98 203 CYS A O 1
ATOM 6754 N N . ASN E 3 204 ? -22.259 -27.565 -13.740 1.00 17.24 204 ASN A N 1
ATOM 6755 C CA . ASN E 3 204 ? -21.701 -26.227 -13.667 1.00 19.38 204 ASN A CA 1
ATOM 6756 C C . ASN E 3 204 ? -22.815 -25.216 -13.896 1.00 19.52 204 ASN A C 1
ATOM 6757 O O . ASN E 3 204 ? -23.442 -25.203 -14.955 1.00 20.28 204 ASN A O 1
ATOM 6762 N N . VAL E 3 205 ? -23.077 -24.398 -12.886 1.00 18.08 205 VAL A N 1
ATOM 6763 C CA . VAL E 3 205 ? -24.225 -23.503 -12.909 1.00 18.23 205 VAL A CA 1
ATOM 6764 C C . VAL E 3 205 ? -23.768 -22.048 -12.916 1.00 21.43 205 VAL A C 1
ATOM 6765 O O . VAL E 3 205 ? -23.187 -21.558 -11.930 1.00 23.72 205 VAL A O 1
ATOM 6769 N N . ASN E 3 206 ? -24.016 -21.360 -14.026 1.00 19.89 206 ASN A N 1
ATOM 6770 C CA . ASN E 3 206 ? -23.600 -19.967 -14.151 1.00 21.97 206 ASN A CA 1
ATOM 6771 C C . ASN E 3 206 ? -24.797 -19.014 -14.094 1.00 19.41 206 ASN A C 1
ATOM 6772 O O . ASN E 3 206 ? -25.843 -19.265 -14.691 1.00 17.08 206 ASN A O 1
ATOM 6777 N N . HIS E 3 207 ? -24.639 -17.917 -13.369 1.00 18.28 207 HIS A N 1
ATOM 6778 C CA . HIS E 3 207 ? -25.700 -16.923 -13.255 1.00 15.57 207 HIS A CA 1
ATOM 6779 C C . HIS E 3 207 ? -25.071 -15.563 -13.517 1.00 15.18 207 HIS A C 1
ATOM 6780 O O . HIS E 3 207 ? -24.546 -14.924 -12.610 1.00 15.16 207 HIS A O 1
ATOM 6787 N N . LYS E 3 208 ? -25.081 -15.161 -14.780 1.00 13.97 208 LYS A N 1
ATOM 6788 C CA . LYS E 3 208 ? -24.451 -13.912 -15.188 1.00 17.57 208 LYS A CA 1
ATOM 6789 C C . LYS E 3 208 ? -24.986 -12.667 -14.454 1.00 16.35 208 LYS A C 1
ATOM 6790 O O . LYS E 3 208 ? -24.200 -11.780 -14.104 1.00 18.66 208 LYS A O 1
ATOM 6796 N N . PRO E 3 209 ? -26.308 -12.588 -14.194 1.00 15.46 209 PRO A N 1
ATOM 6797 C CA . PRO E 3 209 ? -26.751 -11.399 -13.457 1.00 14.99 209 PRO A CA 1
ATOM 6798 C C . PRO E 3 209 ? -26.071 -11.198 -12.114 1.00 15.48 209 PRO A C 1
ATOM 6799 O O . PRO E 3 209 ? -25.907 -10.047 -11.718 1.00 16.29 209 PRO A O 1
ATOM 6803 N N . SER E 3 210 ? -25.675 -12.276 -11.432 1.00 15.71 210 SER A N 1
ATOM 6804 C CA . SER E 3 210 ? -25.034 -12.131 -10.127 1.00 15.13 210 SER A CA 1
ATOM 6805 C C . SER E 3 210 ? -23.514 -12.278 -10.204 1.00 16.69 210 SER A C 1
ATOM 6806 O O . SER E 3 210 ? -22.814 -12.109 -9.187 1.00 16.12 210 SER A O 1
ATOM 6809 N N . ASN E 3 211 ? -23.024 -12.583 -11.402 1.00 15.33 211 ASN A N 1
ATOM 6810 C CA . ASN E 3 211 ? -21.620 -12.918 -11.647 1.00 16.93 211 ASN A CA 1
ATOM 6811 C C . ASN E 3 211 ? -21.148 -14.084 -10.806 1.00 17.36 211 ASN A C 1
ATOM 6812 O O . ASN E 3 211 ? -20.022 -14.066 -10.301 1.00 19.07 211 ASN A O 1
ATOM 6817 N N . THR E 3 212 ? -21.995 -15.098 -10.663 1.00 17.35 212 THR A N 1
ATOM 6818 C CA . THR E 3 212 ? -21.629 -16.282 -9.885 1.00 17.96 212 THR A CA 1
ATOM 6819 C C . THR E 3 212 ? -21.546 -17.540 -10.729 1.00 18.03 212 THR A C 1
ATOM 6820 O O . THR E 3 212 ? -22.268 -17.697 -11.712 1.00 15.27 212 THR A O 1
ATOM 6824 N N . LYS E 3 213 ? -20.633 -18.424 -10.346 1.00 18.53 213 LYS A N 1
ATOM 6825 C CA . LYS E 3 213 ? -20.527 -19.749 -10.948 1.00 19.69 213 LYS A CA 1
ATOM 6826 C C . LYS E 3 213 ? -20.411 -20.753 -9.820 1.00 21.20 213 LYS A C 1
ATOM 6827 O O . LYS E 3 213 ? -19.651 -20.542 -8.874 1.00 22.80 213 LYS A O 1
ATOM 6833 N N . VAL E 3 214 ? -21.168 -21.834 -9.915 1.00 22.01 214 VAL A N 1
ATOM 6834 C CA . VAL E 3 214 ? -21.152 -22.864 -8.885 1.00 20.65 214 VAL A CA 1
ATOM 6835 C C . VAL E 3 214 ? -20.987 -24.209 -9.566 1.00 21.44 214 VAL A C 1
ATOM 6836 O O . VAL E 3 214 ? -21.618 -24.472 -10.596 1.00 20.66 214 VAL A O 1
ATOM 6840 N N . ASP E 3 215 ? -20.109 -25.039 -9.015 1.00 23.92 215 ASP A N 1
ATOM 6841 C CA . ASP E 3 215 ? -19.961 -26.419 -9.471 1.00 25.99 215 ASP A CA 1
ATOM 6842 C C . ASP E 3 215 ? -20.467 -27.314 -8.361 1.00 27.57 215 ASP A C 1
ATOM 6843 O O . ASP E 3 215 ? -20.105 -27.123 -7.200 1.00 29.96 215 ASP A O 1
ATOM 6848 N N . LYS E 3 216 ? -21.325 -28.271 -8.695 1.00 26.81 216 LYS A N 1
ATOM 6849 C CA . LYS E 3 216 ? -21.803 -29.205 -7.683 1.00 26.99 216 LYS A CA 1
ATOM 6850 C C . LYS E 3 216 ? -21.595 -30.649 -8.135 1.00 24.90 216 LYS A C 1
ATOM 6851 O O . LYS E 3 216 ? -22.178 -31.082 -9.122 1.00 20.59 216 LYS A O 1
ATOM 6857 N N . ARG E 3 217 ? -20.734 -31.365 -7.417 1.00 26.29 217 ARG A N 1
ATOM 6858 C CA . ARG E 3 217 ? -20.522 -32.789 -7.648 1.00 27.74 217 ARG A CA 1
ATOM 6859 C C . ARG E 3 217 ? -21.768 -33.538 -7.197 1.00 25.50 217 ARG A C 1
ATOM 6860 O O . ARG E 3 217 ? -22.283 -33.299 -6.110 1.00 26.94 217 ARG A O 1
ATOM 6868 N N . VAL E 3 218 ? -22.270 -34.440 -8.030 1.00 24.22 218 VAL A N 1
ATOM 6869 C CA . VAL E 3 218 ? -23.456 -35.198 -7.666 1.00 23.08 218 VAL A CA 1
ATOM 6870 C C . VAL E 3 218 ? -23.096 -36.677 -7.575 1.00 28.35 218 VAL A C 1
ATOM 6871 O O . VAL E 3 218 ? -22.825 -37.312 -8.583 1.00 28.17 218 VAL A O 1
ATOM 6875 N N . GLU E 3 219 ? -23.089 -37.230 -6.373 1.00 32.87 219 GLU A N 1
ATOM 6876 C CA . GLU E 3 219 ? -22.723 -38.642 -6.234 1.00 39.12 219 GLU A CA 1
ATOM 6877 C C . GLU E 3 219 ? -23.780 -39.452 -5.487 1.00 36.95 219 GLU A C 1
ATOM 6878 O O . GLU E 3 219 ? -24.714 -38.883 -4.927 1.00 33.12 219 GLU A O 1
ATOM 6884 N N . PRO E 3 220 ? -23.658 -40.789 -5.513 1.00 40.04 220 PRO A N 1
ATOM 6885 C CA . PRO E 3 220 ? -24.493 -41.621 -4.639 1.00 41.71 220 PRO A CA 1
ATOM 6886 C C . PRO E 3 220 ? -24.165 -41.410 -3.164 1.00 44.18 220 PRO A C 1
ATOM 6887 O O . PRO E 3 220 ? -25.087 -41.171 -2.379 1.00 46.38 220 PRO A O 1
ATOM 6891 N N . GLN F 1 7 ? 4.220 -1.202 -54.491 1.00 59.44 7 GLN K N 1
ATOM 6892 C CA . GLN F 1 7 ? 2.800 -1.535 -54.436 1.00 58.26 7 GLN K CA 1
ATOM 6893 C C . GLN F 1 7 ? 1.913 -0.302 -54.639 1.00 53.50 7 GLN K C 1
ATOM 6894 O O . GLN F 1 7 ? 0.690 -0.397 -54.568 1.00 55.59 7 GLN K O 1
ATOM 6900 N N . CYS F 1 8 ? 2.533 0.852 -54.875 1.00 48.42 8 CYS K N 1
ATOM 6901 C CA . CYS F 1 8 ? 1.812 2.061 -55.274 1.00 45.70 8 CYS K CA 1
ATOM 6902 C C . CYS F 1 8 ? 2.406 2.576 -56.578 1.00 46.00 8 CYS K C 1
ATOM 6903 O O . CYS F 1 8 ? 3.429 2.071 -57.026 1.00 46.91 8 CYS K O 1
ATOM 6906 N N . SER F 1 9 ? 1.771 3.574 -57.187 1.00 46.07 9 SER K N 1
ATOM 6907 C CA . SER F 1 9 ? 2.331 4.187 -58.388 1.00 49.87 9 SER K CA 1
ATOM 6908 C C . SER F 1 9 ? 3.388 5.203 -57.986 1.00 46.98 9 SER K C 1
ATOM 6909 O O . SER F 1 9 ? 3.539 5.507 -56.798 1.00 43.77 9 SER K O 1
ATOM 6912 N N . GLN F 1 10 ? 4.108 5.721 -58.977 1.00 47.64 10 GLN K N 1
ATOM 6913 C CA . GLN F 1 10 ? 5.215 6.651 -58.752 1.00 46.76 10 GLN K CA 1
ATOM 6914 C C . GLN F 1 10 ? 4.792 7.941 -58.038 1.00 44.53 10 GLN K C 1
ATOM 6915 O O . GLN F 1 10 ? 5.581 8.526 -57.292 1.00 44.01 10 GLN K O 1
ATOM 6917 N N . ASN F 1 11 ? 3.553 8.379 -58.264 1.00 43.55 11 ASN K N 1
ATOM 6918 C CA . ASN F 1 11 ? 3.058 9.628 -57.682 1.00 42.75 11 ASN K CA 1
ATOM 6919 C C . ASN F 1 11 ? 2.253 9.430 -56.397 1.00 38.74 11 ASN K C 1
ATOM 6920 O O . ASN F 1 11 ? 1.528 10.328 -55.950 1.00 36.50 11 ASN K O 1
ATOM 6925 N N . GLU F 1 12 ? 2.372 8.254 -55.801 1.00 37.94 12 GLU K N 1
ATOM 6926 C CA . GLU F 1 12 ? 1.691 8.021 -54.537 1.00 33.22 12 GLU K CA 1
ATOM 6927 C C . GLU F 1 12 ? 2.551 7.203 -53.584 1.00 33.28 12 GLU K C 1
ATOM 6928 O O . GLU F 1 12 ? 3.492 6.524 -54.002 1.00 38.30 12 GLU K O 1
ATOM 6934 N N . TYR F 1 13 ? 2.244 7.304 -52.295 1.00 29.16 13 TYR K N 1
ATOM 6935 C CA . TYR F 1 13 ? 3.012 6.621 -51.266 1.00 29.14 13 TYR K CA 1
ATOM 6936 C C . TYR F 1 13 ? 2.084 5.785 -50.405 1.00 26.71 13 TYR K C 1
ATOM 6937 O O . TYR F 1 13 ? 0.906 6.109 -50.263 1.00 25.75 13 TYR K O 1
ATOM 6946 N N . PHE F 1 14 ? 2.606 4.705 -49.835 1.00 26.40 14 PHE K N 1
ATOM 6947 C CA . PHE F 1 14 ? 1.778 3.829 -49.016 1.00 26.90 14 PHE K CA 1
ATOM 6948 C C . PHE F 1 14 ? 1.695 4.313 -47.572 1.00 24.88 14 PHE K C 1
ATOM 6949 O O . PHE F 1 14 ? 2.715 4.573 -46.940 1.00 25.50 14 PHE K O 1
ATOM 6957 N N . ASP F 1 15 ? 0.473 4.420 -47.059 1.00 22.33 15 ASP K N 1
ATOM 6958 C CA . ASP F 1 15 ? 0.251 4.673 -45.636 1.00 21.79 15 ASP K CA 1
ATOM 6959 C C . ASP F 1 15 ? -0.246 3.403 -44.945 1.00 20.69 15 ASP K C 1
ATOM 6960 O O . ASP F 1 15 ? -1.266 2.849 -45.338 1.00 18.28 15 ASP K O 1
ATOM 6965 N N . SER F 1 16 ? 0.447 2.948 -43.909 1.00 20.18 16 SER K N 1
ATOM 6966 C CA . SER F 1 16 ? 0.116 1.641 -43.386 1.00 21.46 16 SER K CA 1
ATOM 6967 C C . SER F 1 16 ? -0.921 1.738 -42.261 1.00 18.61 16 SER K C 1
ATOM 6968 O O . SER F 1 16 ? -1.407 0.716 -41.787 1.00 18.70 16 SER K O 1
ATOM 697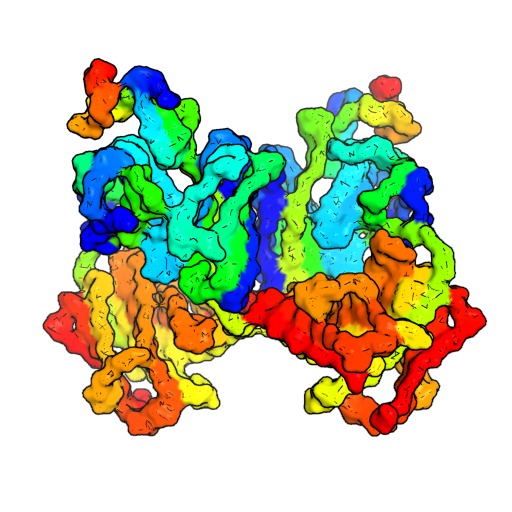1 N N . LEU F 1 17 ? -1.286 2.953 -41.854 1.00 16.16 17 LEU K N 1
ATOM 6972 C CA . LEU F 1 17 ? -2.405 3.091 -40.911 1.00 19.40 17 LEU K CA 1
ATOM 6973 C C . LEU F 1 17 ? -3.721 2.875 -41.655 1.00 18.52 17 LEU K C 1
ATOM 6974 O O . LEU F 1 17 ? -4.593 2.154 -41.171 1.00 16.32 17 LEU K O 1
ATOM 6979 N N . LEU F 1 18 ? -3.854 3.492 -42.833 1.00 14.09 18 LEU K N 1
ATOM 6980 C CA . LEU F 1 18 ? -5.043 3.303 -43.673 1.00 14.29 18 LEU K CA 1
ATOM 6981 C C . LEU F 1 18 ? -4.896 2.096 -44.590 1.00 15.89 18 LEU K C 1
ATOM 6982 O O . LEU F 1 18 ? -5.873 1.654 -45.209 1.00 16.77 18 LEU K O 1
ATOM 6987 N N . HIS F 1 19 ? -3.668 1.567 -44.659 1.00 17.58 19 HIS K N 1
ATOM 6988 C CA . HIS F 1 19 ? -3.309 0.483 -45.571 1.00 19.94 19 HIS K CA 1
ATOM 6989 C C . HIS F 1 19 ? -3.719 0.847 -46.988 1.00 22.55 19 HIS K C 1
ATOM 6990 O O . HIS F 1 19 ? -4.425 0.089 -47.653 1.00 21.48 19 HIS K O 1
ATOM 6997 N N . ALA F 1 20 ? -3.266 2.009 -47.448 1.00 21.18 20 ALA K N 1
ATOM 6998 C CA . ALA F 1 20 ? -3.664 2.498 -48.760 1.00 21.35 20 ALA K CA 1
ATOM 6999 C C . ALA F 1 20 ? -2.588 3.367 -49.381 1.00 22.27 20 ALA K C 1
ATOM 7000 O O . ALA F 1 20 ? -1.780 3.968 -48.671 1.00 21.47 20 ALA K O 1
ATOM 7002 N N . CYS F 1 21 ? -2.597 3.418 -50.710 1.00 22.90 21 CYS K N 1
ATOM 7003 C CA . CYS F 1 21 ? -1.762 4.331 -51.477 1.00 24.15 21 CYS K CA 1
ATOM 7004 C C . CYS F 1 21 ? -2.363 5.731 -51.463 1.00 25.12 21 CYS K C 1
ATOM 7005 O O . CYS F 1 21 ? -3.520 5.917 -51.833 1.00 23.57 21 CYS K O 1
ATOM 7008 N N . ILE F 1 22 ? -1.562 6.705 -51.039 1.00 25.04 22 ILE K N 1
ATOM 7009 C CA . ILE F 1 22 ? -1.990 8.097 -50.907 1.00 24.29 22 ILE K CA 1
ATOM 7010 C C . ILE F 1 22 ? -1.311 8.987 -51.946 1.00 26.91 22 ILE K C 1
ATOM 7011 O O . ILE F 1 22 ? -0.109 8.891 -52.132 1.00 26.55 22 ILE K O 1
ATOM 7016 N N . PRO F 1 23 ? -2.070 9.872 -52.611 1.00 26.99 23 PRO K N 1
ATOM 7017 C CA . PRO F 1 23 ? -1.405 10.725 -53.602 1.00 30.17 23 PRO K CA 1
ATOM 7018 C C . PRO F 1 23 ? -0.385 11.659 -52.957 1.00 32.22 23 PRO K C 1
ATOM 7019 O O . PRO F 1 23 ? -0.662 12.249 -51.910 1.00 28.94 23 PRO K O 1
ATOM 7023 N N . CYS F 1 24 ? 0.786 11.768 -53.576 1.00 32.80 24 CYS K N 1
ATOM 7024 C CA . CYS F 1 24 ? 1.840 12.673 -53.115 1.00 35.44 24 CYS K CA 1
ATOM 7025 C C . CYS F 1 24 ? 1.388 14.130 -53.012 1.00 40.28 24 CYS K C 1
ATOM 7026 O O . CYS F 1 24 ? 1.847 14.867 -52.140 1.00 39.22 24 CYS K O 1
ATOM 7029 N N . GLN F 1 25 ? 0.489 14.533 -53.906 1.00 43.60 25 GLN K N 1
ATOM 7030 C CA . GLN F 1 25 ? -0.026 15.899 -53.932 1.00 46.71 25 GLN K CA 1
ATOM 7031 C C . GLN F 1 25 ? -0.494 16.377 -52.556 1.00 42.67 25 GLN K C 1
ATOM 7032 O O . GLN F 1 25 ? -0.292 17.541 -52.204 1.00 43.80 25 GLN K O 1
ATOM 7038 N N . LEU F 1 26 ? -1.088 15.473 -51.776 1.00 38.20 26 LEU K N 1
ATOM 7039 C CA . LEU F 1 26 ? -1.605 15.816 -50.452 1.00 37.82 26 LEU K CA 1
ATOM 7040 C C . LEU F 1 26 ? -0.516 16.323 -49.493 1.00 39.81 26 LEU K C 1
ATOM 7041 O O . LEU F 1 26 ? -0.798 17.099 -48.569 1.00 42.72 26 LEU K O 1
ATOM 7046 N N . ARG F 1 27 ? 0.723 15.901 -49.724 1.00 37.95 27 ARG K N 1
ATOM 7047 C CA . ARG F 1 27 ? 1.826 16.225 -48.820 1.00 36.86 27 ARG K CA 1
ATOM 7048 C C . ARG F 1 27 ? 2.767 17.305 -49.363 1.00 41.64 27 ARG K C 1
ATOM 7049 O O . ARG F 1 27 ? 3.747 17.665 -48.712 1.00 45.14 27 ARG K O 1
ATOM 7057 N N . CYS F 1 28 ? 2.473 17.822 -50.552 1.00 57.87 28 CYS K N 1
ATOM 7058 C CA . CYS F 1 28 ? 3.401 18.730 -51.229 1.00 59.10 28 CYS K CA 1
ATOM 7059 C C . CYS F 1 28 ? 3.569 20.068 -50.507 1.00 60.13 28 CYS K C 1
ATOM 7060 O O . CYS F 1 28 ? 4.579 20.754 -50.676 1.00 60.74 28 CYS K O 1
ATOM 7063 N N . SER F 1 29 ? 2.584 20.432 -49.694 1.00 59.75 29 SER K N 1
ATOM 7064 C CA . SER F 1 29 ? 2.603 21.724 -49.019 1.00 61.18 29 SER K CA 1
ATOM 7065 C C . SER F 1 29 ? 3.214 21.623 -47.628 1.00 62.27 29 SER K C 1
ATOM 7066 O O . SER F 1 29 ? 3.309 22.618 -46.908 1.00 61.22 29 SER K O 1
ATOM 7069 N N . SER F 1 30 ? 3.640 20.420 -47.263 1.00 62.56 30 SER K N 1
ATOM 7070 C CA . SER F 1 30 ? 4.004 20.119 -45.885 1.00 64.63 30 SER K CA 1
ATOM 7071 C C . SER F 1 30 ? 5.364 20.649 -45.427 1.00 66.33 30 SER K C 1
ATOM 7072 O O . SER F 1 30 ? 5.529 20.980 -44.248 1.00 69.19 30 SER K O 1
ATOM 7075 N N . ASN F 1 31 ? 6.319 20.701 -46.355 1.00 65.24 31 ASN K N 1
ATOM 7076 C CA . ASN F 1 31 ? 7.738 20.980 -46.079 1.00 64.55 31 ASN K CA 1
ATOM 7077 C C . ASN F 1 31 ? 8.450 19.773 -45.453 1.00 61.44 31 ASN K C 1
ATOM 7078 O O . ASN F 1 31 ? 9.674 19.766 -45.333 1.00 60.80 31 ASN K O 1
ATOM 7080 N N . THR F 1 32 ? 7.697 18.748 -45.065 1.00 55.73 32 THR K N 1
ATOM 7081 C CA . THR F 1 32 ? 8.311 17.457 -44.765 1.00 55.13 32 THR K CA 1
ATOM 7082 C C . THR F 1 32 ? 7.583 16.297 -45.457 1.00 54.16 32 THR K C 1
ATOM 7083 O O . THR F 1 32 ? 7.127 15.365 -44.794 1.00 52.73 32 THR K O 1
ATOM 7087 N N . PRO F 1 33 ? 7.489 16.340 -46.800 1.00 56.13 33 PRO K N 1
ATOM 7088 C CA . PRO F 1 33 ? 6.823 15.262 -47.530 1.00 55.70 33 PRO K CA 1
ATOM 7089 C C . PRO F 1 33 ? 7.732 14.038 -47.632 1.00 56.96 33 PRO K C 1
ATOM 7090 O O . PRO F 1 33 ? 8.947 14.210 -47.551 1.00 60.00 33 PRO K O 1
ATOM 7094 N N . PRO F 1 34 ? 7.156 12.833 -47.810 1.00 56.24 34 PRO K N 1
ATOM 7095 C CA . PRO F 1 34 ? 7.932 11.596 -47.968 1.00 55.55 34 PRO K CA 1
ATOM 7096 C C . PRO F 1 34 ? 8.941 11.719 -49.100 1.00 59.52 34 PRO K C 1
ATOM 7097 O O . PRO F 1 34 ? 8.619 12.321 -50.128 1.00 61.53 34 PRO K O 1
ATOM 7101 N N . LEU F 1 35 ? 10.138 11.169 -48.912 1.00 54.23 35 LEU K N 1
ATOM 7102 C CA . LEU F 1 35 ? 11.233 11.348 -49.869 1.00 58.38 35 LEU K CA 1
ATOM 7103 C C . LEU F 1 35 ? 10.821 10.920 -51.274 1.00 61.89 35 LEU K C 1
ATOM 7104 O O . LEU F 1 35 ? 11.226 11.532 -52.268 1.00 66.70 35 LEU K O 1
ATOM 7106 N N . THR F 1 36 ? 9.992 9.882 -51.343 1.00 59.48 36 THR K N 1
ATOM 7107 C CA . THR F 1 36 ? 9.557 9.323 -52.614 1.00 62.83 36 THR K CA 1
ATOM 7108 C C . THR F 1 36 ? 8.676 10.294 -53.414 1.00 64.23 36 THR K C 1
ATOM 7109 O O . THR F 1 36 ? 8.556 10.175 -54.639 1.00 67.39 36 THR K O 1
ATOM 7113 N N . CYS F 1 37 ? 8.070 11.254 -52.718 1.00 61.09 37 CYS K N 1
ATOM 7114 C CA . CYS F 1 37 ? 7.149 12.203 -53.340 1.00 61.21 37 CYS K CA 1
ATOM 7115 C C . CYS F 1 37 ? 7.831 13.500 -53.775 1.00 65.66 37 CYS K C 1
ATOM 7116 O O . CYS F 1 37 ? 7.203 14.353 -54.402 1.00 67.43 37 CYS K O 1
ATOM 7119 N N . GLN F 1 38 ? 9.113 13.642 -53.439 1.00 68.84 38 GLN K N 1
ATOM 7120 C CA . GLN F 1 38 ? 9.879 14.844 -53.766 1.00 74.50 38 GLN K CA 1
ATOM 7121 C C . GLN F 1 38 ? 9.981 15.056 -55.273 1.00 83.16 38 GLN K C 1
ATOM 7122 O O . GLN F 1 38 ? 9.842 16.178 -55.763 1.00 81.45 38 GLN K O 1
ATOM 7124 N N . ARG F 1 39 ? 10.225 13.969 -55.999 1.00 85.13 39 ARG K N 1
ATOM 7125 C CA . ARG F 1 39 ? 10.298 14.019 -57.454 1.00 93.61 39 ARG K CA 1
ATOM 7126 C C . ARG F 1 39 ? 8.999 14.574 -58.034 1.00 93.09 39 ARG K C 1
ATOM 7127 O O . ARG F 1 39 ? 9.022 15.461 -58.890 1.00 100.05 39 ARG K O 1
ATOM 7129 N N . TYR F 1 40 ? 7.870 14.058 -57.556 1.00 86.30 40 TYR K N 1
ATOM 7130 C CA . TYR F 1 40 ? 6.565 14.542 -57.992 1.00 82.11 40 TYR K CA 1
ATOM 7131 C C . TYR F 1 40 ? 6.332 15.985 -57.546 1.00 80.53 40 TYR K C 1
ATOM 7132 O O . TYR F 1 40 ? 5.955 16.836 -58.351 1.00 83.69 40 TYR K O 1
ATOM 7141 N N . CYS F 1 41 ? 6.545 16.251 -56.260 1.00 76.48 41 CYS K N 1
ATOM 7142 C CA . CYS F 1 41 ? 6.308 17.581 -55.701 1.00 74.38 41 CYS K CA 1
ATOM 7143 C C . CYS F 1 41 ? 7.329 18.592 -56.219 1.00 80.66 41 CYS K C 1
ATOM 7144 O O . CYS F 1 41 ? 6.981 19.728 -56.544 1.00 83.43 41 CYS K O 1
#

Secondary structure (DSSP, 8-state):
--EEEEE--EEE-TT--EEEEEEEESS-GGGS-EEEEEE-TTS-EEEEEEE-TTSS-EEE-GGGTTTEEEEEEGGGTEEEEEE-S--GGG-EEEEEEEEEEETTEEEEEE---EEEEE-SPPPBPPEEEEE---TTEEEEEEEEEEEBSS--EEEEGGGT--TTEEEPPPEE-TTS-EEEEEEEEEEGGGTTT---EEEEEEGGGTEEEEEE---/---EE-S-SEEEE-TT--EEEEEEESS--TT-EEEEEE-TTS--EEEEETTTEEPTT--TTEEEEE-SSEEEEEESS--GGG-SEEEEEE-SSSSPEE---EEEEE----BPPEEEEEPPPHHHHHTTEEEEEEEEEEEBSS--EEEEEETTEEP-SSEEEEEPPPPTTT--EEEEEEEEEEHHHHTT--EEEEEEE-TT-SS-EEEEEES--/----TTEEEETTTTEEEEGGGGTTSSS--GGGTTT-/--EEEEE--EEE-TT--EEEEEEEESS--TTS-EEEEEE-TTS-EEEEEEE-TTSS-EEE-TTTTTTEEEEEEGGGTEEEEEE-S--GGG-EEEEEEEEEEETTEEEEEEB--EEEEE--PPPBPPEEEEEPPP--EEEEEEEEEEEBSS--EEEEGGGTB-TTEEEPPPEE-TTS-EEEEEEEEEEGGGTTT---EEEEEEGGGTEEEEEE----/---TTEEEETTTTEEEEGGGGTTSSS--GGGTTT-/---EE-S-SEEEE-TT--EEEEEEESS--TT-EEEEEE-TTS--EEEEETTTEEPTT--TTEEEE--TTEEEEEESS--GGG-SEEEEEE-SSSSPEE---EEEEE----BPPEEEEEPPPHHHHTTTEEEEEEEEEEEBSS--EEEEEETTEEP-SSEEEEEPPPPTTT--EEEEEEEEEEHHHHTT--EEEEEEE-TTSSS-EEEEEETT--

CATH classification: 2.60.40.10 (+1 more: 2.60.40.10)

Radius of gyration: 32.87 Å; Cα contacts (8 Å, |Δi|>4): 2478; chains: 6; bounding box: 80×83×82 Å

Sequence (929 aa):
GQCSQNEYFDSLLHACIPCQLRCSSNTPPLTCQRYCDIVMTQSQRFMTTSVGDRVSVTCKASQSVDSNVAWYQQKPRQSSPKALIFSASLRFSGVPARFTGSGSSGTDFTLTISNLQSEDLAEYFCQQYNNYPLTFGAGTKLELKRTVAAPSVFIFPPSDEQLKSGTASVVCLLNNFYPREAKVQWKVDNALQSGNSQESVTEQDSKDSTYSLSSSTLTLSKADYEKHKVYACEVTHQGLSSPVTKSFNRGEAQVQLQQSGGGLVQPGGSLKLSCAASGIDFSRYWMSWVRRAPGKGLEWIGEINPDSSTINYAPSLKDKFIISRDNAKNTLYLQMSKVRSEDTALLYYCASLYYDYGDAMDYWGQGTSVTVSSASTKGPSVFPLAPSSGTAALGCLVKDYFPEPVTVSWNSGALTSGVHTFPAVVLQSSGLYSLSSSVVTVPSSSLGTQTYICNVNHKPSNTKVDKRVEPADIVMTQSQRRFMTTSVGDRVSVTCKASQSVDSNVAWYQQKPRQSPKALIFSASLRFSGVPARFTGSGSSGTDFTLTISNLQSEDLAEYFCQQYNNYPLLTFGAGTKLELKRTTVAAPSVFIFPPSDEQLKSGTASVVCLLNNFYPREAKVQWKVDNALQSGNSQESVTEQDSKDSTYSLSSTLTLSKADYEKHKVYACEVTHQGLSSPVTKSFNRGEQVQLQQSSGGGLVQPGGSLKLSSCAASGIDFSRYWMSWVRRAPGKGLEWIGEINPDSSTINYAPSLKDKFIISRDNAKNTLYLQMSKVRSEDTALYYCASLYYDYGDAMDYWGQGTSVTVSSASSTKGPSVFPLAPSGGTAALGCLVKDYFPEPVTVSWNSGALTSGVHTFPAVLQSSGLYSLSSVVTVPSSSLGTQTYICNVNHKPSNTKVDKRVEPQCSQNEYFDSLLHACIPCQLRCSSNTPPLTCQRYC

Organism: Homo sapiens (NCBI:txid9606)

Foldseek 3Di:
DDDDLQWDADVVVRDTHGQVVCPVPPDGDPSNVVVD/DKAKAFPAQEDEDAAFDKDKTKIFIPWFQFQQKWKWWDAPPDDIDTADGSQFHGDPPHDPQWGKDDGTTMIMIIRNGHHPVRQTKMWMWGDSDPPIDIYPIYGYAYDDDFFFWDKDKDWFDPVVLVVFKTKIKMKTPFGPDPDKDKWKAFLNHTDDDQKDKDKDDQDPPRRGIMMMMIGMDTSVVVVVTFKIKIWMDDPSDPHIDIDIGTPPDD/DKAFAKDWADEDEQQAKTKIKTFIDPDQCLQFKKFKWWAAPPGDIGGAWIAHNVRPDIGGDVVCVVFWDWDADRVRSMIMIMGGNDDQRVFTWMKMKTWDADPNDTDIDMHPTDGHGYHPDDADFWDKDWQAWPVQKTKIWIKTDFGDDDDKDKDKPVPPDDPQKDKDDWDQDPVRGTITMIMGMDGNVCQVPDWIWMWMADVVVRDIDIHTHHHD/DKAKAFPAQEDEDAQQAKDKTKIFIPWFQFQQKWKWWDAPPDDIGTADGSQFHGDPPHDPQWGKDDTTTMIMIMGHRHHPVRQTKMWMWGDSDPPIDIYPIYGYAYDDDFDFFDKDKDWADPVVLVVFKTKIKMKGPFGPDPDKDKWKAFLHHTDDDQKDKDKDDQDPPRRGIMMMMIGMDTSVVVVVTFKIKIWMDDPNDPDIDIDIGTPPD/DWAFAKDKAEEDAAQAKTKIKTAIDPDQLLQFKKFKWWAAPPGDIGGAWIAGNVRPDIDGDVVCVVFWDWDADSVRNMIMIMGGNDDQVVFTWMKMKTWDAPPHDTDIDIHPTDGHGYHPDDFDFWDKDWQAWPVFKMKIWIKTDFGDDDDKDKDKPVPPDDAQKDKDDWDQDPVRGTITMIMGMDTPVCQVPDWIWMWMADVVVRDIDIDIHHD/DEDQQWDADVVVRDTGGQVVCPVPVDGDPSNPVVD

B-factor: mean 23.26, std 11.31, range [7.66, 100.05]

InterPro domains:
  IPR015337 BCMA, TALL-1 binding [PF09257] (8-45)
  IPR022320 Tumour necrosis factor receptor 17 [PIRSF011859] (4-184)
  IPR022320 Tumour necrosis factor receptor 17 [PR01967] (7-24)
  IPR022320 Tumour necrosis factor receptor 17 [PR01967] (75-88)
  IPR022320 Tumour necrosis factor receptor 17 [PR01967] (110-127)
  IPR022320 Tumour necrosis factor receptor 17 [cd13414] (4-166)
  IPR043521 Tumor necrosis factor receptor 13C/17 [PTHR20437] (3-179)